Protein AF-0000000084720022 (afdb_homodimer)

Solvent-accessible surface area (backbone atoms only — not comparable to full-atom values): 67418 Å² total; per-residue (Å²): 130,86,83,68,77,62,60,71,94,49,62,49,30,51,48,48,76,81,41,88,54,47,51,38,49,51,28,38,38,33,41,38,30,52,65,45,81,39,45,33,42,34,37,28,36,18,74,56,78,75,72,61,60,83,64,43,50,68,31,64,34,20,37,39,36,59,44,90,89,62,57,68,48,43,50,30,28,27,22,48,31,43,30,43,64,42,72,58,91,76,31,25,33,32,38,35,31,35,26,42,75,69,58,58,31,60,48,23,25,34,47,45,82,46,65,62,38,26,67,68,58,48,50,52,50,55,38,48,76,73,70,47,72,58,57,47,83,50,64,80,76,86,71,73,59,36,64,48,43,54,46,62,69,40,21,59,32,53,50,52,49,35,52,28,24,71,73,23,37,31,34,33,69,50,53,36,82,85,43,49,31,43,37,37,27,58,52,61,82,60,40,44,68,27,67,75,84,38,60,41,38,45,44,62,84,67,86,66,88,82,83,61,63,28,28,38,45,70,47,81,45,76,52,93,44,64,14,29,23,34,33,33,39,81,42,86,91,47,68,83,56,83,46,59,24,70,32,75,49,84,63,83,63,84,74,26,65,46,68,45,79,42,74,75,54,83,49,89,46,59,69,58,32,34,52,52,28,43,44,56,40,34,27,42,53,43,62,23,44,36,38,36,35,35,28,38,52,84,51,74,46,38,50,18,23,38,31,42,37,68,44,92,54,68,84,72,38,40,55,28,30,30,43,30,36,35,45,40,36,45,84,83,47,62,37,35,37,37,33,26,27,52,50,86,54,53,72,29,40,68,81,76,57,80,76,67,66,54,34,36,30,42,65,28,32,28,20,21,49,89,92,43,58,63,47,67,54,100,80,60,22,38,28,36,33,51,71,66,43,79,79,54,81,65,30,64,80,38,43,58,80,22,50,59,63,58,92,35,83,53,97,89,47,66,51,86,72,79,74,37,44,68,26,38,31,32,34,34,38,59,93,20,30,71,58,42,54,32,33,66,32,11,32,56,34,63,74,27,28,65,67,54,69,40,56,85,42,64,53,46,32,38,48,30,39,72,59,80,80,58,73,66,38,39,31,43,38,40,33,53,43,78,94,58,30,30,30,38,40,35,27,58,39,64,40,78,46,81,37,86,40,71,47,79,45,82,40,82,48,70,47,76,48,78,40,79,50,69,48,77,46,81,41,73,48,66,43,80,45,77,31,89,39,65,40,78,46,77,32,82,42,64,38,77,48,78,30,87,40,65,37,76,45,78,31,77,46,63,39,76,46,76,31,79,44,67,40,75,48,76,36,86,48,67,42,78,44,79,38,53,62,41,77,44,85,34,79,55,70,38,76,46,80,37,88,66,35,78,53,87,57,75,78,74,88,65,82,73,75,67,75,77,76,75,77,75,72,78,76,133,128,87,83,70,77,64,62,70,93,48,62,48,32,50,47,47,76,81,40,88,57,46,52,36,50,51,30,40,38,33,40,39,28,49,66,46,84,39,44,34,40,36,37,30,36,17,72,56,86,75,73,61,59,82,62,43,51,75,30,63,35,21,37,40,37,57,45,92,88,61,58,69,48,43,51,30,26,26,22,78,42,75,42,83,68,53,73,58,90,78,32,27,33,31,38,36,32,35,27,42,73,69,59,60,31,61,76,45,70,43,50,47,80,46,65,62,39,26,67,70,57,48,50,50,52,56,38,47,76,72,69,48,72,58,58,47,81,51,64,82,76,86,72,72,58,35,66,48,43,55,45,61,75,41,22,57,34,53,52,50,47,35,52,28,23,71,72,24,38,32,34,31,70,47,52,35,80,86,44,48,31,43,36,37,28,58,52,63,84,61,41,44,68,27,66,74,84,35,60,40,37,45,46,60,82,69,83,65,87,82,80,62,61,26,28,38,45,62,28,47,36,40,39,77,46,57,14,30,22,34,30,28,33,78,40,55,77,48,64,86,55,82,48,60,25,72,35,74,52,86,64,80,58,84,66,27,66,31,40,33,39,41,70,74,55,83,47,88,46,59,69,56,32,36,53,51,28,44,44,56,44,34,26,44,54,44,62,24,43,39,38,36,36,35,28,40,51,84,52,74,47,38,49,19,22,38,31,44,36,67,45,91,46,67,85,73,38,41,55,26,28,30,42,29,36,37,45,39,36,45,85,83,47,62,38,35,37,40,34,26,29,50,51,86,54,54,76,28,40,66,81,76,54,80,74,69,68,44,81,54,71,44,65,30,32,29,20,21,49,90,94,45,60,64,46,57,41,72,78,59,22,36,29,35,33,50,81,73,44,78,79,52,80,64,30,64,78,39,41,59,80,21,51,51,46,27,74,25,25,33,70,46,20,25,42,43,78,78,84,36,43,68,40,42,31,32,33,33,16,46,65,7,30,73,58,40,53,32,33,67,47,71,55,73,46,94,84,51,58,72,96,57,68,76,72,84,43,63,53,50,48,73,53,69,54,63,59,81,43,78,72,65,38,36,32,42,38,40,34,64,44,89,94,57,62,44,82,46,78,42,49,61,65,37,72,46,78,45,62,67,64,49,76,49,79,47,63,68,53,53,79,46,80,46,61,67,54,51,80,46,79,49,58,69,51,52,78,44,81,43,52,60,63,47,76,45,79,46,41,73,59,46,75,44,81,44,43,62,64,44,74,45,78,45,42,67,68,41,72,47,78,46,43,62,70,36,74,46,79,47,44,74,67,38,75,46,79,46,49,74,38,76,45,76,50,55,74,71,40,78,45,80,44,40,65,55,64,45,76,49,47,92,46,62,59,58,63,75,73,53,74,76,74,74,78,76,71,77,78,132

Radius of gyration: 50.31 Å; Cα contacts (8 Å, |Δi|>4): 2890; chains: 2; bounding box: 78×169×115 Å

Structure (mmCIF, N/CA/C/O backbone):
data_AF-0000000084720022-model_v1
#
loop_
_entity.id
_entity.type
_entity.pdbx_description
1 polymer 'VgrG protein'
#
loop_
_atom_site.group_PDB
_atom_site.id
_atom_site.type_symbol
_atom_site.label_atom_id
_atom_site.label_alt_id
_atom_site.label_comp_id
_atom_site.label_asym_id
_atom_site.label_entity_id
_atom_site.label_seq_id
_atom_site.pdbx_PDB_ins_code
_atom_site.Cartn_x
_atom_site.Cartn_y
_atom_site.Cartn_z
_atom_site.occupancy
_atom_site.B_iso_or_equiv
_atom_site.auth_seq_id
_atom_site.auth_comp_id
_atom_site.auth_asym_id
_atom_site.auth_atom_id
_atom_site.pdbx_PDB_model_num
ATOM 1 N N . MET A 1 1 ? 7.875 66.125 7.93 1 30.3 1 MET A N 1
ATOM 2 C CA . MET A 1 1 ? 7.609 64.875 8.672 1 30.3 1 MET A CA 1
ATOM 3 C C . MET A 1 1 ? 8.906 64.125 8.977 1 30.3 1 MET A C 1
ATOM 5 O O . MET A 1 1 ? 9.68 63.812 8.07 1 30.3 1 MET A O 1
ATOM 9 N N . ARG A 1 2 ? 9.516 64.375 10.023 1 41.09 2 ARG A N 1
ATOM 10 C CA . ARG A 1 2 ? 10.875 64.125 10.469 1 41.09 2 ARG A CA 1
ATOM 11 C C . ARG A 1 2 ? 11.203 62.625 10.391 1 41.09 2 ARG A C 1
ATOM 13 O O . ARG A 1 2 ? 10.57 61.812 11.078 1 41.09 2 ARG A O 1
ATOM 20 N N . SER A 1 3 ? 11.477 62.031 9.312 1 48.69 3 SER A N 1
ATOM 21 C CA . SER A 1 3 ? 11.953 60.781 8.734 1 48.69 3 SER A CA 1
ATOM 22 C C . SER A 1 3 ? 13.086 60.188 9.555 1 48.69 3 SER A C 1
ATOM 24 O O . SER A 1 3 ? 14.227 60.094 9.078 1 48.69 3 SER A O 1
ATOM 26 N N . GLY A 1 4 ? 13.258 60.562 10.82 1 56.44 4 GLY A N 1
ATOM 27 C CA . GLY A 1 4 ? 14.492 60.625 11.594 1 56.44 4 GLY A CA 1
ATOM 28 C C . GLY A 1 4 ? 14.883 59.312 12.211 1 56.44 4 GLY A C 1
ATOM 29 O O . GLY A 1 4 ? 15.945 59.188 12.828 1 56.44 4 GLY A O 1
ATOM 30 N N . TYR A 1 5 ? 13.914 58.281 12.227 1 69.31 5 TYR A N 1
ATOM 31 C CA . TYR A 1 5 ? 14.398 57.156 13.008 1 69.31 5 TYR A CA 1
ATOM 32 C C . TYR A 1 5 ? 15.32 56.25 12.18 1 69.31 5 TYR A C 1
ATOM 34 O O . TYR A 1 5 ? 14.977 55.875 11.055 1 69.31 5 TYR A O 1
ATOM 42 N N . THR A 1 6 ? 16.516 56.312 12.43 1 76.75 6 THR A N 1
ATOM 43 C CA . THR A 1 6 ? 17.516 55.5 11.75 1 76.75 6 THR A CA 1
ATOM 44 C C . THR A 1 6 ? 18 54.375 12.641 1 76.75 6 THR A C 1
ATOM 46 O O . THR A 1 6 ? 17.797 54.406 13.859 1 76.75 6 THR A O 1
ATOM 49 N N . GLN A 1 7 ? 18.391 53.312 12.039 1 79.12 7 GLN A N 1
ATOM 50 C CA . GLN A 1 7 ? 18.953 52.188 12.766 1 79.12 7 GLN A CA 1
ATOM 51 C C . GLN A 1 7 ? 20.453 52.375 13.008 1 79.12 7 GLN A C 1
ATOM 53 O O . GLN A 1 7 ? 21.156 51.406 13.336 1 79.12 7 GLN A O 1
ATOM 58 N N . ASP A 1 8 ? 20.859 53.594 12.844 1 73.06 8 ASP A N 1
ATOM 59 C CA . ASP A 1 8 ? 22.281 53.844 13.031 1 73.06 8 ASP A CA 1
ATOM 60 C C . ASP A 1 8 ? 22.641 53.875 14.516 1 73.06 8 ASP A C 1
ATOM 62 O O . ASP A 1 8 ? 21.953 54.5 15.312 1 73.06 8 ASP A O 1
ATOM 66 N N . ASN A 1 9 ? 23.703 53.156 14.875 1 70.62 9 ASN A N 1
ATOM 67 C CA . ASN A 1 9 ? 24.297 53.156 16.203 1 70.62 9 ASN A CA 1
ATOM 68 C C . ASN A 1 9 ? 23.328 52.625 17.25 1 70.62 9 ASN A C 1
ATOM 70 O O . ASN A 1 9 ? 23.188 53.219 18.328 1 70.62 9 ASN A O 1
ATOM 74 N N . VAL A 1 10 ? 22.5 51.781 16.781 1 79.5 10 VAL A N 1
ATOM 75 C CA . VAL A 1 10 ? 21.562 51.188 17.734 1 79.5 10 VAL A CA 1
ATOM 76 C C . VAL A 1 10 ? 22.016 49.75 18.094 1 79.5 10 VAL A C 1
ATOM 78 O O . VAL A 1 10 ? 22.781 49.125 17.359 1 79.5 10 VAL A O 1
ATOM 81 N N . TYR A 1 11 ? 21.531 49.375 19.219 1 86.25 11 TYR A N 1
ATOM 82 C CA . TYR A 1 11 ? 21.859 48.094 19.812 1 86.25 11 TYR A CA 1
ATOM 83 C C . TYR A 1 11 ? 21.219 46.969 19.016 1 86.25 11 TYR A C 1
ATOM 85 O O . TYR A 1 11 ? 21.75 45.844 18.984 1 86.25 11 TYR A O 1
ATOM 93 N N . LEU A 1 12 ? 20.172 47.188 18.344 1 89.88 12 LEU A N 1
ATOM 94 C CA . LEU A 1 12 ? 19.375 46.219 17.594 1 89.88 12 LEU A CA 1
ATOM 95 C C . LEU A 1 12 ? 18.953 46.781 16.25 1 89.88 12 LEU A C 1
ATOM 97 O O . LEU A 1 12 ? 18.391 47.875 16.172 1 89.88 12 LEU A O 1
ATOM 101 N N . SER A 1 13 ? 19.328 46.062 15.18 1 91 13 SER A N 1
ATOM 102 C CA . SER A 1 13 ? 18.953 46.5 13.844 1 91 13 SER A CA 1
ATOM 103 C C . SER A 1 13 ? 18.609 45.344 12.945 1 91 13 SER A C 1
ATOM 105 O O . SER A 1 13 ? 18.875 44.188 13.289 1 91 13 SER A O 1
ATOM 107 N N . VAL A 1 14 ? 17.891 45.625 11.828 1 93.88 14 VAL A N 1
ATOM 108 C CA . VAL A 1 14 ? 17.5 44.594 10.883 1 93.88 14 VAL A CA 1
ATOM 109 C C . VAL A 1 14 ? 17.828 45.031 9.461 1 93.88 14 VAL A C 1
ATOM 111 O O . VAL A 1 14 ? 17.734 46.219 9.133 1 93.88 14 VAL A O 1
ATOM 114 N N . THR A 1 15 ? 18.297 44.156 8.695 1 92.25 15 THR A N 1
ATOM 115 C CA . THR A 1 15 ? 18.516 44.375 7.266 1 92.25 15 THR A CA 1
ATOM 116 C C . THR A 1 15 ? 17.547 43.562 6.434 1 92.25 15 THR A C 1
ATOM 118 O O . THR A 1 15 ? 17.422 42.344 6.621 1 92.25 15 THR A O 1
ATOM 121 N N . THR A 1 16 ? 16.781 44.219 5.633 1 92 16 THR A N 1
ATOM 122 C CA . THR A 1 16 ? 15.828 43.594 4.727 1 92 16 THR A CA 1
ATOM 123 C C . THR A 1 16 ? 16.062 44.031 3.291 1 92 16 THR A C 1
ATOM 125 O O . THR A 1 16 ? 16.797 45 3.049 1 92 16 THR A O 1
ATOM 128 N N . PRO A 1 17 ? 15.461 43.344 2.361 1 89.69 17 PRO A N 1
ATOM 129 C CA . PRO A 1 17 ? 15.633 43.75 0.965 1 89.69 17 PRO A CA 1
ATOM 130 C C . PRO A 1 17 ? 14.961 45.094 0.654 1 89.69 17 PRO A C 1
ATOM 132 O O . PRO A 1 17 ? 15.18 45.656 -0.417 1 89.69 17 PRO A O 1
ATOM 135 N N . LEU A 1 18 ? 14.164 45.562 1.496 1 90.38 18 LEU A N 1
ATOM 136 C CA . LEU A 1 18 ? 13.438 46.812 1.271 1 90.38 18 LEU A CA 1
ATOM 137 C C . LEU A 1 18 ? 14.367 48 1.417 1 90.38 18 LEU A C 1
ATOM 139 O O . LEU A 1 18 ? 14.031 49.125 0.996 1 90.38 18 LEU A O 1
ATOM 143 N N . GLY A 1 19 ? 15.523 47.781 1.93 1 85.5 19 GLY A N 1
ATOM 144 C CA . GLY A 1 19 ? 16.484 48.875 2.078 1 85.5 19 GLY A CA 1
ATOM 145 C C . GLY A 1 19 ? 16.672 49.312 3.518 1 85.5 19 GLY A C 1
ATOM 146 O O . GLY A 1 19 ? 15.977 48.844 4.414 1 85.5 19 GLY A O 1
ATOM 147 N N . LYS A 1 20 ? 17.578 50.281 3.619 1 84.62 20 LYS A N 1
ATOM 148 C CA . LYS A 1 20 ? 17.953 50.719 4.949 1 84.62 20 LYS A CA 1
ATOM 149 C C . LYS A 1 20 ? 16.875 51.594 5.562 1 84.62 20 LYS A C 1
ATOM 151 O O . LYS A 1 20 ? 16.297 52.469 4.879 1 84.62 20 LYS A O 1
ATOM 156 N N . ASP A 1 21 ? 16.375 51.375 6.75 1 86.94 21 ASP A N 1
ATOM 157 C CA . ASP A 1 21 ? 15.531 52.188 7.609 1 86.94 21 ASP A CA 1
ATOM 158 C C . ASP A 1 21 ? 14.07 52.156 7.152 1 86.94 21 ASP A C 1
ATOM 160 O O . ASP A 1 21 ? 13.25 52.969 7.578 1 86.94 21 ASP A O 1
ATOM 164 N N . VAL A 1 22 ? 13.828 51.312 6.18 1 88.38 22 VAL A N 1
ATOM 165 C CA . VAL A 1 22 ? 12.422 51.156 5.816 1 88.38 22 VAL A CA 1
ATOM 166 C C . VAL A 1 22 ? 11.68 50.438 6.934 1 88.38 22 VAL A C 1
ATOM 168 O O . VAL A 1 22 ? 10.578 50.844 7.32 1 88.38 22 VAL A O 1
ATOM 171 N N . LEU A 1 23 ? 12.297 49.406 7.375 1 91 23 LEU A N 1
ATOM 172 C CA . LEU A 1 23 ? 11.812 48.688 8.547 1 91 23 LEU A CA 1
ATOM 173 C C . LEU A 1 23 ? 12.781 48.812 9.711 1 91 23 LEU A C 1
ATOM 175 O O . LEU A 1 23 ? 13.984 48.594 9.555 1 91 23 LEU A O 1
ATOM 179 N N . LEU A 1 24 ? 12.25 49.25 10.758 1 91.06 24 LEU A N 1
ATOM 180 C CA . LEU A 1 24 ? 13.055 49.375 11.969 1 91.06 24 LEU A CA 1
ATOM 181 C C . LEU A 1 24 ? 12.719 48.281 12.969 1 91.06 24 LEU A C 1
ATOM 183 O O . LEU A 1 24 ? 11.539 48 13.227 1 91.06 24 LEU A O 1
ATOM 187 N N . LEU A 1 25 ? 13.727 47.719 13.5 1 93.19 25 LEU A N 1
ATOM 188 C CA . LEU A 1 25 ? 13.523 46.625 14.445 1 93.19 25 LEU A CA 1
ATOM 189 C C . LEU A 1 25 ? 13.25 47.156 15.844 1 93.19 25 LEU A C 1
ATOM 191 O O . LEU A 1 25 ? 14.07 47.875 16.406 1 93.19 25 LEU A O 1
ATOM 195 N N . HIS A 1 26 ? 12.156 46.812 16.391 1 92.19 26 HIS A N 1
ATOM 196 C CA . HIS A 1 26 ? 11.781 47.219 17.734 1 92.19 26 HIS A CA 1
ATOM 197 C C . HIS A 1 26 ? 12.062 46.125 18.75 1 92.19 26 HIS A C 1
ATOM 199 O O . HIS A 1 26 ? 12.188 46.375 19.938 1 92.19 26 HIS A O 1
ATOM 205 N N . GLY A 1 27 ? 12.086 45 18.328 1 94 27 GLY A N 1
ATOM 206 C CA . GLY A 1 27 ? 12.406 43.844 19.172 1 94 27 GLY A CA 1
ATOM 207 C C . GLY A 1 27 ? 12.227 42.531 18.453 1 94 27 GLY A C 1
ATOM 208 O O . GLY A 1 27 ? 11.633 42.469 17.391 1 94 27 GLY A O 1
ATOM 209 N N . PHE A 1 28 ? 12.828 41.531 19.016 1 94.69 28 PHE A N 1
ATOM 210 C CA . PHE A 1 28 ? 12.578 40.188 18.484 1 94.69 28 PHE A CA 1
ATOM 211 C C . PHE A 1 28 ? 12.625 39.156 19.594 1 94.69 28 PHE A C 1
ATOM 213 O O . PHE A 1 28 ? 13.18 39.406 20.656 1 94.69 28 PHE A O 1
ATOM 220 N N . GLN A 1 29 ? 11.922 38.125 19.375 1 97.38 29 GLN A N 1
ATOM 221 C CA . GLN A 1 29 ? 11.914 36.938 20.25 1 97.38 29 GLN A CA 1
ATOM 222 C C . GLN A 1 29 ? 11.93 35.656 19.438 1 97.38 29 GLN A C 1
ATOM 224 O O . GLN A 1 29 ? 11.445 35.625 18.312 1 97.38 29 GLN A O 1
ATOM 229 N N . GLY A 1 30 ? 12.531 34.625 20.031 1 97.5 30 GLY A N 1
ATOM 230 C CA . GLY A 1 30 ? 12.562 33.344 19.328 1 97.5 30 GLY A CA 1
ATOM 231 C C . GLY A 1 30 ? 13.539 32.375 19.938 1 97.5 30 GLY A C 1
ATOM 232 O O . GLY A 1 30 ? 14.07 32.594 21.031 1 97.5 30 GLY A O 1
ATOM 233 N N . GLU A 1 31 ? 13.641 31.297 19.219 1 97.75 31 GLU A N 1
ATOM 234 C CA . GLU A 1 31 ? 14.453 30.219 19.781 1 97.75 31 GLU A CA 1
ATOM 235 C C . GLU A 1 31 ? 15.359 29.609 18.719 1 97.75 31 GLU A C 1
ATOM 237 O O . GLU A 1 31 ? 15.055 29.656 17.516 1 97.75 31 GLU A O 1
ATOM 242 N N . GLU A 1 32 ? 16.469 29.094 19.188 1 97.25 32 GLU A N 1
ATOM 243 C CA . GLU A 1 32 ? 17.438 28.266 18.469 1 97.25 32 GLU A CA 1
ATOM 244 C C . GLU A 1 32 ? 17.75 27 19.25 1 97.25 32 GLU A C 1
ATOM 246 O O . GLU A 1 32 ? 17.828 27.016 20.469 1 97.25 32 GLU A O 1
ATOM 251 N N . ALA A 1 33 ? 17.859 25.969 18.531 1 97.94 33 ALA A N 1
ATOM 252 C CA . ALA A 1 33 ? 18.156 24.703 19.219 1 97.94 33 ALA A CA 1
ATOM 253 C C . ALA A 1 33 ? 18.922 23.75 18.297 1 97.94 33 ALA A C 1
ATOM 255 O O . ALA A 1 33 ? 18.938 23.938 17.078 1 97.94 33 ALA A O 1
ATOM 256 N N . LEU A 1 34 ? 19.562 22.781 18.922 1 97.75 34 LEU A N 1
ATOM 257 C CA . LEU A 1 34 ? 20.172 21.688 18.156 1 97.75 34 LEU A CA 1
ATOM 258 C C . LEU A 1 34 ? 19.094 20.812 17.516 1 97.75 34 LEU A C 1
ATOM 260 O O . LEU A 1 34 ? 18.109 20.453 18.156 1 97.75 34 LEU A O 1
ATOM 264 N N . SER A 1 35 ? 19.297 20.516 16.25 1 97.75 35 SER A N 1
ATOM 265 C CA . SER A 1 35 ? 18.469 19.578 15.492 1 97.75 35 SER A CA 1
ATOM 266 C C . SER A 1 35 ? 17.031 20.078 15.383 1 97.75 35 SER A C 1
ATOM 268 O O . SER A 1 35 ? 16.094 19.281 15.336 1 97.75 35 SER A O 1
ATOM 270 N N . ARG A 1 36 ? 16.828 21.391 15.445 1 97.38 36 ARG A N 1
ATOM 271 C CA . ARG A 1 36 ? 15.555 22.047 15.203 1 97.38 36 ARG A CA 1
ATOM 272 C C . ARG A 1 36 ? 15.75 23.359 14.445 1 97.38 36 ARG A C 1
ATOM 274 O O . ARG A 1 36 ? 16.688 24.109 14.719 1 97.38 36 ARG A O 1
ATOM 281 N N . PRO A 1 37 ? 14.852 23.625 13.523 1 98 37 PRO A N 1
ATOM 282 C CA . PRO A 1 37 ? 14.945 24.922 12.859 1 98 37 PRO A CA 1
ATOM 283 C C . PRO A 1 37 ? 14.648 26.078 13.797 1 98 37 PRO A C 1
ATOM 285 O O . PRO A 1 37 ? 13.75 26 14.641 1 98 37 PRO A O 1
ATOM 288 N N . PHE A 1 38 ? 15.453 27.172 13.664 1 98.31 38 PHE A N 1
ATOM 289 C CA . PHE A 1 38 ? 15.188 28.344 14.5 1 98.31 38 PHE A CA 1
ATOM 290 C C . PHE A 1 38 ? 13.938 29.062 14.031 1 98.31 38 PHE A C 1
ATOM 292 O O . PHE A 1 38 ? 13.477 28.859 12.906 1 98.31 38 PHE A O 1
ATOM 299 N N . HIS A 1 39 ? 13.391 29.766 14.914 1 98.12 39 HIS A N 1
ATOM 300 C CA . HIS A 1 39 ? 12.18 30.562 14.688 1 98.12 39 HIS A CA 1
ATOM 301 C C . HIS A 1 39 ? 12.219 31.859 15.469 1 98.12 39 HIS A C 1
ATOM 303 O O . HIS A 1 39 ? 12.164 31.859 16.703 1 98.12 39 HIS A O 1
ATOM 309 N N . PHE A 1 40 ? 12.305 33 14.742 1 98.06 40 PHE A N 1
ATOM 310 C CA . PHE A 1 40 ? 12.336 34.312 15.367 1 98.06 40 PHE A CA 1
ATOM 311 C C . PHE A 1 40 ? 11.133 35.125 14.93 1 98.06 40 PHE A C 1
ATOM 313 O O . PHE A 1 40 ? 10.766 35.156 13.758 1 98.06 40 PHE A O 1
ATOM 320 N N . THR A 1 41 ? 10.516 35.719 15.828 1 97.81 41 THR A N 1
ATOM 321 C CA . THR A 1 41 ? 9.445 36.688 15.562 1 97.81 41 THR A CA 1
ATOM 322 C C . THR A 1 41 ? 9.938 38.094 15.75 1 97.81 41 THR A C 1
ATOM 324 O O . THR A 1 41 ? 10.414 38.469 16.828 1 97.81 41 THR A O 1
ATOM 327 N N . LEU A 1 42 ? 9.797 38.938 14.75 1 97.38 42 LEU A N 1
ATOM 328 C CA . LEU A 1 42 ? 10.297 40.312 14.758 1 97.38 42 LEU A CA 1
ATOM 329 C C . LEU A 1 42 ? 9.148 41.312 14.859 1 97.38 42 LEU A C 1
ATOM 331 O O . LEU A 1 42 ? 8.117 41.125 14.203 1 97.38 42 LEU A O 1
ATOM 335 N N . GLU A 1 43 ? 9.297 42.188 15.688 1 95.5 43 GLU A N 1
ATOM 336 C CA . GLU A 1 43 ? 8.43 43.344 15.703 1 95.5 43 GLU A CA 1
ATOM 337 C C . GLU A 1 43 ? 9.086 44.531 14.992 1 95.5 43 GLU A C 1
ATOM 339 O O . GLU A 1 43 ? 10.117 45.031 15.438 1 95.5 43 GLU A O 1
ATOM 344 N N . LEU A 1 44 ? 8.461 45 13.945 1 94.5 44 LEU A N 1
ATOM 345 C CA . LEU A 1 44 ? 9.039 46.031 13.078 1 94.5 44 LEU A CA 1
ATOM 346 C C . LEU A 1 44 ? 8.141 47.25 13.023 1 94.5 44 LEU A C 1
ATOM 348 O O . LEU A 1 44 ? 6.914 47.125 13.109 1 94.5 44 LEU A O 1
ATOM 352 N N . HIS A 1 45 ? 8.812 48.344 12.891 1 92.62 45 HIS A N 1
ATOM 353 C CA . HIS A 1 45 ? 8.109 49.594 12.703 1 92.62 45 HIS A CA 1
ATOM 354 C C . HIS A 1 45 ? 8.531 50.281 11.398 1 92.62 45 HIS A C 1
ATOM 356 O O . HIS A 1 45 ? 9.695 50.188 11.008 1 92.62 45 HIS A O 1
ATOM 362 N N . SER A 1 46 ? 7.562 50.812 10.789 1 92.06 46 SER A N 1
ATOM 363 C CA . SER A 1 46 ? 7.855 51.562 9.57 1 92.06 46 SER A CA 1
ATOM 364 C C . SER A 1 46 ? 7.035 52.844 9.5 1 92.06 46 SER A C 1
ATOM 366 O O . SER A 1 46 ? 5.91 52.906 10 1 92.06 46 SER A O 1
ATOM 368 N N . GLU A 1 47 ? 7.609 53.781 8.859 1 88 47 GLU A N 1
ATOM 369 C CA . GLU A 1 47 ? 6.875 55 8.594 1 88 47 GLU A CA 1
ATOM 370 C C . GLU A 1 47 ? 5.984 54.875 7.367 1 88 47 GLU A C 1
ATOM 372 O O . GLU A 1 47 ? 5.055 55.656 7.176 1 88 47 GLU A O 1
ATOM 377 N N . ARG A 1 48 ? 6.355 53.875 6.664 1 84.69 48 ARG A N 1
ATOM 378 C CA . ARG A 1 48 ? 5.57 53.625 5.461 1 84.69 48 ARG A CA 1
ATOM 379 C C . ARG A 1 48 ? 4.363 52.75 5.77 1 84.69 48 ARG A C 1
ATOM 381 O O . ARG A 1 48 ? 4.465 51.781 6.551 1 84.69 48 ARG A O 1
ATOM 388 N N . LEU A 1 49 ? 3.283 53.125 5.113 1 78.56 49 LEU A N 1
ATOM 389 C CA . LEU A 1 49 ? 2.047 52.375 5.297 1 78.56 49 LEU A CA 1
ATOM 390 C C . LEU A 1 49 ? 1.95 51.25 4.289 1 78.56 49 LEU A C 1
ATOM 392 O O . LEU A 1 49 ? 1.264 50.25 4.531 1 78.56 49 LEU A O 1
ATOM 396 N N . ASP A 1 50 ? 2.662 51.375 3.223 1 83.44 50 ASP A N 1
ATOM 397 C CA . ASP A 1 50 ? 2.396 50.5 2.098 1 83.44 50 ASP A CA 1
ATOM 398 C C . ASP A 1 50 ? 3.615 49.625 1.781 1 83.44 50 ASP A C 1
ATOM 400 O O . ASP A 1 50 ? 4.023 49.531 0.623 1 83.44 50 ASP A O 1
ATOM 404 N N . VAL A 1 51 ? 4.094 49.031 2.867 1 87.81 51 VAL A N 1
ATOM 405 C CA . VAL A 1 51 ? 5.195 48.125 2.611 1 87.81 51 VAL A CA 1
ATOM 406 C C . VAL A 1 51 ? 4.711 46.969 1.736 1 87.81 51 VAL A C 1
ATOM 408 O O . VAL A 1 51 ? 3.672 46.375 2.012 1 87.81 51 VAL A O 1
ATOM 411 N N . ASP A 1 52 ? 5.418 46.719 0.648 1 87.12 52 ASP A N 1
ATOM 412 C CA . ASP A 1 52 ? 5.066 45.656 -0.282 1 87.12 52 ASP A CA 1
ATOM 413 C C . ASP A 1 52 ? 5.461 44.312 0.275 1 87.12 52 ASP A C 1
ATOM 415 O O . ASP A 1 52 ? 6.648 43.969 0.344 1 87.12 52 ASP A O 1
ATOM 419 N N . PHE A 1 53 ? 4.52 43.469 0.567 1 89.06 53 PHE A N 1
ATOM 420 C CA . PHE A 1 53 ? 4.746 42.156 1.179 1 89.06 53 PHE A CA 1
ATOM 421 C C . PHE A 1 53 ? 5.496 41.25 0.224 1 89.06 53 PHE A C 1
ATOM 423 O O . PHE A 1 53 ? 6.289 40.406 0.658 1 89.06 53 PHE A O 1
ATOM 430 N N . SER A 1 54 ? 5.312 41.406 -1.099 1 85.19 54 SER A N 1
ATOM 431 C CA . SER A 1 54 ? 5.914 40.531 -2.094 1 85.19 54 SER A CA 1
ATOM 432 C C . SER A 1 54 ? 7.426 40.719 -2.152 1 85.19 54 SER A C 1
ATOM 434 O O . SER A 1 54 ? 8.148 39.812 -2.609 1 85.19 54 SER A O 1
ATOM 436 N N . ARG A 1 55 ? 7.906 41.781 -1.604 1 88.5 55 ARG A N 1
ATOM 437 C CA . ARG A 1 55 ? 9.336 42.062 -1.63 1 88.5 55 ARG A CA 1
ATOM 438 C C . ARG A 1 55 ? 10.008 41.594 -0.337 1 88.5 55 ARG A C 1
ATOM 440 O O . ARG A 1 55 ? 11.234 41.594 -0.229 1 88.5 55 ARG A O 1
ATOM 447 N N . VAL A 1 56 ? 9.219 41.188 0.574 1 90.81 56 VAL A N 1
ATOM 448 C CA . VAL A 1 56 ? 9.766 40.844 1.88 1 90.81 56 VAL A CA 1
ATOM 449 C C . VAL A 1 56 ? 9.594 39.344 2.143 1 90.81 56 VAL A C 1
ATOM 451 O O . VAL A 1 56 ? 10.539 38.656 2.551 1 90.81 56 VAL A O 1
ATOM 454 N N . VAL A 1 57 ? 8.422 38.875 1.839 1 90.31 57 VAL A N 1
ATOM 455 C CA . VAL A 1 57 ? 8.117 37.5 2.145 1 90.31 57 VAL A CA 1
ATOM 456 C C . VAL A 1 57 ? 8.914 36.562 1.222 1 90.31 57 VAL A C 1
ATOM 458 O O . VAL A 1 57 ? 8.938 36.781 0.005 1 90.31 57 VAL A O 1
ATOM 461 N N . GLY A 1 58 ? 9.594 35.594 1.758 1 89.75 58 GLY A N 1
ATOM 462 C CA . GLY A 1 58 ? 10.391 34.656 0.999 1 89.75 58 GLY A CA 1
ATOM 463 C C . GLY A 1 58 ? 11.82 35.094 0.781 1 89.75 58 GLY A C 1
ATOM 464 O O . GLY A 1 58 ? 12.625 34.406 0.174 1 89.75 58 GLY A O 1
ATOM 465 N N . LYS A 1 59 ? 12.148 36.25 1.3 1 91.81 59 LYS A N 1
ATOM 466 C CA . LYS A 1 59 ? 13.484 36.812 1.101 1 91.81 59 LYS A CA 1
ATOM 467 C C . LYS A 1 59 ? 14.289 36.781 2.395 1 91.81 59 LYS A C 1
ATOM 469 O O . LYS A 1 59 ? 13.727 36.656 3.482 1 91.81 59 LYS A O 1
ATOM 474 N N . GLY A 1 60 ? 15.57 36.906 2.189 1 94.25 60 GLY A N 1
ATOM 475 C CA . GLY A 1 60 ? 16.469 36.875 3.328 1 94.25 60 GLY A CA 1
ATOM 476 C C . GLY A 1 60 ? 16.516 38.156 4.117 1 94.25 60 GLY A C 1
ATOM 477 O O . GLY A 1 60 ? 16.391 39.25 3.545 1 94.25 60 GLY A O 1
ATOM 478 N N . ALA A 1 61 ? 16.625 38 5.406 1 96.06 61 ALA A N 1
ATOM 479 C CA . ALA A 1 61 ? 16.797 39.125 6.328 1 96.06 61 ALA A CA 1
ATOM 480 C C . ALA A 1 61 ? 17.75 38.781 7.465 1 96.06 61 ALA A C 1
ATOM 482 O O . ALA A 1 61 ? 17.969 37.594 7.746 1 96.06 61 ALA A O 1
ATOM 483 N N . ALA A 1 62 ? 18.344 39.844 8.102 1 96.38 62 ALA A N 1
ATOM 484 C CA . ALA A 1 62 ? 19.328 39.594 9.164 1 96.38 62 ALA A CA 1
ATOM 485 C C . ALA A 1 62 ? 19.125 40.562 10.32 1 96.38 62 ALA A C 1
ATOM 487 O O . ALA A 1 62 ? 18.953 41.75 10.102 1 96.38 62 ALA A O 1
ATOM 488 N N . ILE A 1 63 ? 19.078 40.031 11.453 1 95.94 63 ILE A N 1
ATOM 489 C CA . ILE A 1 63 ? 19.094 40.812 12.68 1 95.94 63 ILE A CA 1
ATOM 490 C C . ILE A 1 63 ? 20.547 41.031 13.141 1 95.94 63 ILE A C 1
ATOM 492 O O . ILE A 1 63 ? 21.359 40.094 13.094 1 95.94 63 ILE A O 1
ATOM 496 N N . SER A 1 64 ? 20.859 42.188 13.531 1 93.5 64 SER A N 1
ATOM 497 C CA . SER A 1 64 ? 22.156 42.5 14.117 1 93.5 64 SER A CA 1
ATOM 498 C C . SER A 1 64 ? 22.031 42.906 15.578 1 93.5 64 SER A C 1
ATOM 500 O O . SER A 1 64 ? 21.297 43.844 15.898 1 93.5 64 SER A O 1
ATOM 502 N N . LEU A 1 65 ? 22.719 42.219 16.422 1 92.56 65 LEU A N 1
ATOM 503 C CA . LEU A 1 65 ? 22.75 42.5 17.844 1 92.56 65 LEU A CA 1
ATOM 504 C C . LEU A 1 65 ? 24.156 42.906 18.281 1 92.56 65 LEU A C 1
ATOM 506 O O . LEU A 1 65 ? 25.109 42.125 18.141 1 92.56 65 LEU A O 1
ATOM 510 N N . ALA A 1 66 ? 24.219 44.062 18.844 1 89.88 66 ALA A N 1
ATOM 511 C CA . ALA A 1 66 ? 25.516 44.562 19.281 1 89.88 66 ALA A CA 1
ATOM 512 C C . ALA A 1 66 ? 25.969 43.844 20.562 1 89.88 66 ALA A C 1
ATOM 514 O O . ALA A 1 66 ? 25.172 43.688 21.484 1 89.88 66 ALA A O 1
ATOM 515 N N . GLN A 1 67 ? 27.188 43.469 20.5 1 88 67 GLN A N 1
ATOM 516 C CA . GLN A 1 67 ? 27.781 42.844 21.688 1 88 67 GLN A CA 1
ATOM 517 C C . GLN A 1 67 ? 28.453 43.875 22.578 1 88 67 GLN A C 1
ATOM 519 O O . GLN A 1 67 ? 28.844 44.938 22.109 1 88 67 GLN A O 1
ATOM 524 N N . ARG A 1 68 ? 28.625 43.5 23.781 1 81.75 68 ARG A N 1
ATOM 525 C CA . ARG A 1 68 ? 29.25 44.438 24.719 1 81.75 68 ARG A CA 1
ATOM 526 C C . ARG A 1 68 ? 30.75 44.562 24.469 1 81.75 68 ARG A C 1
ATOM 528 O O . ARG A 1 68 ? 31.328 45.625 24.672 1 81.75 68 ARG A O 1
ATOM 535 N N . THR A 1 69 ? 31.375 43.469 24.156 1 78.94 69 THR A N 1
ATOM 536 C CA . THR A 1 69 ? 32.812 43.406 23.938 1 78.94 69 THR A CA 1
ATOM 537 C C . THR A 1 69 ? 33.188 44 22.578 1 78.94 69 THR A C 1
ATOM 539 O O . THR A 1 69 ? 34.344 44.062 22.203 1 78.94 69 THR A O 1
ATOM 542 N N . GLY A 1 70 ? 32.344 44.438 21.859 1 79 70 GLY A N 1
ATOM 543 C CA . GLY A 1 70 ? 32.625 44.875 20.516 1 79 70 GLY A CA 1
ATOM 544 C C . GLY A 1 70 ? 32.25 43.875 19.453 1 79 70 GLY A C 1
ATOM 545 O O . GLY A 1 70 ? 32.281 42.656 19.688 1 79 70 GLY A O 1
ATOM 546 N N . GLY A 1 71 ? 31.641 44.219 18.547 1 84.88 71 GLY A N 1
ATOM 547 C CA . GLY A 1 71 ? 31.203 43.375 17.469 1 84.88 71 GLY A CA 1
ATOM 548 C C . GLY A 1 71 ? 29.688 43.156 17.422 1 84.88 71 GLY A C 1
ATOM 549 O O . GLY A 1 71 ? 28.969 43.75 18.234 1 84.88 71 GLY A O 1
ATOM 550 N N . GLU A 1 72 ? 29.297 42.312 16.453 1 90.31 72 GLU A N 1
ATOM 551 C CA . GLU A 1 72 ? 27.875 42.094 16.266 1 90.31 72 GLU A CA 1
ATOM 552 C C . GLU A 1 72 ? 27.562 40.625 16.078 1 90.31 72 GLU A C 1
ATOM 554 O O . GLU A 1 72 ? 28.344 39.906 15.469 1 90.31 72 GLU A O 1
ATOM 559 N N . ARG A 1 73 ? 26.531 40.219 16.703 1 93.06 73 ARG A N 1
ATOM 560 C CA . ARG A 1 73 ? 25.969 38.906 16.438 1 93.06 73 ARG A CA 1
ATOM 561 C C . ARG A 1 73 ? 24.828 39 15.422 1 93.06 73 ARG A C 1
ATOM 563 O O . ARG A 1 73 ? 23.953 39.844 15.547 1 93.06 73 ARG A O 1
ATOM 570 N N . PHE A 1 74 ? 24.875 38.094 14.461 1 95.25 74 PHE A N 1
ATOM 571 C CA . PHE A 1 74 ? 23.875 38.156 13.406 1 95.25 74 PHE A CA 1
ATOM 572 C C . PHE A 1 74 ? 22.922 36.969 13.523 1 95.25 74 PHE A C 1
ATOM 574 O O . PHE A 1 74 ? 23.312 35.875 13.938 1 95.25 74 PHE A O 1
ATOM 581 N N . PHE A 1 75 ? 21.688 37.188 13.258 1 97.25 75 PHE A N 1
ATOM 582 C CA . PHE A 1 75 ? 20.641 36.188 13.047 1 97.25 75 PHE A CA 1
ATOM 583 C C . PHE A 1 75 ? 20.047 36.312 11.656 1 97.25 75 PHE A C 1
ATOM 585 O O . PHE A 1 75 ? 19.203 37.188 11.406 1 97.25 75 PHE A O 1
ATOM 592 N N . HIS A 1 76 ? 20.516 35.5 10.797 1 97.5 76 HIS A N 1
ATOM 593 C CA . HIS A 1 76 ? 20.047 35.531 9.414 1 97.5 76 HIS A CA 1
ATOM 594 C C . HIS A 1 76 ? 19.016 34.469 9.141 1 97.5 76 HIS A C 1
ATOM 596 O O . HIS A 1 76 ? 19.141 33.344 9.641 1 97.5 76 HIS A O 1
ATOM 602 N N . GLY A 1 77 ? 17.984 34.719 8.406 1 97.38 77 GLY A N 1
ATOM 603 C CA . GLY A 1 77 ? 16.969 33.75 8 1 97.38 77 GLY A CA 1
ATOM 604 C C . GLY A 1 77 ? 16.125 34.25 6.836 1 97.38 77 GLY A C 1
ATOM 605 O O . GLY A 1 77 ? 16.531 35.156 6.121 1 97.38 77 GLY A O 1
ATOM 606 N N . ILE A 1 78 ? 15.07 33.531 6.59 1 95.25 78 ILE A N 1
ATOM 607 C CA . ILE A 1 78 ? 14.109 33.875 5.543 1 95.25 78 ILE A CA 1
ATOM 608 C C . ILE A 1 78 ? 12.781 34.281 6.176 1 95.25 78 ILE A C 1
ATOM 610 O O . ILE A 1 78 ? 12.297 33.625 7.094 1 95.25 78 ILE A O 1
ATOM 614 N N . ILE A 1 79 ? 12.211 35.375 5.676 1 95.94 79 ILE A N 1
ATOM 615 C CA . ILE A 1 79 ? 10.906 35.781 6.18 1 95.94 79 ILE A CA 1
ATOM 616 C C . ILE A 1 79 ? 9.812 34.906 5.586 1 95.94 79 ILE A C 1
ATOM 618 O O . ILE A 1 79 ? 9.531 35 4.387 1 95.94 79 ILE A O 1
ATOM 622 N N . THR A 1 80 ? 9.164 34.156 6.422 1 93.94 80 THR A N 1
ATOM 623 C CA . THR A 1 80 ? 8.172 33.188 5.938 1 93.94 80 THR A CA 1
ATOM 624 C C . THR A 1 80 ? 6.758 33.719 6.168 1 93.94 80 THR A C 1
ATOM 626 O O . THR A 1 80 ? 5.801 33.219 5.578 1 93.94 80 THR A O 1
ATOM 629 N N . ARG A 1 81 ? 6.625 34.625 7.004 1 94.62 81 ARG A N 1
ATOM 630 C CA . ARG A 1 81 ? 5.344 35.219 7.363 1 94.62 81 ARG A CA 1
ATOM 631 C C . ARG A 1 81 ? 5.504 36.688 7.668 1 94.62 81 ARG A C 1
ATOM 633 O O . ARG A 1 81 ? 6.477 37.094 8.305 1 94.62 81 ARG A O 1
ATOM 640 N N . PHE A 1 82 ? 4.637 37.531 7.211 1 94 82 PHE A N 1
ATOM 641 C CA . PHE A 1 82 ? 4.656 38.969 7.379 1 94 82 PHE A CA 1
ATOM 642 C C . PHE A 1 82 ? 3.252 39.5 7.633 1 94 82 PHE A C 1
ATOM 644 O O . PHE A 1 82 ? 2.311 39.156 6.918 1 94 82 PHE A O 1
ATOM 651 N N . VAL A 1 83 ? 3.129 40.281 8.695 1 93.5 83 VAL A N 1
ATOM 652 C CA . VAL A 1 83 ? 1.815 40.75 9.141 1 93.5 83 VAL A CA 1
ATOM 653 C C . VAL A 1 83 ? 1.831 42.25 9.328 1 93.5 83 VAL A C 1
ATOM 655 O O . VAL A 1 83 ? 2.771 42.812 9.906 1 93.5 83 VAL A O 1
ATOM 658 N N . GLN A 1 84 ? 0.941 43 8.781 1 92.06 84 GLN A N 1
ATOM 659 C CA . GLN A 1 84 ? 0.687 44.375 9.141 1 92.06 84 GLN A CA 1
ATOM 660 C C . GLN A 1 84 ? -0.23 44.469 10.359 1 92.06 84 GLN A C 1
ATOM 662 O O . GLN A 1 84 ? -1.427 44.188 10.266 1 92.06 84 GLN A O 1
ATOM 667 N N . ALA A 1 85 ? 0.377 44.844 11.469 1 86.69 85 ALA A N 1
ATOM 668 C CA . ALA A 1 85 ? -0.312 44.719 12.75 1 86.69 85 ALA A CA 1
ATOM 669 C C . ALA A 1 85 ? -0.835 46.062 13.227 1 86.69 85 ALA A C 1
ATOM 671 O O . ALA A 1 85 ? -0.74 46.406 14.406 1 86.69 85 ALA A O 1
ATOM 672 N N . GLY A 1 86 ? -1.233 46.938 12.375 1 82.75 86 GLY A N 1
ATOM 673 C CA . GLY A 1 86 ? -1.888 48.156 12.766 1 82.75 86 GLY A CA 1
ATOM 674 C C . GLY A 1 86 ? -0.967 49.375 12.711 1 82.75 86 GLY A C 1
ATOM 675 O O . GLY A 1 86 ? 0.257 49.219 12.695 1 82.75 86 GLY A O 1
ATOM 676 N N . THR A 1 87 ? -1.599 50.531 12.633 1 81.44 87 THR A N 1
ATOM 677 C CA . THR A 1 87 ? -0.866 51.812 12.602 1 81.44 87 THR A CA 1
ATOM 678 C C . THR A 1 87 ? -1.073 52.594 13.898 1 81.44 87 THR A C 1
ATOM 680 O O . THR A 1 87 ? -2.201 52.719 14.383 1 81.44 87 THR A O 1
ATOM 683 N N . PHE A 1 88 ? 0.017 52.906 14.469 1 79.69 88 PHE A N 1
ATOM 684 C CA . PHE A 1 88 ? -0.009 53.656 15.711 1 79.69 88 PHE A CA 1
ATOM 685 C C . PHE A 1 88 ? 0.715 55 15.547 1 79.69 88 PHE A C 1
ATOM 687 O O . PHE A 1 88 ? 1.945 55.062 15.594 1 79.69 88 PHE A O 1
ATOM 694 N N . GLY A 1 89 ? -0.075 56.031 15.484 1 78.56 89 GLY A N 1
ATOM 695 C CA . GLY A 1 89 ? 0.516 57.344 15.289 1 78.56 89 GLY A CA 1
ATOM 696 C C . GLY A 1 89 ? 1.249 57.469 13.969 1 78.56 89 GLY A C 1
ATOM 697 O O . GLY A 1 89 ? 0.663 57.25 12.898 1 78.56 89 GLY A O 1
ATOM 698 N N . ASP A 1 90 ? 2.592 57.656 14.188 1 80.31 90 ASP A N 1
ATOM 699 C CA . ASP A 1 90 ? 3.391 57.906 12.992 1 80.31 90 ASP A CA 1
ATOM 700 C C . ASP A 1 90 ? 4.051 56.656 12.469 1 80.31 90 ASP A C 1
ATOM 702 O O . ASP A 1 90 ? 4.766 56.688 11.461 1 80.31 90 ASP A O 1
ATOM 706 N N . PHE A 1 91 ? 3.709 55.5 13.156 1 87.12 91 PHE A N 1
ATOM 707 C CA . PHE A 1 91 ? 4.375 54.281 12.719 1 87.12 91 PHE A CA 1
ATOM 708 C C . PHE A 1 91 ? 3.371 53.156 12.531 1 87.12 91 PHE A C 1
ATOM 710 O O . PHE A 1 91 ? 2.369 53.094 13.25 1 87.12 91 PHE A O 1
ATOM 717 N N . THR A 1 92 ? 3.705 52.438 11.484 1 89 92 THR A N 1
ATOM 718 C CA . THR A 1 92 ? 2.961 51.188 11.273 1 89 92 THR A CA 1
ATOM 719 C C . THR A 1 92 ? 3.74 50 11.812 1 89 92 THR A C 1
ATOM 721 O O . THR A 1 92 ? 4.945 49.875 11.578 1 89 92 THR A O 1
ATOM 724 N N . ARG A 1 93 ? 3.072 49.188 12.539 1 91.69 93 ARG A N 1
ATOM 725 C CA . ARG A 1 93 ? 3.688 48.031 13.148 1 91.69 93 ARG A CA 1
ATOM 726 C C . ARG A 1 93 ? 3.578 46.812 12.227 1 91.69 93 ARG A C 1
ATOM 728 O O . ARG A 1 93 ? 2.51 46.531 11.68 1 91.69 93 ARG A O 1
ATOM 735 N N . TYR A 1 94 ? 4.711 46.156 12.055 1 93.5 94 TYR A N 1
ATOM 736 C CA . TYR A 1 94 ? 4.77 44.938 11.289 1 93.5 94 TYR A CA 1
ATOM 737 C C . TYR A 1 94 ? 5.359 43.812 12.125 1 93.5 94 TYR A C 1
ATOM 739 O O . TYR A 1 94 ? 6.211 44.031 12.984 1 93.5 94 TYR A O 1
ATOM 747 N N . ILE A 1 95 ? 4.836 42.625 11.891 1 95.44 95 ILE A N 1
ATOM 748 C CA . ILE A 1 95 ? 5.379 41.406 12.508 1 95.44 95 ILE A CA 1
ATOM 749 C C . ILE A 1 95 ? 5.898 40.469 11.43 1 95.44 95 ILE A C 1
ATOM 751 O O . ILE A 1 95 ? 5.223 40.219 10.43 1 95.44 95 ILE A O 1
ATOM 755 N N . ALA A 1 96 ? 7.07 39.938 11.625 1 96.44 96 ALA A N 1
ATOM 756 C CA . ALA A 1 96 ? 7.672 39.031 10.672 1 96.44 96 ALA A CA 1
ATOM 757 C C . ALA A 1 96 ? 8.203 37.781 11.367 1 96.44 96 ALA A C 1
ATOM 759 O O . ALA A 1 96 ? 8.656 37.844 12.516 1 96.44 96 ALA A O 1
ATOM 760 N N . GLU A 1 97 ? 8.094 36.719 10.711 1 97.06 97 GLU A N 1
ATOM 761 C CA . GLU A 1 97 ? 8.719 35.469 11.18 1 97.06 97 GLU A CA 1
ATOM 762 C C . GLU A 1 97 ? 9.938 35.125 10.344 1 97.06 97 GLU A C 1
ATOM 764 O O . GLU A 1 97 ? 9.867 35.094 9.117 1 97.06 97 GLU A O 1
ATOM 769 N N . LEU A 1 98 ? 11.023 34.906 10.992 1 97.44 98 LEU A N 1
ATOM 770 C CA . LEU A 1 98 ? 12.297 34.562 10.375 1 97.44 98 LEU A CA 1
ATOM 771 C C . LEU A 1 98 ? 12.664 33.094 10.648 1 97.44 98 LEU A C 1
ATOM 773 O O . LEU A 1 98 ? 12.781 32.688 11.812 1 97.44 98 LEU A O 1
ATOM 777 N N . ARG A 1 99 ? 12.82 32.312 9.594 1 97.69 99 ARG A N 1
ATOM 778 C CA . ARG A 1 99 ? 13.125 30.906 9.695 1 97.69 99 ARG A CA 1
ATOM 779 C C . ARG A 1 99 ? 14.266 30.516 8.758 1 97.69 99 ARG A C 1
ATOM 781 O O . ARG A 1 99 ? 14.609 31.281 7.852 1 97.69 99 ARG A O 1
ATOM 788 N N . PRO A 1 100 ? 14.898 29.391 8.992 1 98 100 PRO A N 1
ATOM 789 C CA . PRO A 1 100 ? 15.984 28.969 8.102 1 98 100 PRO A CA 1
ATOM 790 C C . PRO A 1 100 ? 15.477 28.422 6.766 1 98 100 PRO A C 1
ATOM 792 O O . PRO A 1 100 ? 14.305 28.062 6.648 1 98 100 PRO A O 1
ATOM 795 N N . TRP A 1 101 ? 16.422 28.359 5.738 1 95.69 101 TRP A N 1
ATOM 796 C CA . TRP A 1 101 ? 16.047 27.797 4.449 1 95.69 101 TRP A CA 1
ATOM 797 C C . TRP A 1 101 ? 15.609 26.344 4.602 1 95.69 101 TRP A C 1
ATOM 799 O O . TRP A 1 101 ? 14.773 25.859 3.834 1 95.69 101 TRP A O 1
ATOM 809 N N . PHE A 1 102 ? 16.172 25.672 5.621 1 97.12 102 PHE A N 1
ATOM 810 C CA . PHE A 1 102 ? 15.852 24.266 5.891 1 97.12 102 PHE A CA 1
ATOM 811 C C . PHE A 1 102 ? 14.352 24.109 6.133 1 97.12 102 PHE A C 1
ATOM 813 O O . PHE A 1 102 ? 13.781 23.062 5.801 1 97.12 102 PHE A O 1
ATOM 820 N N . TRP A 1 103 ? 13.695 25.125 6.672 1 96.31 103 TRP A N 1
ATOM 821 C CA . TRP A 1 103 ? 12.258 25.094 6.941 1 96.31 103 TRP A CA 1
ATOM 822 C C . TRP A 1 103 ? 11.461 25.062 5.641 1 96.31 103 TRP A C 1
ATOM 824 O O . TRP A 1 103 ? 10.359 24.516 5.594 1 96.31 103 TRP A O 1
ATOM 834 N N . LEU A 1 104 ? 11.922 25.609 4.551 1 94.25 104 LEU A N 1
ATOM 835 C CA . LEU A 1 104 ? 11.227 25.656 3.271 1 94.25 104 LEU A CA 1
ATOM 836 C C . LEU A 1 104 ? 10.984 24.25 2.738 1 94.25 104 LEU A C 1
ATOM 838 O O . LEU A 1 104 ? 10.055 24.031 1.955 1 94.25 104 LEU A O 1
ATOM 842 N N . LEU A 1 105 ? 11.82 23.328 3.191 1 95.5 105 LEU A N 1
ATOM 843 C CA . LEU A 1 105 ? 11.695 21.938 2.734 1 95.5 105 LEU A CA 1
ATOM 844 C C . LEU A 1 105 ? 10.461 21.281 3.328 1 95.5 105 LEU A C 1
ATOM 846 O O . LEU A 1 105 ? 10.086 20.172 2.92 1 95.5 105 LEU A O 1
ATOM 850 N N . THR A 1 106 ? 9.805 21.938 4.332 1 95.44 106 THR A N 1
ATOM 851 C CA . THR A 1 106 ? 8.555 21.422 4.875 1 95.44 106 THR A CA 1
ATOM 852 C C . THR A 1 106 ? 7.406 21.641 3.891 1 95.44 106 THR A C 1
ATOM 854 O O . THR A 1 106 ? 6.344 21.031 4.023 1 95.44 106 THR A O 1
ATOM 857 N N . LEU A 1 107 ? 7.617 22.453 2.891 1 92.19 107 LEU A N 1
ATOM 858 C CA . LEU A 1 107 ? 6.551 22.844 1.973 1 92.19 107 LEU A CA 1
ATOM 859 C C . LEU A 1 107 ? 6.52 21.922 0.756 1 92.19 107 LEU A C 1
ATOM 861 O O . LEU A 1 107 ? 5.629 22.031 -0.089 1 92.19 107 LEU A O 1
ATOM 865 N N . ASN A 1 108 ? 7.422 21.016 0.652 1 93.69 108 ASN A N 1
ATOM 866 C CA . ASN A 1 108 ? 7.398 20.062 -0.455 1 93.69 108 ASN A CA 1
ATOM 867 C C . ASN A 1 108 ? 7.023 18.672 0.017 1 93.69 108 ASN A C 1
ATOM 869 O O . ASN A 1 108 ? 6.941 18.406 1.22 1 93.69 108 ASN A O 1
ATOM 873 N N . ARG A 1 109 ? 6.672 17.859 -0.858 1 94.88 109 ARG A N 1
ATOM 874 C CA . ARG A 1 109 ? 6.348 16.453 -0.665 1 94.88 109 ARG A CA 1
ATOM 875 C C . ARG A 1 109 ? 6.676 15.641 -1.913 1 94.88 109 ARG A C 1
ATOM 877 O O . ARG A 1 109 ? 6.441 16.094 -3.035 1 94.88 109 ARG A O 1
ATOM 884 N N . ASP A 1 110 ? 7.305 14.477 -1.668 1 95 110 ASP A N 1
ATOM 885 C CA . ASP A 1 110 ? 7.723 13.703 -2.834 1 95 110 ASP A CA 1
ATOM 886 C C . ASP A 1 110 ? 7.852 12.219 -2.492 1 95 110 ASP A C 1
ATOM 888 O O . ASP A 1 110 ? 7.695 11.828 -1.335 1 95 110 ASP A O 1
ATOM 892 N N . SER A 1 111 ? 7.996 11.398 -3.48 1 96 111 SER A N 1
ATOM 893 C CA . SER A 1 111 ? 8.367 9.984 -3.414 1 96 111 SER A CA 1
ATOM 894 C C . SER A 1 111 ? 9.516 9.672 -4.359 1 96 111 SER A C 1
ATOM 896 O O . SER A 1 111 ? 9.391 9.844 -5.574 1 96 111 SER A O 1
ATOM 898 N N . ARG A 1 112 ? 10.586 9.258 -3.74 1 95.81 112 ARG A N 1
ATOM 899 C CA . ARG A 1 112 ? 11.805 9.008 -4.504 1 95.81 112 ARG A CA 1
ATOM 900 C C . ARG A 1 112 ? 12.57 7.82 -3.932 1 95.81 112 ARG A C 1
ATOM 902 O O . ARG A 1 112 ? 12.422 7.48 -2.758 1 95.81 112 ARG A O 1
ATOM 909 N N . ILE A 1 113 ? 13.383 7.227 -4.809 1 96.88 113 ILE A N 1
ATOM 910 C CA . ILE A 1 113 ? 14.211 6.102 -4.395 1 96.88 113 ILE A CA 1
ATOM 911 C C . ILE A 1 113 ? 15.688 6.492 -4.48 1 96.88 113 ILE A C 1
ATOM 913 O O . ILE A 1 113 ? 16.141 7.043 -5.488 1 96.88 113 ILE A O 1
ATOM 917 N N . PHE A 1 114 ? 16.422 6.27 -3.428 1 97.5 114 PHE A N 1
ATOM 918 C CA . PHE A 1 114 ? 17.875 6.438 -3.373 1 97.5 114 PHE A CA 1
ATOM 919 C C . PHE A 1 114 ? 18.562 5.09 -3.182 1 97.5 114 PHE A C 1
ATOM 921 O O . PHE A 1 114 ? 18.094 4.254 -2.406 1 97.5 114 PHE A O 1
ATOM 928 N N . GLN A 1 115 ? 19.625 4.859 -3.957 1 96.62 115 GLN A N 1
ATOM 929 C CA . GLN A 1 115 ? 20.297 3.568 -3.883 1 96.62 115 GLN A CA 1
ATOM 930 C C . GLN A 1 115 ? 21.797 3.74 -3.65 1 96.62 115 GLN A C 1
ATOM 932 O O . GLN A 1 115 ? 22.438 4.586 -4.281 1 96.62 115 GLN A O 1
ATOM 937 N N . ASN A 1 116 ? 22.328 2.992 -2.713 1 96.75 116 ASN A N 1
ATOM 938 C CA . ASN A 1 116 ? 23.75 2.85 -2.449 1 96.75 116 ASN A CA 1
ATOM 939 C C . ASN A 1 116 ? 24.391 4.188 -2.096 1 96.75 116 ASN A C 1
ATOM 941 O O . ASN A 1 116 ? 25.438 4.555 -2.656 1 96.75 116 ASN A O 1
ATOM 945 N N . LEU A 1 117 ? 23.781 4.945 -1.242 1 97.5 117 LEU A N 1
ATOM 946 C CA . LEU A 1 117 ? 24.281 6.227 -0.75 1 97.5 117 LEU A CA 1
ATOM 947 C C . LEU A 1 117 ? 24.344 6.234 0.774 1 97.5 117 LEU A C 1
ATOM 949 O O . LEU A 1 117 ? 23.5 5.629 1.438 1 97.5 117 LEU A O 1
ATOM 953 N N . THR A 1 118 ? 25.375 6.859 1.242 1 97.56 118 THR A N 1
ATOM 954 C CA . THR A 1 118 ? 25.391 7.145 2.672 1 97.56 118 THR A CA 1
ATOM 955 C C . THR A 1 118 ? 24.422 8.273 3.006 1 97.56 118 THR A C 1
ATOM 957 O O . THR A 1 118 ? 24.031 9.055 2.129 1 97.56 118 THR A O 1
ATOM 960 N N . VAL A 1 119 ? 24.047 8.344 4.246 1 97.75 119 VAL A N 1
ATOM 961 C CA . VAL A 1 119 ? 23.078 9.367 4.66 1 97.75 119 VAL A CA 1
ATOM 962 C C . VAL A 1 119 ? 23.656 10.75 4.367 1 97.75 119 VAL A C 1
ATOM 964 O O . VAL A 1 119 ? 22.969 11.602 3.795 1 97.75 119 VAL A O 1
ATOM 967 N N . PRO A 1 120 ? 24.953 11.039 4.617 1 98.19 120 PRO A N 1
ATOM 968 C CA . PRO A 1 120 ? 25.484 12.359 4.273 1 98.19 120 PRO A CA 1
ATOM 969 C C . PRO A 1 120 ? 25.438 12.641 2.771 1 98.19 120 PRO A C 1
ATOM 971 O O . PRO A 1 120 ? 25.094 13.75 2.359 1 98.19 120 PRO A O 1
ATOM 974 N N . GLN A 1 121 ? 25.781 11.633 1.989 1 97.69 121 GLN A N 1
ATOM 975 C CA . GLN A 1 121 ? 25.703 11.805 0.542 1 97.69 121 GLN A CA 1
ATOM 976 C C . GLN A 1 121 ? 24.266 12.086 0.101 1 97.69 121 GLN A C 1
ATOM 978 O O . GLN A 1 121 ? 24.031 12.93 -0.772 1 97.69 121 GLN A O 1
ATOM 983 N N . LEU A 1 122 ? 23.344 11.391 0.655 1 97.81 122 LEU A N 1
ATOM 984 C CA . LEU A 1 122 ? 21.938 11.547 0.351 1 97.81 122 LEU A CA 1
ATOM 985 C C . LEU A 1 122 ? 21.453 12.953 0.709 1 97.81 122 LEU A C 1
ATOM 987 O O . LEU A 1 122 ? 20.75 13.594 -0.075 1 97.81 122 LEU A O 1
ATOM 991 N N . LEU A 1 123 ? 21.844 13.445 1.889 1 98.19 123 LEU A N 1
ATOM 992 C CA . LEU A 1 123 ? 21.453 14.781 2.33 1 98.19 123 LEU A CA 1
ATOM 993 C C . LEU A 1 123 ? 22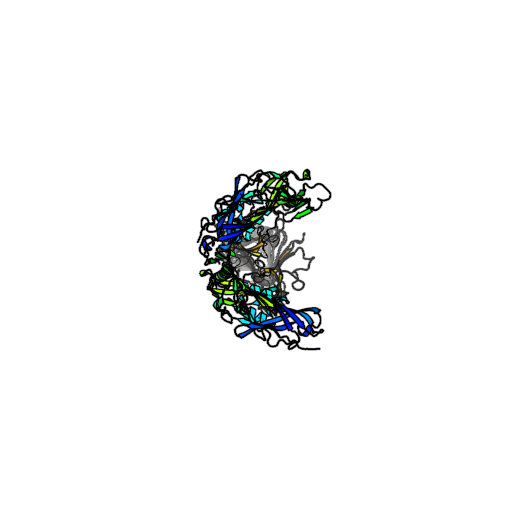 15.852 1.396 1 98.19 123 LEU A C 1
ATOM 995 O O . LEU A 1 123 ? 21.297 16.797 1.032 1 98.19 123 LEU A O 1
ATOM 999 N N . GLN A 1 124 ? 23.219 15.695 1.02 1 97.69 124 GLN A N 1
ATOM 1000 C CA . GLN A 1 124 ? 23.844 16.641 0.095 1 97.69 124 GLN A CA 1
ATOM 1001 C C . GLN A 1 124 ? 23.094 16.688 -1.231 1 97.69 124 GLN A C 1
ATOM 1003 O O . GLN A 1 124 ? 22.797 17.766 -1.757 1 97.69 124 GLN A O 1
ATOM 1008 N N . GLN A 1 125 ? 22.797 15.508 -1.718 1 96.44 125 GLN A N 1
ATOM 1009 C CA . GLN A 1 125 ? 22.047 15.43 -2.967 1 96.44 125 GLN A CA 1
ATOM 1010 C C . GLN A 1 125 ? 20.672 16.078 -2.826 1 96.44 125 GLN A C 1
ATOM 1012 O O . GLN A 1 125 ? 20.25 16.828 -3.701 1 96.44 125 GLN A O 1
ATOM 1017 N N . LEU A 1 126 ? 20 15.82 -1.771 1 95.88 126 LEU A N 1
ATOM 1018 C CA . LEU A 1 126 ? 18.656 16.344 -1.508 1 95.88 126 LEU A CA 1
ATOM 1019 C C . LEU A 1 126 ? 18.672 17.859 -1.446 1 95.88 126 LEU A C 1
ATOM 1021 O O . LEU A 1 126 ? 17.812 18.516 -2.049 1 95.88 126 LEU A O 1
ATOM 1025 N N . PHE A 1 127 ? 19.641 18.453 -0.722 1 96.81 127 PHE A N 1
ATOM 1026 C CA . PHE A 1 127 ? 19.719 19.891 -0.553 1 96.81 127 PHE A CA 1
ATOM 1027 C C . PHE A 1 127 ? 20.094 20.578 -1.864 1 96.81 127 PHE A C 1
ATOM 1029 O O . PHE A 1 127 ? 19.484 21.562 -2.252 1 96.81 127 PHE A O 1
ATOM 1036 N N . GLN A 1 128 ? 21.016 19.984 -2.596 1 95.12 128 GLN A N 1
ATOM 1037 C CA . GLN A 1 128 ? 21.5 20.578 -3.834 1 95.12 128 GLN A CA 1
ATOM 1038 C C . GLN A 1 128 ? 20.422 20.562 -4.914 1 95.12 128 GLN A C 1
ATOM 1040 O O . GLN A 1 128 ? 20.297 21.516 -5.676 1 95.12 128 GLN A O 1
ATOM 1045 N N . GLU A 1 129 ? 19.719 19.531 -4.961 1 91.75 129 GLU A N 1
ATOM 1046 C CA . GLU A 1 129 ? 18.641 19.422 -5.941 1 91.75 129 GLU A CA 1
ATOM 1047 C C . GLU A 1 129 ? 17.562 20.484 -5.699 1 91.75 129 GLU A C 1
ATOM 1049 O O . GLU A 1 129 ? 16.875 20.906 -6.633 1 91.75 129 GLU A O 1
ATOM 1054 N N . GLN A 1 130 ? 17.438 20.875 -4.469 1 89.62 130 GLN A N 1
ATOM 1055 C CA . GLN A 1 130 ? 16.453 21.891 -4.133 1 89.62 130 GLN A CA 1
ATOM 1056 C C . GLN A 1 130 ? 17.031 23.297 -4.227 1 89.62 130 GLN A C 1
ATOM 1058 O O . GLN A 1 130 ? 16.359 24.281 -3.902 1 89.62 130 GLN A O 1
ATOM 1063 N N . GLY A 1 131 ? 18.344 23.391 -4.516 1 89.75 131 GLY A N 1
ATOM 1064 C CA . GLY A 1 131 ? 18.969 24.672 -4.785 1 89.75 131 GLY A CA 1
ATOM 1065 C C . GLY A 1 131 ? 19.641 25.281 -3.568 1 89.75 131 GLY A C 1
ATOM 1066 O O . GLY A 1 131 ? 19.969 26.469 -3.561 1 89.75 131 GLY A O 1
ATOM 1067 N N . PHE A 1 132 ? 19.766 24.531 -2.582 1 93.56 132 PHE A N 1
ATOM 1068 C CA . PHE A 1 132 ? 20.406 25.047 -1.379 1 93.56 132 PHE A CA 1
ATOM 1069 C C . PHE A 1 132 ? 21.844 24.578 -1.271 1 93.56 132 PHE A C 1
ATOM 1071 O O . PHE A 1 132 ? 22.125 23.391 -1.448 1 93.56 132 PHE A O 1
ATOM 1078 N N . THR A 1 133 ? 22.75 25.484 -1.013 1 94.12 133 THR A N 1
ATOM 1079 C CA . THR A 1 133 ? 24.156 25.156 -0.977 1 94.12 133 THR A CA 1
ATOM 1080 C C . THR A 1 133 ? 24.797 25.594 0.342 1 94.12 133 THR A C 1
ATOM 1082 O O . THR A 1 133 ? 25.938 25.266 0.63 1 94.12 133 THR A O 1
ATOM 1085 N N . ASP A 1 134 ? 24.094 26.312 1.112 1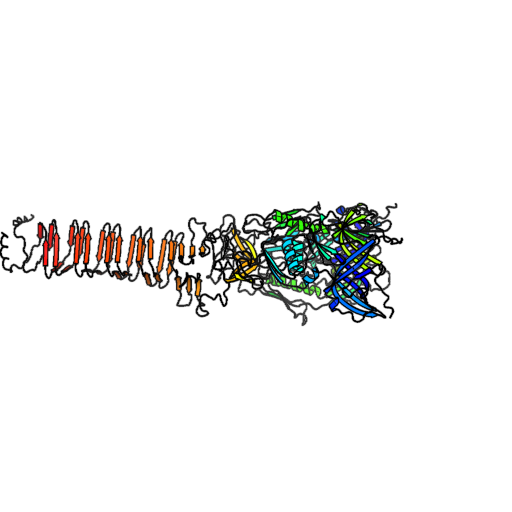 96 134 ASP A N 1
ATOM 1086 C CA . ASP A 1 134 ? 24.672 26.875 2.336 1 96 134 ASP A CA 1
ATOM 1087 C C . ASP A 1 134 ? 24.625 25.859 3.477 1 96 134 ASP A C 1
ATOM 1089 O O . ASP A 1 134 ? 23.969 26.094 4.496 1 96 134 ASP A O 1
ATOM 1093 N N . PHE A 1 135 ? 25.281 24.797 3.309 1 97.5 135 PHE A N 1
ATOM 1094 C CA . PHE A 1 135 ? 25.438 23.781 4.344 1 97.5 135 PHE A CA 1
ATOM 1095 C C . PHE A 1 135 ? 26.875 23.266 4.379 1 97.5 135 PHE A C 1
ATOM 1097 O O . PHE A 1 135 ? 27.625 23.406 3.402 1 97.5 135 PHE A O 1
ATOM 1104 N N . ARG A 1 136 ? 27.281 22.812 5.512 1 96.62 136 ARG A N 1
ATOM 1105 C CA . ARG A 1 136 ? 28.625 22.281 5.715 1 96.62 136 ARG A CA 1
ATOM 1106 C C . ARG A 1 136 ? 28.578 21 6.531 1 96.62 136 ARG A C 1
ATOM 1108 O O . ARG A 1 136 ? 27.812 20.875 7.488 1 96.62 136 ARG A O 1
ATOM 1115 N N . LEU A 1 137 ? 29.406 20 6.125 1 96.19 137 LEU A N 1
ATOM 1116 C CA . LEU A 1 137 ? 29.484 18.719 6.824 1 96.19 137 LEU A CA 1
ATOM 1117 C C . LEU A 1 137 ? 30.656 18.719 7.801 1 96.19 137 LEU A C 1
ATOM 1119 O O . LEU A 1 137 ? 31.812 18.844 7.391 1 96.19 137 LEU A O 1
ATOM 1123 N N . ALA A 1 138 ? 30.422 18.688 9.016 1 96.44 138 ALA A N 1
ATOM 1124 C CA . ALA A 1 138 ? 31.422 18.484 10.062 1 96.44 138 ALA A CA 1
ATOM 1125 C C . ALA A 1 138 ? 31.281 17.094 10.68 1 96.44 138 ALA A C 1
ATOM 1127 O O . ALA A 1 138 ? 31.125 16.969 11.898 1 96.44 138 ALA A O 1
ATOM 1128 N N . LEU A 1 139 ? 31.391 16.125 9.867 1 96.81 139 LEU A N 1
ATOM 1129 C CA . LEU A 1 139 ? 31.188 14.727 10.266 1 96.81 139 LEU A CA 1
ATOM 1130 C C . LEU A 1 139 ? 32.531 14.008 10.398 1 96.81 139 LEU A C 1
ATOM 1132 O O . LEU A 1 139 ? 33.438 14.195 9.57 1 96.81 139 LEU A O 1
ATOM 1136 N N . ARG A 1 140 ? 32.688 13.188 11.414 1 93.62 140 ARG A N 1
ATOM 1137 C CA . ARG A 1 140 ? 33.938 12.477 11.664 1 93.62 140 ARG A CA 1
ATOM 1138 C C . ARG A 1 140 ? 33.75 10.969 11.547 1 93.62 140 ARG A C 1
ATOM 1140 O O . ARG A 1 140 ? 34.719 10.227 11.328 1 93.62 140 ARG A O 1
ATOM 1147 N N . ARG A 1 141 ? 32.562 10.539 11.68 1 93.19 141 ARG A N 1
ATOM 1148 C CA . ARG A 1 141 ? 32.281 9.109 11.648 1 93.19 141 ARG A CA 1
ATOM 1149 C C . ARG A 1 141 ? 32.156 8.609 10.211 1 93.19 141 ARG A C 1
ATOM 1151 O O . ARG A 1 141 ? 32 9.406 9.281 1 93.19 141 ARG A O 1
ATOM 1158 N N . THR A 1 142 ? 32.312 7.273 10.148 1 93.12 142 THR A N 1
ATOM 1159 C CA . THR A 1 142 ? 32.094 6.617 8.867 1 93.12 142 THR A CA 1
ATOM 1160 C C . THR A 1 142 ? 30.656 6.117 8.758 1 93.12 142 THR A C 1
ATOM 1162 O O . THR A 1 142 ? 30.094 5.605 9.734 1 93.12 142 THR A O 1
ATOM 1165 N N . TYR A 1 143 ? 30.141 6.234 7.613 1 95.5 143 TYR A N 1
ATOM 1166 C CA . TYR A 1 143 ? 28.75 5.859 7.395 1 95.5 143 TYR A CA 1
ATOM 1167 C C . TYR A 1 143 ? 28.641 4.75 6.355 1 95.5 143 TYR A C 1
ATOM 1169 O O . TYR A 1 143 ? 29.344 4.762 5.348 1 95.5 143 TYR A O 1
ATOM 1177 N N . THR A 1 144 ? 27.797 3.768 6.703 1 93.94 144 THR A N 1
ATOM 1178 C CA . THR A 1 144 ? 27.562 2.668 5.773 1 93.94 144 THR A CA 1
ATOM 1179 C C . THR A 1 144 ? 26.547 3.074 4.703 1 93.94 144 THR A C 1
ATOM 1181 O O . THR A 1 144 ? 25.5 3.648 5.016 1 93.94 144 THR A O 1
ATOM 1184 N N . PRO A 1 145 ? 26.938 2.83 3.41 1 95.62 145 PRO A N 1
ATOM 1185 C CA . PRO A 1 145 ? 25.953 3.119 2.365 1 95.62 145 PRO A CA 1
ATOM 1186 C C . PRO A 1 145 ? 24.672 2.287 2.502 1 95.62 145 PRO A C 1
ATOM 1188 O O . PRO A 1 145 ? 24.734 1.108 2.861 1 95.62 145 PRO A O 1
ATOM 1191 N N . ARG A 1 146 ? 23.609 2.922 2.369 1 95.56 146 ARG A N 1
ATOM 1192 C CA . ARG A 1 146 ? 22.328 2.225 2.338 1 95.56 146 ARG A CA 1
ATOM 1193 C C . ARG A 1 146 ? 22.016 1.712 0.936 1 95.56 146 ARG A C 1
ATOM 1195 O O . ARG A 1 146 ? 21.969 2.49 -0.02 1 95.56 146 ARG A O 1
ATOM 1202 N N . GLU A 1 147 ? 21.812 0.453 0.82 1 94.62 147 GLU A N 1
ATOM 1203 C CA . GLU A 1 147 ? 21.516 -0.163 -0.47 1 94.62 147 GLU A CA 1
ATOM 1204 C C . GLU A 1 147 ? 20.25 0.431 -1.092 1 94.62 147 GLU A C 1
ATOM 1206 O O . GLU A 1 147 ? 20.188 0.63 -2.307 1 94.62 147 GLU A O 1
ATOM 1211 N N . TYR A 1 148 ? 19.328 0.629 -0.333 1 96.19 148 TYR A N 1
ATOM 1212 C CA . TYR A 1 148 ? 18.016 1.078 -0.771 1 96.19 148 TYR A CA 1
ATOM 1213 C C . TYR A 1 148 ? 17.359 1.939 0.297 1 96.19 148 TYR A C 1
ATOM 1215 O O . TYR A 1 148 ? 17.25 1.532 1.456 1 96.19 148 TYR A O 1
ATOM 1223 N N . CYS A 1 149 ? 17 3.15 -0.029 1 97.5 149 CYS A N 1
ATOM 1224 C CA . CYS A 1 149 ? 16.344 4.098 0.87 1 97.5 149 CYS A CA 1
ATOM 1225 C C . CYS A 1 149 ? 15.258 4.883 0.142 1 97.5 149 CYS A C 1
ATOM 1227 O O . CYS A 1 149 ? 15.531 5.543 -0.864 1 97.5 149 CYS A O 1
ATOM 1229 N N . VAL A 1 150 ? 14.031 4.867 0.705 1 97.31 150 VAL A N 1
ATOM 1230 C CA . VAL A 1 150 ? 12.906 5.438 -0.033 1 97.31 150 VAL A CA 1
ATOM 1231 C C . VAL A 1 150 ? 12.336 6.629 0.732 1 97.31 150 VAL A C 1
ATOM 1233 O O . VAL A 1 150 ? 12.094 6.539 1.938 1 97.31 150 VAL A O 1
ATOM 1236 N N . GLN A 1 151 ? 12.266 7.781 0.104 1 97.62 151 GLN A N 1
ATOM 1237 C CA . GLN A 1 151 ? 11.359 8.844 0.524 1 97.62 151 GLN A CA 1
ATOM 1238 C C . GLN A 1 151 ? 9.93 8.57 0.066 1 97.62 151 GLN A C 1
ATOM 1240 O O . GLN A 1 151 ? 9.656 8.516 -1.135 1 97.62 151 GLN A O 1
ATOM 1245 N N . HIS A 1 152 ? 9.062 8.336 0.979 1 96.69 152 HIS A N 1
ATOM 1246 C CA . HIS A 1 152 ? 7.707 7.941 0.603 1 96.69 152 HIS A CA 1
ATOM 1247 C C . HIS A 1 152 ? 6.68 8.953 1.103 1 96.69 152 HIS A C 1
ATOM 1249 O O . HIS A 1 152 ? 6.266 8.906 2.264 1 96.69 152 HIS A O 1
ATOM 1255 N N . GLN A 1 153 ? 6.188 9.82 0.176 1 94.62 153 GLN A N 1
ATOM 1256 C CA . GLN A 1 153 ? 5.137 10.797 0.457 1 94.62 153 GLN A CA 1
ATOM 1257 C C . GLN A 1 153 ? 5.441 11.578 1.728 1 94.62 153 GLN A C 1
ATOM 1259 O O . GLN A 1 153 ? 4.602 11.672 2.623 1 94.62 153 GLN A O 1
ATOM 1264 N N . GLU A 1 154 ? 6.531 12.094 1.826 1 95.88 154 GLU A N 1
ATOM 1265 C CA . GLU A 1 154 ? 6.961 12.938 2.938 1 95.88 154 GLU A CA 1
ATOM 1266 C C . GLU A 1 154 ? 7.758 14.141 2.439 1 95.88 154 GLU A C 1
ATOM 1268 O O . GLU A 1 154 ? 8.25 14.141 1.311 1 95.88 154 GLU A O 1
ATOM 1273 N N . SER A 1 155 ? 7.812 15.117 3.242 1 96.88 155 SER A N 1
ATOM 1274 C CA . SER A 1 155 ? 8.57 16.312 2.893 1 96.88 155 SER A CA 1
ATOM 1275 C C . SER A 1 155 ? 10.078 16.047 2.939 1 96.88 155 SER A C 1
ATOM 1277 O O . SER A 1 155 ? 10.523 15.125 3.623 1 96.88 155 SER A O 1
ATOM 1279 N N . ALA A 1 156 ? 10.789 16.828 2.139 1 97.12 156 ALA A N 1
ATOM 1280 C CA . ALA A 1 156 ? 12.242 16.719 2.197 1 97.12 156 ALA A CA 1
ATOM 1281 C C . ALA A 1 156 ? 12.758 17.016 3.602 1 97.12 156 ALA A C 1
ATOM 1283 O O . ALA A 1 156 ? 13.75 16.438 4.043 1 97.12 156 ALA A O 1
ATOM 1284 N N . PHE A 1 157 ? 12.055 17.875 4.32 1 97.69 157 PHE A N 1
ATOM 1285 C CA . PHE A 1 157 ? 12.43 18.203 5.691 1 97.69 157 PHE A CA 1
ATOM 1286 C C . PHE A 1 157 ? 12.297 16.969 6.594 1 97.69 157 PHE A C 1
ATOM 1288 O O . PHE A 1 157 ? 13.227 16.641 7.332 1 97.69 157 PHE A O 1
ATOM 1295 N N . ASP A 1 158 ? 11.156 16.344 6.551 1 98.19 158 ASP A N 1
ATOM 1296 C CA . ASP A 1 158 ? 10.922 15.172 7.383 1 98.19 158 ASP A CA 1
ATOM 1297 C C . ASP A 1 158 ? 11.875 14.031 7.008 1 98.19 158 ASP A C 1
ATOM 1299 O O . ASP A 1 158 ? 12.383 13.328 7.883 1 98.19 158 ASP A O 1
ATOM 1303 N N . PHE A 1 159 ? 12.086 13.906 5.73 1 98.12 159 PHE A N 1
ATOM 1304 C CA . PHE A 1 159 ? 12.977 12.867 5.234 1 98.12 159 PHE A CA 1
ATOM 1305 C C . PHE A 1 159 ? 14.398 13.078 5.746 1 98.12 159 PHE A C 1
ATOM 1307 O O . PHE A 1 159 ? 15.008 12.164 6.293 1 98.12 159 PHE A O 1
ATOM 1314 N N . ALA A 1 160 ? 14.891 14.234 5.609 1 98.38 160 ALA A N 1
ATOM 1315 C CA . ALA A 1 160 ? 16.234 14.578 6.078 1 98.38 160 ALA A CA 1
ATOM 1316 C C . ALA A 1 160 ? 16.328 14.445 7.594 1 98.38 160 ALA A C 1
ATOM 1318 O O . ALA A 1 160 ? 17.312 13.914 8.109 1 98.38 160 ALA A O 1
ATOM 1319 N N . SER A 1 161 ? 15.32 14.914 8.289 1 98.44 161 SER A N 1
ATOM 1320 C CA . SER A 1 161 ? 15.32 14.898 9.742 1 98.44 161 SER A CA 1
ATOM 1321 C C . SER A 1 161 ? 15.359 13.477 10.281 1 98.44 161 SER A C 1
ATOM 1323 O O . SER A 1 161 ? 16.172 13.156 11.148 1 98.44 161 SER A O 1
ATOM 1325 N N . ARG A 1 162 ? 14.523 12.594 9.789 1 97.62 162 ARG A N 1
ATOM 1326 C CA . ARG A 1 162 ? 14.492 11.234 10.32 1 97.62 162 ARG A CA 1
ATOM 1327 C C . ARG A 1 162 ? 15.781 10.492 10 1 97.62 162 ARG A C 1
ATOM 1329 O O . ARG A 1 162 ? 16.234 9.656 10.789 1 97.62 162 ARG A O 1
ATOM 1336 N N . LEU A 1 163 ? 16.375 10.758 8.836 1 97.88 163 LEU A N 1
ATOM 1337 C CA . LEU A 1 163 ? 17.656 10.125 8.5 1 97.88 163 LEU A CA 1
ATOM 1338 C C . LEU A 1 163 ? 18.766 10.594 9.43 1 97.88 163 LEU A C 1
ATOM 1340 O O . LEU A 1 163 ? 19.578 9.789 9.891 1 97.88 163 LEU A O 1
ATOM 1344 N N . MET A 1 164 ? 18.828 11.906 9.703 1 98.38 164 MET A N 1
ATOM 1345 C CA . MET A 1 164 ? 19.828 12.438 10.625 1 98.38 164 MET A CA 1
ATOM 1346 C C . MET A 1 164 ? 19.625 11.875 12.023 1 98.38 164 MET A C 1
ATOM 1348 O O . MET A 1 164 ? 20.594 11.492 12.688 1 98.38 164 MET A O 1
ATOM 1352 N N . GLU A 1 165 ? 18.422 11.805 12.422 1 97.75 165 GLU A N 1
ATOM 1353 C CA . GLU A 1 165 ? 18.109 11.242 13.727 1 97.75 165 GLU A CA 1
ATOM 1354 C C . GLU A 1 165 ? 18.531 9.773 13.812 1 97.75 165 GLU A C 1
ATOM 1356 O O . GLU A 1 165 ? 19.078 9.336 14.828 1 97.75 165 GLU A O 1
ATOM 1361 N N . ASP A 1 166 ? 18.281 9.109 12.75 1 96.38 166 ASP A N 1
ATOM 1362 C CA . ASP A 1 166 ? 18.594 7.684 12.711 1 96.38 166 ASP A CA 1
ATOM 1363 C C . ASP A 1 166 ? 20.109 7.449 12.812 1 96.38 166 ASP A C 1
ATOM 1365 O O . ASP A 1 166 ? 20.547 6.516 13.477 1 96.38 166 ASP A O 1
ATOM 1369 N N . GLU A 1 167 ? 20.906 8.297 12.188 1 96.94 167 GLU A N 1
ATOM 1370 C CA . GLU A 1 167 ? 22.359 8.141 12.148 1 96.94 167 GLU A CA 1
ATOM 1371 C C . GLU A 1 167 ? 23.031 8.898 13.297 1 96.94 167 GLU A C 1
ATOM 1373 O O . GLU A 1 167 ? 24.25 8.82 13.477 1 96.94 167 GLU A O 1
ATOM 1378 N N . GLY A 1 168 ? 22.25 9.625 14.047 1 97.19 168 GLY A N 1
ATOM 1379 C CA . GLY A 1 168 ? 22.812 10.383 15.156 1 97.19 168 GLY A CA 1
ATOM 1380 C C . GLY A 1 168 ? 23.516 11.656 14.719 1 97.19 168 GLY A C 1
ATOM 1381 O O . GLY A 1 168 ? 24.453 12.109 15.375 1 97.19 168 GLY A O 1
ATOM 1382 N N . ILE A 1 169 ? 23.141 12.18 13.594 1 98.06 169 ILE A N 1
ATOM 1383 C CA . ILE A 1 169 ? 23.672 13.453 13.102 1 98.06 169 ILE A CA 1
ATOM 1384 C C . ILE A 1 169 ? 22.828 14.602 13.641 1 98.06 169 ILE A C 1
ATOM 1386 O O . ILE A 1 169 ? 21.609 14.617 13.484 1 98.06 169 ILE A O 1
ATOM 1390 N N . PHE A 1 170 ? 23.438 15.5 14.359 1 98.12 170 PHE A N 1
ATOM 1391 C CA . PHE A 1 170 ? 22.734 16.703 14.789 1 98.12 170 PHE A CA 1
ATOM 1392 C C . PHE A 1 170 ? 23.156 17.906 13.953 1 98.12 170 PHE A C 1
ATOM 1394 O O . PHE A 1 170 ? 24.156 17.844 13.227 1 98.12 170 PHE A O 1
ATOM 1401 N N . TYR A 1 171 ? 22.344 18.953 13.984 1 98.44 171 TYR A N 1
ATOM 1402 C CA . TYR A 1 171 ? 22.688 20.141 13.203 1 98.44 171 TYR A CA 1
ATOM 1403 C C . TYR A 1 171 ? 22.438 21.422 14 1 98.44 171 TYR A C 1
ATOM 1405 O O . TYR A 1 171 ? 21.719 21.391 15 1 98.44 171 TYR A O 1
ATOM 1413 N N . PHE A 1 172 ? 23.094 22.438 13.656 1 97.94 172 PHE A N 1
ATOM 1414 C CA . PHE A 1 172 ? 22.906 23.812 14.133 1 97.94 172 PHE A CA 1
ATOM 1415 C C . PHE A 1 172 ? 23.234 24.812 13.039 1 97.94 172 PHE A C 1
ATOM 1417 O O . PHE A 1 172 ? 23.531 24.438 11.906 1 97.94 172 PHE A O 1
ATOM 1424 N N . PHE A 1 173 ? 23.062 26.109 13.344 1 97.88 173 PHE A N 1
ATOM 1425 C CA . PHE A 1 173 ? 23.188 27.109 12.289 1 97.88 173 PHE A CA 1
ATOM 1426 C C . PHE A 1 173 ? 24.281 28.125 12.641 1 97.88 173 PHE A C 1
ATOM 1428 O O . PHE A 1 173 ? 24.391 28.531 13.797 1 97.88 173 PHE A O 1
ATOM 1435 N N . GLU A 1 174 ? 25.062 28.422 11.688 1 96.31 174 GLU A N 1
ATOM 1436 C CA . GLU A 1 174 ? 26 29.547 11.75 1 96.31 174 GLU A CA 1
ATOM 1437 C C . GLU A 1 174 ? 25.484 30.75 10.953 1 96.31 174 GLU A C 1
ATOM 1439 O O . GLU A 1 174 ? 25.062 30.594 9.805 1 96.31 174 GLU A O 1
ATOM 1444 N N . HIS A 1 175 ? 25.531 31.875 11.594 1 96.56 175 HIS A N 1
ATOM 1445 C CA . HIS A 1 175 ? 24.938 33.062 10.984 1 96.56 175 HIS A CA 1
ATOM 1446 C C . HIS A 1 175 ? 26 34.094 10.625 1 96.56 175 HIS A C 1
ATOM 1448 O O . HIS A 1 175 ? 26.953 34.281 11.375 1 96.56 175 HIS A O 1
ATOM 1454 N N . THR A 1 176 ? 25.844 34.688 9.469 1 94.5 176 THR A N 1
ATOM 1455 C CA . THR A 1 176 ? 26.562 35.875 9.047 1 94.5 176 THR A CA 1
ATOM 1456 C C . THR A 1 176 ? 25.578 36.969 8.625 1 94.5 176 THR A C 1
ATOM 1458 O O . THR A 1 176 ? 24.375 36.812 8.773 1 94.5 176 THR A O 1
ATOM 1461 N N . LYS A 1 177 ? 26.094 38.062 8.172 1 92.44 177 LYS A N 1
ATOM 1462 C CA . LYS A 1 177 ? 25.266 39.188 7.766 1 92.44 177 LYS A CA 1
ATOM 1463 C C . LYS A 1 177 ? 24.422 38.812 6.547 1 92.44 177 LYS A C 1
ATOM 1465 O O . LYS A 1 177 ? 23.281 39.312 6.406 1 92.44 177 LYS A O 1
ATOM 1470 N N . ASP A 1 178 ? 24.922 37.906 5.793 1 93.19 178 ASP A N 1
ATOM 1471 C CA . ASP A 1 178 ? 24.281 37.719 4.496 1 93.19 178 ASP A CA 1
ATOM 1472 C C . ASP A 1 178 ? 23.75 36.281 4.352 1 93.19 178 ASP A C 1
ATOM 1474 O O . ASP A 1 178 ? 23.031 35.969 3.396 1 93.19 178 ASP A O 1
ATOM 1478 N N . ARG A 1 179 ? 24.109 35.438 5.234 1 95.38 179 ARG A N 1
ATOM 1479 C CA . ARG A 1 179 ? 23.656 34.062 5.051 1 95.38 179 ARG A CA 1
ATOM 1480 C C . ARG A 1 179 ? 23.672 33.312 6.371 1 95.38 179 ARG A C 1
ATOM 1482 O O . ARG A 1 179 ? 24.266 33.75 7.352 1 95.38 179 ARG A O 1
ATOM 1489 N N . HIS A 1 180 ? 22.969 32.281 6.414 1 97.31 180 HIS A N 1
ATOM 1490 C CA . HIS A 1 180 ? 23.062 31.281 7.473 1 97.31 180 HIS A CA 1
ATOM 1491 C C . HIS A 1 180 ? 23.438 29.906 6.902 1 97.31 180 HIS A C 1
ATOM 1493 O O . HIS A 1 180 ? 22.953 29.531 5.836 1 97.31 180 HIS A O 1
ATOM 1499 N N . THR A 1 181 ? 24.328 29.234 7.539 1 97.69 181 THR A N 1
ATOM 1500 C CA . THR A 1 181 ? 24.844 27.953 7.082 1 97.69 181 THR A CA 1
ATOM 1501 C C . THR A 1 181 ? 24.406 26.828 8.016 1 97.69 181 THR A C 1
ATOM 1503 O O . THR A 1 181 ? 24.562 26.922 9.234 1 97.69 181 THR A O 1
ATOM 1506 N N . LEU A 1 182 ? 23.781 25.812 7.41 1 98.25 182 LEU A N 1
ATOM 1507 C CA . LEU A 1 182 ? 23.422 24.609 8.148 1 98.25 182 LEU A CA 1
ATOM 1508 C C . LEU A 1 182 ? 24.656 23.719 8.367 1 98.25 182 LEU A C 1
ATOM 1510 O O . LEU A 1 182 ? 25.266 23.266 7.41 1 98.25 182 LEU A O 1
ATOM 1514 N N . VAL A 1 183 ? 25.016 23.5 9.602 1 98.12 183 VAL A N 1
ATOM 1515 C CA . VAL A 1 183 ? 26.188 22.672 9.93 1 98.12 183 VAL A CA 1
ATOM 1516 C C . VAL A 1 183 ? 25.719 21.312 10.445 1 98.12 183 VAL A C 1
ATOM 1518 O O . VAL A 1 183 ? 25 21.234 11.438 1 98.12 183 VAL A O 1
ATOM 1521 N N . LEU A 1 184 ? 26.094 20.25 9.781 1 98.31 184 LEU A N 1
ATOM 1522 C CA . LEU A 1 184 ? 25.812 18.891 10.211 1 98.31 184 LEU A CA 1
ATOM 1523 C C . LEU A 1 184 ? 27.016 18.297 10.961 1 98.31 184 LEU A C 1
ATOM 1525 O O . LEU A 1 184 ? 28.141 18.312 10.453 1 98.31 184 LEU A O 1
ATOM 1529 N N . ALA A 1 185 ? 26.75 17.844 12.164 1 97.94 185 ALA A N 1
ATOM 1530 C CA . ALA A 1 185 ? 27.844 17.344 13 1 97.94 185 ALA A CA 1
ATOM 1531 C C . ALA A 1 185 ? 27.453 16.031 13.68 1 97.94 185 ALA A C 1
ATOM 1533 O O . ALA A 1 185 ? 26.266 15.703 13.766 1 97.94 185 ALA A O 1
ATOM 1534 N N . ASP A 1 186 ? 28.5 15.18 14.148 1 96.31 186 ASP A N 1
ATOM 1535 C CA . ASP A 1 186 ? 28.203 13.906 14.805 1 96.31 186 ASP A CA 1
ATOM 1536 C C . ASP A 1 186 ? 29.172 13.648 15.953 1 96.31 186 ASP A C 1
ATOM 1538 O O . ASP A 1 186 ? 29.266 12.523 16.453 1 96.31 186 ASP A O 1
ATOM 1542 N N . ASP A 1 187 ? 29.938 14.703 16.281 1 93.44 187 ASP A N 1
ATOM 1543 C CA . ASP A 1 187 ? 30.953 14.492 17.312 1 93.44 187 ASP A CA 1
ATOM 1544 C C . ASP A 1 187 ? 31.094 15.727 18.203 1 93.44 187 ASP A C 1
ATOM 1546 O O . ASP A 1 187 ? 30.75 16.844 17.797 1 93.44 187 ASP A O 1
ATOM 1550 N N . VAL A 1 188 ? 31.688 15.5 19.359 1 91.62 188 VAL A N 1
ATOM 1551 C CA . VAL A 1 188 ? 31.891 16.547 20.344 1 91.62 188 VAL A CA 1
ATOM 1552 C C . VAL A 1 188 ? 32.875 17.578 19.828 1 91.62 188 VAL A C 1
ATOM 1554 O O . VAL A 1 188 ? 32.812 18.75 20.188 1 91.62 188 VAL A O 1
ATOM 1557 N N . ALA A 1 189 ? 33.688 17.156 18.938 1 90.62 189 ALA A N 1
ATOM 1558 C CA . ALA A 1 189 ? 34.719 18.031 18.406 1 90.62 189 ALA A CA 1
ATOM 1559 C C . ALA A 1 189 ? 34.125 19.141 17.547 1 90.62 189 ALA A C 1
ATOM 1561 O O . ALA A 1 189 ? 34.781 20.141 17.281 1 90.62 189 ALA A O 1
ATOM 1562 N N . ALA A 1 190 ? 32.969 18.953 17.172 1 92.31 190 ALA A N 1
ATOM 1563 C CA . ALA A 1 190 ? 32.312 19.938 16.297 1 92.31 190 ALA A CA 1
ATOM 1564 C C . ALA A 1 190 ? 31.891 21.172 17.094 1 92.31 190 ALA A C 1
ATOM 1566 O O . ALA A 1 190 ? 31.625 22.219 16.5 1 92.31 190 ALA A O 1
ATOM 1567 N N . HIS A 1 191 ? 31.797 21.047 18.375 1 95.38 191 HIS A N 1
ATOM 1568 C CA . HIS A 1 191 ? 31.359 22.156 19.219 1 95.38 191 HIS A CA 1
ATOM 1569 C C . HIS A 1 191 ? 32.5 23.141 19.453 1 95.38 191 HIS A C 1
ATOM 1571 O O . HIS A 1 191 ? 33.344 22.938 20.359 1 95.38 191 HIS A O 1
ATOM 1577 N N . GLU A 1 192 ? 32.469 24.203 18.781 1 93.75 192 GLU A N 1
ATOM 1578 C CA . GLU A 1 192 ? 33.469 25.266 18.969 1 93.75 192 GLU A CA 1
ATOM 1579 C C . GLU A 1 192 ? 33.094 26.156 20.156 1 93.75 192 GLU A C 1
ATOM 1581 O O . GLU A 1 192 ? 31.938 26.188 20.578 1 93.75 192 GLU A O 1
ATOM 1586 N N . PRO A 1 193 ? 34.062 26.766 20.75 1 93.94 193 PRO A N 1
ATOM 1587 C CA . PRO A 1 193 ? 33.719 27.734 21.797 1 93.94 193 PRO A CA 1
ATOM 1588 C C . PRO A 1 193 ? 32.906 28.922 21.281 1 93.94 193 PRO A C 1
ATOM 1590 O O . PRO A 1 193 ? 33.156 29.391 20.156 1 93.94 193 PRO A O 1
ATOM 1593 N N . CYS A 1 194 ? 31.953 29.344 22.047 1 93.19 194 CYS A N 1
ATOM 1594 C CA . CYS A 1 194 ? 31.141 30.5 21.672 1 93.19 194 CYS A CA 1
ATOM 1595 C C . CYS A 1 194 ? 32.031 31.703 21.328 1 93.19 194 CYS A C 1
ATOM 1597 O O . CYS A 1 194 ? 33.031 31.922 22 1 93.19 194 CYS A O 1
ATOM 1599 N N . PRO A 1 195 ? 31.516 32.344 20.312 1 86.56 195 PRO A N 1
ATOM 1600 C CA . PRO A 1 195 ? 32.25 33.594 20.047 1 86.56 195 PRO A CA 1
ATOM 1601 C C . PRO A 1 195 ? 32.094 34.625 21.156 1 86.56 195 PRO A C 1
ATOM 1603 O O . PRO A 1 195 ? 31.016 34.75 21.75 1 86.56 195 PRO A O 1
ATOM 1606 N N . GLY A 1 196 ? 33.125 35.188 21.656 1 80.75 196 GLY A N 1
ATOM 1607 C CA . GLY A 1 196 ? 33.156 36.094 22.812 1 80.75 196 GLY A CA 1
ATOM 1608 C C . GLY A 1 196 ? 34.156 35.656 23.859 1 80.75 196 GLY A C 1
ATOM 1609 O O . GLY A 1 196 ? 35.219 35.125 23.516 1 80.75 196 GLY A O 1
ATOM 1610 N N . PRO A 1 197 ? 33.688 35.938 25.125 1 81.06 197 PRO A N 1
ATOM 1611 C CA . PRO A 1 197 ? 34.625 35.594 26.188 1 81.06 197 PRO A CA 1
ATOM 1612 C C . PRO A 1 197 ? 34.656 34.094 26.453 1 81.06 197 PRO A C 1
ATOM 1614 O O . PRO A 1 197 ? 35.656 33.562 26.984 1 81.06 197 PRO A O 1
ATOM 1617 N N . GLY A 1 198 ? 33.625 33.438 26.078 1 83.06 198 GLY A N 1
ATOM 1618 C CA . GLY A 1 198 ? 33.594 32 26.234 1 83.06 198 GLY A CA 1
ATOM 1619 C C . GLY A 1 198 ? 33.281 31.562 27.656 1 83.06 198 GLY A C 1
ATOM 1620 O O . GLY A 1 198 ? 32.969 30.406 27.906 1 83.06 198 GLY A O 1
ATOM 1621 N N . MET A 1 199 ? 33.438 32.438 28.562 1 89.94 199 MET A N 1
ATOM 1622 C CA . MET A 1 199 ? 33.188 32.156 29.969 1 89.94 199 MET A CA 1
ATOM 1623 C C . MET A 1 199 ? 32 32.969 30.469 1 89.94 199 MET A C 1
ATOM 1625 O O . MET A 1 199 ? 32.031 34.219 30.391 1 89.94 199 MET A O 1
ATOM 1629 N N . ALA A 1 200 ? 31.047 32.281 30.906 1 91.75 200 ALA A N 1
ATOM 1630 C CA . ALA A 1 200 ? 29.875 32.938 31.469 1 91.75 200 ALA A CA 1
ATOM 1631 C C . ALA A 1 200 ? 29.828 32.781 32.969 1 91.75 200 ALA A C 1
ATOM 1633 O O . ALA A 1 200 ? 29.891 31.672 33.5 1 91.75 200 ALA A O 1
ATOM 1634 N N . LYS A 1 201 ? 29.688 33.875 33.656 1 91.5 201 LYS A N 1
ATOM 1635 C CA . LYS A 1 201 ? 29.703 33.875 35.125 1 91.5 201 LYS A CA 1
ATOM 1636 C C . LYS A 1 201 ? 28.281 33.906 35.688 1 91.5 201 LYS A C 1
ATOM 1638 O O . LYS A 1 201 ? 27.406 34.562 35.125 1 91.5 201 LYS A O 1
ATOM 1643 N N . VAL A 1 202 ? 28.125 33.156 36.781 1 91.56 202 VAL A N 1
ATOM 1644 C CA . VAL A 1 202 ? 26.844 33.188 37.469 1 91.56 202 VAL A CA 1
ATOM 1645 C C . VAL A 1 202 ? 26.828 34.312 38.469 1 91.56 202 VAL A C 1
ATOM 1647 O O . VAL A 1 202 ? 27.656 34.344 39.375 1 91.56 202 VAL A O 1
ATOM 1650 N N . GLN A 1 203 ? 25.984 35.25 38.156 1 84.19 203 GLN A N 1
ATOM 1651 C CA . GLN A 1 203 ? 25.859 36.344 39.094 1 84.19 203 GLN A CA 1
ATOM 1652 C C . GLN A 1 203 ? 24.438 36.438 39.656 1 84.19 203 GLN A C 1
ATOM 1654 O O . GLN A 1 203 ? 23.469 36.438 38.906 1 84.19 203 GLN A O 1
ATOM 1659 N N . GLY A 1 204 ? 24.016 35.656 40.875 1 68.88 204 GLY A N 1
ATOM 1660 C CA . GLY A 1 204 ? 22.719 35.625 41.5 1 68.88 204 GLY A CA 1
ATOM 1661 C C . GLY A 1 204 ? 21.891 36.875 41.219 1 68.88 204 GLY A C 1
ATOM 1662 O O . GLY A 1 204 ? 22.344 37.781 40.5 1 68.88 204 GLY A O 1
ATOM 1663 N N . HIS A 1 205 ? 20.484 36.812 41.531 1 57.38 205 HIS A N 1
ATOM 1664 C CA . HIS A 1 205 ? 19.5 37.875 41.312 1 57.38 205 HIS A CA 1
ATOM 1665 C C . HIS A 1 205 ? 19.984 39.188 41.938 1 57.38 205 HIS A C 1
ATOM 1667 O O . HIS A 1 205 ? 19.219 40.156 42 1 57.38 205 HIS A O 1
ATOM 1673 N N . LEU A 1 206 ? 21.141 39.156 42.625 1 51 206 LEU A N 1
ATOM 1674 C CA . LEU A 1 206 ? 21.359 40.344 43.469 1 51 206 LEU A CA 1
ATOM 1675 C C . LEU A 1 206 ? 21.453 41.594 42.625 1 51 206 LEU A C 1
ATOM 1677 O O . LEU A 1 206 ? 21.812 41.531 41.438 1 51 206 LEU A O 1
ATOM 1681 N N . GLY A 1 207 ? 20.969 42.844 43.156 1 46.88 207 GLY A N 1
ATOM 1682 C CA . GLY A 1 207 ? 20.734 44.25 42.938 1 46.88 207 GLY A CA 1
ATOM 1683 C C . GLY A 1 207 ? 21.875 44.906 42.156 1 46.88 207 GLY A C 1
ATOM 1684 O O . GLY A 1 207 ? 21.828 46.125 41.938 1 46.88 207 GLY A O 1
ATOM 1685 N N . GLU A 1 208 ? 23.094 44.438 42.312 1 47.53 208 GLU A N 1
ATOM 1686 C CA . GLU A 1 208 ? 24.062 45.438 41.844 1 47.53 208 GLU A CA 1
ATOM 1687 C C . GLU A 1 208 ? 24.047 45.531 40.312 1 47.53 208 GLU A C 1
ATOM 1689 O O . GLU A 1 208 ? 23.562 44.625 39.625 1 47.53 208 GLU A O 1
ATOM 1694 N N . ALA A 1 209 ? 24.688 46.562 39.75 1 50.41 209 ALA A N 1
ATOM 1695 C CA . ALA A 1 209 ? 24.734 47.125 38.375 1 50.41 209 ALA A CA 1
ATOM 1696 C C . ALA A 1 209 ? 24.969 46.031 37.344 1 50.41 209 ALA A C 1
ATOM 1698 O O . ALA A 1 209 ? 25.953 45.281 37.438 1 50.41 209 ALA A O 1
ATOM 1699 N N . ARG A 1 210 ? 24 45.469 36.5 1 56.25 210 ARG A N 1
ATOM 1700 C CA . ARG A 1 210 ? 23.703 44.594 35.375 1 56.25 210 ARG A CA 1
ATOM 1701 C C . ARG A 1 210 ? 24.719 44.781 34.25 1 56.25 210 ARG A C 1
ATOM 1703 O O . ARG A 1 210 ? 24.359 44.812 33.094 1 56.25 210 ARG A O 1
ATOM 1710 N N . THR A 1 211 ? 25.938 45.281 34.438 1 56.69 211 THR A N 1
ATOM 1711 C CA . THR A 1 211 ? 26.797 45.812 33.375 1 56.69 211 THR A CA 1
ATOM 1712 C C . THR A 1 211 ? 27.344 44.656 32.531 1 56.69 211 THR A C 1
ATOM 1714 O O . THR A 1 211 ? 27.844 44.875 31.422 1 56.69 211 THR A O 1
ATOM 1717 N N . GLU A 1 212 ? 27.391 43.281 33 1 68.38 212 GLU A N 1
ATOM 1718 C CA . GLU A 1 212 ? 28.125 42.312 32.219 1 68.38 212 GLU A CA 1
ATOM 1719 C C . GLU A 1 212 ? 27.219 41.156 31.75 1 68.38 212 GLU A C 1
ATOM 1721 O O . GLU A 1 212 ? 26.141 40.969 32.312 1 68.38 212 GLU A O 1
ATOM 1726 N N . ASP A 1 213 ? 27.547 40.719 30.531 1 85.81 213 ASP A N 1
ATOM 1727 C CA . ASP A 1 213 ? 26.922 39.469 30.109 1 85.81 213 ASP A CA 1
ATOM 1728 C C . ASP A 1 213 ? 27.078 38.406 31.188 1 85.81 213 ASP A C 1
ATOM 1730 O O . ASP A 1 213 ? 28.172 37.938 31.469 1 85.81 213 ASP A O 1
ATOM 1734 N N . ALA A 1 214 ? 25.984 38.156 31.906 1 89.62 214 ALA A N 1
ATOM 1735 C CA . ALA A 1 214 ? 26.078 37.219 33 1 89.62 214 ALA A CA 1
ATOM 1736 C C . ALA A 1 214 ? 24.828 36.344 33.094 1 89.62 214 ALA A C 1
ATOM 1738 O O . ALA A 1 214 ? 23.781 36.688 32.562 1 89.62 214 ALA A O 1
ATOM 1739 N N . ILE A 1 215 ? 25.047 35.219 33.75 1 93.62 215 ILE A N 1
ATOM 1740 C CA . ILE A 1 215 ? 23.938 34.312 34.031 1 93.62 215 ILE A CA 1
ATOM 1741 C C . ILE A 1 215 ? 23.328 34.688 35.406 1 93.62 215 ILE A C 1
ATOM 1743 O O . ILE A 1 215 ? 24.031 34.812 36.406 1 93.62 215 ILE A O 1
ATOM 1747 N N . THR A 1 216 ? 22.109 34.875 35.344 1 91.62 216 THR A N 1
ATOM 1748 C CA . THR A 1 216 ? 21.438 35.312 36.562 1 91.62 216 THR A CA 1
ATOM 1749 C C . THR A 1 216 ? 21 34.125 37.406 1 91.62 216 THR A C 1
ATOM 1751 O O . THR A 1 216 ? 20.891 34.25 38.625 1 91.62 216 THR A O 1
ATOM 1754 N N . GLY A 1 217 ? 20.672 33.031 36.812 1 90.06 217 GLY A N 1
ATOM 1755 C CA . GLY A 1 217 ? 20.281 31.828 37.531 1 90.06 217 GLY A CA 1
ATOM 1756 C C . GLY A 1 217 ? 20.391 30.562 36.688 1 90.06 217 GLY A C 1
ATOM 1757 O O . GLY A 1 217 ? 20.156 30.609 35.469 1 90.06 217 GLY A O 1
ATOM 1758 N N . CYS A 1 218 ? 20.828 29.562 37.375 1 91.06 218 CYS A N 1
ATOM 1759 C CA . CYS A 1 218 ? 20.875 28.297 36.656 1 91.06 218 CYS A CA 1
ATOM 1760 C C . CYS A 1 218 ? 20.5 27.125 37.562 1 91.06 218 CYS A C 1
ATOM 1762 O O . CYS A 1 218 ? 20.609 27.234 38.781 1 91.06 218 CYS A O 1
ATOM 1764 N N . GLU A 1 219 ? 19.984 26.188 37.031 1 93.56 219 GLU A N 1
ATOM 1765 C CA . GLU A 1 219 ? 19.547 24.953 37.688 1 93.56 219 GLU A CA 1
ATOM 1766 C C . GLU A 1 219 ? 20.141 23.719 37 1 93.56 219 GLU A C 1
ATOM 1768 O O . GLU A 1 219 ? 20.234 23.688 35.781 1 93.56 219 GLU A O 1
ATOM 1773 N N . LEU A 1 220 ? 20.625 22.828 37.812 1 94.62 220 LEU A N 1
ATOM 1774 C CA . LEU A 1 220 ? 21.109 21.547 37.312 1 94.62 220 LEU A CA 1
ATOM 1775 C C . LEU A 1 220 ? 20.078 20.438 37.531 1 94.62 220 LEU A C 1
ATOM 1777 O O . LEU A 1 220 ? 19.578 20.281 38.656 1 94.62 220 LEU A O 1
ATOM 1781 N N . GLU A 1 221 ? 19.781 19.781 36.5 1 94.75 221 GLU A N 1
ATOM 1782 C CA . GLU A 1 221 ? 18.797 18.719 36.531 1 94.75 221 GLU A CA 1
ATOM 1783 C C . GLU A 1 221 ? 19.406 17.375 36.125 1 94.75 221 GLU A C 1
ATOM 1785 O O . GLU A 1 221 ? 20.234 17.312 35.219 1 94.75 221 GLU A O 1
ATOM 1790 N N . GLN A 1 222 ? 19.062 16.297 36.906 1 91.75 222 GLN A N 1
ATOM 1791 C CA . GLN A 1 222 ? 19.438 14.914 36.594 1 91.75 222 GLN A CA 1
ATOM 1792 C C . GLN A 1 222 ? 18.219 14 36.562 1 91.75 222 GLN A C 1
ATOM 1794 O O . GLN A 1 222 ? 17.328 14.125 37.406 1 91.75 222 GLN A O 1
ATOM 1799 N N . GLN A 1 223 ? 18.141 13.141 35.531 1 89.25 223 GLN A N 1
ATOM 1800 C CA . GLN A 1 223 ? 17.016 12.227 35.438 1 89.25 223 GLN A CA 1
ATOM 1801 C C . GLN A 1 223 ? 17.469 10.812 35.094 1 89.25 223 GLN A C 1
ATOM 1803 O O . GLN A 1 223 ? 18.594 10.617 34.594 1 89.25 223 GLN A O 1
ATOM 1808 N N . VAL A 1 224 ? 16.594 9.773 35.406 1 89.44 224 VAL A N 1
ATOM 1809 C CA . VAL A 1 224 ? 16.859 8.375 35.125 1 89.44 224 VAL A CA 1
ATOM 1810 C C . VAL A 1 224 ? 16.672 8.109 33.625 1 89.44 224 VAL A C 1
ATOM 1812 O O . VAL A 1 224 ? 15.719 8.609 33.031 1 89.44 224 VAL A O 1
ATOM 1815 N N . VAL A 1 225 ? 17.609 7.434 33.062 1 91 225 VAL A N 1
ATOM 1816 C CA . VAL A 1 225 ? 17.547 7.051 31.641 1 91 225 VAL A CA 1
ATOM 1817 C C . VAL A 1 225 ? 17.906 5.574 31.484 1 91 225 VAL A C 1
ATOM 1819 O O . VAL A 1 225 ? 18.5 4.977 32.406 1 91 225 VAL A O 1
ATOM 1822 N N . PRO A 1 226 ? 17.516 4.91 30.406 1 90.81 226 PRO A N 1
ATOM 1823 C CA . PRO A 1 226 ? 17.891 3.51 30.203 1 90.81 226 PRO A CA 1
ATOM 1824 C C . PRO A 1 226 ? 19.406 3.307 30.172 1 90.81 226 PRO A C 1
ATOM 1826 O O . PRO A 1 226 ? 20.141 4.145 29.641 1 90.81 226 PRO A O 1
ATOM 1829 N N . GLY A 1 227 ? 19.75 2.131 30.719 1 90.69 227 GLY A N 1
ATOM 1830 C CA . GLY A 1 227 ? 21.188 1.877 30.828 1 90.69 227 GLY A CA 1
ATOM 1831 C C . GLY A 1 227 ? 21.703 0.916 29.781 1 90.69 227 GLY A C 1
ATOM 1832 O O . GLY A 1 227 ? 22.906 0.748 29.625 1 90.69 227 GLY A O 1
ATOM 1833 N N . ARG A 1 228 ? 20.672 0.282 29.078 1 92.31 228 ARG A N 1
ATOM 1834 C CA . ARG A 1 228 ? 21.062 -0.672 28.047 1 92.31 228 ARG A CA 1
ATOM 1835 C C . ARG A 1 228 ? 20.188 -0.539 26.797 1 92.31 228 ARG A C 1
ATOM 1837 O O . ARG A 1 228 ? 19.016 -0.142 26.906 1 92.31 228 ARG A O 1
ATOM 1844 N N . TYR A 1 229 ? 20.828 -0.855 25.672 1 94.12 229 TYR A N 1
ATOM 1845 C CA . TYR A 1 229 ? 20.109 -0.875 24.406 1 94.12 229 TYR A CA 1
ATOM 1846 C C . TYR A 1 229 ? 20.453 -2.113 23.594 1 94.12 229 TYR A C 1
ATOM 1848 O O . TYR A 1 229 ? 21.641 -2.408 23.375 1 94.12 229 TYR A O 1
ATOM 1856 N N . ALA A 1 230 ? 19.344 -2.857 23.203 1 95.19 230 ALA A N 1
ATOM 1857 C CA . ALA A 1 230 ? 19.531 -4.062 22.406 1 95.19 230 ALA A CA 1
ATOM 1858 C C . ALA A 1 230 ? 18.828 -3.945 21.062 1 95.19 230 ALA A C 1
ATOM 1860 O O . ALA A 1 230 ? 17.734 -3.381 20.984 1 95.19 230 ALA A O 1
ATOM 1861 N N . LEU A 1 231 ? 19.5 -4.473 20.062 1 96.12 231 LEU A N 1
ATOM 1862 C CA . LEU A 1 231 ? 18.922 -4.492 18.719 1 96.12 231 LEU A CA 1
ATOM 1863 C C . LEU A 1 231 ? 18.969 -5.898 18.125 1 96.12 231 LEU A C 1
ATOM 1865 O O . LEU A 1 231 ? 19.938 -6.645 18.359 1 96.12 231 LEU A O 1
ATOM 1869 N N . GLY A 1 232 ? 17.906 -6.277 17.469 1 95.5 232 GLY A N 1
ATOM 1870 C CA . GLY A 1 232 ? 17.844 -7.516 16.703 1 95.5 232 GLY A CA 1
ATOM 1871 C C . GLY A 1 232 ? 17.406 -7.316 15.273 1 95.5 232 GLY A C 1
ATOM 1872 O O . GLY A 1 232 ? 16.75 -6.316 14.945 1 95.5 232 GLY A O 1
ATOM 1873 N N . ASP A 1 233 ? 17.906 -8.258 14.43 1 94.88 233 ASP A N 1
ATOM 1874 C CA . ASP A 1 233 ? 17.453 -8.242 13.039 1 94.88 233 ASP A CA 1
ATOM 1875 C C . ASP A 1 233 ? 17.609 -9.617 12.391 1 94.88 233 ASP A C 1
ATOM 1877 O O . ASP A 1 233 ? 18.047 -10.57 13.047 1 94.88 233 ASP A O 1
ATOM 1881 N N . TYR A 1 234 ? 17.031 -9.766 11.195 1 94.56 234 TYR A N 1
ATOM 1882 C CA . TYR A 1 234 ? 17.125 -10.961 10.375 1 94.56 234 TYR A CA 1
ATOM 1883 C C . TYR A 1 234 ? 17.656 -10.633 8.984 1 94.56 234 TYR A C 1
ATOM 1885 O O . TYR A 1 234 ? 17.266 -9.617 8.391 1 94.56 234 TYR A O 1
ATOM 1893 N N . PHE A 1 235 ? 18.656 -11.422 8.625 1 93.25 235 PHE A N 1
ATOM 1894 C CA . PHE A 1 235 ? 19.219 -11.281 7.289 1 93.25 235 PHE A CA 1
ATOM 1895 C C . PHE A 1 235 ? 19.109 -12.586 6.508 1 93.25 235 PHE A C 1
ATOM 1897 O O . PHE A 1 235 ? 19.641 -13.609 6.926 1 93.25 235 PHE A O 1
ATOM 1904 N N . PHE A 1 236 ? 18.469 -12.555 5.305 1 94.44 236 PHE A N 1
ATOM 1905 C CA . PHE A 1 236 ? 18.078 -13.766 4.594 1 94.44 236 PHE A CA 1
ATOM 1906 C C . PHE A 1 236 ? 19.312 -14.453 3.992 1 94.44 236 PHE A C 1
ATOM 1908 O O . PHE A 1 236 ? 19.266 -15.648 3.689 1 94.44 236 PHE A O 1
ATOM 1915 N N . GLU A 1 237 ? 20.438 -13.711 3.77 1 94.12 237 GLU A N 1
ATOM 1916 C CA . GLU A 1 237 ? 21.625 -14.328 3.203 1 94.12 237 GLU A CA 1
ATOM 1917 C C . GLU A 1 237 ? 22.391 -15.125 4.258 1 94.12 237 GLU A C 1
ATOM 1919 O O . GLU A 1 237 ? 23.219 -15.977 3.922 1 94.12 237 GLU A O 1
ATOM 1924 N N . THR A 1 238 ? 22.188 -14.773 5.543 1 93.5 238 THR A N 1
ATOM 1925 C CA . THR A 1 238 ? 22.734 -15.531 6.668 1 93.5 238 THR A CA 1
ATOM 1926 C C . THR A 1 238 ? 21.625 -15.891 7.66 1 93.5 238 THR A C 1
ATOM 1928 O O . THR A 1 238 ? 21.672 -15.484 8.82 1 93.5 238 THR A O 1
ATOM 1931 N N . PRO A 1 239 ? 20.719 -16.703 7.254 1 92.62 239 PRO A N 1
ATOM 1932 C CA . PRO A 1 239 ? 19.469 -16.922 8.008 1 92.62 239 PRO A CA 1
ATOM 1933 C C . PRO A 1 239 ? 19.719 -17.562 9.367 1 92.62 239 PRO A C 1
ATOM 1935 O O . PRO A 1 239 ? 18.922 -17.391 10.289 1 92.62 239 PRO A O 1
ATOM 1938 N N . SER A 1 240 ? 20.812 -18.266 9.547 1 92.94 240 SER A N 1
ATOM 1939 C CA . SER A 1 240 ? 21.062 -18.953 10.805 1 92.94 240 SER A CA 1
ATOM 1940 C C . SER A 1 240 ? 21.828 -18.078 11.781 1 92.94 240 SER A C 1
ATOM 1942 O O . SER A 1 240 ? 21.953 -18.406 12.961 1 92.94 240 SER A O 1
ATOM 1944 N N . THR A 1 241 ? 22.359 -17.047 11.242 1 90.75 241 THR A N 1
ATOM 1945 C CA . THR A 1 241 ? 23.125 -16.141 12.086 1 90.75 241 THR A CA 1
ATOM 1946 C C . THR A 1 241 ? 22.203 -15.312 12.969 1 90.75 241 THR A C 1
ATOM 1948 O O . THR A 1 241 ? 21.25 -14.703 12.477 1 90.75 241 THR A O 1
ATOM 1951 N N . ARG A 1 242 ? 22.406 -15.414 14.258 1 89.75 242 ARG A N 1
ATOM 1952 C CA . ARG A 1 242 ? 21.656 -14.57 15.18 1 89.75 242 ARG A CA 1
ATOM 1953 C C . ARG A 1 242 ? 22.172 -13.133 15.172 1 89.75 242 ARG A C 1
ATOM 1955 O O . ARG A 1 242 ? 23.172 -12.836 15.82 1 89.75 242 ARG A O 1
ATOM 1962 N N . LEU A 1 243 ? 21.516 -12.297 14.461 1 92.06 243 LEU A N 1
ATOM 1963 C CA . LEU A 1 243 ? 21.906 -10.898 14.375 1 92.06 243 LEU A CA 1
ATOM 1964 C C . LEU A 1 243 ? 21.391 -10.117 15.586 1 92.06 243 LEU A C 1
ATOM 1966 O O . LEU A 1 243 ? 20.266 -9.641 15.586 1 92.06 243 LEU A O 1
ATOM 1970 N N . GLN A 1 244 ? 22.203 -9.984 16.547 1 93.81 244 GLN A N 1
ATOM 1971 C CA . GLN A 1 244 ? 21.891 -9.273 17.781 1 93.81 244 GLN A CA 1
ATOM 1972 C C . GLN A 1 244 ? 23.047 -8.375 18.219 1 93.81 244 GLN A C 1
ATOM 1974 O O . GLN A 1 244 ? 24.203 -8.742 18.062 1 93.81 244 GLN A O 1
ATOM 1979 N N . ALA A 1 245 ? 22.703 -7.16 18.641 1 93.88 245 ALA A N 1
ATOM 1980 C CA . ALA A 1 245 ? 23.672 -6.223 19.219 1 93.88 245 ALA A CA 1
ATOM 1981 C C . ALA A 1 245 ? 23.156 -5.668 20.547 1 93.88 245 ALA A C 1
ATOM 1983 O O . ALA A 1 245 ? 21.969 -5.41 20.703 1 93.88 245 ALA A O 1
ATOM 1984 N N . GLN A 1 246 ? 24.078 -5.562 21.484 1 92.88 246 GLN A N 1
ATOM 1985 C CA . GLN A 1 246 ? 23.766 -4.988 22.781 1 92.88 246 GLN A CA 1
ATOM 1986 C C . GLN A 1 246 ? 24.844 -4.012 23.219 1 92.88 246 GLN A C 1
ATOM 1988 O O . GLN A 1 246 ? 26.031 -4.285 23.078 1 92.88 246 GLN A O 1
ATOM 1993 N N . VAL A 1 247 ? 24.406 -2.867 23.672 1 93.75 247 VAL A N 1
ATOM 1994 C CA . VAL A 1 247 ? 25.328 -1.843 24.156 1 93.75 247 VAL A CA 1
ATOM 1995 C C . VAL A 1 247 ? 24.938 -1.429 25.562 1 93.75 247 VAL A C 1
ATOM 1997 O O . VAL A 1 247 ? 23.75 -1.327 25.891 1 93.75 247 VAL A O 1
ATOM 2000 N N . LYS A 1 248 ? 25.953 -1.255 26.375 1 90.31 248 LYS A N 1
ATOM 2001 C CA . LYS A 1 248 ? 25.75 -0.824 27.75 1 90.31 248 LYS A CA 1
ATOM 2002 C C . LYS A 1 248 ? 26.156 0.634 27.938 1 90.31 248 LYS A C 1
ATOM 2004 O O . LYS A 1 248 ? 27.094 1.107 27.297 1 90.31 248 LYS A O 1
ATOM 2009 N N . GLY A 1 249 ? 25.391 1.278 28.703 1 83.62 249 GLY A N 1
ATOM 2010 C CA . GLY A 1 249 ? 25.641 2.686 28.969 1 83.62 249 GLY A CA 1
ATOM 2011 C C . GLY A 1 249 ? 26.75 2.914 30 1 83.62 249 GLY A C 1
ATOM 2012 O O . GLY A 1 249 ? 27.312 1.959 30.531 1 83.62 249 GLY A O 1
ATOM 2013 N N . ARG A 1 250 ? 27.094 4.168 30.109 1 73.06 250 ARG A N 1
ATOM 2014 C CA . ARG A 1 250 ? 28.172 4.594 31 1 73.06 250 ARG A CA 1
ATOM 2015 C C . ARG A 1 250 ? 27.672 4.656 32.438 1 73.06 250 ARG A C 1
ATOM 2017 O O . ARG A 1 250 ? 28.484 4.574 33.375 1 73.06 250 ARG A O 1
ATOM 2024 N N . VAL A 1 251 ? 26.359 4.883 32.562 1 65.44 251 VAL A N 1
ATOM 2025 C CA . VAL A 1 251 ? 25.812 4.992 33.906 1 65.44 251 VAL A CA 1
ATOM 2026 C C . VAL A 1 251 ? 25.891 3.637 34.625 1 65.44 251 VAL A C 1
ATOM 2028 O O . VAL A 1 251 ? 25.375 2.639 34.125 1 65.44 251 VAL A O 1
ATOM 2031 N N . LYS A 1 252 ? 26.891 3.525 35.562 1 61.25 252 LYS A N 1
ATOM 2032 C CA . LYS A 1 252 ? 27.156 2.314 36.344 1 61.25 252 LYS A CA 1
ATOM 2033 C C . LYS A 1 252 ? 26.219 2.201 37.531 1 61.25 252 LYS A C 1
ATOM 2035 O O . LYS A 1 252 ? 25.734 3.213 38.062 1 61.25 252 LYS A O 1
ATOM 2040 N N . GLY A 1 253 ? 25.375 0.999 37.75 1 60.91 253 GLY A N 1
ATOM 2041 C CA . GLY A 1 253 ? 24.609 0.707 38.938 1 60.91 253 GLY A CA 1
ATOM 2042 C C . GLY A 1 253 ? 23.266 0.084 38.656 1 60.91 253 GLY A C 1
ATOM 2043 O O . GLY A 1 253 ? 22.984 -0.342 37.531 1 60.91 253 GLY A O 1
ATOM 2044 N N . LYS A 1 254 ? 22.406 -0.067 39.719 1 59.97 254 LYS A N 1
ATOM 2045 C CA . LYS A 1 254 ? 21.062 -0.652 39.688 1 59.97 254 LYS A CA 1
ATOM 2046 C C . LYS A 1 254 ? 20.141 0.148 38.781 1 59.97 254 LYS A C 1
ATOM 2048 O O . LYS A 1 254 ? 19.188 -0.403 38.219 1 59.97 254 LYS A O 1
ATOM 2053 N N . GLU A 1 255 ? 20.375 1.432 38.531 1 61.75 255 GLU A N 1
ATOM 2054 C CA . GLU A 1 255 ? 19.5 2.334 37.781 1 61.75 255 GLU A CA 1
ATOM 2055 C C . GLU A 1 255 ? 19.609 2.082 36.281 1 61.75 255 GLU A C 1
ATOM 2057 O O . GLU A 1 255 ? 18.672 2.4 35.531 1 61.75 255 GLU A O 1
ATOM 2062 N N . GLY A 1 256 ? 20.703 1.43 35.969 1 63.75 256 GLY A N 1
ATOM 2063 C CA . GLY A 1 256 ? 20.906 1.18 34.531 1 63.75 256 GLY A CA 1
ATOM 2064 C C . GLY A 1 256 ? 20.422 -0.184 34.094 1 63.75 256 GLY A C 1
ATOM 2065 O O . GLY A 1 256 ? 20.922 -0.743 33.125 1 63.75 256 GLY A O 1
ATOM 2066 N N . ARG A 1 257 ? 19.422 -0.599 34.719 1 75.5 257 ARG A N 1
ATOM 2067 C CA . ARG A 1 257 ? 19.031 -1.98 34.469 1 75.5 257 ARG A CA 1
ATOM 2068 C C . ARG A 1 257 ? 17.984 -2.053 33.344 1 75.5 257 ARG A C 1
ATOM 2070 O O . ARG A 1 257 ? 17.812 -3.092 32.719 1 75.5 257 ARG A O 1
ATOM 2077 N N . GLN A 1 258 ? 17.312 -0.883 33.125 1 88.81 258 GLN A N 1
ATOM 2078 C CA . GLN A 1 258 ? 16.25 -0.949 32.125 1 88.81 258 GLN A CA 1
ATOM 2079 C C . GLN A 1 258 ? 16.812 -1.004 30.719 1 88.81 258 GLN A C 1
ATOM 2081 O O . GLN A 1 258 ? 17.688 -0.218 30.359 1 88.81 258 GLN A O 1
ATOM 2086 N N . GLU A 1 259 ? 16.219 -1.952 29.953 1 91.06 259 GLU A N 1
ATOM 2087 C CA . GLU A 1 259 ? 16.703 -2.178 28.594 1 91.06 259 GLU A CA 1
ATOM 2088 C C . GLU A 1 259 ? 15.648 -1.8 27.562 1 91.06 259 GLU A C 1
ATOM 2090 O O . GLU A 1 259 ? 14.469 -2.082 27.734 1 91.06 259 GLU A O 1
ATOM 2095 N N . GLN A 1 260 ? 16.172 -1.152 26.562 1 93.12 260 GLN A N 1
ATOM 2096 C CA . GLN A 1 260 ? 15.336 -0.931 25.391 1 93.12 260 GLN A CA 1
ATOM 2097 C C . GLN A 1 260 ? 15.719 -1.891 24.266 1 93.12 260 GLN A C 1
ATOM 2099 O O . GLN A 1 260 ? 16.891 -2.01 23.906 1 93.12 260 GLN A O 1
ATOM 2104 N N . TYR A 1 261 ? 14.641 -2.643 23.781 1 94.94 261 TYR A N 1
ATOM 2105 C CA . TYR A 1 261 ? 14.867 -3.564 22.688 1 94.94 261 TYR A CA 1
ATOM 2106 C C . TYR A 1 261 ? 14.164 -3.078 21.422 1 94.94 261 TYR A C 1
ATOM 2108 O O . TYR A 1 261 ? 12.992 -2.715 21.453 1 94.94 261 TYR A O 1
ATOM 2116 N N . GLU A 1 262 ? 14.977 -3.002 20.359 1 94.81 262 GLU A N 1
ATOM 2117 C CA . GLU A 1 262 ? 14.445 -2.545 19.078 1 94.81 262 GLU A CA 1
ATOM 2118 C C . GLU A 1 262 ? 14.594 -3.619 18 1 94.81 262 GLU A C 1
ATOM 2120 O O . GLU A 1 262 ? 15.672 -4.207 17.859 1 94.81 262 GLU A O 1
ATOM 2125 N N . TYR A 1 263 ? 13.508 -3.951 17.359 1 93.88 263 TYR A N 1
ATOM 2126 C CA . TYR A 1 263 ? 13.453 -4.832 16.188 1 93.88 263 TYR A CA 1
ATOM 2127 C C . TYR A 1 263 ? 12.523 -4.27 15.125 1 93.88 263 TYR A C 1
ATOM 2129 O O . TYR A 1 263 ? 11.375 -3.91 15.414 1 93.88 263 TYR A O 1
ATOM 2137 N N . PRO A 1 264 ? 12.789 -4.25 13.797 1 93.19 264 PRO A N 1
ATOM 2138 C CA . PRO A 1 264 ? 14.117 -4.535 13.258 1 93.19 264 PRO A CA 1
ATOM 2139 C C . PRO A 1 264 ? 15.109 -3.404 13.516 1 93.19 264 PRO A C 1
ATOM 2141 O O . PRO A 1 264 ? 14.719 -2.234 13.57 1 93.19 264 PRO A O 1
ATOM 2144 N N . GLY A 1 265 ? 16.359 -3.748 13.641 1 93.56 265 GLY A N 1
ATOM 2145 C CA . GLY A 1 265 ? 17.391 -2.764 13.922 1 93.56 265 GLY A CA 1
ATOM 2146 C C . GLY A 1 265 ? 18.047 -2.217 12.664 1 93.56 265 GLY A C 1
ATOM 2147 O O . GLY A 1 265 ? 18.875 -1.304 12.742 1 93.56 265 GLY A O 1
ATOM 2148 N N . ALA A 1 266 ? 17.781 -2.818 11.5 1 90.5 266 ALA A N 1
ATOM 2149 C CA . ALA A 1 266 ? 18.234 -2.365 10.195 1 90.5 266 ALA A CA 1
ATOM 2150 C C . ALA A 1 266 ? 19.75 -2.508 10.07 1 90.5 266 ALA A C 1
ATOM 2152 O O . ALA A 1 266 ? 20.438 -1.551 9.711 1 90.5 266 ALA A O 1
ATOM 2153 N N . PHE A 1 267 ? 20.297 -3.619 10.383 1 93 267 PHE A N 1
ATOM 2154 C CA . PHE A 1 267 ? 21.719 -3.895 10.227 1 93 267 PHE A CA 1
ATOM 2155 C C . PHE A 1 267 ? 21.953 -5.332 9.773 1 93 267 PHE A C 1
ATOM 2157 O O . PHE A 1 267 ? 21.125 -6.211 10.039 1 93 267 PHE A O 1
ATOM 2164 N N . THR A 1 268 ? 23.047 -5.52 9.039 1 91.88 268 THR A N 1
ATOM 2165 C CA . THR A 1 268 ? 23.359 -6.844 8.516 1 91.88 268 THR A CA 1
ATOM 2166 C C . THR A 1 268 ? 24.672 -7.359 9.117 1 91.88 268 THR A C 1
ATOM 2168 O O . THR A 1 268 ? 25.031 -8.516 8.922 1 91.88 268 THR A O 1
ATOM 2171 N N . ARG A 1 269 ? 25.406 -6.422 9.82 1 91.88 269 ARG A N 1
ATOM 2172 C CA . ARG A 1 269 ? 26.656 -6.754 10.5 1 91.88 269 ARG A CA 1
ATOM 2173 C C . ARG A 1 269 ? 26.609 -6.34 11.961 1 91.88 269 ARG A C 1
ATOM 2175 O O . ARG A 1 269 ? 26.094 -5.273 12.297 1 91.88 269 ARG A O 1
ATOM 2182 N N . ARG A 1 270 ? 27.25 -7.066 12.719 1 91 270 ARG A N 1
ATOM 2183 C CA . ARG A 1 270 ? 27.203 -6.852 14.156 1 91 270 ARG A CA 1
ATOM 2184 C C . ARG A 1 270 ? 27.828 -5.504 14.531 1 91 270 ARG A C 1
ATOM 2186 O O . ARG A 1 270 ? 27.344 -4.828 15.438 1 91 270 ARG A O 1
ATOM 2193 N N . ASP A 1 271 ? 28.906 -5.133 13.93 1 93 271 ASP A N 1
ATOM 2194 C CA . ASP A 1 271 ? 29.578 -3.875 14.25 1 93 271 ASP A CA 1
ATOM 2195 C C . ASP A 1 271 ? 28.672 -2.682 13.961 1 93 271 ASP A C 1
ATOM 2197 O O . ASP A 1 271 ? 28.656 -1.711 14.719 1 93 271 ASP A O 1
ATOM 2201 N N . VAL A 1 272 ? 27.969 -2.812 12.867 1 93.38 272 VAL A N 1
ATOM 2202 C CA . VAL A 1 272 ? 27.031 -1.755 12.516 1 93.38 272 VAL A CA 1
ATOM 2203 C C . VAL A 1 272 ? 25.906 -1.703 13.547 1 93.38 272 VAL A C 1
ATOM 2205 O O . VAL A 1 272 ? 25.453 -0.621 13.93 1 93.38 272 VAL A O 1
ATOM 2208 N N . GLY A 1 273 ? 25.453 -2.82 13.945 1 94.5 273 GLY A N 1
ATOM 2209 C CA . GLY A 1 273 ? 24.438 -2.883 14.984 1 94.5 273 GLY A CA 1
ATOM 2210 C C . GLY A 1 273 ? 24.859 -2.246 16.297 1 94.5 273 GLY A C 1
ATOM 2211 O O . GLY A 1 273 ? 24.094 -1.538 16.938 1 94.5 273 GLY A O 1
ATOM 2212 N N . GLU A 1 274 ? 26.078 -2.514 16.672 1 94.81 274 GLU A N 1
ATOM 2213 C CA . GLU A 1 274 ? 26.609 -1.938 17.906 1 94.81 274 GLU A CA 1
ATOM 2214 C C . GLU A 1 274 ? 26.703 -0.418 17.797 1 94.81 274 GLU A C 1
ATOM 2216 O O . GLU A 1 274 ? 26.406 0.293 18.766 1 94.81 274 GLU A O 1
ATOM 2221 N N . GLN A 1 275 ? 27.141 -0 16.688 1 94.38 275 GLN A N 1
ATOM 2222 C CA . GLN A 1 275 ? 27.219 1.441 16.469 1 94.38 275 GLN A CA 1
ATOM 2223 C C . GLN A 1 275 ? 25.844 2.088 16.578 1 94.38 275 GLN A C 1
ATOM 2225 O O . GLN A 1 275 ? 25.688 3.145 17.203 1 94.38 275 GLN A O 1
ATOM 2230 N N . ARG A 1 276 ? 24.859 1.514 15.984 1 95.19 276 ARG A N 1
ATOM 2231 C CA . ARG A 1 276 ? 23.484 2.029 16.047 1 95.19 276 ARG A CA 1
ATOM 2232 C C . ARG A 1 276 ? 22.953 2.006 17.469 1 95.19 276 ARG A C 1
ATOM 2234 O O . ARG A 1 276 ? 22.297 2.951 17.906 1 95.19 276 ARG A O 1
ATOM 2241 N N . GLY A 1 277 ? 23.203 0.921 18.141 1 95 277 GLY A N 1
ATOM 2242 C CA . GLY A 1 277 ? 22.797 0.835 19.531 1 95 277 GLY A CA 1
ATOM 2243 C C . GLY A 1 277 ? 23.422 1.917 20.391 1 95 277 GLY A C 1
ATOM 2244 O O . GLY A 1 277 ? 22.75 2.463 21.281 1 95 277 GLY A O 1
ATOM 2245 N N . ARG A 1 278 ? 24.672 2.211 20.156 1 94.75 278 ARG A N 1
ATOM 2246 C CA . ARG A 1 278 ? 25.375 3.258 20.906 1 94.75 278 ARG A CA 1
ATOM 2247 C C . ARG A 1 278 ? 24.719 4.617 20.672 1 94.75 278 ARG A C 1
ATOM 2249 O O . ARG A 1 278 ? 24.5 5.375 21.625 1 94.75 278 ARG A O 1
ATOM 2256 N N . ILE A 1 279 ? 24.406 4.875 19.422 1 95.38 279 ILE A N 1
ATOM 2257 C CA . ILE A 1 279 ? 23.766 6.137 19.078 1 95.38 279 ILE A CA 1
ATOM 2258 C C . ILE A 1 279 ? 22.422 6.254 19.797 1 95.38 279 ILE A C 1
ATOM 2260 O O . ILE A 1 279 ? 22.109 7.309 20.359 1 95.38 279 ILE A O 1
ATOM 2264 N N . ARG A 1 280 ? 21.672 5.191 19.844 1 95.5 280 ARG A N 1
ATOM 2265 C CA . ARG A 1 280 ? 20.375 5.191 20.531 1 95.5 280 ARG A CA 1
ATOM 2266 C C . ARG A 1 280 ? 20.547 5.434 22.031 1 95.5 280 ARG A C 1
ATOM 2268 O O . ARG A 1 280 ? 19.797 6.215 22.625 1 95.5 280 ARG A O 1
ATOM 2275 N N . LEU A 1 281 ? 21.484 4.77 22.578 1 94.06 281 LEU A N 1
ATOM 2276 C CA . LEU A 1 281 ? 21.703 4.902 24.016 1 94.06 281 LEU A CA 1
ATOM 2277 C C . LEU A 1 281 ? 22.188 6.305 24.359 1 94.06 281 LEU A C 1
ATOM 2279 O O . LEU A 1 281 ? 21.766 6.883 25.359 1 94.06 281 LEU A O 1
ATOM 2283 N N . GLU A 1 282 ? 23.094 6.836 23.547 1 94.31 282 GLU A N 1
ATOM 2284 C CA . GLU A 1 282 ? 23.641 8.172 23.766 1 94.31 282 GLU A CA 1
ATOM 2285 C C . GLU A 1 282 ? 22.547 9.227 23.703 1 94.31 282 GLU A C 1
ATOM 2287 O O . GLU A 1 282 ? 22.609 10.25 24.391 1 94.31 282 GLU A O 1
ATOM 2292 N N . ALA A 1 283 ? 21.578 9.016 22.875 1 95 283 ALA A N 1
ATOM 2293 C CA . ALA A 1 283 ? 20.453 9.945 22.797 1 95 283 ALA A CA 1
ATOM 2294 C C . ALA A 1 283 ? 19.734 10.023 24.141 1 95 283 ALA A C 1
ATOM 2296 O O . ALA A 1 283 ? 19.281 11.102 24.547 1 95 283 ALA A O 1
ATOM 2297 N N . HIS A 1 284 ? 19.641 8.953 24.781 1 92.56 284 HIS A N 1
ATOM 2298 C CA . HIS A 1 284 ? 19.031 8.922 26.109 1 92.56 284 HIS A CA 1
ATOM 2299 C C . HIS A 1 284 ? 19.969 9.531 27.141 1 92.56 284 HIS A C 1
ATOM 2301 O O . HIS A 1 284 ? 19.531 10.281 28.031 1 92.56 284 HIS A O 1
ATOM 2307 N N . GLU A 1 285 ? 21.219 9.219 27.094 1 91.31 285 GLU A N 1
ATOM 2308 C CA . GLU A 1 285 ? 22.203 9.688 28.062 1 91.31 285 GLU A CA 1
ATOM 2309 C C . GLU A 1 285 ? 22.344 11.203 28.031 1 91.31 285 GLU A C 1
ATOM 2311 O O . GLU A 1 285 ? 22.625 11.836 29.047 1 91.31 285 GLU A O 1
ATOM 2316 N N . ALA A 1 286 ? 22.188 11.711 26.828 1 92.12 286 ALA A N 1
ATOM 2317 C CA . ALA A 1 286 ? 22.281 13.164 26.672 1 92.12 286 ALA A CA 1
ATOM 2318 C C . ALA A 1 286 ? 21.219 13.867 27.516 1 92.12 286 ALA A C 1
ATOM 2320 O O . ALA A 1 286 ? 21.391 15.031 27.906 1 92.12 286 ALA A O 1
ATOM 2321 N N . GLN A 1 287 ? 20.219 13.211 27.844 1 90.31 287 GLN A N 1
ATOM 2322 C CA . GLN A 1 287 ? 19.125 13.805 28.625 1 90.31 287 GLN A CA 1
ATOM 2323 C C . GLN A 1 287 ? 19.312 13.547 30.109 1 90.31 287 GLN A C 1
ATOM 2325 O O . GLN A 1 287 ? 18.547 14.07 30.938 1 90.31 287 GLN A O 1
ATOM 2330 N N . ALA A 1 288 ? 20.312 12.805 30.484 1 90.69 288 ALA A N 1
ATOM 2331 C CA . ALA A 1 288 ? 20.484 12.391 31.875 1 90.69 288 ALA A CA 1
ATOM 2332 C C . ALA A 1 288 ? 20.828 13.578 32.781 1 90.69 288 ALA A C 1
ATOM 2334 O O . ALA A 1 288 ? 20.312 13.688 33.906 1 90.69 288 ALA A O 1
ATOM 2335 N N . ARG A 1 289 ? 21.703 14.484 32.344 1 92.75 289 ARG A N 1
ATOM 2336 C CA . ARG A 1 289 ? 22.125 15.672 33.094 1 92.75 289 ARG A CA 1
ATOM 2337 C C . ARG A 1 289 ? 21.984 16.922 32.219 1 92.75 289 ARG A C 1
ATOM 2339 O O . ARG A 1 289 ? 22.562 17.016 31.156 1 92.75 289 ARG A O 1
ATOM 2346 N N . THR A 1 290 ? 21.219 17.859 32.688 1 95.81 290 THR A N 1
ATOM 2347 C CA . THR A 1 290 ? 20.953 19.062 31.906 1 95.81 290 THR A CA 1
ATOM 2348 C C . THR A 1 290 ? 21.062 20.297 32.812 1 95.81 290 THR A C 1
ATOM 2350 O O . THR A 1 290 ? 20.609 20.297 33.938 1 95.81 290 THR A O 1
ATOM 2353 N N . LEU A 1 291 ? 21.766 21.312 32.281 1 96.81 291 LEU A N 1
ATOM 2354 C CA . LEU A 1 291 ? 21.844 22.625 32.938 1 96.81 291 LEU A CA 1
ATOM 2355 C C . LEU A 1 291 ? 20.859 23.594 32.281 1 96.81 291 LEU A C 1
ATOM 2357 O O . LEU A 1 291 ? 20.859 23.766 31.062 1 96.81 291 LEU A O 1
ATOM 2361 N N . ARG A 1 292 ? 19.969 24.156 33.031 1 97.06 292 ARG A N 1
ATOM 2362 C CA . ARG A 1 292 ? 19.047 25.188 32.594 1 97.06 292 ARG A CA 1
ATOM 2363 C C . ARG A 1 292 ? 19.281 26.516 33.312 1 97.06 292 ARG A C 1
ATOM 2365 O O . ARG A 1 292 ? 19.609 26.531 34.5 1 97.06 292 ARG A O 1
ATOM 2372 N N . GLY A 1 293 ? 19.141 27.562 32.562 1 95.75 293 GLY A N 1
ATOM 2373 C CA . GLY A 1 293 ? 19.375 28.859 33.188 1 95.75 293 GLY A CA 1
ATOM 2374 C C . GLY A 1 293 ? 18.812 30.016 32.375 1 95.75 293 GLY A C 1
ATOM 2375 O O . GLY A 1 293 ? 18.188 29.828 31.344 1 95.75 293 GLY A O 1
ATOM 2376 N N . GLN A 1 294 ? 18.953 31.156 32.969 1 95.38 294 GLN A N 1
ATOM 2377 C CA . GLN A 1 294 ? 18.578 32.438 32.375 1 95.38 294 GLN A CA 1
ATOM 2378 C C . GLN A 1 294 ? 19.672 33.469 32.562 1 95.38 294 GLN A C 1
ATOM 2380 O O . GLN A 1 294 ? 20.453 33.375 33.531 1 95.38 294 GLN A O 1
ATOM 2385 N N . GLY A 1 295 ? 19.719 34.406 31.641 1 93.31 295 GLY A N 1
ATOM 2386 C CA . GLY A 1 295 ? 20.719 35.438 31.766 1 93.31 295 GLY A CA 1
ATOM 2387 C C . GLY A 1 295 ? 20.641 36.469 30.656 1 93.31 295 GLY A C 1
ATOM 2388 O O . GLY A 1 295 ? 19.594 36.656 30.047 1 93.31 295 GLY A O 1
ATOM 2389 N N . HIS A 1 296 ? 21.766 37.25 30.562 1 92.62 296 HIS A N 1
ATOM 2390 C CA . HIS A 1 296 ? 21.875 38.312 29.562 1 92.62 296 HIS A CA 1
ATOM 2391 C C . HIS A 1 296 ? 23.109 38.125 28.688 1 92.62 296 HIS A C 1
ATOM 2393 O O . HIS A 1 296 ? 23.766 39.094 28.328 1 92.62 296 HIS A O 1
ATOM 2399 N N . VAL A 1 297 ? 23.406 36.875 28.484 1 92.75 297 VAL A N 1
ATOM 2400 C CA . VAL A 1 297 ? 24.578 36.594 27.688 1 92.75 297 VAL A CA 1
ATOM 2401 C C . VAL A 1 297 ? 24.219 36.625 26.203 1 92.75 297 VAL A C 1
ATOM 2403 O O . VAL A 1 297 ? 23.641 35.656 25.672 1 92.75 297 VAL A O 1
ATOM 2406 N N . ARG A 1 298 ? 24.734 37.594 25.484 1 92.56 298 ARG A N 1
ATOM 2407 C CA . ARG A 1 298 ? 24.344 37.844 24.094 1 92.56 298 ARG A CA 1
ATOM 2408 C C . ARG A 1 298 ? 25.047 36.906 23.141 1 92.56 298 ARG A C 1
ATOM 2410 O O . ARG A 1 298 ? 24.594 36.719 22 1 92.56 298 ARG A O 1
ATOM 2417 N N . TRP A 1 299 ? 26.109 36.25 23.516 1 92.69 299 TRP A N 1
ATOM 2418 C CA . TRP A 1 299 ? 26.922 35.469 22.578 1 92.69 299 TRP A CA 1
ATOM 2419 C C . TRP A 1 299 ? 26.641 34 22.703 1 92.69 299 TRP A C 1
ATOM 2421 O O . TRP A 1 299 ? 27.391 33.156 22.219 1 92.69 299 TRP A O 1
ATOM 2431 N N . PHE A 1 300 ? 25.547 33.562 23.359 1 95.12 300 PHE A N 1
ATOM 2432 C CA . PHE A 1 300 ? 25.125 32.188 23.453 1 95.12 300 PHE A CA 1
ATOM 2433 C C . PHE A 1 300 ? 24.578 31.703 22.109 1 95.12 300 PHE A C 1
ATOM 2435 O O . PHE A 1 300 ? 23.688 32.344 21.531 1 95.12 300 PHE A O 1
ATOM 2442 N N . ILE A 1 301 ? 25.141 30.656 21.594 1 95.69 301 ILE A N 1
ATOM 2443 C CA . ILE A 1 301 ? 24.75 30.047 20.328 1 95.69 301 ILE A CA 1
ATOM 2444 C C . ILE A 1 301 ? 24.656 28.531 20.5 1 95.69 301 ILE A C 1
ATOM 2446 O O . ILE A 1 301 ? 25.625 27.859 20.844 1 95.69 301 ILE A O 1
ATOM 2450 N N . PRO A 1 302 ? 23.438 28.016 20.25 1 97.19 302 PRO A N 1
ATOM 2451 C CA . PRO A 1 302 ? 23.359 26.547 20.312 1 97.19 302 PRO A CA 1
ATOM 2452 C C . PRO A 1 302 ? 24.391 25.875 19.406 1 97.19 302 PRO A C 1
ATOM 2454 O O . PRO A 1 302 ? 24.609 26.312 18.281 1 97.19 302 PRO A O 1
ATOM 2457 N N . GLY A 1 303 ? 24.922 24.75 19.859 1 95.94 303 GLY A N 1
ATOM 2458 C CA . GLY A 1 303 ? 25.938 24.047 19.109 1 95.94 303 GLY A CA 1
ATOM 2459 C C . GLY A 1 303 ? 27.359 24.422 19.516 1 95.94 303 GLY A C 1
ATOM 2460 O O . GLY A 1 303 ? 28.312 23.719 19.188 1 95.94 303 GLY A O 1
ATOM 2461 N N . TYR A 1 304 ? 27.5 25.484 20.25 1 96.38 304 TYR A N 1
ATOM 2462 C CA . TYR A 1 304 ? 28.781 25.938 20.75 1 96.38 304 TYR A CA 1
ATOM 2463 C C . TYR A 1 304 ? 28.953 25.641 22.219 1 96.38 304 TYR A C 1
ATOM 2465 O O . TYR A 1 304 ? 27.969 25.359 22.922 1 96.38 304 TYR A O 1
ATOM 2473 N N . ARG A 1 305 ? 30.172 25.594 22.656 1 96 305 ARG A N 1
ATOM 2474 C CA . ARG A 1 305 ? 30.453 25.312 24.062 1 96 305 ARG A CA 1
ATOM 2475 C C . ARG A 1 305 ? 30.859 26.578 24.812 1 96 305 ARG A C 1
ATOM 2477 O O . ARG A 1 305 ? 31.344 27.531 24.219 1 96 305 ARG A O 1
ATOM 2484 N N . PHE A 1 306 ? 30.609 26.578 26.062 1 95.88 306 PHE A N 1
ATOM 2485 C CA . PHE A 1 306 ? 31.016 27.656 26.984 1 95.88 306 PHE A CA 1
ATOM 2486 C C . PHE A 1 306 ? 31.422 27.078 28.328 1 95.88 306 PHE A C 1
ATOM 2488 O O . PHE A 1 306 ? 31.188 25.906 28.625 1 95.88 306 PHE A O 1
ATOM 2495 N N . THR A 1 307 ? 32.125 27.891 29.078 1 96.12 307 THR A N 1
ATOM 2496 C CA . THR A 1 307 ? 32.531 27.5 30.422 1 96.12 307 THR A CA 1
ATOM 2497 C C . THR A 1 307 ? 31.734 28.281 31.469 1 96.12 307 THR A C 1
ATOM 2499 O O . THR A 1 307 ? 31.672 29.516 31.422 1 96.12 307 THR A O 1
ATOM 2502 N N . LEU A 1 308 ? 31.062 27.547 32.281 1 95.62 308 LEU A N 1
ATOM 2503 C CA . LEU A 1 308 ? 30.359 28.156 33.406 1 95.62 308 LEU A CA 1
ATOM 2504 C C . LEU A 1 308 ? 31.312 28.391 34.562 1 95.62 308 LEU A C 1
ATOM 2506 O O . LEU A 1 308 ? 32.062 27.484 34.938 1 95.62 308 LEU A O 1
ATOM 2510 N N . ALA A 1 309 ? 31.219 29.609 35.125 1 93.38 309 ALA A N 1
ATOM 2511 C CA . ALA A 1 309 ? 32.094 29.938 36.25 1 93.38 309 ALA A CA 1
ATOM 2512 C C . ALA A 1 309 ? 31.312 30.656 37.344 1 93.38 309 ALA A C 1
ATOM 2514 O O . ALA A 1 309 ? 30.25 31.219 37.094 1 93.38 309 ALA A O 1
ATOM 2515 N N . GLU A 1 310 ? 31.781 30.547 38.531 1 91.75 310 GLU A N 1
ATOM 2516 C CA . GLU A 1 310 ? 31.344 31.281 39.719 1 91.75 310 GLU A CA 1
ATOM 2517 C C . GLU A 1 310 ? 29.984 30.797 40.188 1 91.75 310 GLU A C 1
ATOM 2519 O O . GLU A 1 310 ? 29.172 31.609 40.688 1 91.75 310 GLU A O 1
ATOM 2524 N N . HIS A 1 311 ? 29.641 29.672 39.875 1 91.56 311 HIS A N 1
ATOM 2525 C CA . HIS A 1 311 ? 28.516 29.047 40.562 1 91.56 311 HIS A CA 1
ATOM 2526 C C . HIS A 1 311 ? 28.875 28.688 42 1 91.56 311 HIS A C 1
ATOM 2528 O O . HIS A 1 311 ? 30.016 28.297 42.281 1 91.56 311 HIS A O 1
ATOM 2534 N N . GLU A 1 312 ? 27.906 28.75 42.875 1 90 312 GLU A N 1
ATOM 2535 C CA . GLU A 1 312 ? 28.156 28.484 44.312 1 90 312 GLU A CA 1
ATOM 2536 C C . GLU A 1 312 ? 28.641 27.062 44.5 1 90 312 GLU A C 1
ATOM 2538 O O . GLU A 1 312 ? 29.531 26.812 45.344 1 90 312 GLU A O 1
ATOM 2543 N N . ARG A 1 313 ? 28.047 26.25 43.812 1 92.31 313 ARG A N 1
ATOM 2544 C CA . ARG A 1 313 ? 28.484 24.859 43.875 1 92.31 313 ARG A CA 1
ATOM 2545 C C . ARG A 1 313 ? 29.625 24.609 42.875 1 92.31 313 ARG A C 1
ATOM 2547 O O . ARG A 1 313 ? 29.422 24.609 41.688 1 92.31 313 ARG A O 1
ATOM 2554 N N . GLN A 1 314 ? 30.75 24.219 43.312 1 92.19 314 GLN A N 1
ATOM 2555 C CA . GLN A 1 314 ? 31.984 24.172 42.531 1 92.19 314 GLN A CA 1
ATOM 2556 C C . GLN A 1 314 ? 31.922 23.094 41.469 1 92.19 314 GLN A C 1
ATOM 2558 O O . GLN A 1 314 ? 32.5 23.234 40.406 1 92.19 314 GLN A O 1
ATOM 2563 N N . ASP A 1 315 ? 31.188 22.031 41.656 1 91.75 315 ASP A N 1
ATOM 2564 C CA . ASP A 1 315 ? 31.156 20.906 40.719 1 91.75 315 ASP A CA 1
ATOM 2565 C C . ASP A 1 315 ? 30.297 21.234 39.531 1 91.75 315 ASP A C 1
ATOM 2567 O O . ASP A 1 315 ? 30.312 20.516 38.531 1 91.75 315 ASP A O 1
ATOM 2571 N N . ILE A 1 316 ? 29.547 22.25 39.625 1 94 316 ILE A N 1
ATOM 2572 C CA . ILE A 1 316 ? 28.688 22.656 38.531 1 94 316 ILE A CA 1
ATOM 2573 C C . ILE A 1 316 ? 29.469 23.516 37.531 1 94 316 ILE A C 1
ATOM 2575 O O . ILE A 1 316 ? 29.125 23.594 36.344 1 94 316 ILE A O 1
ATOM 2579 N N . ASN A 1 317 ? 30.5 24.125 38.062 1 94.88 317 ASN A N 1
ATOM 2580 C CA . ASN A 1 317 ? 31.359 24.891 37.156 1 94.88 317 ASN A CA 1
ATOM 2581 C C . ASN A 1 317 ? 32.094 24 36.188 1 94.88 317 ASN A C 1
ATOM 2583 O O . ASN A 1 317 ? 32.594 22.922 36.562 1 94.88 317 ASN A O 1
ATOM 2587 N N . GLY A 1 318 ? 32.094 24.328 34.969 1 94.81 318 GLY A N 1
ATOM 2588 C CA . GLY A 1 318 ? 32.75 23.531 33.938 1 94.81 318 GLY A CA 1
ATOM 2589 C C . GLY A 1 318 ? 32.281 23.859 32.531 1 94.81 318 GLY A C 1
ATOM 2590 O O . GLY A 1 318 ? 31.688 24.922 32.312 1 94.81 318 GLY A O 1
ATOM 2591 N N . ALA A 1 319 ? 32.688 22.969 31.609 1 96 319 ALA A N 1
ATOM 2592 C CA . ALA A 1 319 ? 32.406 23.188 30.203 1 96 319 ALA A CA 1
ATOM 2593 C C . ALA A 1 319 ? 31.047 22.562 29.828 1 96 319 ALA A C 1
ATOM 2595 O O . ALA A 1 319 ? 30.766 21.438 30.219 1 96 319 ALA A O 1
ATOM 2596 N N . TYR A 1 320 ? 30.234 23.328 29.172 1 97.12 320 TYR A N 1
ATOM 2597 C CA . TYR A 1 320 ? 28.922 22.891 28.734 1 97.12 320 TYR A CA 1
ATOM 2598 C C . TYR A 1 320 ? 28.703 23.188 27.25 1 97.12 320 TYR A C 1
ATOM 2600 O O . TYR A 1 320 ? 29.375 24.047 26.672 1 97.12 320 TYR A O 1
ATOM 2608 N N . VAL A 1 321 ? 27.875 22.391 26.609 1 97.19 321 VAL A N 1
ATOM 2609 C CA . VAL A 1 321 ? 27.422 22.625 25.25 1 97.19 321 VAL A CA 1
ATOM 2610 C C . VAL A 1 321 ? 25.984 23.141 25.266 1 97.19 321 VAL A C 1
ATOM 2612 O O . VAL A 1 321 ? 25.109 22.562 25.922 1 97.19 321 VAL A O 1
ATOM 2615 N N . LEU A 1 322 ? 25.734 24.25 24.562 1 97.5 322 LEU A N 1
ATOM 2616 C CA . LEU A 1 322 ? 24.391 24.828 24.5 1 97.5 322 LEU A CA 1
ATOM 2617 C C . LEU A 1 322 ? 23.516 24.031 23.547 1 97.5 322 LEU A C 1
ATOM 2619 O O . LEU A 1 322 ? 23.844 23.859 22.375 1 97.5 322 LEU A O 1
ATOM 2623 N N . CYS A 1 323 ? 22.344 23.547 24.047 1 97.69 323 CYS A N 1
ATOM 2624 C CA . CYS A 1 323 ? 21.406 22.75 23.234 1 97.69 323 CYS A CA 1
ATOM 2625 C C . CYS A 1 323 ? 20.234 23.594 22.781 1 97.69 323 CYS A C 1
ATOM 2627 O O . CYS A 1 323 ? 19.641 23.328 21.734 1 97.69 323 CYS A O 1
ATOM 2629 N N . TRP A 1 324 ? 19.906 24.516 23.531 1 97.81 324 TRP A N 1
ATOM 2630 C CA . TRP A 1 324 ? 18.734 25.359 23.281 1 97.81 324 TRP A CA 1
ATOM 2631 C C . TRP A 1 324 ? 18.922 26.734 23.891 1 97.81 324 TRP A C 1
ATOM 2633 O O . TRP A 1 324 ? 19.406 26.859 25.016 1 97.81 324 TRP A O 1
ATOM 2643 N N . VAL A 1 325 ? 18.578 27.812 23.188 1 98.19 325 VAL A N 1
ATOM 2644 C CA . VAL A 1 325 ? 18.609 29.188 23.672 1 98.19 325 VAL A CA 1
ATOM 2645 C C . VAL A 1 325 ? 17.359 29.922 23.219 1 98.19 325 VAL A C 1
ATOM 2647 O O . VAL A 1 325 ? 17 29.891 22.031 1 98.19 325 VAL A O 1
ATOM 2650 N N . SER A 1 326 ? 16.641 30.469 24.078 1 98.31 326 SER A N 1
ATOM 2651 C CA . SER A 1 326 ? 15.531 31.359 23.797 1 98.31 326 SER A CA 1
ATOM 2652 C C . SER A 1 326 ? 15.945 32.812 23.984 1 98.31 326 SER A C 1
ATOM 2654 O O . SER A 1 326 ? 16.375 33.219 25.078 1 98.31 326 SER A O 1
ATOM 2656 N N . HIS A 1 327 ? 15.766 33.625 22.984 1 97.5 327 HIS A N 1
ATOM 2657 C CA . HIS A 1 327 ? 16.188 35.031 23 1 97.5 327 HIS A CA 1
ATOM 2658 C C . HIS A 1 327 ? 15 35.969 23.156 1 97.5 327 HIS A C 1
ATOM 2660 O O . HIS A 1 327 ? 13.938 35.719 22.578 1 97.5 327 HIS A O 1
ATOM 2666 N N . LEU A 1 328 ? 15.148 36.906 23.906 1 96.75 328 LEU A N 1
ATOM 2667 C CA . LEU A 1 328 ? 14.234 38.062 24 1 96.75 328 LEU A CA 1
ATOM 2668 C C . LEU A 1 328 ? 15 39.375 23.984 1 96.75 328 LEU A C 1
ATOM 2670 O O . LEU A 1 328 ? 15.75 39.688 24.922 1 96.75 328 LEU A O 1
ATOM 2674 N N . ALA A 1 329 ? 14.836 40.125 22.938 1 94.69 329 ALA A N 1
ATOM 2675 C CA . ALA A 1 329 ? 15.539 41.406 22.797 1 94.69 329 ALA A CA 1
ATOM 2676 C C . ALA A 1 329 ? 14.555 42.531 22.5 1 94.69 329 ALA A C 1
ATOM 2678 O O . ALA A 1 329 ? 13.688 42.375 21.641 1 94.69 329 ALA A O 1
ATOM 2679 N N . THR A 1 330 ? 14.633 43.5 23.234 1 91.81 330 THR A N 1
ATOM 2680 C CA . THR A 1 330 ? 13.914 44.75 23 1 91.81 330 THR A CA 1
ATOM 2681 C C . THR A 1 330 ? 14.898 45.906 22.812 1 91.81 330 THR A C 1
ATOM 2683 O O . THR A 1 330 ? 16.109 45.719 22.859 1 91.81 330 THR A O 1
ATOM 2686 N N . VAL A 1 331 ? 14.352 47.031 22.547 1 86.56 331 VAL A N 1
ATOM 2687 C CA . VAL A 1 331 ? 15.203 48.219 22.359 1 86.56 331 VAL A CA 1
ATOM 2688 C C . VAL A 1 331 ? 15.93 48.531 23.656 1 86.56 331 VAL A C 1
ATOM 2690 O O . VAL A 1 331 ? 17.016 49.125 23.641 1 86.56 331 VAL A O 1
ATOM 2693 N N . GLU A 1 332 ? 15.484 48 24.734 1 85.06 332 GLU A N 1
ATOM 2694 C CA . GLU A 1 332 ? 16 48.406 26.047 1 85.06 332 GLU A CA 1
ATOM 2695 C C . GLU A 1 332 ? 16.891 47.312 26.641 1 85.06 332 GLU A C 1
ATOM 2697 O O . GLU A 1 332 ? 17.875 47.594 27.312 1 85.06 332 GLU A O 1
ATOM 2702 N N . ALA A 1 333 ? 16.484 46.188 26.359 1 89.19 333 ALA A N 1
ATOM 2703 C CA . ALA A 1 333 ? 17.188 45.125 27.109 1 89.19 333 ALA A CA 1
ATOM 2704 C C . ALA A 1 333 ? 17.188 43.812 26.328 1 89.19 333 ALA A C 1
ATOM 2706 O O . ALA A 1 333 ? 16.375 43.625 25.406 1 89.19 333 ALA A O 1
ATOM 2707 N N . TYR A 1 334 ? 18.156 43 26.703 1 93.12 334 TYR A N 1
ATOM 2708 C CA . TYR A 1 334 ? 18.281 41.625 26.172 1 93.12 334 TYR A CA 1
ATOM 2709 C C . TYR A 1 334 ? 18.281 40.594 27.297 1 93.12 334 TYR A C 1
ATOM 2711 O O . TYR A 1 334 ? 18.891 40.812 28.344 1 93.12 334 TYR A O 1
ATOM 2719 N N . SER A 1 335 ? 17.578 39.562 27.109 1 94.25 335 SER A N 1
ATOM 2720 C CA . SER A 1 335 ? 17.609 38.406 28.016 1 94.25 335 SER A CA 1
ATOM 2721 C C . SER A 1 335 ? 17.484 37.094 27.266 1 94.25 335 SER A C 1
ATOM 2723 O O . SER A 1 335 ? 17.047 37.062 26.109 1 94.25 335 SER A O 1
ATOM 2725 N N . ASN A 1 336 ? 17.969 36.062 27.875 1 96 336 ASN A N 1
ATOM 2726 C CA . ASN A 1 336 ? 17.844 34.75 27.25 1 96 336 ASN A CA 1
ATOM 2727 C C . ASN A 1 336 ? 17.672 33.656 28.297 1 96 336 ASN A C 1
ATOM 2729 O O . ASN A 1 336 ? 17.906 33.875 29.484 1 96 336 ASN A O 1
ATOM 2733 N N . SER A 1 337 ? 17.109 32.625 27.906 1 97.44 337 SER A N 1
ATOM 2734 C CA . SER A 1 337 ? 17.062 31.344 28.625 1 97.44 337 SER A CA 1
ATOM 2735 C C . SER A 1 337 ? 17.75 30.234 27.828 1 97.44 337 SER A C 1
ATOM 2737 O O . SER A 1 337 ? 17.75 30.25 26.594 1 97.44 337 SER A O 1
ATOM 2739 N N . PHE A 1 338 ? 18.406 29.312 28.594 1 97.56 338 PHE A N 1
ATOM 2740 C CA . PHE A 1 338 ? 19.172 28.328 27.828 1 97.56 338 PHE A CA 1
ATOM 2741 C C . PHE A 1 338 ? 19.141 26.969 28.516 1 97.56 338 PHE A C 1
ATOM 2743 O O . PHE A 1 338 ? 18.781 26.875 29.688 1 97.56 338 PHE A O 1
ATOM 2750 N N . GLU A 1 339 ? 19.359 25.969 27.766 1 97.75 339 GLU A N 1
ATOM 2751 C CA . GLU A 1 339 ? 19.609 24.594 28.188 1 97.75 339 GLU A CA 1
ATOM 2752 C C . GLU A 1 339 ? 20.969 24.094 27.656 1 97.75 339 GLU A C 1
ATOM 2754 O O . GLU A 1 339 ? 21.328 24.359 26.516 1 97.75 339 GLU A O 1
ATOM 2759 N N . ALA A 1 340 ? 21.719 23.469 28.531 1 97.75 340 ALA A N 1
ATOM 2760 C CA . ALA A 1 340 ? 23.047 22.984 28.156 1 97.75 340 ALA A CA 1
ATOM 2761 C C . ALA A 1 340 ? 23.312 21.609 28.766 1 97.75 340 ALA A C 1
ATOM 2763 O O . ALA A 1 340 ? 22.672 21.219 29.75 1 97.75 340 ALA A O 1
ATOM 2764 N N . ILE A 1 341 ? 24.203 20.875 28.172 1 96.56 341 ILE A N 1
ATOM 2765 C CA . ILE A 1 341 ? 24.641 19.594 28.688 1 96.56 341 ILE A CA 1
ATOM 2766 C C . ILE A 1 341 ? 26.156 19.609 28.875 1 96.56 341 ILE A C 1
ATOM 2768 O O . ILE A 1 341 ? 26.859 20.422 28.25 1 96.56 341 ILE A O 1
ATOM 2772 N N . PRO A 1 342 ? 26.609 18.75 29.766 1 95.06 342 PRO A N 1
ATOM 2773 C CA . PRO A 1 342 ? 28.078 18.703 29.938 1 95.06 342 PRO A CA 1
ATOM 2774 C C . PRO A 1 342 ? 28.812 18.453 28.625 1 95.06 342 PRO A C 1
ATOM 2776 O O . PRO A 1 342 ? 28.375 17.641 27.812 1 95.06 342 PRO A O 1
ATOM 2779 N N . ALA A 1 343 ? 29.906 19.141 28.406 1 94.69 343 ALA A N 1
ATOM 2780 C CA . ALA A 1 343 ? 30.625 19.109 27.141 1 94.69 343 ALA A CA 1
ATOM 2781 C C . ALA A 1 343 ? 31.156 17.719 26.828 1 94.69 343 ALA A C 1
ATOM 2783 O O . ALA A 1 343 ? 31.359 17.359 25.672 1 94.69 343 ALA A O 1
ATOM 2784 N N . ALA A 1 344 ? 31.328 16.875 27.812 1 90.44 344 ALA A N 1
ATOM 2785 C CA . ALA A 1 344 ? 31.859 15.531 27.641 1 90.44 344 ALA A CA 1
ATOM 2786 C C . ALA A 1 344 ? 30.797 14.562 27.125 1 90.44 344 ALA A C 1
ATOM 2788 O O . ALA A 1 344 ? 31.125 13.508 26.578 1 90.44 344 ALA A O 1
ATOM 2789 N N . THR A 1 345 ? 29.609 14.922 27.297 1 91.94 345 THR A N 1
ATOM 2790 C CA . THR A 1 345 ? 28.5 14.078 26.859 1 91.94 345 THR A CA 1
ATOM 2791 C C . THR A 1 345 ? 28.188 14.305 25.375 1 91.94 345 THR A C 1
ATOM 2793 O O . THR A 1 345 ? 27.828 15.414 24.984 1 91.94 345 THR A O 1
ATOM 2796 N N . PRO A 1 346 ? 28.344 13.258 24.562 1 93.19 346 PRO A N 1
ATOM 2797 C CA . PRO A 1 346 ? 27.984 13.43 23.156 1 93.19 346 PRO A CA 1
ATOM 2798 C C . PRO A 1 346 ? 26.484 13.656 22.969 1 93.19 346 PRO A C 1
ATOM 2800 O O . PRO A 1 346 ? 25.656 12.93 23.531 1 93.19 346 PRO A O 1
ATOM 2803 N N . TYR A 1 347 ? 26.156 14.648 22.219 1 95.88 347 TYR A N 1
ATOM 2804 C CA . T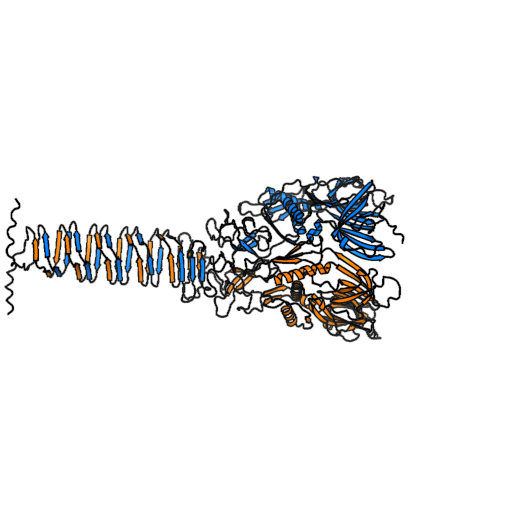YR A 1 347 ? 24.75 14.906 21.906 1 95.88 347 TYR A CA 1
ATOM 2805 C C . TYR A 1 347 ? 24.312 14.078 20.703 1 95.88 347 TYR A C 1
ATOM 2807 O O . TYR A 1 347 ? 25.031 13.953 19.719 1 95.88 347 TYR A O 1
ATOM 2815 N N . ARG A 1 348 ? 23.141 13.453 20.891 1 96.31 348 ARG A N 1
ATOM 2816 C CA . ARG A 1 348 ? 22.422 12.773 19.812 1 96.31 348 ARG A CA 1
ATOM 2817 C C . ARG A 1 348 ? 20.969 13.219 19.75 1 96.31 348 ARG A C 1
ATOM 2819 O O . ARG A 1 348 ? 20.297 13.273 20.781 1 96.31 348 ARG A O 1
ATOM 2826 N N . PRO A 1 349 ? 20.547 13.586 18.531 1 96.88 349 PRO A N 1
ATOM 2827 C CA . PRO A 1 349 ? 19.141 13.977 18.453 1 96.88 349 PRO A CA 1
ATOM 2828 C C . PRO A 1 349 ? 18.188 12.812 18.719 1 96.88 349 PRO A C 1
ATOM 2830 O O . PRO A 1 349 ? 18.422 11.695 18.25 1 96.88 349 PRO A O 1
ATOM 2833 N N . PRO A 1 350 ? 17.125 13.062 19.5 1 95.06 350 PRO A N 1
ATOM 2834 C CA . PRO A 1 350 ? 16.078 12.031 19.625 1 95.06 350 PRO A CA 1
ATOM 2835 C C . PRO A 1 350 ? 15.359 11.75 18.312 1 95.06 350 PRO A C 1
ATOM 2837 O O . PRO A 1 350 ? 15.297 12.625 17.438 1 95.06 350 PRO A O 1
ATOM 2840 N N . ARG A 1 351 ? 14.867 10.516 18.156 1 95.06 351 ARG A N 1
ATOM 2841 C CA . ARG A 1 351 ? 14.117 10.141 16.969 1 95.06 351 ARG A CA 1
ATOM 2842 C C . ARG A 1 351 ? 12.648 10.539 17.078 1 95.06 351 ARG A C 1
ATOM 2844 O O . ARG A 1 351 ? 11.805 9.719 17.422 1 95.06 351 ARG A O 1
ATOM 2851 N N . VAL A 1 352 ? 12.328 11.789 16.734 1 95.06 352 VAL A N 1
ATOM 2852 C CA . VAL A 1 352 ? 10.984 12.32 16.938 1 95.06 352 VAL A CA 1
ATOM 2853 C C . VAL A 1 352 ? 10.234 12.352 15.602 1 95.06 352 VAL A C 1
ATOM 2855 O O . VAL A 1 352 ? 9 12.359 15.578 1 95.06 352 VAL A O 1
ATOM 2858 N N . THR A 1 353 ? 10.906 12.445 14.508 1 96.56 353 THR A N 1
ATOM 2859 C CA . THR A 1 353 ? 10.266 12.5 13.203 1 96.56 353 THR A CA 1
ATOM 2860 C C . THR A 1 353 ? 9.711 11.133 12.812 1 96.56 353 THR A C 1
ATOM 2862 O O . THR A 1 353 ? 10.445 10.148 12.758 1 96.56 353 THR A O 1
ATOM 2865 N N . PRO A 1 354 ? 8.453 11.055 12.523 1 93.56 354 PRO A N 1
ATOM 2866 C CA . PRO A 1 354 ? 7.844 9.766 12.211 1 93.56 354 PRO A CA 1
ATOM 2867 C C . PRO A 1 354 ? 8.328 9.195 10.875 1 93.56 354 PRO A C 1
ATOM 2869 O O . PRO A 1 354 ? 8.539 9.945 9.922 1 93.56 354 PRO A O 1
ATOM 2872 N N . ARG A 1 355 ? 8.469 7.922 10.883 1 93.5 355 ARG A N 1
ATOM 2873 C CA . ARG A 1 355 ? 8.789 7.223 9.648 1 93.5 355 ARG A CA 1
ATOM 2874 C C . ARG A 1 355 ? 7.52 6.855 8.883 1 93.5 355 ARG A C 1
ATOM 2876 O O . ARG A 1 355 ? 6.547 6.383 9.477 1 93.5 355 ARG A O 1
ATOM 2883 N N . PRO A 1 356 ? 7.555 7.141 7.566 1 94.31 356 PRO A N 1
ATOM 2884 C CA . PRO A 1 356 ? 6.387 6.734 6.785 1 94.31 356 PRO A CA 1
ATOM 2885 C C . PRO A 1 356 ? 6.164 5.223 6.801 1 94.31 356 PRO A C 1
ATOM 2887 O O . PRO A 1 356 ? 7.125 4.453 6.789 1 94.31 356 PRO A O 1
ATOM 2890 N N . VAL A 1 357 ? 4.906 4.801 6.859 1 93.44 357 VAL A N 1
ATOM 2891 C CA . VAL A 1 357 ? 4.52 3.395 6.852 1 93.44 357 VAL A CA 1
ATOM 2892 C C . VAL A 1 357 ? 3.648 3.105 5.629 1 93.44 357 VAL A C 1
ATOM 2894 O O . VAL A 1 357 ? 2.701 3.844 5.344 1 93.44 357 VAL A O 1
ATOM 2897 N N . VAL A 1 358 ? 4.07 2.178 4.855 1 93.56 358 VAL A N 1
ATOM 2898 C CA . VAL A 1 358 ? 3.242 1.746 3.734 1 93.56 358 VAL A CA 1
ATOM 2899 C C . VAL A 1 358 ? 2.211 0.728 4.215 1 93.56 358 VAL A C 1
ATOM 2901 O O . VAL A 1 358 ? 2.566 -0.299 4.797 1 93.56 358 VAL A O 1
ATOM 2904 N N . HIS A 1 359 ? 1.002 1.097 3.965 1 91.06 359 HIS A N 1
ATOM 2905 C CA . HIS A 1 359 ? -0.085 0.212 4.367 1 91.06 359 HIS A CA 1
ATOM 2906 C C . HIS A 1 359 ? -0.58 -0.625 3.193 1 91.06 359 HIS A C 1
ATOM 2908 O O . HIS A 1 359 ? -0.731 -0.113 2.082 1 91.06 359 HIS A O 1
ATOM 2914 N N . GLY A 1 360 ? -0.76 -1.879 3.441 1 92.06 360 GLY A N 1
ATOM 2915 C CA . GLY A 1 360 ? -1.242 -2.752 2.383 1 92.06 360 GLY A CA 1
ATOM 2916 C C . GLY A 1 360 ? -0.175 -3.092 1.358 1 92.06 360 GLY A C 1
ATOM 2917 O O . GLY A 1 360 ? 0.955 -3.428 1.72 1 92.06 360 GLY A O 1
ATOM 2918 N N . VAL A 1 361 ? -0.622 -3.109 0.03 1 95.62 361 VAL A N 1
ATOM 2919 C CA . VAL A 1 361 ? 0.279 -3.498 -1.051 1 95.62 361 VAL A CA 1
ATOM 2920 C C . VAL A 1 361 ? 0.32 -2.398 -2.109 1 95.62 361 VAL A C 1
ATOM 2922 O O . VAL A 1 361 ? -0.546 -1.521 -2.135 1 95.62 361 VAL A O 1
ATOM 2925 N N . GLN A 1 362 ? 1.366 -2.4 -2.846 1 96.88 362 GLN A N 1
ATOM 2926 C CA . GLN A 1 362 ? 1.496 -1.523 -4.004 1 96.88 362 GLN A CA 1
ATOM 2927 C C . GLN A 1 362 ? 1.798 -2.322 -5.27 1 96.88 362 GLN A C 1
ATOM 2929 O O . GLN A 1 362 ? 2.371 -3.412 -5.199 1 96.88 362 GLN A O 1
ATOM 2934 N N . SER A 1 363 ? 1.353 -1.854 -6.367 1 97.31 363 SER A N 1
ATOM 2935 C CA . SER A 1 363 ? 1.683 -2.496 -7.637 1 97.31 363 SER A CA 1
ATOM 2936 C C . SER A 1 363 ? 2.896 -1.843 -8.289 1 97.31 363 SER A C 1
ATOM 2938 O O . SER A 1 363 ? 3.18 -0.668 -8.047 1 97.31 363 SER A O 1
ATOM 2940 N N . ALA A 1 364 ? 3.648 -2.574 -8.977 1 98.06 364 ALA A N 1
ATOM 2941 C CA . ALA A 1 364 ? 4.84 -2.109 -9.68 1 98.06 364 ALA A CA 1
ATOM 2942 C C . ALA A 1 364 ? 5.094 -2.943 -10.938 1 98.06 364 ALA A C 1
ATOM 2944 O O . ALA A 1 364 ? 4.465 -3.984 -11.133 1 98.06 364 ALA A O 1
ATOM 2945 N N . ARG A 1 365 ? 5.93 -2.471 -11.773 1 97.88 365 ARG A N 1
ATOM 2946 C CA . ARG A 1 365 ? 6.312 -3.16 -13 1 97.88 365 ARG A CA 1
ATOM 2947 C C . ARG A 1 365 ? 7.695 -3.785 -12.875 1 97.88 365 ARG A C 1
ATOM 2949 O O . ARG A 1 365 ? 8.648 -3.119 -12.461 1 97.88 365 ARG A O 1
ATOM 2956 N N . VAL A 1 366 ? 7.809 -5.059 -13.219 1 98.31 366 VAL A N 1
ATOM 2957 C CA . VAL A 1 366 ? 9.117 -5.707 -13.203 1 98.31 366 VAL A CA 1
ATOM 2958 C C . VAL A 1 366 ? 10 -5.117 -14.297 1 98.31 366 VAL A C 1
ATOM 2960 O O . VAL A 1 366 ? 9.555 -4.945 -15.438 1 98.31 366 VAL A O 1
ATOM 2963 N N . VAL A 1 367 ? 11.258 -4.859 -13.93 1 98 367 VAL A N 1
ATOM 2964 C CA . VAL A 1 367 ? 12.188 -4.246 -14.875 1 98 367 VAL A CA 1
ATOM 2965 C C . VAL A 1 367 ? 13.5 -5.023 -14.883 1 98 367 VAL A C 1
ATOM 2967 O O . VAL A 1 367 ? 13.734 -5.875 -14.016 1 98 367 VAL A O 1
ATOM 2970 N N . GLY A 1 368 ? 14.328 -4.789 -15.859 1 96.94 368 GLY A N 1
ATOM 2971 C CA . GLY A 1 368 ? 15.617 -5.438 -16.031 1 96.94 368 GLY A CA 1
ATOM 2972 C C . GLY A 1 368 ? 16.453 -4.816 -17.141 1 96.94 368 GLY A C 1
ATOM 2973 O O . GLY A 1 368 ? 16.141 -3.727 -17.625 1 96.94 368 GLY A O 1
ATOM 2974 N N . LYS A 1 369 ? 17.516 -5.469 -17.375 1 95.5 369 LYS A N 1
ATOM 2975 C CA . LYS A 1 369 ? 18.422 -5.012 -18.438 1 95.5 369 LYS A CA 1
ATOM 2976 C C . LYS A 1 369 ? 17.734 -5.047 -19.797 1 95.5 369 LYS A C 1
ATOM 2978 O O . LYS A 1 369 ? 16.953 -5.961 -20.078 1 95.5 369 LYS A O 1
ATOM 2983 N N . ALA A 1 370 ? 18.094 -4.078 -20.641 1 92.62 370 ALA A N 1
ATOM 2984 C CA . ALA A 1 370 ? 17.5 -3.986 -21.969 1 92.62 370 ALA A CA 1
ATOM 2985 C C . ALA A 1 370 ? 17.734 -5.266 -22.766 1 92.62 370 ALA A C 1
ATOM 2987 O O . ALA A 1 370 ? 18.844 -5.781 -22.812 1 92.62 370 ALA A O 1
ATOM 2988 N N . GLY A 1 371 ? 16.719 -5.766 -23.328 1 90.62 371 GLY A N 1
ATOM 2989 C CA . GLY A 1 371 ? 16.828 -6.941 -24.172 1 90.62 371 GLY A CA 1
ATOM 2990 C C . GLY A 1 371 ? 16.625 -8.242 -23.422 1 90.62 371 GLY A C 1
ATOM 2991 O O . GLY A 1 371 ? 16.453 -9.297 -24.031 1 90.62 371 GLY A O 1
ATOM 2992 N N . GLU A 1 372 ? 16.641 -8.156 -22.109 1 91.75 372 GLU A N 1
ATOM 2993 C CA . GLU A 1 372 ? 16.469 -9.367 -21.312 1 91.75 372 GLU A CA 1
ATOM 2994 C C . GLU A 1 372 ? 15.008 -9.547 -20.891 1 91.75 372 GLU A C 1
ATOM 2996 O O . GLU A 1 372 ? 14.391 -8.617 -20.375 1 91.75 372 GLU A O 1
ATOM 3001 N N . GLU A 1 373 ? 14.539 -10.734 -21.125 1 91.44 373 GLU A N 1
ATOM 3002 C CA . GLU A 1 373 ? 13.164 -11.039 -20.734 1 91.44 373 GLU A CA 1
ATOM 3003 C C . GLU A 1 373 ? 13.086 -11.375 -19.234 1 91.44 373 GLU A C 1
ATOM 3005 O O . GLU A 1 373 ? 12.047 -11.18 -18.609 1 91.44 373 GLU A O 1
ATOM 3010 N N . ILE A 1 374 ? 14.117 -11.977 -18.812 1 94.25 374 ILE A N 1
ATOM 3011 C CA . ILE A 1 374 ? 14.211 -12.32 -17.391 1 94.25 374 ILE A CA 1
ATOM 3012 C C . ILE A 1 374 ? 15.484 -11.719 -16.797 1 94.25 374 ILE A C 1
ATOM 3014 O O . ILE A 1 374 ? 16.562 -11.852 -17.391 1 94.25 374 ILE A O 1
ATOM 3018 N N . TRP A 1 375 ? 15.367 -11.062 -15.781 1 95.75 375 TRP A N 1
ATOM 3019 C CA . TRP A 1 375 ? 16.484 -10.469 -15.055 1 95.75 375 TRP A CA 1
ATOM 3020 C C . TRP A 1 375 ? 16.438 -10.836 -13.578 1 95.75 375 TRP A C 1
ATOM 3022 O O . TRP A 1 375 ? 15.547 -10.398 -12.852 1 95.75 375 TRP A O 1
ATOM 3032 N N . THR A 1 376 ? 17.359 -11.727 -13.156 1 97.19 376 THR A N 1
ATOM 3033 C CA . THR A 1 376 ? 17.312 -12.234 -11.789 1 97.19 376 THR A CA 1
ATOM 3034 C C . THR A 1 376 ? 18.734 -12.445 -11.242 1 97.19 376 THR A C 1
ATOM 3036 O O . THR A 1 376 ? 19.719 -12.273 -11.969 1 97.19 376 THR A O 1
ATOM 3039 N N . ASP A 1 377 ? 18.859 -12.633 -9.945 1 96.56 377 ASP A N 1
ATOM 3040 C CA . ASP A 1 377 ? 20.141 -12.922 -9.297 1 96.56 377 ASP A CA 1
ATOM 3041 C C . ASP A 1 377 ? 20.156 -14.328 -8.711 1 96.56 377 ASP A C 1
ATOM 3043 O O . ASP A 1 377 ? 19.281 -15.148 -9.023 1 96.56 377 ASP A O 1
ATOM 3047 N N . ARG A 1 378 ? 21.203 -14.656 -7.949 1 96.5 378 ARG A N 1
ATOM 3048 C CA . ARG A 1 378 ? 21.438 -16.016 -7.453 1 96.5 378 ARG A CA 1
ATOM 3049 C C . ARG A 1 378 ? 20.328 -16.422 -6.477 1 96.5 378 ARG A C 1
ATOM 3051 O O . ARG A 1 378 ? 20.172 -17.609 -6.191 1 96.5 378 ARG A O 1
ATOM 3058 N N . PHE A 1 379 ? 19.5 -15.531 -5.988 1 96.56 379 PHE A N 1
ATOM 3059 C CA . PHE A 1 379 ? 18.469 -15.836 -5.008 1 96.56 379 PHE A CA 1
ATOM 3060 C C . PHE A 1 379 ? 17.078 -15.789 -5.648 1 96.56 379 PHE A C 1
ATOM 3062 O O . PHE A 1 379 ? 16.078 -15.938 -4.965 1 96.56 379 PHE A O 1
ATOM 3069 N N . GLY A 1 380 ? 17 -15.617 -6.969 1 97.12 380 GLY A N 1
ATOM 3070 C CA . GLY A 1 380 ? 15.719 -15.539 -7.641 1 97.12 380 GLY A CA 1
ATOM 3071 C C . GLY A 1 380 ? 14.969 -14.25 -7.363 1 97.12 380 GLY A C 1
ATOM 3072 O O . GLY A 1 380 ? 13.742 -14.25 -7.242 1 97.12 380 GLY A O 1
ATOM 3073 N N . ARG A 1 381 ? 15.75 -13.141 -7.227 1 98.12 381 ARG A N 1
ATOM 3074 C CA . ARG A 1 381 ? 15.125 -11.844 -6.965 1 98.12 381 ARG A CA 1
ATOM 3075 C C . ARG A 1 381 ? 14.898 -11.078 -8.266 1 98.12 381 ARG A C 1
ATOM 3077 O O . ARG A 1 381 ? 15.469 -11.422 -9.305 1 98.12 381 ARG A O 1
ATOM 3084 N N . VAL A 1 382 ? 13.953 -10.086 -8.18 1 98.19 382 VAL A N 1
ATOM 3085 C CA . VAL A 1 382 ? 13.68 -9.266 -9.352 1 98.19 382 VAL A CA 1
ATOM 3086 C C . VAL A 1 382 ? 13.766 -7.785 -8.969 1 98.19 382 VAL A C 1
ATOM 3088 O O . VAL A 1 382 ? 13.852 -7.445 -7.793 1 98.19 382 VAL A O 1
ATOM 3091 N N . LYS A 1 383 ? 13.859 -6.941 -9.93 1 98.19 383 LYS A N 1
ATOM 3092 C CA . LYS A 1 383 ? 13.789 -5.496 -9.75 1 98.19 383 LYS A CA 1
ATOM 3093 C C . LYS A 1 383 ? 12.5 -4.93 -10.336 1 98.19 383 LYS A C 1
ATOM 3095 O O . LYS A 1 383 ? 11.938 -5.496 -11.273 1 98.19 383 LYS A O 1
ATOM 3100 N N . VAL A 1 384 ? 12.008 -3.859 -9.75 1 98.25 384 VAL A N 1
ATOM 3101 C CA . VAL A 1 384 ? 10.734 -3.309 -10.195 1 98.25 384 VAL A CA 1
ATOM 3102 C C . VAL A 1 384 ? 10.836 -1.788 -10.305 1 98.25 384 VAL A C 1
ATOM 3104 O O . VAL A 1 384 ? 11.805 -1.19 -9.828 1 98.25 384 VAL A O 1
ATOM 3107 N N . GLN A 1 385 ? 10 -1.19 -10.992 1 97.62 385 GLN A N 1
ATOM 3108 C CA . GLN A 1 385 ? 9.766 0.25 -10.977 1 97.62 385 GLN A CA 1
ATOM 3109 C C . GLN A 1 385 ? 8.367 0.575 -10.484 1 97.62 385 GLN A C 1
ATOM 3111 O O . GLN A 1 385 ? 7.375 0.172 -11.094 1 97.62 385 GLN A O 1
ATOM 3116 N N . PHE A 1 386 ? 8.344 1.249 -9.328 1 97.44 386 PHE A N 1
ATOM 3117 C CA . PHE A 1 386 ? 7.062 1.693 -8.797 1 97.44 386 PHE A CA 1
ATOM 3118 C C . PHE A 1 386 ? 6.457 2.777 -9.68 1 97.44 386 PHE A C 1
ATOM 3120 O O . PHE A 1 386 ? 7.184 3.562 -10.297 1 97.44 386 PHE A O 1
ATOM 3127 N N . HIS A 1 387 ? 5.156 2.859 -9.648 1 95.81 387 HIS A N 1
ATOM 3128 C CA . HIS A 1 387 ? 4.461 3.791 -10.531 1 95.81 387 HIS A CA 1
ATOM 3129 C C . HIS A 1 387 ? 4.629 5.23 -10.062 1 95.81 387 HIS A C 1
ATOM 3131 O O . HIS A 1 387 ? 4.535 6.164 -10.859 1 95.81 387 HIS A O 1
ATOM 3137 N N . TRP A 1 388 ? 4.824 5.422 -8.773 1 95.75 388 TRP A N 1
ATOM 3138 C CA . TRP A 1 388 ? 4.996 6.762 -8.227 1 95.75 388 TRP A CA 1
ATOM 3139 C C . TRP A 1 388 ? 6.398 7.289 -8.516 1 95.75 388 TRP A C 1
ATOM 3141 O O . TRP A 1 388 ? 6.668 8.484 -8.336 1 95.75 388 TRP A O 1
ATOM 3151 N N . ASP A 1 389 ? 7.312 6.387 -8.859 1 95.94 389 ASP A N 1
ATOM 3152 C CA . ASP A 1 389 ? 8.688 6.789 -9.141 1 95.94 389 ASP A CA 1
ATOM 3153 C C . ASP A 1 389 ? 8.766 7.574 -10.445 1 95.94 389 ASP A C 1
ATOM 3155 O O . ASP A 1 389 ? 8.695 6.996 -11.531 1 95.94 389 ASP A O 1
ATOM 3159 N N . ARG A 1 390 ? 8.984 8.805 -10.406 1 93.12 390 ARG A N 1
ATOM 3160 C CA . ARG A 1 390 ? 9.016 9.695 -11.57 1 93.12 390 ARG A CA 1
ATOM 3161 C C . ARG A 1 390 ? 10.406 9.711 -12.203 1 93.12 390 ARG A C 1
ATOM 3163 O O . ARG A 1 390 ? 10.562 10.117 -13.352 1 93.12 390 ARG A O 1
ATOM 3170 N N . GLU A 1 391 ? 11.391 9.289 -11.461 1 92.31 391 GLU A N 1
ATOM 3171 C CA . GLU A 1 391 ? 12.773 9.398 -11.914 1 92.31 391 GLU A CA 1
ATOM 3172 C C . GLU A 1 391 ? 13.258 8.094 -12.539 1 92.31 391 GLU A C 1
ATOM 3174 O O . GLU A 1 391 ? 14.188 8.094 -13.344 1 92.31 391 GLU A O 1
ATOM 3179 N N . GLY A 1 392 ? 12.703 6.984 -12.156 1 92.38 392 GLY A N 1
ATOM 3180 C CA . GLY A 1 392 ? 13.125 5.688 -12.672 1 92.38 392 GLY A CA 1
ATOM 3181 C C . GLY A 1 392 ? 13.023 5.582 -14.18 1 92.38 392 GLY A C 1
ATOM 3182 O O . GLY A 1 392 ? 12.102 6.133 -14.789 1 92.38 392 GLY A O 1
ATOM 3183 N N . GLN A 1 393 ? 13.906 4.84 -14.844 1 93.56 393 GLN A N 1
ATOM 3184 C CA . GLN A 1 393 ? 13.992 4.707 -16.297 1 93.56 393 GLN A CA 1
ATOM 3185 C C . GLN A 1 393 ? 13.516 3.332 -16.75 1 93.56 393 GLN A C 1
ATOM 3187 O O . GLN A 1 393 ? 13.805 2.908 -17.875 1 93.56 393 GLN A O 1
ATOM 3192 N N . LYS A 1 394 ? 12.906 2.594 -15.867 1 94 394 LYS A N 1
ATOM 3193 C CA . LYS A 1 394 ? 12.383 1.263 -16.156 1 94 394 LYS A CA 1
ATOM 3194 C C . LYS A 1 394 ? 13.5 0.323 -16.609 1 94 394 LYS A C 1
ATOM 3196 O O . LYS A 1 394 ? 13.367 -0.365 -17.625 1 94 394 LYS A O 1
ATOM 3201 N N . ASP A 1 395 ? 14.586 0.407 -15.914 1 95.56 395 ASP A N 1
ATOM 3202 C CA . ASP A 1 395 ? 15.734 -0.447 -16.203 1 95.56 395 ASP A CA 1
ATOM 3203 C C . ASP A 1 395 ? 16.25 -1.137 -14.945 1 95.56 395 ASP A C 1
ATOM 3205 O O . ASP A 1 395 ? 15.539 -1.208 -13.938 1 95.56 395 ASP A O 1
ATOM 3209 N N . GLU A 1 396 ? 17.438 -1.784 -15.047 1 94.44 396 GLU A N 1
ATOM 3210 C CA . GLU A 1 396 ? 17.969 -2.619 -13.977 1 94.44 396 GLU A CA 1
ATOM 3211 C C . GLU A 1 396 ? 18.406 -1.773 -12.781 1 94.44 396 GLU A C 1
ATOM 3213 O O . GLU A 1 396 ? 18.781 -2.311 -11.742 1 94.44 396 GLU A O 1
ATOM 3218 N N . ARG A 1 397 ? 18.344 -0.418 -12.875 1 93.94 397 ARG A N 1
ATOM 3219 C CA . ARG A 1 397 ? 18.781 0.453 -11.789 1 93.94 397 ARG A CA 1
ATOM 3220 C C . ARG A 1 397 ? 17.578 1.105 -11.102 1 93.94 397 ARG A C 1
ATOM 3222 O O . ARG A 1 397 ? 17.75 1.961 -10.227 1 93.94 397 ARG A O 1
ATOM 3229 N N . SER A 1 398 ? 16.359 0.675 -11.383 1 95.88 398 SER A N 1
ATOM 3230 C CA . SER A 1 398 ? 15.156 1.368 -10.922 1 95.88 398 SER A CA 1
ATOM 3231 C C . SER A 1 398 ? 14.859 1.048 -9.461 1 95.88 398 SER A C 1
ATOM 3233 O O . SER A 1 398 ? 14.227 1.842 -8.758 1 95.88 398 SER A O 1
ATOM 3235 N N . SER A 1 399 ? 15.266 -0.084 -8.984 1 96.19 399 SER A N 1
ATOM 3236 C CA . SER A 1 399 ? 15.047 -0.462 -7.594 1 96.19 399 SER A CA 1
ATOM 3237 C C . SER A 1 399 ? 16.125 -1.42 -7.105 1 96.19 399 SER A C 1
ATOM 3239 O O . SER A 1 399 ? 17.047 -1.751 -7.852 1 96.19 399 SER A O 1
ATOM 3241 N N . CYS A 1 400 ? 15.992 -1.773 -5.855 1 96.5 400 CYS A N 1
ATOM 3242 C CA . CYS A 1 400 ? 16.812 -2.859 -5.32 1 96.5 400 CYS A CA 1
ATOM 3243 C C . CYS A 1 400 ? 16.266 -4.215 -5.762 1 96.5 400 CYS A C 1
ATOM 3245 O O . CYS A 1 400 ? 15.219 -4.289 -6.41 1 96.5 400 CYS A O 1
ATOM 3247 N N . TRP A 1 401 ? 17.062 -5.258 -5.543 1 97.56 401 TRP A N 1
ATOM 3248 C CA . TRP A 1 401 ? 16.609 -6.629 -5.738 1 97.56 401 TRP A CA 1
ATOM 3249 C C . TRP A 1 401 ? 15.523 -6.988 -4.727 1 97.56 401 TRP A C 1
ATOM 3251 O O . TRP A 1 401 ? 15.68 -6.738 -3.527 1 97.56 401 TRP A O 1
ATOM 3261 N N . MET A 1 402 ? 14.453 -7.523 -5.168 1 98.19 402 MET A N 1
ATOM 3262 C CA . MET A 1 402 ? 13.352 -7.906 -4.289 1 98.19 402 MET A CA 1
ATOM 3263 C C . MET A 1 402 ? 13.102 -9.406 -4.359 1 98.19 402 MET A C 1
ATOM 3265 O O . MET A 1 402 ? 13.062 -9.984 -5.449 1 98.19 402 MET A O 1
ATOM 3269 N N . ARG A 1 403 ? 13.008 -10.031 -3.217 1 98.06 403 ARG A N 1
ATOM 3270 C CA . ARG A 1 403 ? 12.633 -11.438 -3.16 1 98.06 403 ARG A CA 1
ATOM 3271 C C . ARG A 1 403 ? 11.195 -11.648 -3.629 1 98.06 403 ARG A C 1
ATOM 3273 O O . ARG A 1 403 ? 10.367 -10.742 -3.523 1 98.06 403 ARG A O 1
ATOM 3280 N N . VAL A 1 404 ? 10.914 -12.805 -4.223 1 97.88 404 VAL A N 1
ATOM 3281 C CA . VAL A 1 404 ? 9.602 -13.117 -4.777 1 97.88 404 VAL A CA 1
ATOM 3282 C C . VAL A 1 404 ? 8.961 -14.25 -3.975 1 97.88 404 VAL A C 1
ATOM 3284 O O . VAL A 1 404 ? 9.547 -15.32 -3.828 1 97.88 404 VAL A O 1
ATOM 3287 N N . ALA A 1 405 ? 7.777 -13.992 -3.486 1 96.69 405 ALA A N 1
ATOM 3288 C CA . ALA A 1 405 ? 7.039 -15.008 -2.738 1 96.69 405 ALA A CA 1
ATOM 3289 C C . ALA A 1 405 ? 6.617 -16.156 -3.645 1 96.69 405 ALA A C 1
ATOM 3291 O O . ALA A 1 405 ? 6.219 -15.945 -4.789 1 96.69 405 ALA A O 1
ATOM 3292 N N . GLN A 1 406 ? 6.82 -17.359 -3.1 1 95.56 406 GLN A N 1
ATOM 3293 C CA . GLN A 1 406 ? 6.395 -18.594 -3.756 1 95.56 406 GLN A CA 1
ATOM 3294 C C . GLN A 1 406 ? 5.324 -19.312 -2.938 1 95.56 406 GLN A C 1
ATOM 3296 O O . GLN A 1 406 ? 5.156 -19.031 -1.748 1 95.56 406 GLN A O 1
ATOM 3301 N N . GLY A 1 407 ? 4.582 -20.234 -3.621 1 91.44 407 GLY A N 1
ATOM 3302 C CA . GLY A 1 407 ? 3.617 -21.031 -2.873 1 91.44 407 GLY A CA 1
ATOM 3303 C C . GLY A 1 407 ? 4.254 -21.891 -1.801 1 91.44 407 GLY A C 1
ATOM 3304 O O . GLY A 1 407 ? 3.695 -22.062 -0.715 1 91.44 407 GLY A O 1
ATOM 3305 N N . GLN A 1 408 ? 5.309 -22.469 -2.076 1 92.06 408 GLN A N 1
ATOM 3306 C CA . GLN A 1 408 ? 6.145 -23.297 -1.203 1 92.06 408 GLN A CA 1
ATOM 3307 C C . GLN A 1 408 ? 7.625 -23.109 -1.538 1 92.06 408 GLN A C 1
ATOM 3309 O O . GLN A 1 408 ? 7.996 -23.047 -2.711 1 92.06 408 GLN A O 1
ATOM 3314 N N . ALA A 1 409 ? 8.469 -22.969 -0.49 1 95.31 409 ALA A N 1
ATOM 3315 C CA . ALA A 1 409 ? 9.898 -22.781 -0.69 1 95.31 409 ALA A CA 1
ATOM 3316 C C . ALA A 1 409 ? 10.703 -23.625 0.284 1 95.31 409 ALA A C 1
ATOM 3318 O O . ALA A 1 409 ? 11.023 -23.188 1.39 1 95.31 409 ALA A O 1
ATOM 3319 N N . GLY A 1 410 ? 11.008 -24.891 -0.081 1 95.06 410 GLY A N 1
ATOM 3320 C CA . GLY A 1 410 ? 11.852 -25.781 0.695 1 95.06 410 GLY A CA 1
ATOM 3321 C C . GLY A 1 410 ? 13.297 -25.797 0.238 1 95.06 410 GLY A C 1
ATOM 3322 O O . GLY A 1 410 ? 13.656 -25.078 -0.697 1 95.06 410 GLY A O 1
ATOM 3323 N N . LYS A 1 411 ? 14.164 -26.516 0.938 1 95.44 411 LYS A N 1
ATOM 3324 C CA . LYS A 1 411 ? 15.57 -26.625 0.582 1 95.44 411 LYS A CA 1
ATOM 3325 C C . LYS A 1 411 ? 15.75 -27.359 -0.744 1 95.44 411 LYS A C 1
ATOM 3327 O O . LYS A 1 411 ? 15.961 -28.562 -0.764 1 95.44 411 LYS A O 1
ATOM 3332 N N . GLY A 1 412 ? 15.625 -26.656 -1.778 1 93.5 412 GLY A N 1
ATOM 3333 C CA . GLY A 1 412 ? 15.797 -27.234 -3.105 1 93.5 412 GLY A CA 1
ATOM 3334 C C . GLY A 1 412 ? 14.516 -27.781 -3.695 1 93.5 412 GLY A C 1
ATOM 3335 O O . GLY A 1 412 ? 14.539 -28.516 -4.68 1 93.5 412 GLY A O 1
ATOM 3336 N N . TRP A 1 413 ? 13.461 -27.641 -3.125 1 91.75 413 TRP A N 1
ATOM 3337 C CA . TRP A 1 413 ? 12.172 -28.094 -3.643 1 91.75 413 TRP A CA 1
ATOM 3338 C C . TRP A 1 413 ? 11.086 -27.062 -3.354 1 91.75 413 TRP A C 1
ATOM 3340 O O . TRP A 1 413 ? 11.281 -26.141 -2.564 1 91.75 413 TRP A O 1
ATOM 3350 N N . GLY A 1 414 ? 9.945 -27.156 -4.016 1 93.75 414 GLY A N 1
ATOM 3351 C CA . GLY A 1 414 ? 8.836 -26.219 -3.924 1 93.75 414 GLY A CA 1
ATOM 3352 C C . GLY A 1 414 ? 8.477 -25.594 -5.258 1 93.75 414 GLY A C 1
ATOM 3353 O O . GLY A 1 414 ? 8.727 -26.172 -6.312 1 93.75 414 GLY A O 1
ATOM 3354 N N . HIS A 1 415 ? 7.738 -24.547 -5.164 1 93.62 415 HIS A N 1
ATOM 3355 C CA . HIS A 1 415 ? 7.363 -23.797 -6.352 1 93.62 415 HIS A CA 1
ATOM 3356 C C . HIS A 1 415 ? 8.461 -22.828 -6.758 1 93.62 415 HIS A C 1
ATOM 3358 O O . HIS A 1 415 ? 9.141 -22.25 -5.898 1 93.62 415 HIS A O 1
ATOM 3364 N N . PHE A 1 416 ? 8.68 -22.688 -8.016 1 94.75 416 PHE A N 1
ATOM 3365 C CA . PHE A 1 416 ? 9.609 -21.672 -8.484 1 94.75 416 PHE A CA 1
ATOM 3366 C C . PHE A 1 416 ? 9.133 -21.047 -9.789 1 94.75 416 PHE A C 1
ATOM 3368 O O . PHE A 1 416 ? 9.359 -21.609 -10.867 1 94.75 416 PHE A O 1
ATOM 3375 N N . PHE A 1 417 ? 8.508 -19.938 -9.703 1 94.94 417 PHE A N 1
ATOM 3376 C CA . PHE A 1 417 ? 7.984 -19.156 -10.812 1 94.94 417 PHE A CA 1
ATOM 3377 C C . PHE A 1 417 ? 8.383 -17.688 -10.68 1 94.94 417 PHE A C 1
ATOM 3379 O O . PHE A 1 417 ? 7.922 -17 -9.766 1 94.94 417 PHE A O 1
ATOM 3386 N N . LEU A 1 418 ? 9.18 -17.172 -11.562 1 95.38 418 LEU A N 1
ATOM 3387 C CA . LEU A 1 418 ? 9.68 -15.812 -11.477 1 95.38 418 LEU A CA 1
ATOM 3388 C C . LEU A 1 418 ? 8.93 -14.898 -12.438 1 95.38 418 LEU A C 1
ATOM 3390 O O . LEU A 1 418 ? 8.742 -15.234 -13.609 1 95.38 418 LEU A O 1
ATOM 3394 N N . PRO A 1 419 ? 8.523 -13.766 -11.961 1 96.56 419 PRO A N 1
ATOM 3395 C CA . PRO A 1 419 ? 7.949 -12.805 -12.906 1 96.56 419 PRO A CA 1
ATOM 3396 C C . PRO A 1 419 ? 8.977 -12.266 -13.891 1 96.56 419 PRO A C 1
ATOM 3398 O O . PRO A 1 419 ? 10.133 -12.031 -13.516 1 96.56 419 PRO A O 1
ATOM 3401 N N . HIS A 1 420 ? 8.547 -12.07 -15.117 1 96.19 420 HIS A N 1
ATOM 3402 C CA . HIS A 1 420 ? 9.422 -11.578 -16.172 1 96.19 420 HIS A CA 1
ATOM 3403 C C . HIS A 1 420 ? 9.359 -10.062 -16.266 1 96.19 420 HIS A C 1
ATOM 3405 O O . HIS A 1 420 ? 8.461 -9.43 -15.711 1 96.19 420 HIS A O 1
ATOM 3411 N N . VAL A 1 421 ? 10.359 -9.516 -17.016 1 96.12 421 VAL A N 1
ATOM 3412 C CA . VAL A 1 421 ? 10.406 -8.078 -17.266 1 96.12 421 VAL A CA 1
ATOM 3413 C C . VAL A 1 421 ? 9.133 -7.633 -17.969 1 96.12 421 VAL A C 1
ATOM 3415 O O . VAL A 1 421 ? 8.695 -8.266 -18.938 1 96.12 421 VAL A O 1
ATOM 3418 N N . GLY A 1 422 ? 8.5 -6.598 -17.438 1 95.25 422 GLY A N 1
ATOM 3419 C CA . GLY A 1 422 ? 7.285 -6.07 -18.031 1 95.25 422 GLY A CA 1
ATOM 3420 C C . GLY A 1 422 ? 6.031 -6.438 -17.266 1 95.25 422 GLY A C 1
ATOM 3421 O O . GLY A 1 422 ? 5.012 -5.75 -17.359 1 95.25 422 GLY A O 1
ATOM 3422 N N . GLN A 1 423 ? 6.062 -7.484 -16.531 1 96.69 423 GLN A N 1
ATOM 3423 C CA . GLN A 1 423 ? 4.895 -7.934 -15.773 1 96.69 423 GLN A CA 1
ATOM 3424 C C . GLN A 1 423 ? 4.605 -7.004 -14.602 1 96.69 423 GLN A C 1
ATOM 3426 O O . GLN A 1 423 ? 5.512 -6.336 -14.094 1 96.69 423 GLN A O 1
ATOM 3431 N N . GLU A 1 424 ? 3.314 -6.91 -14.289 1 98.25 424 GLU A N 1
ATOM 3432 C CA . GLU A 1 424 ? 2.875 -6.164 -13.109 1 98.25 424 GLU A CA 1
ATOM 3433 C C . GLU A 1 424 ? 2.852 -7.059 -11.867 1 98.25 424 GLU A C 1
ATOM 3435 O O . GLU A 1 424 ? 2.275 -8.148 -11.898 1 98.25 424 GLU A O 1
ATOM 3440 N N . VAL A 1 425 ? 3.484 -6.59 -10.781 1 98.44 425 VAL A N 1
ATOM 3441 C CA . VAL A 1 425 ? 3.576 -7.391 -9.562 1 98.44 425 VAL A CA 1
ATOM 3442 C C . VAL A 1 425 ? 3.029 -6.594 -8.383 1 98.44 425 VAL A C 1
ATOM 3444 O O . VAL A 1 425 ? 2.891 -5.371 -8.461 1 98.44 425 VAL A O 1
ATOM 3447 N N . LEU A 1 426 ? 2.586 -7.277 -7.355 1 98.31 426 LEU A N 1
ATOM 3448 C CA . LEU A 1 426 ? 2.188 -6.688 -6.082 1 98.31 426 LEU A CA 1
ATOM 3449 C C . LEU A 1 426 ? 3.338 -6.723 -5.082 1 98.31 426 LEU A C 1
ATOM 3451 O O . LEU A 1 426 ? 3.936 -7.777 -4.855 1 98.31 426 LEU A O 1
ATOM 3455 N N . VAL A 1 427 ? 3.666 -5.574 -4.559 1 98.25 427 VAL A N 1
ATOM 3456 C CA . VAL A 1 427 ? 4.781 -5.43 -3.629 1 98.25 427 VAL A CA 1
ATOM 3457 C C . VAL A 1 427 ? 4.25 -5.121 -2.23 1 98.25 427 VAL A C 1
ATOM 3459 O O . VAL A 1 427 ? 3.467 -4.188 -2.051 1 98.25 427 VAL A O 1
ATOM 3462 N N . THR A 1 428 ? 4.609 -5.961 -1.294 1 96.56 428 THR A N 1
ATOM 3463 C CA . THR A 1 428 ? 4.367 -5.727 0.125 1 96.56 428 THR A CA 1
ATOM 3464 C C . THR A 1 428 ? 5.648 -5.273 0.825 1 96.56 428 THR A C 1
ATOM 3466 O O . THR A 1 428 ? 6.738 -5.391 0.266 1 96.56 428 THR A O 1
ATOM 3469 N N . PHE A 1 429 ? 5.484 -4.734 1.992 1 96.5 429 PHE A N 1
ATOM 3470 C CA . PHE A 1 429 ? 6.633 -4.168 2.693 1 96.5 429 PHE A CA 1
ATOM 3471 C C . PHE A 1 429 ? 6.77 -4.773 4.086 1 96.5 429 PHE A C 1
ATOM 3473 O O . PHE A 1 429 ? 5.82 -4.758 4.871 1 96.5 429 PHE A O 1
ATOM 3480 N N . LEU A 1 430 ? 7.961 -5.25 4.352 1 94.56 430 LEU A N 1
ATOM 3481 C CA . LEU A 1 430 ? 8.211 -5.852 5.66 1 94.56 430 LEU A CA 1
ATOM 3482 C C . LEU A 1 430 ? 8.039 -4.824 6.773 1 94.56 430 LEU A C 1
ATOM 3484 O O . LEU A 1 430 ? 8.711 -3.789 6.777 1 94.56 430 LEU A O 1
ATOM 3488 N N . ASP A 1 431 ? 7.191 -5.09 7.676 1 92.56 431 ASP A N 1
ATOM 3489 C CA . ASP A 1 431 ? 6.891 -4.211 8.797 1 92.56 431 ASP A CA 1
ATOM 3490 C C . ASP A 1 431 ? 6.426 -2.838 8.312 1 92.56 431 ASP A C 1
ATOM 3492 O O . ASP A 1 431 ? 6.602 -1.837 9.008 1 92.56 431 ASP A O 1
ATOM 3496 N N . GLY A 1 432 ? 5.957 -2.795 7.082 1 93.81 432 GLY A N 1
ATOM 3497 C CA . GLY A 1 432 ? 5.473 -1.546 6.516 1 93.81 432 GLY A CA 1
ATOM 3498 C C . GLY A 1 432 ? 6.59 -0.591 6.141 1 93.81 432 GLY A C 1
ATOM 3499 O O . GLY A 1 432 ? 6.344 0.586 5.871 1 93.81 432 GLY A O 1
ATOM 3500 N N . ASP A 1 433 ? 7.805 -1.046 6.148 1 95.88 433 ASP A N 1
ATOM 3501 C CA . ASP A 1 433 ? 8.977 -0.23 5.855 1 95.88 433 ASP A CA 1
ATOM 3502 C C . ASP A 1 433 ? 9.195 -0.098 4.352 1 95.88 433 ASP A C 1
ATOM 3504 O O . ASP A 1 433 ? 9.531 -1.076 3.68 1 95.88 433 ASP A O 1
ATOM 3508 N N . PRO A 1 434 ? 9.062 1.142 3.818 1 96.62 434 PRO A N 1
ATOM 3509 C CA . PRO A 1 434 ? 9.227 1.333 2.375 1 96.62 434 PRO A CA 1
ATOM 3510 C C . PRO A 1 434 ? 10.594 0.878 1.868 1 96.62 434 PRO A C 1
ATOM 3512 O O . PRO A 1 434 ? 10.766 0.658 0.667 1 96.62 434 PRO A O 1
ATOM 3515 N N . ASP A 1 435 ? 11.555 0.707 2.723 1 96.94 435 ASP A N 1
ATOM 3516 C CA . ASP A 1 435 ? 12.906 0.327 2.326 1 96.94 435 ASP A CA 1
ATOM 3517 C C . ASP A 1 435 ? 13.031 -1.188 2.174 1 96.94 435 ASP A C 1
ATOM 3519 O O . ASP A 1 435 ? 14.039 -1.686 1.676 1 96.94 435 ASP A O 1
ATOM 3523 N N . ARG A 1 436 ? 12.055 -1.93 2.621 1 96.5 436 ARG A N 1
ATOM 3524 C CA . ARG A 1 436 ? 12.156 -3.385 2.629 1 96.5 436 ARG A CA 1
ATOM 3525 C C . ARG A 1 436 ? 11.016 -4.02 1.842 1 96.5 436 ARG A C 1
ATOM 3527 O O . ARG A 1 436 ? 10.219 -4.781 2.395 1 96.5 436 ARG A O 1
ATOM 3534 N N . PRO A 1 437 ? 11.031 -3.826 0.544 1 97.5 437 PRO A N 1
ATOM 3535 C CA . PRO A 1 437 ? 9.969 -4.359 -0.314 1 97.5 437 PRO A CA 1
ATOM 3536 C C . PRO A 1 437 ? 10.148 -5.844 -0.622 1 97.5 437 PRO A C 1
ATOM 3538 O O . PRO A 1 437 ? 11.281 -6.332 -0.688 1 97.5 437 PRO A O 1
ATOM 3541 N N . ILE A 1 438 ? 9.047 -6.586 -0.814 1 97.88 438 ILE A N 1
ATOM 3542 C CA . ILE A 1 438 ? 9.008 -7.984 -1.22 1 97.88 438 ILE A CA 1
ATOM 3543 C C . ILE A 1 438 ? 7.836 -8.211 -2.176 1 97.88 438 ILE A C 1
ATOM 3545 O O . ILE A 1 438 ? 6.75 -7.668 -1.977 1 97.88 438 ILE A O 1
ATOM 3549 N N . VAL A 1 439 ? 8.094 -8.922 -3.27 1 98.19 439 VAL A N 1
ATOM 3550 C CA . VAL A 1 439 ? 7.031 -9.227 -4.223 1 98.19 439 VAL A CA 1
ATOM 3551 C C . VAL A 1 439 ? 6.176 -10.375 -3.693 1 98.19 439 VAL A C 1
ATOM 3553 O O . VAL A 1 439 ? 6.695 -11.445 -3.363 1 98.19 439 VAL A O 1
ATOM 3556 N N . THR A 1 440 ? 4.832 -10.219 -3.672 1 96.94 440 THR A N 1
ATOM 3557 C CA . THR A 1 440 ? 3.982 -11.227 -3.055 1 96.94 440 THR A CA 1
ATOM 3558 C C . THR A 1 440 ? 2.955 -11.758 -4.055 1 96.94 440 THR A C 1
ATOM 3560 O O . THR A 1 440 ? 2.18 -12.656 -3.736 1 96.94 440 THR A O 1
ATOM 3563 N N . GLY A 1 441 ? 2.939 -11.219 -5.223 1 96.5 441 GLY A N 1
ATOM 3564 C CA . GLY A 1 441 ? 2.021 -11.695 -6.242 1 96.5 441 GLY A CA 1
ATOM 3565 C C . GLY A 1 441 ? 2.164 -10.961 -7.566 1 96.5 441 GLY A C 1
ATOM 3566 O O . GLY A 1 441 ? 2.951 -10.023 -7.68 1 96.5 441 GLY A O 1
ATOM 3567 N N . SER A 1 442 ? 1.482 -11.492 -8.562 1 97.62 442 SER A N 1
ATOM 3568 C CA . SER A 1 442 ? 1.412 -10.867 -9.883 1 97.62 442 SER A CA 1
ATOM 3569 C C . SER A 1 442 ? -0.034 -10.68 -10.328 1 97.62 442 SER A C 1
ATOM 3571 O O . SER A 1 442 ? -0.923 -11.422 -9.898 1 97.62 442 SER A O 1
ATOM 3573 N N . VAL A 1 443 ? -0.253 -9.695 -11.109 1 98 443 VAL A N 1
ATOM 3574 C CA . VAL A 1 443 ? -1.617 -9.438 -11.555 1 98 443 VAL A CA 1
ATOM 3575 C C . VAL A 1 443 ? -1.619 -9.133 -13.055 1 98 443 VAL A C 1
ATOM 3577 O O . VAL A 1 443 ? -0.67 -8.539 -13.57 1 98 443 VAL A O 1
ATOM 3580 N N . TYR A 1 444 ? -2.652 -9.57 -13.68 1 97.62 444 TYR A N 1
ATOM 3581 C CA . TYR A 1 444 ? -2.863 -9.258 -15.094 1 97.62 444 TYR A CA 1
ATOM 3582 C C . TYR A 1 444 ? -3.363 -7.828 -15.266 1 97.62 444 TYR A C 1
ATOM 3584 O O . TYR A 1 444 ? -3.885 -7.227 -14.328 1 97.62 444 TYR A O 1
ATOM 3592 N N . ASN A 1 445 ? -3.111 -7.27 -16.391 1 97.06 445 ASN A N 1
ATOM 3593 C CA . ASN A 1 445 ? -3.617 -5.961 -16.797 1 97.06 445 ASN A CA 1
ATOM 3594 C C . ASN A 1 445 ? -3.934 -5.918 -18.297 1 97.06 445 ASN A C 1
ATOM 3596 O O . ASN A 1 445 ? -4.031 -6.961 -18.938 1 97.06 445 ASN A O 1
ATOM 3600 N N . ALA A 1 446 ? -4.191 -4.73 -18.828 1 96.06 446 ALA A N 1
ATOM 3601 C CA . ALA A 1 446 ? -4.637 -4.602 -20.219 1 96.06 446 ALA A CA 1
ATOM 3602 C C . ALA A 1 446 ? -3.531 -5.004 -21.188 1 96.06 446 ALA A C 1
ATOM 3604 O O . ALA A 1 446 ? -3.809 -5.402 -22.328 1 96.06 446 ALA A O 1
ATOM 3605 N N . GLU A 1 447 ? -2.273 -4.902 -20.781 1 94.62 447 GLU A N 1
ATOM 3606 C CA . GLU A 1 447 ? -1.142 -5.281 -21.625 1 94.62 447 GLU A CA 1
ATOM 3607 C C . GLU A 1 447 ? -0.679 -6.703 -21.312 1 94.62 447 GLU A C 1
ATOM 3609 O O . GLU A 1 447 ? -0.334 -7.457 -22.234 1 94.62 447 GLU A O 1
ATOM 3614 N N . GLN A 1 448 ? -0.587 -6.961 -20.094 1 95 448 GLN A N 1
ATOM 3615 C CA . GLN A 1 448 ? -0.388 -8.336 -19.641 1 95 448 GLN A CA 1
ATOM 3616 C C . GLN A 1 448 ? -1.723 -9.055 -19.469 1 95 448 GLN A C 1
ATOM 3618 O O . GLN A 1 448 ? -2.174 -9.273 -18.344 1 95 448 GLN A O 1
ATOM 3623 N N . VAL A 1 449 ? -2.244 -9.578 -20.609 1 95.19 449 VAL A N 1
ATOM 3624 C CA . VAL A 1 449 ? -3.623 -10.055 -20.656 1 95.19 449 VAL A CA 1
ATOM 3625 C C . VAL A 1 449 ? -3.695 -11.484 -20.125 1 95.19 449 VAL A C 1
ATOM 3627 O O . VAL A 1 449 ? -2.691 -12.203 -20.109 1 95.19 449 VAL A O 1
ATOM 3630 N N . VAL A 1 450 ? -4.859 -11.93 -19.734 1 95.81 450 VAL A N 1
ATOM 3631 C CA . VAL A 1 450 ? -5.129 -13.281 -19.25 1 95.81 450 VAL A CA 1
ATOM 3632 C C . VAL A 1 450 ? -4.891 -14.289 -20.375 1 95.81 450 VAL A C 1
ATOM 3634 O O . VAL A 1 450 ? -4.949 -13.938 -21.562 1 95.81 450 VAL A O 1
ATOM 3637 N N . PRO A 1 451 ? -4.629 -15.5 -20.062 1 94.31 451 PRO A N 1
ATOM 3638 C CA . PRO A 1 451 ? -4.258 -16.516 -21.047 1 94.31 451 PRO A CA 1
ATOM 3639 C C . PRO A 1 451 ? -5.41 -16.875 -21.984 1 94.31 451 PRO A C 1
ATOM 3641 O O . PRO A 1 451 ? -5.18 -17.344 -23.109 1 94.31 451 PRO A O 1
ATOM 3644 N N . TYR A 1 452 ? -6.637 -16.75 -21.5 1 94.38 452 TYR A N 1
ATOM 3645 C CA . TYR A 1 452 ? -7.809 -17.078 -22.297 1 94.38 452 TYR A CA 1
ATOM 3646 C C . TYR A 1 452 ? -8.797 -15.922 -22.328 1 94.38 452 TYR A C 1
ATOM 3648 O O . TYR A 1 452 ? -8.891 -15.148 -21.375 1 94.38 452 TYR A O 1
ATOM 3656 N N . PRO A 1 453 ? -9.562 -15.859 -23.484 1 94.88 453 PRO A N 1
ATOM 3657 C CA . PRO A 1 453 ? -10.625 -14.859 -23.484 1 94.88 453 PRO A CA 1
ATOM 3658 C C . PRO A 1 453 ? -11.688 -15.125 -22.422 1 94.88 453 PRO A C 1
ATOM 3660 O O . PRO A 1 453 ? -12.172 -16.25 -22.297 1 94.88 453 PRO A O 1
ATOM 3663 N N . LEU A 1 454 ? -12.047 -14.172 -21.656 1 94.75 454 LEU A N 1
ATOM 3664 C CA . LEU A 1 454 ? -13.031 -14.273 -20.578 1 94.75 454 LEU A CA 1
ATOM 3665 C C . LEU A 1 454 ? -14.289 -13.469 -20.922 1 94.75 454 LEU A C 1
ATOM 3667 O O . LEU A 1 454 ? -14.203 -12.438 -21.594 1 94.75 454 LEU A O 1
ATOM 3671 N N . PRO A 1 455 ? -15.414 -13.938 -20.594 1 93.69 455 PRO A N 1
ATOM 3672 C CA . PRO A 1 455 ? -15.703 -15.016 -19.656 1 93.69 455 PRO A CA 1
ATOM 3673 C C . PRO A 1 455 ? -15.812 -16.375 -20.328 1 93.69 455 PRO A C 1
ATOM 3675 O O . PRO A 1 455 ? -16.047 -17.391 -19.656 1 93.69 455 PRO A O 1
ATOM 3678 N N . ALA A 1 456 ? -15.602 -16.469 -21.641 1 92.31 456 ALA A N 1
ATOM 3679 C CA . ALA A 1 456 ? -15.758 -17.734 -22.359 1 92.31 456 ALA A CA 1
ATOM 3680 C C . ALA A 1 456 ? -14.867 -18.828 -21.781 1 92.31 456 ALA A C 1
ATOM 3682 O O . ALA A 1 456 ? -15.258 -19.984 -21.719 1 92.31 456 ALA A O 1
ATOM 3683 N N . GLY A 1 457 ? -13.68 -18.438 -21.391 1 93.56 457 GLY A N 1
ATOM 3684 C CA . GLY A 1 457 ? -12.719 -19.391 -20.859 1 93.56 457 GLY A CA 1
ATOM 3685 C C . GLY A 1 457 ? -12.664 -19.406 -19.344 1 93.56 457 GLY A C 1
ATOM 3686 O O . GLY A 1 457 ? -11.641 -19.75 -18.75 1 93.56 457 GLY A O 1
ATOM 3687 N N . GLN A 1 458 ? -13.758 -19.094 -18.672 1 93.19 458 GLN A N 1
ATOM 3688 C CA . GLN A 1 458 ? -13.734 -18.875 -17.234 1 93.19 458 GLN A CA 1
ATOM 3689 C C . GLN A 1 458 ? -13.633 -20.203 -16.484 1 93.19 458 GLN A C 1
ATOM 3691 O O . GLN A 1 458 ? -13.266 -20.234 -15.305 1 93.19 458 GLN A O 1
ATOM 3696 N N . THR A 1 459 ? -13.93 -21.344 -17.125 1 93.25 459 THR A N 1
ATOM 3697 C CA . THR A 1 459 ? -13.883 -22.641 -16.453 1 93.25 459 THR A CA 1
ATOM 3698 C C . THR A 1 459 ? -12.5 -23.266 -16.609 1 93.25 459 THR A C 1
ATOM 3700 O O . THR A 1 459 ? -12.273 -24.406 -16.172 1 93.25 459 THR A O 1
ATOM 3703 N N . ARG A 1 460 ? -11.633 -22.562 -17.219 1 94.69 460 ARG A N 1
ATOM 3704 C CA . ARG A 1 460 ? -10.281 -23.062 -17.422 1 94.69 460 ARG A CA 1
ATOM 3705 C C . ARG A 1 460 ? -9.336 -22.562 -16.344 1 94.69 460 ARG A C 1
ATOM 3707 O O . ARG A 1 460 ? -9.438 -21.422 -15.906 1 94.69 460 ARG A O 1
ATOM 3714 N N . SER A 1 461 ? -8.508 -23.453 -15.852 1 95.69 461 SER A N 1
ATOM 3715 C CA . SER A 1 461 ? -7.348 -23.156 -15.023 1 95.69 461 SER A CA 1
ATOM 3716 C C . SER A 1 461 ? -6.059 -23.656 -15.672 1 95.69 461 SER A C 1
ATOM 3718 O O . SER A 1 461 ? -6.035 -24.719 -16.281 1 95.69 461 SER A O 1
ATOM 3720 N N . THR A 1 462 ? -4.996 -22.781 -15.555 1 96.38 462 THR A N 1
ATOM 3721 C CA . THR A 1 462 ? -3.844 -23.219 -16.344 1 96.38 462 THR A CA 1
ATOM 3722 C C . THR A 1 462 ? -2.543 -22.766 -15.688 1 96.38 462 THR A C 1
ATOM 3724 O O . THR A 1 462 ? -2.549 -21.891 -14.82 1 96.38 462 THR A O 1
ATOM 3727 N N . VAL A 1 463 ? -1.504 -23.5 -15.883 1 96.62 463 VAL A N 1
ATOM 3728 C CA . VAL A 1 463 ? -0.099 -23.109 -15.773 1 96.62 463 VAL A CA 1
ATOM 3729 C C . VAL A 1 463 ? 0.545 -23.125 -17.156 1 96.62 463 VAL A C 1
ATOM 3731 O O . VAL A 1 463 ? 0.738 -24.188 -17.75 1 96.62 463 VAL A O 1
ATOM 3734 N N . ARG A 1 464 ? 0.762 -21.922 -17.672 1 95.44 464 ARG A N 1
ATOM 3735 C CA . ARG A 1 464 ? 1.21 -21.75 -19.047 1 95.44 464 ARG A CA 1
ATOM 3736 C C . ARG A 1 464 ? 2.549 -21.016 -19.109 1 95.44 464 ARG A C 1
ATOM 3738 O O . ARG A 1 464 ? 2.744 -20.016 -18.406 1 95.44 464 ARG A O 1
ATOM 3745 N N . GLY A 1 465 ? 3.406 -21.562 -19.875 1 92.12 465 GLY A N 1
ATOM 3746 C CA . GLY A 1 465 ? 4.719 -20.953 -20 1 92.12 465 GLY A CA 1
ATOM 3747 C C . GLY A 1 465 ? 4.738 -19.766 -20.938 1 92.12 465 GLY A C 1
ATOM 3748 O O . GLY A 1 465 ? 3.709 -19.391 -21.516 1 92.12 465 GLY A O 1
ATOM 3749 N N . ASP A 1 466 ? 5.992 -19.203 -21.031 1 86.75 466 ASP A N 1
ATOM 3750 C CA . ASP A 1 466 ? 6.223 -17.984 -21.812 1 86.75 466 ASP A CA 1
ATOM 3751 C C . ASP A 1 466 ? 6 -18.234 -23.297 1 86.75 466 ASP A C 1
ATOM 3753 O O . ASP A 1 466 ? 6.469 -19.25 -23.844 1 86.75 466 ASP A O 1
ATOM 3757 N N . ALA A 1 467 ? 5.379 -17.312 -23.906 1 76.19 467 ALA A N 1
ATOM 3758 C CA . ALA A 1 467 ? 4.98 -17.438 -25.312 1 76.19 467 ALA A CA 1
ATOM 3759 C C . ALA A 1 467 ? 6.105 -17.016 -26.25 1 76.19 467 ALA A C 1
ATOM 3761 O O . ALA A 1 467 ? 5.977 -17.109 -27.469 1 76.19 467 ALA A O 1
ATOM 3762 N N . SER A 1 468 ? 7.203 -16.656 -25.781 1 73.25 468 SER A N 1
ATOM 3763 C CA . SER A 1 468 ? 8.242 -16.047 -26.609 1 73.25 468 SER A CA 1
ATOM 3764 C C . SER A 1 468 ? 8.844 -17.062 -27.578 1 73.25 468 SER A C 1
ATOM 3766 O O . SER A 1 468 ? 9.344 -16.688 -28.641 1 73.25 468 SER A O 1
ATOM 3768 N N . GLY A 1 469 ? 8.992 -18.328 -27.438 1 68.5 469 GLY A N 1
ATOM 3769 C CA . GLY A 1 469 ? 9.648 -19.328 -28.266 1 68.5 469 GLY A CA 1
ATOM 3770 C C . GLY A 1 469 ? 8.82 -19.75 -29.469 1 68.5 469 GLY A C 1
ATOM 3771 O O . GLY A 1 469 ? 9.164 -20.703 -30.156 1 68.5 469 GLY A O 1
ATOM 3772 N N . GLY A 1 470 ? 7.996 -18.828 -30 1 75.56 470 GLY A N 1
ATOM 3773 C CA . GLY A 1 470 ? 7.156 -19.188 -31.125 1 75.56 470 GLY A CA 1
ATOM 3774 C C . GLY A 1 470 ? 6.27 -20.391 -30.859 1 75.56 470 GLY A C 1
ATOM 3775 O O . GLY A 1 470 ? 6.637 -21.281 -30.078 1 75.56 470 GLY A O 1
ATOM 3776 N N . GLY A 1 471 ? 5.117 -20.484 -31.391 1 82.25 471 GLY A N 1
ATOM 3777 C CA . GLY A 1 471 ? 4.18 -21.578 -31.266 1 82.25 471 GLY A CA 1
ATOM 3778 C C . GLY A 1 471 ? 3.445 -21.594 -29.938 1 82.25 471 GLY A C 1
ATOM 3779 O O . GLY A 1 471 ? 3.475 -20.594 -29.203 1 82.25 471 GLY A O 1
ATOM 3780 N N . GLN A 1 472 ? 2.723 -22.703 -29.625 1 88.88 472 GLN A N 1
ATOM 3781 C CA . GLN A 1 472 ? 2.008 -22.859 -28.359 1 88.88 472 GLN A CA 1
ATOM 3782 C C . GLN A 1 472 ? 2.971 -23.172 -27.219 1 88.88 472 GLN A C 1
ATOM 3784 O O . GLN A 1 472 ? 3.822 -24.047 -27.344 1 88.88 472 GLN A O 1
ATOM 3789 N N . PRO A 1 473 ? 2.889 -22.469 -26.219 1 93.25 473 PRO A N 1
ATOM 3790 C CA . PRO A 1 473 ? 3.801 -22.703 -25.094 1 93.25 473 PRO A CA 1
ATOM 3791 C C . PRO A 1 473 ? 3.502 -24 -24.344 1 93.25 473 PRO A C 1
ATOM 3793 O O . PRO A 1 473 ? 2.484 -24.641 -24.609 1 93.25 473 PRO A O 1
ATOM 3796 N N . ASN A 1 474 ? 4.562 -24.422 -23.531 1 95.75 474 ASN A N 1
ATOM 3797 C CA . ASN A 1 474 ? 4.258 -25.484 -22.578 1 95.75 474 ASN A CA 1
ATOM 3798 C C . ASN A 1 474 ? 3.053 -25.141 -21.719 1 95.75 474 ASN A C 1
ATOM 3800 O O . ASN A 1 474 ? 2.893 -23.984 -21.297 1 95.75 474 ASN A O 1
ATOM 3804 N N . GLU A 1 475 ? 2.197 -26.141 -21.547 1 96.62 475 GLU A N 1
ATOM 3805 C CA . GLU A 1 475 ? 0.974 -25.781 -20.844 1 96.62 475 GLU A CA 1
ATOM 3806 C C . GLU A 1 475 ? 0.371 -26.984 -20.141 1 96.62 475 GLU A C 1
ATOM 3808 O O . GLU A 1 475 ? 0.401 -28.094 -20.656 1 96.62 475 GLU A O 1
ATOM 3813 N N . LEU A 1 476 ? -0.006 -26.875 -18.938 1 96.88 476 LEU A N 1
ATOM 3814 C CA . LEU A 1 476 ? -0.927 -27.734 -18.203 1 96.88 476 LEU A CA 1
ATOM 3815 C C . LEU A 1 476 ? -2.262 -27.031 -17.969 1 96.88 476 LEU A C 1
ATOM 3817 O O . LEU A 1 476 ? -2.318 -25.984 -17.312 1 96.88 476 LEU A O 1
ATOM 3821 N N . ARG A 1 477 ? -3.381 -27.547 -18.531 1 96.94 477 ARG A N 1
ATOM 3822 C CA . ARG A 1 477 ? -4.672 -26.859 -18.453 1 96.94 477 ARG A CA 1
ATOM 3823 C C . ARG A 1 477 ? -5.754 -27.797 -17.938 1 96.94 477 ARG A C 1
ATOM 3825 O O . ARG A 1 477 ? -5.824 -28.969 -18.344 1 96.94 477 ARG A O 1
ATOM 3832 N N . PHE A 1 478 ? -6.539 -27.344 -17.031 1 96.12 478 PHE A N 1
ATOM 3833 C CA . PHE A 1 478 ? -7.738 -28 -16.531 1 96.12 478 PHE A CA 1
ATOM 3834 C C . PHE A 1 478 ? -8.992 -27.344 -17.109 1 96.12 478 PHE A C 1
ATOM 3836 O O . PHE A 1 478 ? -9.203 -26.141 -16.953 1 96.12 478 PHE A O 1
ATOM 3843 N N . GLU A 1 479 ? -9.789 -28.062 -17.844 1 95 479 GLU A N 1
ATOM 3844 C CA . GLU A 1 479 ? -11.125 -27.641 -18.266 1 95 479 GLU A CA 1
ATOM 3845 C C . GLU A 1 479 ? -12.203 -28.344 -17.438 1 95 479 GLU A C 1
ATOM 3847 O O . GLU A 1 479 ? -12.32 -29.578 -17.484 1 95 479 GLU A O 1
ATOM 3852 N N . ASP A 1 480 ? -12.969 -27.562 -16.734 1 92.44 480 ASP A N 1
ATOM 3853 C CA . ASP A 1 480 ? -13.922 -28.172 -15.812 1 92.44 480 ASP A CA 1
ATOM 3854 C C . ASP A 1 480 ? -15.359 -27.875 -16.234 1 92.44 480 ASP A C 1
ATOM 3856 O O . ASP A 1 480 ? -16.297 -28.047 -15.445 1 92.44 480 ASP A O 1
ATOM 3860 N N . LYS A 1 481 ? -15.547 -27.359 -17.391 1 91.5 481 LYS A N 1
ATOM 3861 C CA . LYS A 1 481 ? -16.906 -27.188 -17.906 1 91.5 481 LYS A CA 1
ATOM 3862 C C . LYS A 1 481 ? -17.656 -28.516 -17.938 1 91.5 481 LYS A C 1
ATOM 3864 O O . LYS A 1 481 ? -17.141 -29.5 -18.469 1 91.5 481 LYS A O 1
ATOM 3869 N N . LYS A 1 482 ? -18.859 -28.469 -17.406 1 89.5 482 LYS A N 1
ATOM 3870 C CA . LYS A 1 482 ? -19.656 -29.688 -17.328 1 89.5 482 LYS A CA 1
ATOM 3871 C C . LYS A 1 482 ? -19.891 -30.281 -18.719 1 89.5 482 LYS A C 1
ATOM 3873 O O . LYS A 1 482 ? -20.391 -29.609 -19.609 1 89.5 482 LYS A O 1
ATOM 3878 N N . GLY A 1 483 ? -19.516 -31.469 -18.906 1 90.06 483 GLY A N 1
ATOM 3879 C CA . GLY A 1 483 ? -19.703 -32.188 -20.172 1 90.06 483 GLY A CA 1
ATOM 3880 C C . GLY A 1 483 ? -18.531 -32 -21.125 1 90.06 483 GLY A C 1
ATOM 3881 O O . GLY A 1 483 ? -18.484 -32.625 -22.172 1 90.06 483 GLY A O 1
ATOM 3882 N N . ALA A 1 484 ? -17.641 -31.188 -20.781 1 92.94 484 ALA A N 1
ATOM 3883 C CA . ALA A 1 484 ? -16.484 -30.938 -21.625 1 92.94 484 ALA A CA 1
ATOM 3884 C C . ALA A 1 484 ? -15.195 -30.969 -20.812 1 92.94 484 ALA A C 1
ATOM 3886 O O . ALA A 1 484 ? -14.227 -30.281 -21.125 1 92.94 484 ALA A O 1
ATOM 3887 N N . GLU A 1 485 ? -15.18 -31.703 -19.688 1 95.12 485 GLU A N 1
ATOM 3888 C CA . GLU A 1 485 ? -14.016 -31.781 -18.812 1 95.12 485 GLU A CA 1
ATOM 3889 C C . GLU A 1 485 ? -12.805 -32.344 -19.531 1 95.12 485 GLU A C 1
ATOM 3891 O O . GLU A 1 485 ? -12.938 -33.281 -20.344 1 95.12 485 GLU A O 1
ATOM 3896 N N . GLU A 1 486 ? -11.656 -31.719 -19.297 1 95.94 486 GLU A N 1
ATOM 3897 C CA . GLU A 1 486 ? -10.453 -32.125 -20.016 1 95.94 486 GLU A CA 1
ATOM 3898 C C . GLU A 1 486 ? -9.195 -31.781 -19.219 1 95.94 486 GLU A C 1
ATOM 3900 O O . GLU A 1 486 ? -9.125 -30.734 -18.562 1 95.94 486 GLU A O 1
ATOM 3905 N N . LEU A 1 487 ? -8.289 -32.719 -19.141 1 97.38 487 LEU A N 1
ATOM 3906 C CA . LEU A 1 487 ? -6.914 -32.438 -18.734 1 97.38 487 LEU A CA 1
ATOM 3907 C C . LEU A 1 487 ? -5.988 -32.375 -19.938 1 97.38 487 LEU A C 1
ATOM 3909 O O . LEU A 1 487 ? -5.852 -33.344 -20.688 1 97.38 487 LEU A O 1
ATOM 3913 N N . TYR A 1 488 ? -5.379 -31.297 -20.141 1 97.56 488 TYR A N 1
ATOM 3914 C CA . TYR A 1 488 ? -4.586 -31.047 -21.344 1 97.56 488 TYR A CA 1
ATOM 3915 C C . TYR A 1 488 ? -3.123 -30.812 -20.984 1 97.56 488 TYR A C 1
ATOM 3917 O O . TYR A 1 488 ? -2.811 -29.984 -20.125 1 97.56 488 TYR A O 1
ATOM 3925 N N . LEU A 1 489 ? -2.18 -31.516 -21.609 1 97.81 489 LEU A N 1
ATOM 3926 C CA . LEU A 1 489 ? -0.736 -31.344 -21.484 1 97.81 489 LEU A CA 1
ATOM 3927 C C . LEU A 1 489 ? -0.111 -31.047 -22.844 1 97.81 489 LEU A C 1
ATOM 3929 O O . LEU A 1 489 ? -0.281 -31.828 -23.781 1 97.81 489 LEU A O 1
ATOM 3933 N N . HIS A 1 490 ? 0.578 -29.953 -22.969 1 97.31 490 HIS A N 1
ATOM 3934 C CA . HIS A 1 490 ? 1.236 -29.594 -24.219 1 97.31 490 HIS A CA 1
ATOM 3935 C C . HIS A 1 490 ? 2.721 -29.312 -24 1 97.31 490 HIS A C 1
ATOM 3937 O O . HIS A 1 490 ? 3.092 -28.516 -23.141 1 97.31 490 HIS A O 1
ATOM 3943 N N . ALA A 1 491 ? 3.574 -30 -24.766 1 96.94 491 ALA A N 1
ATOM 3944 C CA . ALA A 1 491 ? 5.008 -29.719 -24.797 1 96.94 491 ALA A CA 1
ATOM 3945 C C . ALA A 1 491 ? 5.402 -29.047 -26.125 1 96.94 491 ALA A C 1
ATOM 3947 O O . ALA A 1 491 ? 5.223 -29.641 -27.188 1 96.94 491 ALA A O 1
ATOM 3948 N N . ARG A 1 492 ? 5.973 -27.891 -26.031 1 94.69 492 ARG A N 1
ATOM 3949 C CA . ARG A 1 492 ? 6.332 -27.141 -27.234 1 94.69 492 ARG A CA 1
ATOM 3950 C C . ARG A 1 492 ? 7.434 -27.828 -28.016 1 94.69 492 ARG A C 1
ATOM 3952 O O . ARG A 1 492 ? 7.566 -27.625 -29.219 1 94.69 492 ARG A O 1
ATOM 3959 N N . ARG A 1 493 ? 8.219 -28.641 -27.328 1 95.31 493 ARG A N 1
ATOM 3960 C CA . ARG A 1 493 ? 9.281 -29.375 -28.016 1 95.31 493 ARG A CA 1
ATOM 3961 C C . ARG A 1 493 ? 9.391 -30.812 -27.516 1 95.31 493 ARG A C 1
ATOM 3963 O O . ARG A 1 493 ? 8.727 -31.703 -28.031 1 95.31 493 ARG A O 1
ATOM 3970 N N . ASP A 1 494 ? 10.031 -31.047 -26.391 1 96.94 494 ASP A N 1
ATOM 3971 C CA . ASP A 1 494 ? 10.242 -32.406 -25.891 1 96.94 494 ASP A CA 1
ATOM 3972 C C . ASP A 1 494 ? 9.461 -32.656 -24.594 1 96.94 494 ASP A C 1
ATOM 3974 O O . ASP A 1 494 ? 9.234 -31.719 -23.812 1 96.94 494 ASP A O 1
ATOM 3978 N N . MET A 1 495 ? 8.953 -33.875 -24.438 1 97.5 495 MET A N 1
ATOM 3979 C CA . MET A 1 495 ? 8.336 -34.312 -23.188 1 97.5 495 MET A CA 1
ATOM 3980 C C . MET A 1 495 ? 9.078 -35.531 -22.625 1 97.5 495 MET A C 1
ATOM 3982 O O . MET A 1 495 ? 9.234 -36.531 -23.297 1 97.5 495 MET A O 1
ATOM 3986 N N . ASP A 1 496 ? 9.539 -35.406 -21.453 1 98.06 496 ASP A N 1
ATOM 3987 C CA . ASP A 1 496 ? 10.273 -36.469 -20.766 1 98.06 496 ASP A CA 1
ATOM 3988 C C . ASP A 1 496 ? 9.547 -36.906 -19.5 1 98.06 496 ASP A C 1
ATOM 3990 O O . ASP A 1 496 ? 9.266 -36.094 -18.625 1 98.06 496 ASP A O 1
ATOM 3994 N N . VAL A 1 497 ? 9.219 -38.219 -19.422 1 97.5 497 VAL A N 1
ATOM 3995 C CA . VAL A 1 497 ? 8.594 -38.812 -18.234 1 97.5 497 VAL A CA 1
ATOM 3996 C C . VAL A 1 497 ? 9.5 -39.906 -17.672 1 97.5 497 VAL A C 1
ATOM 3998 O O . VAL A 1 497 ? 9.844 -40.875 -18.375 1 97.5 497 VAL A O 1
ATOM 4001 N N . SER A 1 498 ? 9.93 -39.781 -16.453 1 97.88 498 SER A N 1
ATOM 4002 C CA . SER A 1 498 ? 10.758 -40.781 -15.773 1 97.88 498 SER A CA 1
ATOM 4003 C C . SER A 1 498 ? 10.062 -41.312 -14.531 1 97.88 498 SER A C 1
ATOM 4005 O O . SER A 1 498 ? 9.68 -40.531 -13.648 1 97.88 498 SER A O 1
ATOM 4007 N N . VAL A 1 499 ? 9.891 -42.656 -14.492 1 97.75 499 VAL A N 1
ATOM 4008 C CA . VAL A 1 499 ? 9.258 -43.312 -13.367 1 97.75 499 VAL A CA 1
ATOM 4009 C C . VAL A 1 499 ? 10.242 -44.312 -12.734 1 97.75 499 VAL A C 1
ATOM 4011 O O . VAL A 1 499 ? 10.734 -45.219 -13.406 1 97.75 499 VAL A O 1
ATOM 4014 N N . GLU A 1 500 ? 10.453 -44.156 -11.445 1 97.5 500 GLU A N 1
ATOM 4015 C CA . GLU A 1 500 ? 11.523 -44.906 -10.805 1 97.5 500 GLU A CA 1
ATOM 4016 C C . GLU A 1 500 ? 11.047 -46.312 -10.383 1 97.5 500 GLU A C 1
ATOM 4018 O O . GLU A 1 500 ? 11.859 -47.156 -10.039 1 97.5 500 GLU A O 1
ATOM 4023 N N . ARG A 1 501 ? 9.781 -46.562 -10.453 1 97.56 501 ARG A N 1
ATOM 4024 C CA . ARG A 1 501 ? 9.273 -47.906 -10.156 1 97.56 501 ARG A CA 1
ATOM 4025 C C . ARG A 1 501 ? 8.211 -48.344 -11.164 1 97.56 501 ARG A C 1
ATOM 4027 O O . ARG A 1 501 ? 8.539 -48.688 -12.297 1 97.56 501 ARG A O 1
ATOM 4034 N N . ASP A 1 502 ? 6.785 -48.219 -10.812 1 97.81 502 ASP A N 1
ATOM 4035 C CA . ASP A 1 502 ? 5.762 -48.75 -11.711 1 97.81 502 ASP A CA 1
ATOM 4036 C C . ASP A 1 502 ? 4.883 -47.625 -12.266 1 97.81 502 ASP A C 1
ATOM 4038 O O . ASP A 1 502 ? 4.699 -46.594 -11.609 1 97.81 502 ASP A O 1
ATOM 4042 N N . SER A 1 503 ? 4.391 -47.781 -13.469 1 98 503 SER A N 1
ATOM 4043 C CA . SER A 1 503 ? 3.426 -46.875 -14.102 1 98 503 SER A CA 1
ATOM 4044 C C . SER A 1 503 ? 2.148 -47.625 -14.477 1 98 503 SER A C 1
ATOM 4046 O O . SER A 1 503 ? 2.201 -48.688 -15.117 1 98 503 SER A O 1
ATOM 4048 N N . VAL A 1 504 ? 1.067 -47.156 -13.977 1 98.19 504 VAL A N 1
ATOM 4049 C CA . VAL A 1 504 ? -0.233 -47.719 -14.305 1 98.19 504 VAL A CA 1
ATOM 4050 C C . VAL A 1 504 ? -1.122 -46.656 -14.945 1 98.19 504 VAL A C 1
ATOM 4052 O O . VAL A 1 504 ? -1.264 -45.562 -14.414 1 98.19 504 VAL A O 1
ATOM 4055 N N . THR A 1 505 ? -1.646 -46.906 -16.156 1 97.69 505 THR A N 1
ATOM 4056 C CA . THR A 1 505 ? -2.598 -46.031 -16.828 1 97.69 505 THR A CA 1
ATOM 4057 C C . THR A 1 505 ? 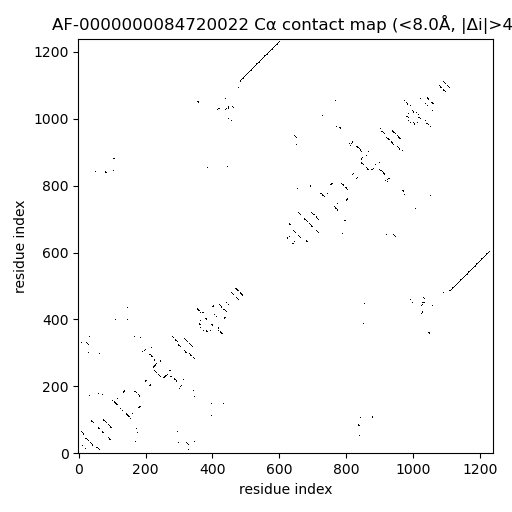-3.926 -46.75 -17.047 1 97.69 505 THR A C 1
ATOM 4059 O O . THR A 1 505 ? -3.965 -47.812 -17.672 1 97.69 505 THR A O 1
ATOM 4062 N N . GLU A 1 506 ? -4.984 -46.156 -16.562 1 97.94 506 GLU A N 1
ATOM 4063 C CA . GLU A 1 506 ? -6.328 -46.719 -16.734 1 97.94 506 GLU A CA 1
ATOM 4064 C C . GLU A 1 506 ? -7.223 -45.75 -17.5 1 97.94 506 GLU A C 1
ATOM 4066 O O . GLU A 1 506 ? -7.426 -44.594 -17.062 1 97.94 506 GLU A O 1
ATOM 4071 N N . ILE A 1 507 ? -7.758 -46.219 -18.641 1 97.94 507 ILE A N 1
ATOM 4072 C CA . ILE A 1 507 ? -8.586 -45.406 -19.516 1 97.94 507 ILE A CA 1
ATOM 4073 C C . ILE A 1 507 ? -9.961 -46.062 -19.688 1 97.94 507 ILE A C 1
ATOM 4075 O O . ILE A 1 507 ? -10.055 -47.188 -20.172 1 97.94 507 ILE A O 1
ATOM 4079 N N . GLN A 1 508 ? -11.055 -45.375 -19.312 1 96.56 508 GLN A N 1
ATOM 4080 C CA . GLN A 1 508 ? -12.398 -45.969 -19.344 1 96.56 508 GLN A CA 1
ATOM 4081 C C . GLN A 1 508 ? -12.984 -45.875 -20.75 1 96.56 508 GLN A C 1
ATOM 4083 O O . GLN A 1 508 ? -13.891 -46.656 -21.094 1 96.56 508 GLN A O 1
ATOM 4088 N N . GLY A 1 509 ? -12.555 -45.062 -21.578 1 97.38 509 GLY A N 1
ATOM 4089 C CA . GLY A 1 509 ? -13 -44.938 -22.953 1 97.38 509 GLY A CA 1
ATOM 4090 C C . GLY A 1 509 ? -12.016 -45.531 -23.953 1 97.38 509 GLY A C 1
ATOM 4091 O O . GLY A 1 509 ? -11.641 -46.688 -23.875 1 97.38 509 GLY A O 1
ATOM 4092 N N . ASN A 1 510 ? -11.539 -44.594 -24.953 1 98 510 ASN A N 1
ATOM 4093 C CA . ASN A 1 510 ? -10.609 -45.031 -25.984 1 98 510 ASN A CA 1
ATOM 4094 C C . ASN A 1 510 ? -9.25 -44.344 -25.828 1 98 510 ASN A C 1
ATOM 4096 O O . ASN A 1 510 ? -9.156 -43.281 -25.203 1 98 510 ASN A O 1
ATOM 4100 N N . CYS A 1 511 ? -8.188 -45 -26.25 1 98 511 CYS A N 1
ATOM 4101 C CA . CYS A 1 511 ? -6.844 -44.438 -26.312 1 98 511 CYS A CA 1
ATOM 4102 C C . CYS A 1 511 ? -6.348 -44.344 -27.75 1 98 511 CYS A C 1
ATOM 4104 O O . CYS A 1 511 ? -6.312 -45.344 -28.469 1 98 511 CYS A O 1
ATOM 4106 N N . THR A 1 512 ? -6.105 -43.188 -28.172 1 98.19 512 THR A N 1
ATOM 4107 C CA . THR A 1 512 ? -5.523 -42.969 -29.484 1 98.19 512 THR A CA 1
ATOM 4108 C C . THR A 1 512 ? -4.156 -42.281 -29.375 1 98.19 512 THR A C 1
ATOM 4110 O O . THR A 1 512 ? -4.035 -41.219 -28.766 1 98.19 512 THR A O 1
ATOM 4113 N N . ILE A 1 513 ? -3.105 -42.906 -29.906 1 97.62 513 ILE A N 1
ATOM 4114 C CA . ILE A 1 513 ? -1.761 -42.344 -29.953 1 97.62 513 ILE A CA 1
ATOM 4115 C C . ILE A 1 513 ? -1.343 -42.125 -31.406 1 97.62 513 ILE A C 1
ATOM 4117 O O . ILE A 1 513 ? -1.315 -43.094 -32.188 1 97.62 513 ILE A O 1
ATOM 4121 N N . ARG A 1 514 ? -1.061 -40.938 -31.75 1 98.12 514 ARG A N 1
ATOM 4122 C CA . ARG A 1 514 ? -0.58 -40.594 -33.094 1 98.12 514 ARG A CA 1
ATOM 4123 C C . ARG A 1 514 ? 0.856 -40.062 -33.031 1 98.12 514 ARG A C 1
ATOM 4125 O O . ARG A 1 514 ? 1.156 -39.125 -32.312 1 98.12 514 ARG A O 1
ATOM 4132 N N . VAL A 1 515 ? 1.743 -40.719 -33.781 1 97.88 515 VAL A N 1
ATOM 4133 C CA . VAL A 1 515 ? 3.154 -40.344 -33.812 1 97.88 515 VAL A CA 1
ATOM 4134 C C . VAL A 1 515 ? 3.576 -40.062 -35.25 1 97.88 515 VAL A C 1
ATOM 4136 O O . VAL A 1 515 ? 3.438 -40.906 -36.125 1 97.88 515 VAL A O 1
ATOM 4139 N N . ARG A 1 516 ? 4.078 -38.875 -35.531 1 97.12 516 ARG A N 1
ATOM 4140 C CA . ARG A 1 516 ? 4.492 -38.5 -36.875 1 97.12 516 ARG A CA 1
ATOM 4141 C C . ARG A 1 516 ? 5.855 -39.094 -37.219 1 97.12 516 ARG A C 1
ATOM 4143 O O . ARG A 1 516 ? 6.168 -39.344 -38.375 1 97.12 516 ARG A O 1
ATOM 4150 N N . GLY A 1 517 ? 6.684 -39.344 -36.312 1 97.44 517 GLY A N 1
ATOM 4151 C CA . GLY A 1 517 ? 7.98 -39.969 -36.5 1 97.44 517 GLY A CA 1
ATOM 4152 C C . GLY A 1 517 ? 7.945 -41.469 -36.312 1 97.44 517 GLY A C 1
ATOM 4153 O O . GLY A 1 517 ? 7.18 -42.156 -37 1 97.44 517 GLY A O 1
ATOM 4154 N N . ASN A 1 518 ? 8.82 -41.969 -35.344 1 97.81 518 ASN A N 1
ATOM 4155 C CA . ASN A 1 518 ? 8.914 -43.406 -35.062 1 97.81 518 ASN A CA 1
ATOM 4156 C C . ASN A 1 518 ? 8.531 -43.719 -33.625 1 97.81 518 ASN A C 1
ATOM 4158 O O . ASN A 1 518 ? 8.602 -42.844 -32.75 1 97.81 518 ASN A O 1
ATOM 4162 N N . LEU A 1 519 ? 8.016 -44.938 -33.375 1 97.62 519 LEU A N 1
ATOM 4163 C CA . LEU A 1 519 ? 7.711 -45.438 -32.062 1 97.62 519 LEU A CA 1
ATOM 4164 C C . LEU A 1 519 ? 8.633 -46.594 -31.688 1 97.62 519 LEU A C 1
ATOM 4166 O O . LEU A 1 519 ? 8.711 -47.594 -32.406 1 97.62 519 LEU A O 1
ATOM 4170 N N . THR A 1 520 ? 9.336 -46.438 -30.688 1 97.81 520 THR A N 1
ATOM 4171 C CA . THR A 1 520 ? 10.188 -47.5 -30.156 1 97.81 520 THR A CA 1
ATOM 4172 C C . THR A 1 520 ? 9.711 -47.938 -28.781 1 97.81 520 THR A C 1
ATOM 4174 O O . THR A 1 520 ? 9.57 -47.125 -27.875 1 97.81 520 THR A O 1
ATOM 4177 N N . LEU A 1 521 ? 9.391 -49.219 -28.641 1 97.31 521 LEU A N 1
ATOM 4178 C CA . LEU A 1 521 ? 9.086 -49.844 -27.359 1 97.31 521 LEU A CA 1
ATOM 4179 C C . LEU A 1 521 ? 10.172 -50.844 -26.969 1 97.31 521 LEU A C 1
ATOM 4181 O O . LEU A 1 521 ? 10.258 -51.938 -27.562 1 97.31 521 LEU A O 1
ATOM 4185 N N . ASP A 1 522 ? 10.969 -50.469 -26.047 1 97.62 522 ASP A N 1
ATOM 4186 C CA . ASP A 1 522 ? 12.062 -51.312 -25.547 1 97.62 522 ASP A CA 1
ATOM 4187 C C . ASP A 1 522 ? 11.797 -51.781 -24.125 1 97.62 522 ASP A C 1
ATOM 4189 O O . ASP A 1 522 ? 11.891 -51 -23.172 1 97.62 522 ASP A O 1
ATOM 4193 N N . VAL A 1 523 ? 11.477 -53.062 -23.984 1 98 523 VAL A N 1
ATOM 4194 C CA . VAL A 1 523 ? 11.109 -53.625 -22.688 1 98 523 VAL A CA 1
ATOM 4195 C C . VAL A 1 523 ? 12.109 -54.719 -22.312 1 98 523 VAL A C 1
ATOM 4197 O O . VAL A 1 523 ? 12.32 -55.688 -23.078 1 98 523 VAL A O 1
ATOM 4200 N N . ARG A 1 524 ? 12.773 -54.625 -21.141 1 97.12 524 ARG A N 1
ATOM 4201 C CA . ARG A 1 524 ? 13.75 -55.625 -20.703 1 97.12 524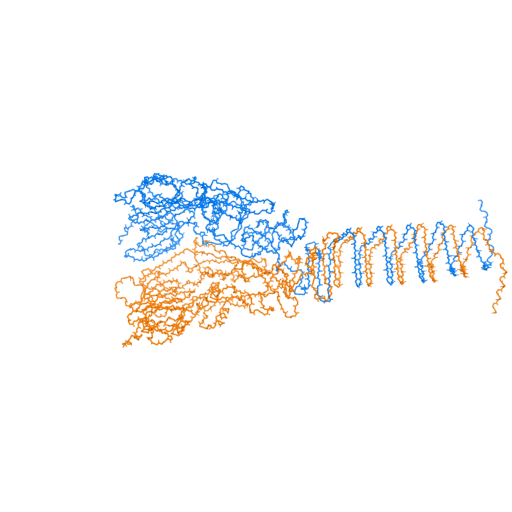 ARG A CA 1
ATOM 4202 C C . ARG A 1 524 ? 13.07 -56.938 -20.297 1 97.12 524 ARG A C 1
ATOM 4204 O O . ARG A 1 524 ? 13.633 -58 -20.469 1 97.12 524 ARG A O 1
ATOM 4211 N N . GLY A 1 525 ? 11.938 -56.844 -19.797 1 97.44 525 GLY A N 1
ATOM 4212 C CA . GLY A 1 525 ? 11.18 -58 -19.406 1 97.44 525 GLY A CA 1
ATOM 4213 C C . GLY A 1 525 ? 10.281 -58.531 -20.516 1 97.44 525 GLY A C 1
ATOM 4214 O O . GLY A 1 525 ? 10.734 -58.75 -21.641 1 97.44 525 GLY A O 1
ATOM 4215 N N . SER A 1 526 ? 8.977 -58.844 -20.203 1 98.06 526 SER A N 1
ATOM 4216 C CA . SER A 1 526 ? 8.031 -59.438 -21.156 1 98.06 526 SER A CA 1
ATOM 4217 C C . SER A 1 526 ? 6.957 -58.406 -21.531 1 98.06 526 SER A C 1
ATOM 4219 O O . SER A 1 526 ? 6.695 -57.469 -20.797 1 98.06 526 SER A O 1
ATOM 4221 N N . ILE A 1 527 ? 6.406 -58.5 -22.734 1 97.69 527 ILE A N 1
ATOM 4222 C CA . ILE A 1 527 ? 5.289 -57.688 -23.219 1 97.69 527 ILE A CA 1
ATOM 4223 C C . ILE A 1 527 ? 4.062 -58.594 -23.406 1 97.69 527 ILE A C 1
ATOM 4225 O O . ILE A 1 527 ? 4.125 -59.594 -24.109 1 97.69 527 ILE A O 1
ATOM 4229 N N . ASP A 1 528 ? 3.082 -58.25 -22.734 1 98 528 ASP A N 1
ATOM 4230 C CA . ASP A 1 528 ? 1.817 -58.969 -22.844 1 98 528 ASP A CA 1
ATOM 4231 C C . ASP A 1 528 ? 0.712 -58.062 -23.375 1 98 528 ASP A C 1
ATOM 4233 O O . ASP A 1 528 ? 0.282 -57.125 -22.672 1 98 528 ASP A O 1
ATOM 4237 N N . VAL A 1 529 ? 0.283 -58.312 -24.641 1 97.44 529 VAL A N 1
ATOM 4238 C CA . VAL A 1 529 ? -0.792 -57.531 -25.25 1 97.44 529 VAL A CA 1
ATOM 4239 C C . VAL A 1 529 ? -2.049 -58.406 -25.359 1 97.44 529 VAL A C 1
ATOM 4241 O O . VAL A 1 529 ? -2.049 -59.406 -26.047 1 97.44 529 VAL A O 1
ATOM 4244 N N . LYS A 1 530 ? -3.096 -57.938 -24.703 1 97.5 530 LYS A N 1
ATOM 4245 C CA . LYS A 1 530 ? -4.371 -58.656 -24.734 1 97.5 530 LYS A CA 1
ATOM 4246 C C . LYS A 1 530 ? -5.484 -57.75 -25.281 1 97.5 530 LYS A C 1
ATOM 4248 O O . LYS A 1 530 ? -5.746 -56.688 -24.734 1 97.5 530 LYS A O 1
ATOM 4253 N N . ALA A 1 531 ? -6.109 -58.25 -26.391 1 97.62 531 ALA A N 1
ATOM 4254 C CA . ALA A 1 531 ? -7.254 -57.531 -26.953 1 97.62 531 ALA A CA 1
ATOM 4255 C C . ALA A 1 531 ? -8.547 -58.312 -26.719 1 97.62 531 ALA A C 1
ATOM 4257 O O . ALA A 1 531 ? -8.633 -59.5 -27.031 1 97.62 531 ALA A O 1
ATOM 4258 N N . GLY A 1 532 ? -9.516 -57.656 -26.141 1 96.75 532 GLY A N 1
ATOM 4259 C CA . GLY A 1 532 ? -10.797 -58.281 -25.859 1 96.75 532 GLY A CA 1
ATOM 4260 C C . GLY A 1 532 ? -11.586 -58.625 -27.109 1 96.75 532 GLY A C 1
ATOM 4261 O O . GLY A 1 532 ? -12.562 -59.375 -27.062 1 96.75 532 GLY A O 1
ATOM 4262 N N . ARG A 1 533 ? -11.172 -58.094 -28.234 1 97.19 533 ARG A N 1
ATOM 4263 C CA . ARG A 1 533 ? -11.812 -58.375 -29.516 1 97.19 533 ARG A CA 1
ATOM 4264 C C . ARG A 1 533 ? -10.781 -58.625 -30.594 1 97.19 533 ARG A C 1
ATOM 4266 O O . ARG A 1 533 ? -10.164 -59.688 -30.641 1 97.19 533 ARG A O 1
ATOM 4273 N N . ASN A 1 534 ? -10.477 -57.594 -31.422 1 97.12 534 ASN A N 1
ATOM 4274 C CA . ASN A 1 534 ? -9.57 -57.781 -32.562 1 97.12 534 ASN A CA 1
ATOM 4275 C C . ASN A 1 534 ? -8.242 -57.062 -32.344 1 97.12 534 ASN A C 1
ATOM 4277 O O . ASN A 1 534 ? -8.195 -56.031 -31.672 1 97.12 534 ASN A O 1
ATOM 4281 N N . LEU A 1 535 ? -7.113 -57.688 -32.75 1 97.38 535 LEU A N 1
ATOM 4282 C CA . LEU A 1 535 ? -5.797 -57.094 -32.844 1 97.38 535 LEU A CA 1
ATOM 4283 C C . LEU A 1 535 ? -5.336 -57.031 -34.312 1 97.38 535 LEU A C 1
ATOM 4285 O O . LEU A 1 535 ? -5.145 -58.062 -34.938 1 97.38 535 LEU A O 1
ATOM 4289 N N . THR A 1 536 ? -5.324 -55.844 -34.781 1 97.12 536 THR A N 1
ATOM 4290 C CA . THR A 1 536 ? -4.891 -55.656 -36.156 1 97.12 536 THR A CA 1
ATOM 4291 C C . THR A 1 536 ? -3.549 -54.938 -36.219 1 97.12 536 THR A C 1
ATOM 4293 O O . THR A 1 536 ? -3.391 -53.875 -35.594 1 97.12 536 THR A O 1
ATOM 4296 N N . GLN A 1 537 ? -2.525 -55.562 -36.812 1 96.38 537 GLN A N 1
ATOM 4297 C CA . GLN A 1 537 ? -1.233 -54.938 -37.094 1 96.38 537 GLN A CA 1
ATOM 4298 C C . GLN A 1 537 ? -1.023 -54.75 -38.594 1 96.38 537 GLN A C 1
ATOM 4300 O O . GLN A 1 537 ? -1.028 -55.719 -39.375 1 96.38 537 GLN A O 1
ATOM 4305 N N . GLU A 1 538 ? -0.913 -53.5 -39 1 96.94 538 GLU A N 1
ATOM 4306 C CA . GLU A 1 538 ? -0.721 -53.188 -40.406 1 96.94 538 GLU A CA 1
ATOM 4307 C C . GLU A 1 538 ? 0.529 -52.344 -40.625 1 96.94 538 GLU A C 1
ATOM 4309 O O . GLU A 1 538 ? 0.701 -51.312 -39.969 1 96.94 538 GLU A O 1
ATOM 4314 N N . ALA A 1 539 ? 1.445 -52.812 -41.438 1 96.88 539 ALA A N 1
ATOM 4315 C CA . ALA A 1 539 ? 2.617 -52.062 -41.875 1 96.88 539 ALA A CA 1
ATOM 4316 C C . ALA A 1 539 ? 2.572 -51.781 -43.375 1 96.88 539 ALA A C 1
ATOM 4318 O O . ALA A 1 539 ? 2.289 -52.688 -44.188 1 96.88 539 ALA A O 1
ATOM 4319 N N . LYS A 1 540 ? 2.807 -50.562 -43.812 1 95.81 540 LYS A N 1
ATOM 4320 C CA . LYS A 1 540 ? 2.789 -50.219 -45.25 1 95.81 540 LYS A CA 1
ATOM 4321 C C . LYS A 1 540 ? 3.971 -50.844 -45.969 1 95.81 540 LYS A C 1
ATOM 4323 O O . LYS A 1 540 ? 3.916 -51.062 -47.188 1 95.81 540 LYS A O 1
ATOM 4328 N N . MET A 1 541 ? 4.949 -51.156 -45.219 1 96.44 541 MET A N 1
ATOM 4329 C CA . MET A 1 541 ? 6.109 -51.781 -45.844 1 96.44 541 MET A CA 1
ATOM 4330 C C . MET A 1 541 ? 6.297 -53.188 -45.281 1 96.44 541 MET A C 1
ATOM 4332 O O . MET A 1 541 ? 5.496 -54.094 -45.562 1 96.44 541 MET A O 1
ATOM 4336 N N . SER A 1 542 ? 7.25 -53.406 -44.344 1 96.62 542 SER A N 1
ATOM 4337 C CA . SER A 1 542 ? 7.57 -54.75 -43.906 1 96.62 542 SER A CA 1
ATOM 4338 C C . SER A 1 542 ? 7.223 -54.969 -42.438 1 96.62 542 SER A C 1
ATOM 4340 O O . SER A 1 542 ? 7.277 -54.031 -41.656 1 96.62 542 SER A O 1
ATOM 4342 N N . LEU A 1 543 ? 6.707 -56.188 -42.094 1 96.56 543 LEU A N 1
ATOM 4343 C CA . LEU A 1 543 ? 6.473 -56.656 -40.719 1 96.56 543 LEU A CA 1
ATOM 4344 C C . LEU A 1 543 ? 7.395 -57.812 -40.406 1 96.56 543 LEU A C 1
ATOM 4346 O O . LEU A 1 543 ? 7.379 -58.844 -41.094 1 96.56 543 LEU A O 1
ATOM 4350 N N . LYS A 1 544 ? 8.203 -57.594 -39.469 1 95.62 544 LYS A N 1
ATOM 4351 C CA . LYS A 1 544 ? 9.141 -58.625 -39.031 1 95.62 544 LYS A CA 1
ATOM 4352 C C . LYS A 1 544 ? 8.867 -59.094 -37.625 1 95.62 544 LYS A C 1
ATOM 4354 O O . LYS A 1 544 ? 8.789 -58.25 -36.688 1 95.62 544 LYS A O 1
ATOM 4359 N N . SER A 1 545 ? 8.602 -60.375 -37.438 1 96.19 545 SER A N 1
ATOM 4360 C CA . SER A 1 545 ? 8.484 -60.969 -36.125 1 96.19 545 SER A CA 1
ATOM 4361 C C . SER A 1 545 ? 9.633 -61.969 -35.875 1 96.19 545 SER A C 1
ATOM 4363 O O . SER A 1 545 ? 9.68 -63.031 -36.438 1 96.19 545 SER A O 1
ATOM 4365 N N . ILE A 1 546 ? 10.5 -61.594 -34.969 1 96.62 546 ILE A N 1
ATOM 4366 C CA . ILE A 1 546 ? 11.703 -62.406 -34.688 1 96.62 546 ILE A CA 1
ATOM 4367 C C . ILE A 1 546 ? 11.703 -62.875 -33.25 1 96.62 546 ILE A C 1
ATOM 4369 O O . ILE A 1 546 ? 11.578 -62.062 -32.312 1 96.62 546 ILE A O 1
ATOM 4373 N N . ALA A 1 547 ? 11.789 -64.188 -33.031 1 96.44 547 ALA A N 1
ATOM 4374 C CA . ALA A 1 547 ? 11.844 -64.75 -31.688 1 96.44 547 ALA A CA 1
ATOM 4375 C C . ALA A 1 547 ? 13.195 -65.438 -31.422 1 96.44 547 ALA A C 1
ATOM 4377 O O . ALA A 1 547 ? 13.68 -66.188 -32.25 1 96.44 547 ALA A O 1
ATOM 4378 N N . GLY A 1 548 ? 13.773 -65.125 -30.344 1 94.75 548 GLY A N 1
ATOM 4379 C CA . GLY A 1 548 ? 15.047 -65.75 -29.984 1 94.75 548 GLY A CA 1
ATOM 4380 C C . GLY A 1 548 ? 14.938 -67.188 -29.656 1 94.75 548 GLY A C 1
ATOM 4381 O O . GLY A 1 548 ? 15.953 -67.875 -29.609 1 94.75 548 GLY A O 1
ATOM 4382 N N . MET A 1 549 ? 13.773 -67.625 -29.391 1 96.5 549 MET A N 1
ATOM 4383 C CA . MET A 1 549 ? 13.57 -69.062 -29.109 1 96.5 549 MET A CA 1
ATOM 4384 C C . MET A 1 549 ? 12.391 -69.625 -29.906 1 96.5 549 MET A C 1
ATOM 4386 O O . MET A 1 549 ? 12.531 -69.938 -31.094 1 96.5 549 MET A O 1
ATOM 4390 N N . ASN A 1 550 ? 11.18 -69.5 -29.359 1 95.94 550 ASN A N 1
ATOM 4391 C CA . ASN A 1 550 ? 10.016 -70.062 -29.984 1 95.94 550 ASN A CA 1
ATOM 4392 C C . ASN A 1 550 ? 9.016 -69 -30.453 1 95.94 550 ASN A C 1
ATOM 4394 O O . ASN A 1 550 ? 8.82 -68 -29.766 1 95.94 550 ASN A O 1
ATOM 4398 N N . LEU A 1 551 ? 8.484 -69.188 -31.688 1 96.44 551 LEU A N 1
ATOM 4399 C CA . LEU A 1 551 ? 7.352 -68.375 -32.188 1 96.44 551 LEU A CA 1
ATOM 4400 C C . LEU A 1 551 ? 6.125 -69.312 -32.375 1 96.44 551 LEU A C 1
ATOM 4402 O O . LEU A 1 551 ? 6.145 -70.25 -33.156 1 96.44 551 LEU A O 1
ATOM 4406 N N . THR A 1 552 ? 5.18 -69.062 -31.562 1 96 552 THR A N 1
ATOM 4407 C CA . THR A 1 552 ? 3.979 -69.875 -31.594 1 96 552 THR A CA 1
ATOM 4408 C C . THR A 1 552 ? 2.773 -69.062 -32.062 1 96 552 THR A C 1
ATOM 4410 O O . THR A 1 552 ? 2.506 -68 -31.531 1 96 552 THR A O 1
ATOM 4413 N N . GLN A 1 553 ? 2.098 -69.5 -33.094 1 95.5 553 GLN A N 1
ATOM 4414 C CA . GLN A 1 553 ? 0.84 -68.938 -33.562 1 95.5 553 GLN A CA 1
ATOM 4415 C C . GLN A 1 553 ? -0.304 -69.938 -33.438 1 95.5 553 GLN A C 1
ATOM 4417 O O . GLN A 1 553 ? -0.279 -71 -34.031 1 95.5 553 GLN A O 1
ATOM 4422 N N . LYS A 1 554 ? -1.236 -69.562 -32.656 1 95.31 554 LYS A N 1
ATOM 4423 C CA . LYS A 1 554 ? -2.363 -70.438 -32.406 1 95.31 554 LYS A CA 1
ATOM 4424 C C . LYS A 1 554 ? -3.691 -69.75 -32.656 1 95.31 554 LYS A C 1
ATOM 4426 O O . LYS A 1 554 ? -3.916 -68.625 -32.156 1 95.31 554 LYS A O 1
ATOM 4431 N N . ALA A 1 555 ? -4.574 -70.375 -33.469 1 95.62 555 ALA A N 1
ATOM 4432 C CA . ALA A 1 555 ? -5.926 -69.875 -33.719 1 95.62 555 ALA A CA 1
ATOM 4433 C C . ALA A 1 555 ? -6.965 -70.938 -33.406 1 95.62 555 ALA A C 1
ATOM 4435 O O . ALA A 1 555 ? -6.758 -72.125 -33.719 1 95.62 555 ALA A O 1
ATOM 4436 N N . LYS A 1 556 ? -8 -70.625 -32.781 1 94.69 556 LYS A N 1
ATOM 4437 C CA . LYS A 1 556 ? -9.047 -71.562 -32.469 1 94.69 556 LYS A CA 1
ATOM 4438 C C . LYS A 1 556 ? -9.781 -72.062 -33.719 1 94.69 556 LYS A C 1
ATOM 4440 O O . LYS A 1 556 ? -10.234 -73.188 -33.781 1 94.69 556 LYS A O 1
ATOM 4445 N N . LEU A 1 557 ? -9.852 -71.125 -34.594 1 95.5 557 LEU A N 1
ATOM 4446 C CA . LEU A 1 557 ? -10.609 -71.5 -35.812 1 95.5 557 LEU A CA 1
ATOM 4447 C C . LEU A 1 557 ? -9.695 -71.562 -37.031 1 95.5 557 LEU A C 1
ATOM 4449 O O . LEU A 1 557 ? -9.25 -72.688 -37.375 1 95.5 557 LEU A O 1
ATOM 4453 N N . ALA A 1 558 ? -9.336 -70.438 -37.594 1 95.31 558 ALA A N 1
ATOM 4454 C CA . ALA A 1 558 ? -8.602 -70.5 -38.875 1 95.31 558 ALA A CA 1
ATOM 4455 C C . ALA A 1 558 ? -7.34 -69.625 -38.781 1 95.31 558 ALA A C 1
ATOM 4457 O O . ALA A 1 558 ? -7.348 -68.562 -38.188 1 95.31 558 ALA A O 1
ATOM 4458 N N . LEU A 1 559 ? -6.184 -70.188 -39.25 1 95.38 559 LEU A N 1
ATOM 4459 C CA . LEU A 1 559 ? -4.953 -69.438 -39.531 1 95.38 559 LEU A CA 1
ATOM 4460 C C . LEU A 1 559 ? -4.664 -69.375 -41.031 1 95.38 559 LEU A C 1
ATOM 4462 O O . LEU A 1 559 ? -4.379 -70.375 -41.656 1 95.38 559 LEU A O 1
ATOM 4466 N N . GLU A 1 560 ? -4.809 -68.188 -41.531 1 94.31 560 GLU A N 1
ATOM 4467 C CA . GLU A 1 560 ? -4.633 -68 -42.969 1 94.31 560 GLU A CA 1
ATOM 4468 C C . GLU A 1 560 ? -3.414 -67.125 -43.25 1 94.31 560 GLU A C 1
ATOM 4470 O O . GLU A 1 560 ? -3.295 -66 -42.719 1 94.31 560 GLU A O 1
ATOM 4475 N N . SER A 1 561 ? -2.447 -67.625 -44 1 94.19 561 SER A N 1
ATOM 4476 C CA . SER A 1 561 ? -1.305 -66.875 -44.469 1 94.19 561 SER A CA 1
ATOM 4477 C C . SER A 1 561 ? -1.338 -66.75 -46 1 94.19 561 SER A C 1
ATOM 4479 O O . SER A 1 561 ? -1.382 -67.75 -46.719 1 94.19 561 SER A O 1
ATOM 4481 N N . SER A 1 562 ? -1.374 -65.5 -46.469 1 94.25 562 SER A N 1
ATOM 4482 C CA . SER A 1 562 ? -1.424 -65.25 -47.906 1 94.25 562 SER A CA 1
ATOM 4483 C C . SER A 1 562 ? -0.345 -64.25 -48.344 1 94.25 562 SER A C 1
ATOM 4485 O O . SER A 1 562 ? -0.072 -63.281 -47.656 1 94.25 562 SER A O 1
ATOM 4487 N N . ALA A 1 563 ? 0.364 -64.562 -49.469 1 94 563 ALA A N 1
ATOM 4488 C CA . ALA A 1 563 ? 1.375 -63.688 -50.031 1 94 563 ALA A CA 1
ATOM 4489 C C . ALA A 1 563 ? 1.1 -63.406 -51.5 1 94 563 ALA A C 1
ATOM 4491 O O . ALA A 1 563 ? 0.613 -64.312 -52.219 1 94 563 ALA A O 1
ATOM 4492 N N . GLY A 1 564 ? 1.392 -62.281 -51.906 1 91.12 564 GLY A N 1
ATOM 4493 C CA . GLY A 1 564 ? 1.188 -61.906 -53.281 1 91.12 564 GLY A CA 1
ATOM 4494 C C . GLY A 1 564 ? 2.18 -62.562 -54.219 1 91.12 564 GLY A C 1
ATOM 4495 O O . GLY A 1 564 ? 1.891 -62.75 -55.406 1 91.12 564 GLY A O 1
ATOM 4496 N N . THR A 1 565 ? 3.318 -62.844 -53.719 1 91.81 565 THR A N 1
ATOM 4497 C CA . THR A 1 565 ? 4.352 -63.344 -54.625 1 91.81 565 THR A CA 1
ATOM 4498 C C . THR A 1 565 ? 4.973 -64.625 -54.062 1 91.81 565 THR A C 1
ATOM 4500 O O . THR A 1 565 ? 4.934 -65.625 -54.719 1 91.81 565 THR A O 1
ATOM 4503 N N . LEU A 1 566 ? 5.57 -64.5 -52.906 1 92.56 566 LEU A N 1
ATOM 4504 C CA . LEU A 1 566 ? 6.379 -65.625 -52.438 1 92.56 566 LEU A CA 1
ATOM 4505 C C . LEU A 1 566 ? 6.031 -65.938 -50.969 1 92.56 566 LEU A C 1
ATOM 4507 O O . LEU A 1 566 ? 5.969 -65.062 -50.125 1 92.56 566 LEU A O 1
ATOM 4511 N N . LEU A 1 567 ? 5.652 -67.25 -50.656 1 94.12 567 LEU A N 1
ATOM 4512 C CA . LEU A 1 567 ? 5.574 -67.812 -49.312 1 94.12 567 LEU A CA 1
ATOM 4513 C C . LEU A 1 567 ? 6.656 -68.812 -49.125 1 94.12 567 LEU A C 1
ATOM 4515 O O . LEU A 1 567 ? 6.621 -69.875 -49.75 1 94.12 567 LEU A O 1
ATOM 4519 N N . ARG A 1 568 ? 7.602 -68.562 -48.312 1 92.25 568 ARG A N 1
ATOM 4520 C CA . ARG A 1 568 ? 8.734 -69.438 -48.094 1 92.25 568 ARG A CA 1
ATOM 4521 C C . ARG A 1 568 ? 8.805 -69.875 -46.656 1 92.25 568 ARG A C 1
ATOM 4523 O O . ARG A 1 568 ? 8.781 -69.062 -45.719 1 92.25 568 ARG A O 1
ATOM 4530 N N . HIS A 1 569 ? 8.773 -71.188 -46.375 1 93.12 569 HIS A N 1
ATOM 4531 C CA . HIS A 1 569 ? 9.047 -71.75 -45.062 1 93.12 569 HIS A CA 1
ATOM 4532 C C . HIS A 1 569 ? 10.375 -72.5 -45.062 1 93.12 569 HIS A C 1
ATOM 4534 O O . HIS A 1 569 ? 10.609 -73.375 -45.906 1 93.12 569 HIS A O 1
ATOM 4540 N N . SER A 1 570 ? 11.258 -72.125 -44.219 1 92.88 570 SER A N 1
ATOM 4541 C CA . SER A 1 570 ? 12.562 -72.75 -44.156 1 92.88 570 SER A CA 1
ATOM 4542 C C . SER A 1 570 ? 12.922 -73.125 -42.719 1 92.88 570 SER A C 1
ATOM 4544 O O . SER A 1 570 ? 12.656 -72.375 -41.781 1 92.88 570 SER A O 1
ATOM 4546 N N . SER A 1 571 ? 13.406 -74.438 -42.5 1 92.56 571 SER A N 1
ATOM 4547 C CA . SER A 1 571 ? 13.93 -74.938 -41.219 1 92.56 571 SER A CA 1
ATOM 4548 C C . SER A 1 571 ? 15.266 -75.625 -41.406 1 92.56 571 SER A C 1
ATOM 4550 O O . SER A 1 571 ? 15.461 -76.312 -42.375 1 92.56 571 SER A O 1
ATOM 4552 N N . LYS A 1 572 ? 16.141 -75.438 -40.562 1 90.94 572 LYS A N 1
ATOM 4553 C CA . LYS A 1 572 ? 17.453 -76.062 -40.688 1 90.94 572 LYS A CA 1
ATOM 4554 C C . LYS A 1 572 ? 17.375 -77.562 -40.406 1 90.94 572 LYS A C 1
ATOM 4556 O O . LYS A 1 572 ? 18.188 -78.312 -40.906 1 90.94 572 LYS A O 1
ATOM 4561 N N . LEU A 1 573 ? 16.375 -77.812 -39.688 1 91.12 573 LEU A N 1
ATOM 4562 C CA . LEU A 1 573 ? 16.359 -79.25 -39.25 1 91.12 573 LEU A CA 1
ATOM 4563 C C . LEU A 1 573 ? 15.07 -79.875 -39.719 1 91.12 573 LEU A C 1
ATOM 4565 O O . LEU A 1 573 ? 15.102 -80.688 -40.656 1 91.12 573 LEU A O 1
ATOM 4569 N N . MET A 1 574 ? 13.961 -79.562 -39.094 1 91.62 574 MET A N 1
ATOM 4570 C CA . MET A 1 574 ? 12.766 -80.375 -39.312 1 91.62 574 MET A CA 1
ATOM 4571 C C . MET A 1 574 ? 11.539 -79.438 -39.531 1 91.62 574 MET A C 1
ATOM 4573 O O . MET A 1 574 ? 11.375 -78.438 -38.844 1 91.62 574 MET A O 1
ATOM 4577 N N . MET A 1 575 ? 10.617 -79.812 -40.5 1 91.94 575 MET A N 1
ATOM 4578 C CA . MET A 1 575 ? 9.266 -79.312 -40.688 1 91.94 575 MET A CA 1
ATOM 4579 C C . MET A 1 575 ? 8.234 -80.438 -40.562 1 91.94 575 MET A C 1
ATOM 4581 O O . MET A 1 575 ? 8.375 -81.438 -41.188 1 91.94 575 MET A O 1
ATOM 4585 N N . MET A 1 576 ? 7.305 -80.125 -39.719 1 90.56 576 MET A N 1
ATOM 4586 C CA . MET A 1 576 ? 6.246 -81.125 -39.531 1 90.56 576 MET A CA 1
ATOM 4587 C C . MET A 1 576 ? 4.875 -80.5 -39.812 1 90.56 576 MET A C 1
ATOM 4589 O O . MET A 1 576 ? 4.605 -79.375 -39.438 1 90.56 576 MET A O 1
ATOM 4593 N N . ALA A 1 577 ? 4.02 -81.25 -40.531 1 90.19 577 ALA A N 1
ATOM 4594 C CA . ALA A 1 577 ? 2.621 -80.875 -40.75 1 90.19 577 ALA A CA 1
ATOM 4595 C C . ALA A 1 577 ? 1.682 -82 -40.281 1 90.19 577 ALA A C 1
ATOM 4597 O O . ALA A 1 577 ? 1.762 -83.125 -40.781 1 90.19 577 ALA A O 1
ATOM 4598 N N . ASP A 1 578 ? 0.83 -81.625 -39.344 1 89.62 578 ASP A N 1
ATOM 4599 C CA . ASP A 1 578 ? -0.172 -82.562 -38.844 1 89.62 578 ASP A CA 1
ATOM 4600 C C . ASP A 1 578 ? -1.585 -82.062 -39.094 1 89.62 578 ASP A C 1
ATOM 4602 O O . ASP A 1 578 ? -1.946 -80.938 -38.688 1 89.62 578 ASP A O 1
ATOM 4606 N N . ALA A 1 579 ? -2.365 -82.938 -39.844 1 90.06 579 ALA A N 1
ATOM 4607 C CA . ALA A 1 579 ? -3.738 -82.5 -40.156 1 90.06 579 ALA A CA 1
ATOM 4608 C C . ALA A 1 579 ? -4.629 -83.75 -40.375 1 90.06 579 ALA A C 1
ATOM 4610 O O . ALA A 1 579 ? -4.137 -84.875 -40.5 1 90.06 579 ALA A O 1
ATOM 4611 N N . GLN A 1 580 ? -5.906 -83.5 -40.25 1 86.94 580 GLN A N 1
ATOM 4612 C CA . GLN A 1 580 ? -6.824 -84.5 -40.688 1 86.94 580 GLN A CA 1
ATOM 4613 C C . GLN A 1 580 ? -6.863 -84.625 -42.219 1 86.94 580 GLN A C 1
ATOM 4615 O O . GLN A 1 580 ? -6.809 -85.688 -42.781 1 86.94 580 GLN A O 1
ATOM 4620 N N . THR A 1 581 ? -6.934 -83.438 -42.781 1 87 581 THR A N 1
ATOM 4621 C CA . THR A 1 581 ? -6.949 -83.312 -44.219 1 87 581 THR A CA 1
ATOM 4622 C C . THR A 1 581 ? -5.938 -82.25 -44.719 1 87 581 THR A C 1
ATOM 4624 O O . THR A 1 581 ? -5.859 -81.188 -44.156 1 87 581 THR A O 1
ATOM 4627 N N . LEU A 1 582 ? -4.992 -82.625 -45.656 1 87.62 582 LEU A N 1
ATOM 4628 C CA . LEU A 1 582 ? -4.027 -81.688 -46.25 1 87.62 582 LEU A CA 1
ATOM 4629 C C . LEU A 1 582 ? -4.188 -81.688 -47.781 1 87.62 582 LEU A C 1
ATOM 4631 O O . LEU A 1 582 ? -4.059 -82.688 -48.438 1 87.62 582 LEU A O 1
ATOM 4635 N N . ILE A 1 583 ? -4.512 -80.438 -48.188 1 82.56 583 ILE A N 1
ATOM 4636 C CA . ILE A 1 583 ? -4.719 -80.25 -49.625 1 82.56 583 ILE A CA 1
ATOM 4637 C C . ILE A 1 583 ? -3.688 -79.25 -50.156 1 82.56 583 ILE A C 1
ATOM 4639 O O . ILE A 1 583 ? -3.516 -78.188 -49.625 1 82.56 583 ILE A O 1
ATOM 4643 N N . SER A 1 584 ? -2.857 -79.688 -51.188 1 83.69 584 SER A N 1
ATOM 4644 C CA . SER A 1 584 ? -1.994 -78.812 -51.938 1 83.69 584 SER A CA 1
ATOM 4645 C C . SER A 1 584 ? -2.502 -78.562 -53.344 1 83.69 584 SER A C 1
ATOM 4647 O O . SER A 1 584 ? -2.488 -79.5 -54.156 1 83.69 584 SER A O 1
ATOM 4649 N N . ASN A 1 585 ? -2.982 -77.375 -53.656 1 83.12 585 ASN A N 1
ATOM 4650 C CA . ASN A 1 585 ? -3.447 -77 -54.969 1 83.12 585 ASN A CA 1
ATOM 4651 C C . ASN A 1 585 ? -2.473 -76.062 -55.688 1 83.12 585 ASN A C 1
ATOM 4653 O O . ASN A 1 585 ? -2.422 -74.875 -55.375 1 83.12 585 ASN A O 1
ATOM 4657 N N . VAL A 1 586 ? -1.646 -76.688 -56.688 1 83.5 586 VAL A N 1
ATOM 4658 C CA . VAL A 1 586 ? -0.636 -75.938 -57.406 1 83.5 586 VAL A CA 1
ATOM 4659 C C . VAL A 1 586 ? -0.987 -75.812 -58.875 1 83.5 586 VAL A C 1
ATOM 4661 O O . VAL A 1 586 ? -1.24 -76.812 -59.531 1 83.5 586 VAL A O 1
ATOM 4664 N N . LYS A 1 587 ? -1.026 -74.688 -59.344 1 78.56 587 LYS A N 1
ATOM 4665 C CA . LYS A 1 587 ? -1.517 -74.438 -60.719 1 78.56 587 LYS A CA 1
ATOM 4666 C C . LYS A 1 587 ? -0.431 -74.75 -61.75 1 78.56 587 LYS A C 1
ATOM 4668 O O . LYS A 1 587 ? -0.729 -75.188 -62.844 1 78.56 587 LYS A O 1
ATOM 4673 N N . LEU A 1 588 ? 0.76 -74.562 -61.344 1 76.88 588 LEU A N 1
ATOM 4674 C CA . LEU A 1 588 ? 1.77 -74.688 -62.406 1 76.88 588 LEU A CA 1
ATOM 4675 C C . LEU A 1 588 ? 2.674 -75.875 -62.156 1 76.88 588 LEU A C 1
ATOM 4677 O O . LEU A 1 588 ? 2.734 -76.812 -63 1 76.88 588 LEU A O 1
ATOM 4681 N N . MET A 1 589 ? 3.461 -75.75 -61.094 1 73.44 589 MET A N 1
ATOM 4682 C CA . MET A 1 589 ? 4.414 -76.875 -60.844 1 73.44 589 MET A CA 1
ATOM 4683 C C . MET A 1 589 ? 4.527 -77.188 -59.344 1 73.44 589 MET A C 1
ATOM 4685 O O . MET A 1 589 ? 4.742 -76.25 -58.562 1 73.44 589 MET A O 1
ATOM 4689 N N . HIS A 1 590 ? 4.293 -78.5 -58.938 1 79.12 590 HIS A N 1
ATOM 4690 C CA . HIS A 1 590 ? 4.582 -79 -57.594 1 79.12 590 HIS A CA 1
ATOM 4691 C C . HIS A 1 590 ? 5.793 -79.938 -57.625 1 79.12 590 HIS A C 1
ATOM 4693 O O . HIS A 1 590 ? 5.734 -81.062 -58.188 1 79.12 590 HIS A O 1
ATOM 4699 N N . MET A 1 591 ? 6.836 -79.438 -57 1 75.88 591 MET A N 1
ATOM 4700 C CA . MET A 1 591 ? 8.07 -80.188 -57 1 75.88 591 MET A CA 1
ATOM 4701 C C . MET A 1 591 ? 8.391 -80.688 -55.594 1 75.88 591 MET A C 1
ATOM 4703 O O . MET A 1 591 ? 8.469 -79.875 -54.656 1 75.88 591 MET A O 1
ATOM 4707 N N . LEU A 1 592 ? 8.484 -82 -55.375 1 78 592 LEU A N 1
ATOM 4708 C CA . LEU A 1 592 ? 8.961 -82.625 -54.156 1 78 592 LEU A CA 1
ATOM 4709 C C . LEU A 1 592 ? 10.359 -83.188 -54.344 1 78 592 LEU A C 1
ATOM 4711 O O . LEU A 1 592 ? 10.547 -84.125 -55.125 1 78 592 LEU A O 1
ATOM 4715 N N . LYS A 1 593 ? 11.297 -82.562 -53.75 1 72.5 593 LYS A N 1
ATOM 4716 C CA . LYS A 1 593 ? 12.672 -83 -53.844 1 72.5 593 LYS A CA 1
ATOM 4717 C C . LYS A 1 593 ? 13.234 -83.375 -52.469 1 72.5 593 LYS A C 1
ATOM 4719 O O . LYS A 1 593 ? 13.336 -82.5 -51.594 1 72.5 593 LYS A O 1
ATOM 4724 N N . ALA A 1 594 ? 13.484 -84.75 -52.281 1 71.62 594 ALA A N 1
ATOM 4725 C CA . ALA A 1 594 ? 14.078 -85.25 -51.031 1 71.62 594 ALA A CA 1
ATOM 4726 C C . ALA A 1 594 ? 14.938 -86.5 -51.25 1 71.62 594 ALA A C 1
ATOM 4728 O O . ALA A 1 594 ? 14.727 -87.188 -52.219 1 71.62 594 ALA A O 1
ATOM 4729 N N . THR A 1 595 ? 16.094 -86.625 -50.5 1 68.19 595 THR A N 1
ATOM 4730 C CA . THR A 1 595 ? 16.875 -87.875 -50.5 1 68.19 595 THR A CA 1
ATOM 4731 C C . THR A 1 595 ? 17 -88.375 -49.062 1 68.19 595 THR A C 1
ATOM 4733 O O . THR A 1 595 ? 17.766 -87.875 -48.25 1 68.19 595 THR A O 1
ATOM 4736 N N . PRO A 1 596 ? 16.219 -89.438 -48.781 1 65.94 596 PRO A N 1
ATOM 4737 C CA . PRO A 1 596 ? 15.156 -90.25 -49.375 1 65.94 596 PRO A CA 1
ATOM 4738 C C . PRO A 1 596 ? 13.781 -89.562 -49.281 1 65.94 596 PRO A C 1
ATOM 4740 O O . PRO A 1 596 ? 13.547 -88.75 -48.438 1 65.94 596 PRO A O 1
ATOM 4743 N N . LEU A 1 597 ? 12.797 -89.688 -50.125 1 76 597 LEU A N 1
ATOM 4744 C CA . LEU A 1 597 ? 11.375 -89.375 -50.062 1 76 597 LEU A CA 1
ATOM 4745 C C . LEU A 1 597 ? 10.555 -90.625 -49.75 1 76 597 LEU A C 1
ATOM 4747 O O . LEU A 1 597 ? 10.586 -91.625 -50.531 1 76 597 LEU A O 1
ATOM 4751 N N . MET A 1 598 ? 9.977 -90.562 -48.562 1 70.5 598 MET A N 1
ATOM 4752 C CA . MET A 1 598 ? 9.133 -91.688 -48.156 1 70.5 598 MET A CA 1
ATOM 4753 C C . MET A 1 598 ? 7.66 -91.25 -48.156 1 70.5 598 MET A C 1
ATOM 4755 O O . MET A 1 598 ? 7.262 -90.312 -47.5 1 70.5 598 MET A O 1
ATOM 4759 N N . ILE A 1 599 ? 6.863 -91.875 -49 1 74.06 599 ILE A N 1
ATOM 4760 C CA . ILE A 1 599 ? 5.422 -91.625 -49.031 1 74.06 599 ILE A CA 1
ATOM 4761 C C . ILE A 1 599 ? 4.711 -92.875 -48.531 1 74.06 599 ILE A C 1
ATOM 4763 O O . ILE A 1 599 ? 4.766 -93.938 -49.188 1 74.06 599 ILE A O 1
ATOM 4767 N N . LEU A 1 600 ? 4.211 -92.75 -47.406 1 64.25 600 LEU A N 1
ATOM 4768 C CA . LEU A 1 600 ? 3.561 -93.938 -46.781 1 64.25 600 LEU A CA 1
ATOM 4769 C C . LEU A 1 600 ? 2.045 -93.75 -46.781 1 64.25 600 LEU A C 1
ATOM 4771 O O . LEU A 1 600 ? 1.523 -92.75 -46.375 1 64.25 600 LEU A O 1
ATOM 4775 N N . GLY A 1 601 ? 1.183 -94.5 -47.719 1 59.06 601 GLY A N 1
ATOM 4776 C CA . GLY A 1 601 ? -0.271 -94.5 -47.688 1 59.06 601 GLY A CA 1
ATOM 4777 C C . GLY A 1 601 ? -0.895 -95.625 -48.438 1 59.06 601 GLY A C 1
ATOM 4778 O O . GLY A 1 601 ? -0.231 -96.312 -49.25 1 59.06 601 GLY A O 1
ATOM 4779 N N . PRO A 1 602 ? -2.012 -96.062 -48.125 1 55.56 602 PRO A N 1
ATOM 4780 C CA . PRO A 1 602 ? -2.555 -97.312 -48.781 1 55.56 602 PRO A CA 1
ATOM 4781 C C . PRO A 1 602 ? -2.857 -97.062 -50.25 1 55.56 602 PRO A C 1
ATOM 4783 O O . PRO A 1 602 ? -2.785 -98 -51.062 1 55.56 602 PRO A O 1
ATOM 4786 N N . MET A 1 603 ? -3.354 -95.75 -50.625 1 50.69 603 MET A N 1
ATOM 4787 C CA . MET A 1 603 ? -3.736 -95.562 -52.031 1 50.69 603 MET A CA 1
ATOM 4788 C C . MET A 1 603 ? -3.061 -94.312 -52.562 1 50.69 603 MET A C 1
ATOM 4790 O O . MET A 1 603 ? -3.244 -93.188 -52.031 1 50.69 603 MET A O 1
ATOM 4794 N N . ILE A 1 604 ? -1.965 -94.312 -53.188 1 53.03 604 ILE A N 1
ATOM 4795 C CA . ILE A 1 604 ? -1.374 -93.125 -53.875 1 53.03 604 ILE A CA 1
ATOM 4796 C C . ILE A 1 604 ? -1.713 -93.188 -55.375 1 53.03 604 ILE A C 1
ATOM 4798 O O . ILE A 1 604 ? -1.116 -94 -56.125 1 53.03 604 ILE A O 1
ATOM 4802 N N . PRO A 1 605 ? -2.666 -92.688 -55.844 1 48 605 PRO A N 1
ATOM 4803 C CA . PRO A 1 605 ? -2.867 -92.75 -57.281 1 48 605 PRO A CA 1
ATOM 4804 C C . PRO A 1 605 ? -1.826 -91.875 -58.031 1 48 605 PRO A C 1
ATOM 4806 O O . PRO A 1 605 ? -1.622 -90.75 -57.719 1 48 605 PRO A O 1
ATOM 4809 N N . LEU A 1 606 ? -0.632 -92.25 -58.344 1 45.47 606 LEU A N 1
ATOM 4810 C CA . LEU A 1 606 ? 0.284 -91.5 -59.188 1 45.47 606 LEU A CA 1
ATOM 4811 C C . LEU A 1 606 ? -0.221 -91.5 -60.625 1 45.47 606 LEU A C 1
ATOM 4813 O O . LEU A 1 606 ? -0.724 -92.5 -61.156 1 45.47 606 LEU A O 1
ATOM 4817 N N . PRO A 1 607 ? -0.511 -90.438 -61.156 1 42.78 607 PRO A N 1
ATOM 4818 C CA . PRO A 1 607 ? -0.827 -90.5 -62.594 1 42.78 607 PRO A CA 1
ATOM 4819 C C . PRO A 1 607 ? 0.286 -91.188 -63.406 1 42.78 607 PRO A C 1
ATOM 4821 O O . PRO A 1 607 ? 1.442 -90.75 -63.312 1 42.78 607 PRO A O 1
ATOM 4824 N N . MET A 1 608 ? 0.354 -92.5 -63.531 1 37.75 608 MET A N 1
ATOM 4825 C CA . MET A 1 608 ? 1.34 -93.25 -64.25 1 37.75 608 MET A CA 1
ATOM 4826 C C . MET A 1 608 ? 1.501 -92.688 -65.688 1 37.75 608 MET A C 1
ATOM 4828 O O . MET A 1 608 ? 2.188 -93.25 -66.5 1 37.75 608 MET A O 1
ATOM 4832 N N . GLY A 1 609 ? 0.624 -91.812 -66.125 1 36.84 609 GLY A N 1
ATOM 4833 C CA . GLY A 1 609 ? 0.646 -91.875 -67.625 1 36.84 609 GLY A CA 1
ATOM 4834 C C . GLY A 1 609 ? 1.878 -91.25 -68.188 1 36.84 609 GLY A C 1
ATOM 4835 O O . GLY A 1 609 ? 1.948 -91 -69.438 1 36.84 609 GLY A O 1
ATOM 4836 N N . GLY A 1 610 ? 2.584 -90.25 -67.5 1 36.03 610 GLY A N 1
ATOM 4837 C CA . GLY A 1 610 ? 3.443 -89.625 -68.5 1 36.03 610 GLY A CA 1
ATOM 4838 C C . GLY A 1 610 ? 4.586 -90.5 -68.938 1 36.03 610 GLY A C 1
ATOM 4839 O O . GLY A 1 610 ? 4.855 -91.562 -68.312 1 36.03 610 GLY A O 1
ATOM 4840 N N . PRO A 1 611 ? 5.059 -90.5 -70.25 1 38.53 611 PRO A N 1
ATOM 4841 C CA . PRO A 1 611 ? 6.164 -91.312 -70.812 1 38.53 611 PRO A CA 1
ATOM 4842 C C . PRO A 1 611 ? 7.383 -91.312 -69.875 1 38.53 611 PRO A C 1
ATOM 4844 O O . PRO A 1 611 ? 7.562 -90.375 -69.062 1 38.53 611 PRO A O 1
ATOM 4847 N N . PRO A 1 612 ? 8 -92.438 -69.562 1 38.16 612 PRO A N 1
ATOM 4848 C CA . PRO A 1 612 ? 9.219 -92.562 -68.75 1 38.16 612 PRO A CA 1
ATOM 4849 C C . PRO A 1 612 ? 10.219 -91.438 -69 1 38.16 612 PRO A C 1
ATOM 4851 O O . PRO A 1 612 ? 10.359 -91 -70.125 1 38.16 612 PRO A O 1
ATOM 4854 N N . LEU A 1 613 ? 10.477 -90.562 -68.125 1 37.28 613 LEU A N 1
ATOM 4855 C CA . LEU A 1 613 ? 11.508 -89.562 -68.312 1 37.28 613 LEU A CA 1
ATOM 4856 C C . LEU A 1 613 ? 12.758 -90.125 -68.938 1 37.28 613 LEU A C 1
ATOM 4858 O O . LEU A 1 613 ? 13.109 -91.312 -68.625 1 37.28 613 LEU A O 1
ATOM 4862 N N . PRO A 1 614 ? 13.18 -89.75 -70.188 1 37.72 614 PRO A N 1
ATOM 4863 C CA . PRO A 1 614 ? 14.398 -90.312 -70.75 1 37.72 614 PRO A CA 1
ATOM 4864 C C . PRO A 1 614 ? 15.555 -90.375 -69.75 1 37.72 614 PRO A C 1
ATOM 4866 O O . PRO A 1 614 ? 15.578 -89.625 -68.75 1 37.72 614 PRO A O 1
ATOM 4869 N N . PRO A 1 615 ? 16.328 -91.438 -69.688 1 36.31 615 PRO A N 1
ATOM 4870 C CA . PRO A 1 615 ? 17.453 -91.688 -68.812 1 36.31 615 PRO A CA 1
ATOM 4871 C C . PRO A 1 615 ? 18.375 -90.438 -68.75 1 36.31 615 PRO A C 1
ATOM 4873 O O . PRO A 1 615 ? 18.578 -89.75 -69.75 1 36.31 615 PRO A O 1
ATOM 4876 N N . ILE A 1 616 ? 18.438 -89.75 -67.688 1 35 616 ILE A N 1
ATOM 4877 C CA . ILE A 1 616 ? 19.391 -88.625 -67.5 1 35 616 ILE A CA 1
ATOM 4878 C C . ILE A 1 616 ? 20.781 -89.062 -67.938 1 35 616 ILE A C 1
ATOM 4880 O O . ILE A 1 616 ? 21.281 -90.125 -67.438 1 35 616 ILE A O 1
ATOM 4884 N N . PRO A 1 617 ? 21.266 -88.688 -69.062 1 37.28 617 PRO A N 1
ATOM 4885 C CA . PRO A 1 617 ? 22.594 -89.125 -69.5 1 37.28 617 PRO A CA 1
ATOM 4886 C C . PRO A 1 617 ? 23.656 -88.938 -68.438 1 37.28 617 PRO A C 1
ATOM 4888 O O . PRO A 1 617 ? 23.531 -88.062 -67.562 1 37.28 617 PRO A O 1
ATOM 4891 N N . PRO A 1 618 ? 24.453 -90 -68.062 1 36.84 618 PRO A N 1
ATOM 4892 C CA . PRO A 1 618 ? 25.547 -89.875 -67.125 1 36.84 618 PRO A CA 1
ATOM 4893 C C . PRO A 1 618 ? 26.438 -88.625 -67.375 1 36.84 618 PRO A C 1
ATOM 4895 O O . PRO A 1 618 ? 26.641 -88.25 -68.562 1 36.84 618 PRO A O 1
ATOM 4898 N N . THR A 1 619 ? 26.281 -87.562 -66.688 1 30.77 619 THR A N 1
ATOM 4899 C CA . THR A 1 619 ? 27.281 -86.562 -66.938 1 30.77 619 THR A CA 1
ATOM 4900 C C . THR A 1 619 ? 28.672 -87.125 -67.062 1 30.77 619 THR A C 1
ATOM 4902 O O . THR A 1 619 ? 29.062 -88 -66.25 1 30.77 619 THR A O 1
ATOM 4905 N N . PRO A 1 620 ? 29.516 -86.75 -68.188 1 35.41 620 PRO A N 1
ATOM 4906 C CA . PRO A 1 620 ? 30.906 -87.25 -68.25 1 35.41 620 PRO A CA 1
ATOM 4907 C C . PRO A 1 620 ? 31.703 -86.938 -67 1 35.41 620 PRO A C 1
ATOM 4909 O O . PRO A 1 620 ? 31.438 -85.875 -66.312 1 35.41 620 PRO A O 1
ATOM 4912 N N . MET B 1 1 ? -44.562 36.562 43.469 1 30.34 1 MET B N 1
ATOM 4913 C CA . MET B 1 1 ? -43.281 36.375 42.812 1 30.34 1 MET B CA 1
ATOM 4914 C C . MET B 1 1 ? -43.219 37.031 41.438 1 30.34 1 MET B C 1
ATOM 4916 O O . MET B 1 1 ? -44.094 36.75 40.594 1 30.34 1 MET B O 1
ATOM 4920 N N . ARG B 1 2 ? -42.938 38.25 41.375 1 39.66 2 ARG B N 1
ATOM 4921 C CA . ARG B 1 2 ? -42.969 39.156 40.219 1 39.66 2 ARG B CA 1
ATOM 4922 C C . ARG B 1 2 ? -42.375 38.531 39 1 39.66 2 ARG B C 1
ATOM 4924 O O . ARG B 1 2 ? -41.156 38.219 38.969 1 39.66 2 ARG B O 1
ATOM 4931 N N . SER B 1 3 ? -42.844 37.594 38.281 1 48.16 3 SER B N 1
ATOM 4932 C CA . SER B 1 3 ? -42.688 36.812 37.031 1 48.16 3 SER B CA 1
ATOM 4933 C C . SER B 1 3 ? -42.281 37.688 35.875 1 48.16 3 SER B C 1
ATOM 4935 O O . SER B 1 3 ? -43.094 38.031 35.031 1 48.16 3 SER B O 1
ATOM 4937 N N . GLY B 1 4 ? -41.625 38.875 36.031 1 55.28 4 GLY B N 1
ATOM 4938 C CA . GLY B 1 4 ? -41.594 40.094 35.219 1 55.28 4 GLY B CA 1
ATOM 4939 C C . GLY B 1 4 ? -40.562 40.031 34.125 1 55.28 4 GLY B C 1
ATOM 4940 O O . GLY B 1 4 ? -40.469 40.938 33.281 1 55.28 4 GLY B O 1
ATOM 4941 N N . TYR B 1 5 ? -39.531 39.125 34.156 1 67.25 5 TYR B N 1
ATOM 4942 C CA . TYR B 1 5 ? -38.5 39.344 33.125 1 67.25 5 TYR B CA 1
ATOM 4943 C C . TYR B 1 5 ? -38.938 38.719 31.797 1 67.25 5 TYR B C 1
ATOM 4945 O O . TYR B 1 5 ? -39.344 37.562 31.766 1 67.25 5 TYR B O 1
ATOM 4953 N N . THR B 1 6 ? -39.25 39.5 30.891 1 75.81 6 THR B N 1
ATOM 4954 C CA . THR B 1 6 ? -39.656 39.062 29.562 1 75.81 6 THR B CA 1
ATOM 4955 C C . THR B 1 6 ? -38.562 39.344 28.531 1 75.81 6 THR B C 1
ATOM 4957 O O . THR B 1 6 ? -37.656 40.156 28.766 1 75.81 6 THR B O 1
ATOM 4960 N N . GLN B 1 7 ? -38.531 38.562 27.516 1 78.5 7 GLN B N 1
ATOM 4961 C CA . GLN B 1 7 ? -37.594 38.75 26.406 1 78.5 7 GLN B CA 1
ATOM 4962 C C . GLN B 1 7 ? -38.188 39.719 25.375 1 78.5 7 GLN B C 1
ATOM 4964 O O . GLN B 1 7 ? -37.688 39.781 24.234 1 78.5 7 GLN B O 1
ATOM 4969 N N . ASP B 1 8 ? -39.125 40.438 25.828 1 73.44 8 ASP B N 1
ATOM 4970 C CA . ASP B 1 8 ? -39.719 41.375 24.875 1 73.44 8 ASP B CA 1
ATOM 4971 C C . ASP B 1 8 ? -38.875 42.625 24.703 1 73.44 8 ASP B C 1
ATOM 4973 O O . ASP B 1 8 ? -38.406 43.188 25.688 1 73.44 8 ASP B O 1
ATOM 4977 N N . ASN B 1 9 ? -38.656 43 23.469 1 71.69 9 ASN B N 1
ATOM 4978 C CA . ASN B 1 9 ? -37.969 44.219 23.062 1 71.69 9 ASN B CA 1
ATOM 4979 C C . ASN B 1 9 ? -36.531 44.25 23.547 1 71.69 9 ASN B C 1
ATOM 4981 O O . ASN B 1 9 ? -36.062 45.25 24.062 1 71.69 9 ASN B O 1
ATOM 4985 N N . VAL B 1 10 ? -36.031 43.062 23.625 1 79.75 10 VAL B N 1
ATOM 4986 C CA . VAL B 1 10 ? -34.625 43 24.031 1 79.75 10 VAL B CA 1
ATOM 4987 C C . VAL B 1 10 ? -33.75 42.719 22.812 1 79.75 10 VAL B C 1
ATOM 4989 O O . VAL B 1 10 ? -34.219 42.219 21.797 1 79.75 10 VAL B O 1
ATOM 4992 N N . TYR B 1 11 ? -32.562 43.156 23 1 86.75 11 TYR B N 1
ATOM 4993 C CA . TYR B 1 11 ? -31.547 43.062 21.953 1 86.75 11 TYR B CA 1
ATOM 4994 C C . TYR B 1 11 ? -31.141 41.594 21.703 1 86.75 11 TYR B C 1
ATOM 4996 O O . TYR B 1 11 ? -30.734 41.25 20.594 1 86.75 11 TYR B O 1
ATOM 5004 N N . LEU B 1 12 ? -31.297 40.75 22.672 1 90.5 12 LEU B N 1
ATOM 5005 C CA . LEU B 1 12 ? -30.906 39.344 22.656 1 90.5 12 LEU B CA 1
ATOM 5006 C C . LEU B 1 12 ? -31.984 38.438 23.266 1 90.5 12 LEU B C 1
ATOM 5008 O O . LEU B 1 12 ? -32.438 38.688 24.391 1 90.5 12 LEU B O 1
ATOM 5012 N N . SER B 1 13 ? -32.438 37.5 22.469 1 91.88 13 SER B N 1
ATOM 5013 C CA . SER B 1 13 ? -33.438 36.594 22.969 1 91.88 13 SER B CA 1
ATOM 5014 C C . SER B 1 13 ? -33.25 35.156 22.438 1 91.88 13 SER B C 1
ATOM 5016 O O . SER B 1 13 ? -32.438 34.938 21.531 1 91.88 13 SER B O 1
ATOM 5018 N N . VAL B 1 14 ? -33.906 34.188 23.094 1 94.31 14 VAL B N 1
ATOM 5019 C CA . VAL B 1 14 ? -33.812 32.812 22.688 1 94.31 14 VAL B CA 1
ATOM 5020 C C . VAL B 1 14 ? -35.188 32.156 22.625 1 94.31 14 VAL B C 1
ATOM 5022 O O . VAL B 1 14 ? -36.062 32.5 23.422 1 94.31 14 VAL B O 1
ATOM 5025 N N . THR B 1 15 ? -35.375 31.406 21.656 1 93.19 15 THR B N 1
ATOM 5026 C CA . THR B 1 15 ? -36.594 30.609 21.531 1 93.19 15 THR B CA 1
ATOM 5027 C C . THR B 1 15 ? -36.281 29.125 21.734 1 93.19 15 THR B C 1
ATOM 5029 O O . THR B 1 15 ? -35.406 28.562 21.094 1 93.19 15 THR B O 1
ATOM 5032 N N . THR B 1 16 ? -36.969 28.516 22.688 1 92.69 16 THR B N 1
ATOM 5033 C CA . THR B 1 16 ? -36.844 27.094 22.984 1 92.69 16 THR B CA 1
ATOM 5034 C C . THR B 1 16 ? -38.219 26.406 23 1 92.69 16 THR B C 1
ATOM 5036 O O . THR B 1 16 ? -39.25 27.078 23 1 92.69 16 THR B O 1
ATOM 5039 N N . PRO B 1 17 ? -38.156 25.078 22.984 1 90.56 17 PRO B N 1
ATOM 5040 C CA . PRO B 1 17 ? -39.438 24.375 23.016 1 90.56 17 PRO B CA 1
ATOM 5041 C C . PRO B 1 17 ? -40.156 24.516 24.359 1 90.56 17 PRO B C 1
ATOM 5043 O O . PRO B 1 17 ? -41.344 24.172 24.469 1 90.56 17 PRO B O 1
ATOM 5046 N N . LEU B 1 18 ? -39.531 25.016 25.312 1 90.56 18 LEU B N 1
ATOM 5047 C CA . LEU B 1 18 ? -40.125 25.156 26.641 1 90.56 18 LEU B CA 1
ATOM 5048 C C . LEU B 1 18 ? -41.125 26.312 26.672 1 90.56 18 LEU B C 1
ATOM 5050 O O . LEU B 1 18 ? -41.938 26.422 27.594 1 90.56 18 LEU B O 1
ATOM 5054 N N . GLY B 1 19 ? -41.062 27.109 25.688 1 86.19 19 GLY B N 1
ATOM 5055 C CA . GLY B 1 19 ? -42 28.234 25.625 1 86.19 19 GLY B CA 1
ATOM 5056 C C . GLY B 1 19 ? -41.344 29.578 25.859 1 86.19 19 GLY B C 1
ATOM 5057 O O . GLY B 1 19 ? -40.156 29.641 26.172 1 86.19 19 GLY B O 1
ATOM 5058 N N . LYS B 1 20 ? -42.219 30.562 25.75 1 85.06 20 LYS B N 1
ATOM 5059 C CA . LYS B 1 20 ? -41.719 31.938 25.828 1 85.06 20 LYS B CA 1
ATOM 5060 C C . LYS B 1 20 ? -41.375 32.312 27.266 1 85.06 20 LYS B C 1
ATOM 5062 O O . LYS B 1 20 ? -42.094 31.969 28.203 1 85.06 20 LYS B O 1
ATOM 5067 N N . ASP B 1 21 ? -40.219 32.812 27.594 1 87.06 21 ASP B N 1
ATOM 5068 C CA . ASP B 1 21 ? -39.75 33.438 28.828 1 87.06 21 ASP B CA 1
ATOM 5069 C C . ASP B 1 21 ? -39.438 32.406 29.891 1 87.06 21 ASP B C 1
ATOM 5071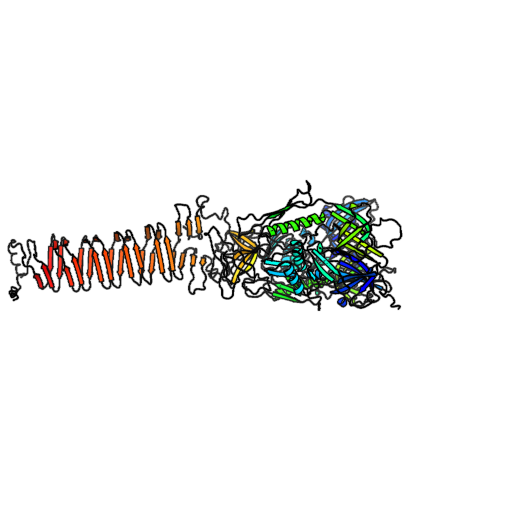 O O . ASP B 1 21 ? -39.25 32.75 31.062 1 87.06 21 ASP B O 1
ATOM 5075 N N . VAL B 1 22 ? -39.5 31.172 29.484 1 88.56 22 VAL B N 1
ATOM 5076 C CA . VAL B 1 22 ? -39.062 30.172 30.453 1 88.56 22 VAL B CA 1
ATOM 5077 C C . VAL B 1 22 ? -37.531 30.25 30.656 1 88.56 22 VAL B C 1
ATOM 5079 O O . VAL B 1 22 ? -37.062 30.203 31.781 1 88.56 22 VAL B O 1
ATOM 5082 N N . LEU B 1 23 ? -36.938 30.344 29.547 1 91.31 23 LEU B N 1
ATOM 5083 C CA . LEU B 1 23 ? -35.5 30.578 29.562 1 91.31 23 LEU B CA 1
ATOM 5084 C C . LEU B 1 23 ? -35.156 31.938 28.953 1 91.31 23 LEU B C 1
ATOM 5086 O O . LEU B 1 23 ? -35.625 32.281 27.859 1 91.31 23 LEU B O 1
ATOM 5090 N N . LEU B 1 24 ? -34.406 32.688 29.703 1 91.38 24 LEU B N 1
ATOM 5091 C CA . LEU B 1 24 ? -33.969 34 29.219 1 91.38 24 LEU B CA 1
ATOM 5092 C C . LEU B 1 24 ? -32.5 33.969 28.859 1 91.38 24 LEU B C 1
ATOM 5094 O O . LEU B 1 24 ? -31.672 33.469 29.609 1 91.38 24 LEU B O 1
ATOM 5098 N N . LEU B 1 25 ? -32.219 34.562 27.703 1 93.56 25 LEU B N 1
ATOM 5099 C CA . LEU B 1 25 ? -30.844 34.562 27.234 1 93.56 25 LEU B CA 1
ATOM 5100 C C . LEU B 1 25 ? -30.078 35.719 27.859 1 93.56 25 LEU B C 1
ATOM 5102 O O . LEU B 1 25 ? -30.453 36.906 27.703 1 93.56 25 LEU B O 1
ATOM 5106 N N . HIS B 1 26 ? -29.031 35.438 28.547 1 92.19 26 HIS B N 1
ATOM 5107 C CA . HIS B 1 26 ? -28.172 36.438 29.172 1 92.19 26 HIS B CA 1
ATOM 5108 C C . HIS B 1 26 ? -26.953 36.75 28.312 1 92.19 26 HIS B C 1
ATOM 5110 O O . HIS B 1 26 ? -26.328 37.781 28.453 1 92.19 26 HIS B O 1
ATOM 5116 N N . GLY B 1 27 ? -26.609 35.844 27.594 1 94.5 27 GLY B N 1
ATOM 5117 C CA . GLY B 1 27 ? -25.484 36.031 26.672 1 94.5 27 GLY B CA 1
ATOM 5118 C C . GLY B 1 27 ? -25.125 34.75 25.938 1 94.5 27 GLY B C 1
ATOM 5119 O O . GLY B 1 27 ? -25.578 33.656 26.297 1 94.5 27 GLY B O 1
ATOM 5120 N N . PHE B 1 28 ? -24.375 34.906 24.875 1 95 28 PHE B N 1
ATOM 5121 C CA . PHE B 1 28 ? -23.844 33.719 24.203 1 95 28 PHE B CA 1
ATOM 5122 C C . PHE B 1 28 ? -22.484 34.031 23.578 1 95 28 PHE B C 1
ATOM 5124 O O . PHE B 1 28 ? -22.141 35.188 23.359 1 95 28 PHE B O 1
ATOM 5131 N N . GLN B 1 29 ? -21.672 33.031 23.469 1 97.69 29 GLN B N 1
ATOM 5132 C CA . GLN B 1 29 ? -20.391 33.062 22.781 1 97.69 29 GLN B CA 1
ATOM 5133 C C . GLN B 1 29 ? -20.188 31.812 21.922 1 97.69 29 GLN B C 1
ATOM 5135 O O . GLN B 1 29 ? -20.719 30.75 22.234 1 97.69 29 GLN B O 1
ATOM 5140 N N . GLY B 1 30 ? -19.453 31.984 20.875 1 97.56 30 GLY B N 1
ATOM 5141 C CA . GLY B 1 30 ? -19.188 30.828 20.016 1 97.56 30 GLY B CA 1
ATOM 5142 C C . GLY B 1 30 ? -18.625 31.203 18.672 1 97.56 30 GLY B C 1
ATOM 5143 O O . GLY B 1 30 ? -18.219 32.344 18.453 1 97.56 30 GLY B O 1
ATOM 5144 N N . GLU B 1 31 ? -18.5 30.219 17.859 1 97.88 31 GLU B N 1
ATOM 5145 C CA . GLU B 1 31 ? -17.828 30.453 16.578 1 97.88 31 GLU B CA 1
ATOM 5146 C C . GLU B 1 31 ? -18.594 29.781 15.43 1 97.88 31 GLU B C 1
ATOM 5148 O O . GLU B 1 31 ? -19.312 28.797 15.648 1 97.88 31 GLU B O 1
ATOM 5153 N N . GLU B 1 32 ? -18.484 30.375 14.273 1 97.31 32 GLU B N 1
ATOM 5154 C CA . GLU B 1 32 ? -18.906 29.875 12.969 1 97.31 32 GLU B CA 1
ATOM 5155 C C . GLU B 1 32 ? -17.766 29.922 11.961 1 97.31 32 GLU B C 1
ATOM 5157 O O . GLU B 1 32 ? -16.953 30.859 11.984 1 97.31 32 GLU B O 1
ATOM 5162 N N . ALA B 1 33 ? -17.688 28.938 11.195 1 98.06 33 ALA B N 1
ATOM 5163 C CA . ALA B 1 33 ? -16.594 28.922 10.211 1 98.06 33 ALA B CA 1
ATOM 5164 C C . ALA B 1 33 ? -17 28.125 8.969 1 98.06 33 ALA B C 1
ATOM 5166 O O . ALA B 1 33 ? -17.953 27.344 9.008 1 98.06 33 ALA B O 1
ATOM 5167 N N . LEU B 1 34 ? -16.312 28.359 7.867 1 97.81 34 LEU B N 1
ATOM 5168 C CA . LEU B 1 34 ? -16.453 27.531 6.672 1 97.81 34 LEU B CA 1
ATOM 5169 C C . LEU B 1 34 ? -15.922 26.125 6.918 1 97.81 34 LEU B C 1
ATOM 5171 O O . LEU B 1 34 ? -14.852 25.953 7.496 1 97.81 34 LEU B O 1
ATOM 5175 N N . SER B 1 35 ? -16.703 25.172 6.496 1 97.75 35 SER B N 1
ATOM 5176 C CA . SER B 1 35 ? -16.328 23.75 6.508 1 97.75 35 SER B CA 1
ATOM 5177 C C . SER B 1 35 ? -16.078 23.266 7.93 1 97.75 35 SER B C 1
ATOM 5179 O O . SER B 1 35 ? -15.242 22.375 8.148 1 97.75 35 SER B O 1
ATOM 5181 N N . ARG B 1 36 ? -16.703 23.906 8.891 1 97.5 36 ARG B N 1
ATOM 5182 C CA . ARG B 1 36 ? -16.703 23.469 10.281 1 97.5 36 ARG B CA 1
ATOM 5183 C C . ARG B 1 36 ? -18.062 23.688 10.922 1 97.5 36 ARG B C 1
ATOM 5185 O O . ARG B 1 36 ? -18.719 24.719 10.68 1 97.5 36 ARG B O 1
ATOM 5192 N N . PRO B 1 37 ? -18.469 22.734 11.766 1 98.19 37 PRO B N 1
ATOM 5193 C CA . PRO B 1 37 ? -19.719 22.953 12.477 1 98.19 37 PRO B CA 1
ATOM 5194 C C . PRO B 1 37 ? -19.625 24.078 13.492 1 98.19 37 PRO B C 1
ATOM 5196 O O . PRO B 1 37 ? -18.609 24.219 14.188 1 98.19 37 PRO B O 1
ATOM 5199 N N . PHE B 1 38 ? -20.703 24.922 13.555 1 98.44 38 PHE B N 1
ATOM 5200 C CA . PHE B 1 38 ? -20.703 26 14.539 1 98.44 38 PHE B CA 1
ATOM 5201 C C . PHE B 1 38 ? -20.906 25.438 15.945 1 98.44 38 PHE B C 1
ATOM 5203 O O . PHE B 1 38 ? -21.375 24.312 16.109 1 98.44 38 PHE B O 1
ATOM 5210 N N . HIS B 1 39 ? -20.5 26.219 16.859 1 98.31 39 HIS B N 1
ATOM 5211 C CA . HIS B 1 39 ? -20.609 25.891 18.281 1 98.31 39 HIS B CA 1
ATOM 5212 C C . HIS B 1 39 ? -20.844 27.141 19.109 1 98.31 39 HIS B C 1
ATOM 5214 O O . HIS B 1 39 ? -19.969 28 19.219 1 98.31 39 HIS B O 1
ATOM 5220 N N . PHE B 1 40 ? -22.047 27.219 19.734 1 98.31 40 PHE B N 1
ATOM 5221 C CA . PHE B 1 40 ? -22.406 28.359 20.578 1 98.31 40 PHE B CA 1
ATOM 5222 C C . PHE B 1 40 ? -22.672 27.906 22 1 98.31 40 PHE B C 1
ATOM 5224 O O . PHE B 1 40 ? -23.328 26.875 22.219 1 98.31 40 PHE B O 1
ATOM 5231 N N . THR B 1 41 ? -22.203 28.609 22.891 1 98.19 41 THR B N 1
ATOM 5232 C CA . THR B 1 41 ? -22.5 28.422 24.297 1 98.19 41 THR B CA 1
ATOM 5233 C C . THR B 1 41 ? -23.406 29.531 24.812 1 98.19 41 THR B C 1
ATOM 5235 O O . THR B 1 41 ? -23.078 30.719 24.719 1 98.19 41 THR B O 1
ATOM 5238 N N . LEU B 1 42 ? -24.531 29.125 25.422 1 97.5 42 LEU B N 1
ATOM 5239 C CA . LEU B 1 42 ? -25.547 30.062 25.875 1 97.5 42 LEU B CA 1
ATOM 5240 C C . LEU B 1 42 ? -25.578 30.109 27.406 1 97.5 42 LEU B C 1
ATOM 5242 O O . LEU B 1 42 ? -25.5 29.078 28.062 1 97.5 42 LEU B O 1
ATOM 5246 N N . GLU B 1 43 ? -25.641 31.234 27.875 1 96 43 GLU B N 1
ATOM 5247 C CA . GLU B 1 43 ? -25.953 31.453 29.281 1 96 43 GLU B CA 1
ATOM 5248 C C . GLU B 1 43 ? -27.422 31.859 29.453 1 96 43 GLU B C 1
ATOM 5250 O O . GLU B 1 43 ? -27.828 32.938 29.016 1 96 43 GLU B O 1
ATOM 5255 N N . LEU B 1 44 ? -28.141 31 30.172 1 94.38 44 LEU B N 1
ATOM 5256 C CA . LEU B 1 44 ? -29.578 31.172 30.328 1 94.38 44 LEU B CA 1
ATOM 5257 C C . LEU B 1 44 ? -29.969 31.328 31.797 1 94.38 44 LEU B C 1
ATOM 5259 O O . LEU B 1 44 ? -29.312 30.75 32.656 1 94.38 44 LEU B O 1
ATOM 5263 N N . HIS B 1 45 ? -31.016 32.094 31.906 1 92.62 45 HIS B N 1
ATOM 5264 C CA . HIS B 1 45 ? -31.594 32.281 33.219 1 92.62 45 HIS B CA 1
ATOM 5265 C C . HIS B 1 45 ? -33.062 31.891 33.25 1 92.62 45 HIS B C 1
ATOM 5267 O O . HIS B 1 45 ? -33.781 32.125 32.281 1 92.62 45 HIS B O 1
ATOM 5273 N N . SER B 1 46 ? -33.375 31.234 34.312 1 92.31 46 SER B N 1
ATOM 5274 C CA . SER B 1 46 ? -34.781 30.859 34.469 1 92.31 46 SER B CA 1
ATOM 5275 C C . SER B 1 46 ? -35.25 31.094 35.906 1 92.31 46 SER B C 1
ATOM 5277 O O . SER B 1 46 ? -34.469 30.938 36.844 1 92.31 46 SER B O 1
ATOM 5279 N N . GLU B 1 47 ? -36.531 31.375 35.969 1 88.81 47 GLU B N 1
ATOM 5280 C CA . GLU B 1 47 ? -37.125 31.469 37.312 1 88.81 47 GLU B CA 1
ATOM 5281 C C . GLU B 1 47 ? -37.531 30.094 37.812 1 88.81 47 GLU B C 1
ATOM 5283 O O . GLU B 1 47 ? -37.781 29.922 39.031 1 88.81 47 GLU B O 1
ATOM 5288 N N . ARG B 1 48 ? -37.594 29.25 36.844 1 85.31 48 ARG B N 1
ATOM 5289 C CA . ARG B 1 48 ? -37.969 27.891 37.219 1 85.31 48 ARG B CA 1
ATOM 5290 C C . ARG B 1 48 ? -36.75 27.078 37.656 1 85.31 48 ARG B C 1
ATOM 5292 O O . ARG B 1 48 ? -35.688 27.156 37.031 1 85.31 48 ARG B O 1
ATOM 5299 N N . LEU B 1 49 ? -37 26.281 38.719 1 80.38 49 LEU B N 1
ATOM 5300 C CA . LEU B 1 49 ? -35.938 25.422 39.219 1 80.38 49 LEU B CA 1
ATOM 5301 C C . LEU B 1 49 ? -35.938 24.078 38.531 1 80.38 49 LEU B C 1
ATOM 5303 O O . LEU B 1 49 ? -34.906 23.391 38.469 1 80.38 49 LEU B O 1
ATOM 5307 N N . ASP B 1 50 ? -36.969 23.719 38 1 85.94 50 ASP B N 1
ATOM 5308 C CA . ASP B 1 50 ? -37.125 22.328 37.562 1 85.94 50 ASP B CA 1
ATOM 5309 C C . ASP B 1 50 ? -37.344 22.25 36.062 1 85.94 50 ASP B C 1
ATOM 5311 O O . ASP B 1 50 ? -38.25 21.594 35.594 1 85.94 50 ASP B O 1
ATOM 5315 N N . VAL B 1 51 ? -36.406 22.953 35.438 1 90 51 VAL B N 1
ATOM 5316 C CA . VAL B 1 51 ? -36.5 22.844 33.969 1 90 51 VAL B CA 1
ATOM 5317 C C . VAL B 1 51 ? -36.25 21.406 33.562 1 90 51 VAL B C 1
ATOM 5319 O O . VAL B 1 51 ? -35.25 20.797 33.969 1 90 51 VAL B O 1
ATOM 5322 N N . ASP B 1 52 ? -37.094 20.797 32.75 1 91.56 52 ASP B N 1
ATOM 5323 C CA . ASP B 1 52 ? -36.969 19.422 32.281 1 91.56 52 ASP B CA 1
ATOM 5324 C C . ASP B 1 52 ? -35.938 19.328 31.141 1 91.56 52 ASP B C 1
ATOM 5326 O O . ASP B 1 52 ? -36.219 19.75 30.016 1 91.56 52 ASP B O 1
ATOM 5330 N N . PHE B 1 53 ? -34.844 18.641 31.406 1 93.31 53 PHE B N 1
ATOM 5331 C CA . PHE B 1 53 ? -33.75 18.531 30.469 1 93.31 53 PHE B CA 1
ATOM 5332 C C . PHE B 1 53 ? -34.188 17.75 29.219 1 93.31 53 PHE B C 1
ATOM 5334 O O . PHE B 1 53 ? -33.688 18.031 28.125 1 93.31 53 PHE B O 1
ATOM 5341 N N . SER B 1 54 ? -35.125 16.844 29.344 1 93.06 54 SER B N 1
ATOM 5342 C CA . SER B 1 54 ? -35.562 15.984 28.25 1 93.06 54 SER B CA 1
ATOM 5343 C C . SER B 1 54 ? -36.312 16.781 27.188 1 93.06 54 SER B C 1
ATOM 5345 O O . SER B 1 54 ? -36.406 16.359 26.031 1 93.06 54 SER B O 1
ATOM 5347 N N . ARG B 1 55 ? -36.781 17.922 27.578 1 92.88 55 ARG B N 1
ATOM 5348 C CA . ARG B 1 55 ? -37.531 18.734 26.656 1 92.88 55 ARG B CA 1
ATOM 5349 C C . ARG B 1 55 ? -36.656 19.75 25.938 1 92.88 55 ARG B C 1
ATOM 5351 O O . ARG B 1 55 ? -37.094 20.422 25.016 1 92.88 55 ARG B O 1
ATOM 5358 N N . VAL B 1 56 ? -35.438 19.797 26.344 1 93.38 56 VAL B N 1
ATOM 5359 C CA . VAL B 1 56 ? -34.562 20.828 25.812 1 93.38 56 VAL B CA 1
ATOM 5360 C C . VAL B 1 56 ? -33.438 20.188 25.016 1 93.38 56 VAL B C 1
ATOM 5362 O O . VAL B 1 56 ? -33.156 20.578 23.875 1 93.38 56 VAL B O 1
ATOM 5365 N N . VAL B 1 57 ? -32.844 19.141 25.656 1 95.56 57 VAL B N 1
ATOM 5366 C CA . VAL B 1 57 ? -31.688 18.516 25.031 1 95.56 57 VAL B CA 1
ATOM 5367 C C . VAL B 1 57 ? -32.125 17.75 23.781 1 95.56 57 VAL B C 1
ATOM 5369 O O . VAL B 1 57 ? -33.094 16.984 23.812 1 95.56 57 VAL B O 1
ATOM 5372 N N . GLY B 1 58 ? -31.469 18 22.641 1 95.12 58 GLY B N 1
ATOM 5373 C CA . GLY B 1 58 ? -31.766 17.328 21.391 1 95.12 58 GLY B CA 1
ATOM 5374 C C . GLY B 1 58 ? -32.781 18.078 20.547 1 95.12 58 GLY B C 1
ATOM 5375 O O . GLY B 1 58 ? -33.125 17.656 19.438 1 95.12 58 GLY B O 1
ATOM 5376 N N . LYS B 1 59 ? -33.25 19.172 21.078 1 94.94 59 LYS B N 1
ATOM 5377 C CA . LYS B 1 59 ? -34.25 19.938 20.375 1 94.94 59 LYS B CA 1
ATOM 5378 C C . LYS B 1 59 ? -33.688 21.234 19.797 1 94.94 59 LYS B C 1
ATOM 5380 O O . LYS B 1 59 ? -32.625 21.688 20.219 1 94.94 59 LYS B O 1
ATOM 5385 N N . GLY B 1 60 ? -34.469 21.734 18.828 1 95.94 60 GLY B N 1
ATOM 5386 C CA . GLY B 1 60 ? -34.031 22.953 18.172 1 95.94 60 GLY B CA 1
ATOM 5387 C C . GLY B 1 60 ? -34.25 24.188 19.016 1 95.94 60 GLY B C 1
ATOM 5388 O O . GLY B 1 60 ? -35.25 24.266 19.75 1 95.94 60 GLY B O 1
ATOM 5389 N N . ALA B 1 61 ? -33.344 25.094 18.938 1 96.44 61 ALA B N 1
ATOM 5390 C CA . ALA B 1 61 ? -33.438 26.406 19.562 1 96.44 61 ALA B CA 1
ATOM 5391 C C . ALA B 1 61 ? -32.844 27.484 18.672 1 96.44 61 ALA B C 1
ATOM 5393 O O . ALA B 1 61 ? -32.031 27.188 17.766 1 96.44 61 ALA B O 1
ATOM 5394 N N . ALA B 1 62 ? -33.281 28.766 18.891 1 96.5 62 ALA B N 1
ATOM 5395 C CA . ALA B 1 62 ? -32.812 29.844 18.047 1 96.5 62 ALA B CA 1
ATOM 5396 C C . ALA B 1 62 ? -32.5 31.094 18.875 1 96.5 62 ALA B C 1
ATOM 5398 O O . ALA B 1 62 ? -33.281 31.484 19.75 1 96.5 62 ALA B O 1
ATOM 5399 N N . ILE B 1 63 ? -31.359 31.578 18.656 1 96 63 ILE B N 1
ATOM 5400 C CA . ILE B 1 63 ? -30.984 32.875 19.203 1 96 63 ILE B CA 1
ATOM 5401 C C . ILE B 1 63 ? -31.391 34 18.234 1 96 63 ILE B C 1
ATOM 5403 O O . ILE B 1 63 ? -31.219 33.844 17.016 1 96 63 ILE B O 1
ATOM 5407 N N . SER B 1 64 ? -31.938 35.031 18.75 1 93.62 64 SER B N 1
ATOM 5408 C CA . SER B 1 64 ? -32.25 36.219 17.953 1 93.62 64 SER B CA 1
ATOM 5409 C C . SER B 1 64 ? -31.438 37.406 18.406 1 93.62 64 SER B C 1
ATOM 5411 O O . SER B 1 64 ? -31.453 37.781 19.578 1 93.62 64 SER B O 1
ATOM 5413 N N . LEU B 1 65 ? -30.734 37.969 17.453 1 92.69 65 LEU B N 1
ATOM 5414 C CA . LEU B 1 65 ? -29.922 39.156 17.688 1 92.69 65 LEU B CA 1
ATOM 5415 C C . LEU B 1 65 ? -30.438 40.344 16.875 1 92.69 65 LEU B C 1
ATOM 5417 O O . LEU B 1 65 ? -30.469 40.281 15.648 1 92.69 65 LEU B O 1
ATOM 5421 N N . ALA B 1 66 ? -30.75 41.375 17.578 1 90.12 66 ALA B N 1
ATOM 5422 C CA . ALA B 1 66 ? -31.281 42.562 16.906 1 90.12 66 ALA B CA 1
ATOM 5423 C C . ALA B 1 66 ? -30.188 43.312 16.188 1 90.12 66 ALA B C 1
ATOM 5425 O O . ALA B 1 66 ? -29.094 43.531 16.734 1 90.12 66 ALA B O 1
ATOM 5426 N N . GLN B 1 67 ? -30.5 43.656 14.969 1 88.31 67 GLN B N 1
ATOM 5427 C CA . GLN B 1 67 ? -29.562 44.469 14.195 1 88.31 67 GLN B CA 1
ATOM 5428 C C . GLN B 1 67 ? -29.844 45.938 14.359 1 88.31 67 GLN B C 1
ATOM 5430 O O . GLN B 1 67 ? -30.969 46.344 14.695 1 88.31 67 GLN B O 1
ATOM 5435 N N . ARG B 1 68 ? -28.875 46.719 14.07 1 82 68 ARG B N 1
ATOM 5436 C CA . ARG B 1 68 ? -29.031 48.156 14.227 1 82 68 ARG B CA 1
ATOM 5437 C C . ARG B 1 68 ? -29.891 48.719 13.109 1 82 68 ARG B C 1
ATOM 5439 O O . ARG B 1 68 ? -30.609 49.688 13.328 1 82 68 ARG B O 1
ATOM 5446 N N . THR B 1 69 ? -29.734 48.219 11.922 1 79.38 69 THR B N 1
ATOM 5447 C CA . THR B 1 69 ? -30.469 48.719 10.766 1 79.38 69 THR B CA 1
ATOM 5448 C C . THR B 1 69 ? -31.906 48.219 10.773 1 79.38 69 THR B C 1
ATOM 5450 O O . THR B 1 69 ? -32.688 48.5 9.859 1 79.38 69 THR B O 1
ATOM 5453 N N . GLY B 1 70 ? -32.25 47.531 11.648 1 79.38 70 GLY B N 1
ATOM 5454 C CA . GLY B 1 70 ? -33.594 46.906 11.656 1 79.38 70 GLY B CA 1
ATOM 5455 C C . GLY B 1 70 ? -33.562 45.469 11.258 1 79.38 70 GLY B C 1
ATOM 5456 O O . GLY B 1 70 ? -32.719 45.031 10.469 1 79.38 70 GLY B O 1
ATOM 5457 N N . GLY B 1 71 ? -34.188 44.719 11.898 1 85 71 GLY B N 1
ATOM 5458 C CA . GLY B 1 71 ? -34.25 43.281 11.641 1 85 71 GLY B CA 1
ATOM 5459 C C . GLY B 1 71 ? -33.531 42.469 12.68 1 85 71 GLY B C 1
ATOM 5460 O O . GLY B 1 71 ? -33 43 13.664 1 85 71 GLY B O 1
ATOM 5461 N N . GLU B 1 72 ? -33.531 41.156 12.414 1 90.44 72 GLU B N 1
ATOM 5462 C CA . GLU B 1 72 ? -32.906 40.219 13.383 1 90.44 72 GLU B CA 1
ATOM 5463 C C . GLU B 1 72 ? -32.062 39.188 12.68 1 90.44 72 GLU B C 1
ATOM 5465 O O . GLU B 1 72 ? -32.375 38.75 11.57 1 90.44 72 GLU B O 1
ATOM 5470 N N . ARG B 1 73 ? -30.953 38.938 13.266 1 93.31 73 ARG B N 1
ATOM 5471 C CA . ARG B 1 73 ? -30.141 37.812 12.867 1 93.31 73 ARG B CA 1
ATOM 5472 C C . ARG B 1 73 ? -30.406 36.594 13.758 1 93.31 73 ARG B C 1
ATOM 5474 O O . ARG B 1 73 ? -30.453 36.719 14.984 1 93.31 73 ARG B O 1
ATOM 5481 N N . PHE B 1 74 ? -30.562 35.469 13.109 1 95.5 74 PHE B N 1
ATOM 5482 C CA . PHE B 1 74 ? -30.906 34.25 13.867 1 95.5 74 PHE B CA 1
ATOM 5483 C C . PHE B 1 74 ? -29.719 33.281 13.875 1 95.5 74 PHE B C 1
ATOM 5485 O O . PHE B 1 74 ? -28.969 33.219 12.906 1 95.5 74 PHE B O 1
ATOM 5492 N N . PHE B 1 75 ? -29.547 32.625 14.977 1 97.38 75 PHE B N 1
ATOM 5493 C CA . PHE B 1 75 ? -28.672 31.484 15.148 1 97.38 75 PHE B CA 1
ATOM 5494 C C . PHE B 1 75 ? -29.453 30.266 15.617 1 97.38 75 PHE B C 1
ATOM 5496 O O . PHE B 1 75 ? -29.766 30.141 16.797 1 97.38 75 PHE B O 1
ATOM 5503 N N . HIS B 1 76 ? -29.75 29.453 14.68 1 97.75 76 HIS B N 1
ATOM 5504 C CA . HIS B 1 76 ? -30.547 28.266 14.992 1 97.75 76 HIS B CA 1
ATOM 5505 C C . HIS B 1 76 ? -29.656 27.031 15.102 1 97.75 76 HIS B C 1
ATOM 5507 O O . HIS B 1 76 ? -28.703 26.875 14.328 1 97.75 76 HIS B O 1
ATOM 5513 N N . GLY B 1 77 ? -29.891 26.156 15.992 1 98 77 GLY B N 1
ATOM 5514 C CA . GLY B 1 77 ? -29.188 24.891 16.156 1 98 77 GLY B CA 1
ATOM 5515 C C . GLY B 1 77 ? -29.922 23.906 17.047 1 98 77 GLY B C 1
ATOM 5516 O O . GLY B 1 77 ? -31.125 24.047 17.281 1 98 77 GLY B O 1
ATOM 5517 N N . ILE B 1 78 ? -29.203 22.891 17.422 1 97.44 78 ILE B N 1
ATOM 5518 C CA . ILE B 1 78 ? -29.719 21.859 18.328 1 97.44 78 ILE B CA 1
ATOM 5519 C C . ILE B 1 78 ? -28.969 21.922 19.656 1 97.44 78 ILE B C 1
ATOM 5521 O O . ILE B 1 78 ? -27.734 22 19.672 1 97.44 78 ILE B O 1
ATOM 5525 N N . ILE B 1 79 ? -29.719 21.891 20.719 1 97.75 79 ILE B N 1
ATOM 5526 C CA . ILE B 1 79 ? -29.078 21.875 22.016 1 97.75 79 ILE B CA 1
ATOM 5527 C C . ILE B 1 79 ? -28.5 20.484 22.297 1 97.75 79 ILE B C 1
ATOM 5529 O O . ILE B 1 79 ? -29.25 19.531 22.484 1 97.75 79 ILE B O 1
ATOM 5533 N N . THR B 1 80 ? -27.219 20.359 22.344 1 97.12 80 THR B N 1
ATOM 5534 C CA . THR B 1 80 ? -26.562 19.062 22.484 1 97.12 80 THR B CA 1
ATOM 5535 C C . THR B 1 80 ? -26.094 18.844 23.922 1 97.12 80 THR B C 1
ATOM 5537 O O . THR B 1 80 ? -25.812 17.703 24.328 1 97.12 80 THR B O 1
ATOM 5540 N N . ARG B 1 81 ? -25.984 19.859 24.688 1 96.88 81 ARG B N 1
ATOM 5541 C CA . ARG B 1 81 ? -25.578 19.828 26.078 1 96.88 81 ARG B CA 1
ATOM 5542 C C . ARG B 1 81 ? -26.297 20.891 26.891 1 96.88 81 ARG B C 1
ATOM 5544 O O . ARG B 1 81 ? -26.5 22.016 26.422 1 96.88 81 ARG B O 1
ATOM 5551 N N . PHE B 1 82 ? -26.734 20.562 28.094 1 95.75 82 PHE B N 1
ATOM 5552 C CA . PHE B 1 82 ? -27.5 21.438 28.984 1 95.75 82 PHE B CA 1
ATOM 5553 C C . PHE B 1 82 ? -27.062 21.234 30.438 1 95.75 82 PHE B C 1
ATOM 5555 O O . PHE B 1 82 ? -27 20.094 30.922 1 95.75 82 PHE B O 1
ATOM 5562 N N . VAL B 1 83 ? -26.734 22.312 31.062 1 95.5 83 VAL B N 1
ATOM 5563 C CA . VAL B 1 83 ? -26.156 22.234 32.406 1 95.5 83 VAL B CA 1
ATOM 5564 C C . VAL B 1 83 ? -26.922 23.188 33.344 1 95.5 83 VAL B C 1
ATOM 5566 O O . VAL B 1 83 ? -27.203 24.328 32.969 1 95.5 83 VAL B O 1
ATOM 5569 N N . GLN B 1 84 ? -27.359 22.781 34.469 1 94.12 84 GLN B N 1
ATOM 5570 C CA . GLN B 1 84 ? -27.797 23.641 35.562 1 94.12 84 GLN B CA 1
ATOM 5571 C C . GLN B 1 84 ? -26.625 24.141 36.375 1 94.12 84 GLN B C 1
ATOM 5573 O O . GLN B 1 84 ? -25.953 23.344 37.062 1 94.12 84 GLN B O 1
ATOM 5578 N N . ALA B 1 85 ? -26.375 25.375 36.281 1 92.12 85 ALA B N 1
ATOM 5579 C CA . ALA B 1 85 ? -25.109 25.906 36.781 1 92.12 85 ALA B CA 1
ATOM 5580 C C . ALA B 1 85 ? -25.344 26.703 38.062 1 92.12 85 ALA B C 1
ATOM 5582 O O . ALA B 1 85 ? -24.734 27.75 38.281 1 92.12 85 ALA B O 1
ATOM 5583 N N . GLY B 1 86 ? -26.281 26.375 38.938 1 89.19 86 GLY B N 1
ATOM 5584 C CA . GLY B 1 86 ? -26.469 26.984 40.219 1 89.19 86 GLY B CA 1
ATOM 5585 C C . GLY B 1 86 ? -27.625 27.984 40.25 1 89.19 86 GLY B C 1
ATOM 5586 O O . GLY B 1 86 ? -28.062 28.453 39.219 1 89.19 86 GLY B O 1
ATOM 5587 N N . THR B 1 87 ? -28.172 28.219 41.438 1 87.75 87 THR B N 1
ATOM 5588 C CA . THR B 1 87 ? -29.266 29.156 41.656 1 87.75 87 THR B CA 1
ATOM 5589 C C . THR B 1 87 ? -28.766 30.391 42.406 1 87.75 87 THR B C 1
ATOM 5591 O O . THR B 1 87 ? -28.062 30.281 43.406 1 87.75 87 THR B O 1
ATOM 5594 N N . PHE B 1 88 ? -29.031 31.469 41.781 1 86.69 88 PHE B N 1
ATOM 5595 C CA . PHE B 1 88 ? -28.625 32.719 42.375 1 86.69 88 PHE B CA 1
ATOM 5596 C C . PHE B 1 88 ? -29.844 33.625 42.594 1 86.69 88 PHE B C 1
ATOM 5598 O O . PHE B 1 88 ? -30.312 34.312 41.688 1 86.69 88 PHE B O 1
ATOM 5605 N N . GLY B 1 89 ? -30.203 33.719 43.844 1 83.44 89 GLY B N 1
ATOM 5606 C CA . GLY B 1 89 ? -31.375 34.531 44.156 1 83.44 89 GLY B CA 1
ATOM 5607 C C . GLY B 1 89 ? -32.656 33.969 43.562 1 83.44 89 GLY B C 1
ATOM 5608 O O . GLY B 1 89 ? -33 32.812 43.812 1 83.44 89 GLY B O 1
ATOM 5609 N N . ASP B 1 90 ? -33.156 34.875 42.656 1 83.81 90 ASP B N 1
ATOM 5610 C CA . ASP B 1 90 ? -34.469 34.531 42.125 1 83.81 90 ASP B CA 1
ATOM 5611 C C . ASP B 1 90 ? -34.344 33.812 40.781 1 83.81 90 ASP B C 1
ATOM 5613 O O . ASP B 1 90 ? -35.344 33.438 40.156 1 83.81 90 ASP B O 1
ATOM 5617 N N . PHE B 1 91 ? -33.031 33.594 40.375 1 89.38 91 PHE B N 1
ATOM 5618 C CA . PHE B 1 91 ? -32.875 32.969 39.094 1 89.38 91 PHE B CA 1
ATOM 5619 C C . PHE B 1 91 ? -31.938 31.781 39.156 1 89.38 91 PHE B C 1
ATOM 5621 O O . PHE B 1 91 ? -31 31.781 39.938 1 89.38 91 PHE B O 1
ATOM 5628 N N . THR B 1 92 ? -32.281 30.75 38.406 1 92.19 92 THR B N 1
ATOM 5629 C CA . THR B 1 92 ? -31.375 29.625 38.188 1 92.19 92 THR B CA 1
ATOM 5630 C C . THR B 1 92 ? -30.641 29.781 36.875 1 92.19 92 THR B C 1
ATOM 5632 O O . THR B 1 92 ? -31.25 30.094 35.844 1 92.19 92 THR B O 1
ATOM 5635 N N . ARG B 1 93 ? -29.344 29.594 36.938 1 94.25 93 ARG B N 1
ATOM 5636 C CA . ARG B 1 93 ? -28.5 29.734 35.75 1 94.25 93 ARG B CA 1
ATOM 5637 C C . ARG B 1 93 ? -28.375 28.406 35.031 1 94.25 93 ARG B C 1
ATOM 5639 O O . ARG B 1 93 ? -28.125 27.359 35.656 1 94.25 93 ARG B O 1
ATOM 5646 N N . TYR B 1 94 ? -28.547 28.469 33.719 1 94.75 94 TYR B N 1
ATOM 5647 C CA . TYR B 1 94 ? -28.375 27.312 32.875 1 94.75 94 TYR B CA 1
ATOM 5648 C C . TYR B 1 94 ? -27.375 27.625 31.75 1 94.75 94 TYR B C 1
ATOM 5650 O O . TYR B 1 94 ? -27.297 28.766 31.281 1 94.75 94 TYR B O 1
ATOM 5658 N N . ILE B 1 95 ? -26.562 26.609 31.406 1 96.69 95 ILE B N 1
ATOM 5659 C CA . ILE B 1 95 ? -25.656 26.703 30.266 1 96.69 95 ILE B CA 1
ATOM 5660 C C . ILE B 1 95 ? -26.047 25.688 29.203 1 96.69 95 ILE B C 1
ATOM 5662 O O . ILE B 1 95 ? -26.312 24.531 29.516 1 96.69 95 ILE B O 1
ATOM 5666 N N . ALA B 1 96 ? -26.125 26.141 28 1 97.12 96 ALA B N 1
ATOM 5667 C CA . ALA B 1 96 ? -26.5 25.266 26.891 1 97.12 96 ALA B CA 1
ATOM 5668 C C . ALA B 1 96 ? -25.5 25.375 25.734 1 97.12 96 ALA B C 1
ATOM 5670 O O . ALA B 1 96 ? -24.953 26.453 25.5 1 97.12 96 ALA B O 1
ATOM 5671 N N . GLU B 1 97 ? -25.25 24.266 25.094 1 97.94 97 GLU B N 1
ATOM 5672 C CA . GLU B 1 97 ? -24.469 24.266 23.859 1 97.94 97 GLU B CA 1
ATOM 5673 C C . GLU B 1 97 ? -25.375 24.047 22.641 1 97.94 97 GLU B C 1
ATOM 5675 O O . GLU B 1 97 ? -26.172 23.125 22.609 1 97.94 97 GLU B O 1
ATOM 5680 N N . LEU B 1 98 ? -25.266 24.922 21.703 1 98 98 LEU B N 1
ATOM 5681 C CA . LEU B 1 98 ? -26.031 24.891 20.469 1 98 98 LEU B CA 1
ATOM 5682 C C . LEU B 1 98 ? -25.141 24.516 19.281 1 98 98 LEU B C 1
ATOM 5684 O O . LEU B 1 98 ? -24.156 25.203 19 1 98 98 LEU B O 1
ATOM 5688 N N . ARG B 1 99 ? -25.453 23.406 18.594 1 98.25 99 ARG B N 1
ATOM 5689 C CA . ARG B 1 99 ? -24.672 22.891 17.469 1 98.25 99 ARG B CA 1
ATOM 5690 C C . ARG B 1 99 ? -25.578 22.531 16.297 1 98.25 99 ARG B C 1
ATOM 5692 O O . ARG B 1 99 ? -26.797 22.422 16.453 1 98.25 99 ARG B O 1
ATOM 5699 N N . PRO B 1 100 ? -25.047 22.422 15.109 1 98.44 100 PRO B N 1
ATOM 5700 C CA . PRO B 1 100 ? -25.875 22.062 13.961 1 98.44 100 PRO B CA 1
ATOM 5701 C C . PRO B 1 100 ? -26.25 20.578 13.945 1 98.44 100 PRO B C 1
ATOM 5703 O O . PRO B 1 100 ? -25.625 19.766 14.617 1 98.44 100 PRO B O 1
ATOM 5706 N N . TRP B 1 101 ? -27.281 20.281 13.086 1 97.56 101 TRP B N 1
ATOM 5707 C CA . TRP B 1 101 ? -27.672 18.875 12.953 1 97.56 101 TRP B CA 1
ATOM 5708 C C . TRP B 1 101 ? -26.531 18.047 12.398 1 97.56 101 TRP B C 1
ATOM 5710 O O . TRP B 1 101 ? -26.422 16.844 12.703 1 97.56 101 TRP B O 1
ATOM 5720 N N . PHE B 1 102 ? -25.719 18.656 11.625 1 98 102 PHE B N 1
ATOM 5721 C CA . PHE B 1 102 ? -24.578 17.984 11.016 1 98 102 PHE B CA 1
ATOM 5722 C C . PHE B 1 102 ? -23.672 17.375 12.086 1 98 102 PHE B C 1
ATOM 5724 O O . PHE B 1 102 ? -23.047 16.344 11.867 1 98 102 PHE B O 1
ATOM 5731 N N . TRP B 1 103 ? -23.578 17.984 13.258 1 97.44 103 TRP B N 1
ATOM 5732 C CA . TRP B 1 103 ? -22.766 17.516 14.367 1 97.44 103 TRP B CA 1
ATOM 5733 C C . TRP B 1 103 ? -23.297 16.172 14.898 1 97.44 103 TRP B C 1
ATOM 5735 O O . TRP B 1 103 ? -22.531 15.367 15.422 1 97.44 103 TRP B O 1
ATOM 5745 N N . LEU B 1 104 ? -24.531 15.906 14.805 1 97.12 104 LEU B N 1
ATOM 5746 C CA . LEU B 1 104 ? -25.141 14.672 15.297 1 97.12 104 LEU B CA 1
ATOM 5747 C C . LEU B 1 104 ? -24.562 13.461 14.578 1 97.12 104 LEU B C 1
ATOM 5749 O O . LEU B 1 104 ? -24.578 12.352 15.117 1 97.12 104 LEU B O 1
ATOM 5753 N N . LEU B 1 105 ? -24.047 13.695 13.398 1 97.5 105 LEU B N 1
ATOM 5754 C CA . LEU B 1 105 ? -23.5 12.609 12.602 1 97.5 105 LEU B CA 1
ATOM 5755 C C . LEU B 1 105 ? -22.172 12.141 13.172 1 97.5 105 LEU B C 1
ATOM 5757 O O . LEU B 1 105 ? -21.641 11.109 12.75 1 97.5 105 LEU B O 1
ATOM 5761 N N . THR B 1 106 ? -21.562 12.883 14.125 1 97.12 106 THR B N 1
ATOM 5762 C CA . THR B 1 106 ? -20.344 12.445 14.797 1 97.12 106 THR B CA 1
ATOM 5763 C C . THR B 1 106 ? -20.641 11.312 15.781 1 97.12 106 THR B C 1
ATOM 5765 O O . THR B 1 106 ? -19.719 10.625 16.234 1 97.12 106 THR B O 1
ATOM 5768 N N . LEU B 1 107 ? -21.891 11.086 16.062 1 95.81 107 LEU B N 1
ATOM 5769 C CA . LEU B 1 107 ? -22.281 10.133 17.109 1 95.81 107 LEU B CA 1
ATOM 5770 C C . LEU B 1 107 ? -22.531 8.75 16.516 1 95.81 107 LEU B C 1
ATOM 5772 O O . LEU B 1 107 ? -22.75 7.789 17.25 1 95.81 107 LEU B O 1
ATOM 5776 N N . ASN B 1 108 ? -22.516 8.617 15.266 1 95.06 108 ASN B N 1
ATOM 5777 C CA . ASN B 1 108 ? -22.688 7.309 14.648 1 95.06 108 ASN B CA 1
ATOM 5778 C C . ASN B 1 108 ? -21.375 6.777 14.078 1 95.06 108 ASN B C 1
ATOM 5780 O O . ASN B 1 108 ? -20.391 7.504 14.016 1 95.06 108 ASN B O 1
ATOM 5784 N N . ARG B 1 109 ? -21.281 5.535 13.844 1 94.88 109 ARG B N 1
ATOM 5785 C CA . ARG B 1 109 ? -20.172 4.816 13.227 1 94.88 109 ARG B CA 1
ATOM 5786 C C . ARG B 1 109 ? -20.688 3.621 12.422 1 94.88 109 ARG B C 1
ATOM 5788 O O . ARG B 1 109 ? -21.594 2.92 12.852 1 94.88 109 ARG B O 1
ATOM 5795 N N . ASP B 1 110 ? -20.109 3.508 11.172 1 95.31 110 ASP B N 1
ATOM 5796 C CA . ASP B 1 110 ? -20.625 2.441 10.32 1 95.31 110 ASP B CA 1
ATOM 5797 C C . ASP B 1 110 ? -19.578 2.014 9.289 1 95.31 110 ASP B C 1
ATOM 5799 O O . ASP B 1 110 ? -18.516 2.619 9.188 1 95.31 110 ASP B O 1
ATOM 5803 N N . SER B 1 111 ? -19.828 0.91 8.625 1 96.12 111 SER B N 1
ATOM 5804 C CA . SER B 1 111 ? -19.125 0.425 7.441 1 96.12 111 SER B CA 1
ATOM 5805 C C . SER B 1 111 ? -20.109 0.105 6.312 1 96.12 111 SER B C 1
ATOM 5807 O O . SER B 1 111 ? -20.984 -0.745 6.469 1 96.12 111 SER B O 1
ATOM 5809 N N . ARG B 1 112 ? -19.922 0.87 5.246 1 95.5 112 ARG B N 1
ATOM 5810 C CA . ARG B 1 112 ? -20.828 0.748 4.121 1 95.5 112 ARG B CA 1
ATOM 5811 C C . ARG B 1 112 ? -20.094 0.91 2.795 1 95.5 112 ARG B C 1
ATOM 5813 O O . ARG B 1 112 ? -19.031 1.539 2.738 1 95.5 112 ARG B O 1
ATOM 5820 N N . ILE B 1 113 ? -20.719 0.319 1.744 1 96.69 113 ILE B N 1
ATOM 5821 C CA . ILE B 1 113 ? -20.156 0.437 0.405 1 96.69 113 ILE B CA 1
ATOM 5822 C C . ILE B 1 113 ? -21.109 1.229 -0.49 1 96.69 113 ILE B C 1
ATOM 5824 O O . ILE B 1 113 ? -22.312 0.954 -0.528 1 96.69 113 ILE B O 1
ATOM 5828 N N . PHE B 1 114 ? -20.578 2.24 -1.128 1 97.25 114 PHE B N 1
ATOM 5829 C CA . PHE B 1 114 ? -21.297 3.02 -2.135 1 97.25 114 PHE B CA 1
ATOM 5830 C C . PHE B 1 114 ? -20.688 2.797 -3.516 1 97.25 114 PHE B C 1
ATOM 5832 O O . PHE B 1 114 ? -19.469 2.725 -3.662 1 97.25 114 PHE B O 1
ATOM 5839 N N . GLN B 1 115 ? -21.547 2.611 -4.539 1 96.56 115 GLN B N 1
ATOM 5840 C CA . GLN B 1 115 ? -21.047 2.322 -5.879 1 96.56 115 GLN B CA 1
ATOM 5841 C C . GLN B 1 115 ? -21.656 3.264 -6.91 1 96.56 115 GLN B C 1
ATOM 5843 O O . GLN B 1 115 ? -22.859 3.512 -6.891 1 96.56 115 GLN B O 1
ATOM 5848 N N . ASN B 1 116 ? -20.812 3.828 -7.773 1 96.81 116 ASN B N 1
ATOM 5849 C CA . ASN B 1 116 ? -21.188 4.598 -8.953 1 96.81 116 ASN B CA 1
ATOM 5850 C C . ASN B 1 116 ? -22 5.832 -8.586 1 96.81 116 ASN B C 1
ATOM 5852 O O . ASN B 1 116 ? -23.047 6.082 -9.18 1 96.81 116 ASN B O 1
ATOM 5856 N N . LEU B 1 117 ? -21.578 6.574 -7.605 1 97.62 117 LEU B N 1
ATOM 5857 C CA . LEU B 1 117 ? -22.203 7.812 -7.152 1 97.62 117 LEU B CA 1
ATOM 5858 C C . LEU B 1 117 ? -21.188 8.961 -7.141 1 97.62 117 LEU B C 1
ATOM 5860 O O . LEU B 1 117 ? -20.016 8.75 -6.852 1 97.62 117 LEU B O 1
ATOM 5864 N N . THR B 1 118 ? -21.703 10.086 -7.527 1 97.62 118 THR B N 1
ATOM 5865 C CA . THR B 1 118 ? -20.891 11.281 -7.297 1 97.62 118 THR B CA 1
ATOM 5866 C C . THR B 1 118 ? -20.906 11.656 -5.816 1 97.62 118 THR B C 1
ATOM 5868 O O . THR B 1 118 ? -21.781 11.227 -5.066 1 97.62 118 THR B O 1
ATOM 5871 N N . VAL B 1 119 ? -19.953 12.438 -5.43 1 97.81 119 VAL B N 1
ATOM 5872 C CA . VAL B 1 119 ? -19.844 12.812 -4.023 1 97.81 119 VAL B CA 1
ATOM 5873 C C . VAL B 1 119 ? -21.094 13.57 -3.596 1 97.81 119 VAL B C 1
ATOM 5875 O O . VAL B 1 119 ? -21.688 13.273 -2.549 1 97.81 119 VAL B O 1
ATOM 5878 N N . PRO B 1 120 ? -21.641 14.469 -4.398 1 98.31 120 PRO B N 1
ATOM 5879 C CA . PRO B 1 120 ? -22.891 15.125 -3.99 1 98.31 120 PRO B CA 1
ATOM 5880 C C . PRO B 1 120 ? -24.047 14.156 -3.84 1 98.31 120 PRO B C 1
ATOM 5882 O O . PRO B 1 120 ? -24.828 14.258 -2.889 1 98.31 120 PRO B O 1
ATOM 5885 N N . GLN B 1 121 ? -24.141 13.219 -4.762 1 97.81 121 GLN B N 1
ATOM 5886 C CA . GLN B 1 121 ? -25.203 12.219 -4.656 1 97.81 121 GLN B CA 1
ATOM 5887 C C . GLN B 1 121 ? -25.047 11.383 -3.385 1 97.81 121 GLN B C 1
ATOM 5889 O O . GLN B 1 121 ? -26.031 11.07 -2.715 1 97.81 121 GLN B O 1
ATOM 5894 N N . LEU B 1 122 ? -23.859 11.047 -3.117 1 97.88 122 LEU B N 1
ATOM 5895 C CA . LEU B 1 122 ? -23.531 10.258 -1.934 1 97.88 122 LEU B CA 1
ATOM 5896 C C . LEU B 1 122 ? -23.891 11.016 -0.659 1 97.88 122 LEU B C 1
ATOM 5898 O O . LEU B 1 122 ? -24.484 10.438 0.262 1 97.88 122 LEU B O 1
ATOM 5902 N N . LEU B 1 123 ? -23.547 12.289 -0.599 1 98.25 123 LEU B N 1
ATOM 5903 C CA . LEU B 1 123 ? -23.844 13.109 0.569 1 98.25 123 LEU B CA 1
ATOM 5904 C C . LEU B 1 123 ? -25.359 13.234 0.771 1 98.25 123 LEU B C 1
ATOM 5906 O O . LEU B 1 123 ? -25.844 13.125 1.898 1 98.25 123 LEU B O 1
ATOM 5910 N N . GLN B 1 124 ? -26.062 13.43 -0.276 1 97.88 124 GLN B N 1
ATOM 5911 C CA . GLN B 1 124 ? -27.531 13.523 -0.193 1 97.88 124 GLN B CA 1
ATOM 5912 C C . GLN B 1 124 ? -28.125 12.234 0.357 1 97.88 124 GLN B C 1
ATOM 5914 O O . GLN B 1 124 ? -29 12.266 1.231 1 97.88 124 GLN B O 1
ATOM 5919 N N . GLN B 1 125 ? -27.641 11.141 -0.193 1 96.44 125 GLN B N 1
ATOM 5920 C CA . GLN B 1 125 ? -28.109 9.844 0.276 1 96.44 125 GLN B CA 1
ATOM 5921 C C . GLN B 1 125 ? -27.797 9.648 1.755 1 96.44 125 GLN B C 1
ATOM 5923 O O . GLN B 1 125 ? -28.656 9.195 2.523 1 96.44 125 GLN B O 1
ATOM 5928 N N . LEU B 1 126 ? -26.641 9.992 2.156 1 96.44 126 LEU B N 1
ATOM 5929 C CA . LEU B 1 126 ? -26.172 9.828 3.531 1 96.44 126 LEU B CA 1
ATOM 5930 C C . LEU B 1 126 ? -27.031 10.664 4.488 1 96.44 126 LEU B C 1
ATOM 5932 O O . LEU B 1 126 ? -27.438 10.172 5.543 1 96.44 126 LEU B O 1
ATOM 5936 N N . PHE B 1 127 ? -27.297 11.93 4.125 1 97.62 127 PHE B N 1
ATOM 5937 C CA . PHE B 1 127 ? -28.062 12.828 4.977 1 97.62 127 PHE B CA 1
ATOM 5938 C C . PHE B 1 127 ? -29.516 12.398 5.055 1 97.62 127 PHE B C 1
ATOM 5940 O O . PHE B 1 127 ? -30.094 12.344 6.145 1 97.62 127 PHE B O 1
ATOM 5947 N N . GLN B 1 128 ? -30.078 11.984 3.953 1 96.38 128 GLN B N 1
ATOM 5948 C CA . GLN B 1 128 ? -31.484 11.609 3.896 1 96.38 128 GLN B CA 1
ATOM 5949 C C . GLN B 1 128 ? -31.75 10.328 4.676 1 96.38 128 GLN B C 1
ATOM 5951 O O . GLN B 1 128 ? -32.781 10.203 5.359 1 96.38 128 GLN B O 1
ATOM 5956 N N . GLU B 1 129 ? -30.859 9.414 4.562 1 93.88 129 GLU B N 1
ATOM 5957 C CA . GLU B 1 129 ? -31 8.156 5.297 1 93.88 129 GLU B CA 1
ATOM 5958 C C . GLU B 1 129 ? -31 8.398 6.805 1 93.88 129 GLU B C 1
ATOM 5960 O O . GLU B 1 129 ? -31.578 7.621 7.562 1 93.88 129 GLU B O 1
ATOM 5965 N N . GLN B 1 130 ? -30.344 9.406 7.191 1 93.12 130 GLN B N 1
ATOM 5966 C CA . GLN B 1 130 ? -30.266 9.711 8.617 1 93.12 130 GLN B CA 1
ATOM 5967 C C . GLN B 1 130 ? -31.406 10.648 9.031 1 93.12 130 GLN B C 1
ATOM 5969 O O . GLN B 1 130 ? -31.453 11.078 10.188 1 93.12 130 GLN B O 1
ATOM 5974 N N . GLY B 1 131 ? -32.219 11.086 8.07 1 93.81 131 GLY B N 1
ATOM 5975 C CA . GLY B 1 131 ? -33.438 11.836 8.383 1 93.81 131 GLY B CA 1
ATOM 5976 C C . GLY B 1 131 ? -33.25 13.336 8.281 1 93.81 131 GLY B C 1
ATOM 5977 O O . GLY B 1 131 ? -34.094 14.102 8.734 1 93.81 131 GLY B O 1
ATOM 5978 N N . PHE B 1 132 ? -32.219 13.727 7.738 1 95.81 132 PHE B N 1
ATOM 5979 C CA . PHE B 1 132 ? -31.969 15.164 7.637 1 95.81 132 PHE B CA 1
ATOM 5980 C C . PHE B 1 132 ? -32.25 15.656 6.223 1 95.81 132 PHE B C 1
ATOM 5982 O O . PHE B 1 132 ? -31.781 15.047 5.25 1 95.81 132 PHE B O 1
ATOM 5989 N N . THR B 1 133 ? -32.938 16.781 6.113 1 95.06 133 THR B N 1
ATOM 5990 C CA . THR B 1 133 ? -33.344 17.281 4.801 1 95.06 133 THR B CA 1
ATOM 5991 C C . THR B 1 133 ? -32.969 18.766 4.652 1 95.06 133 THR B C 1
ATOM 5993 O O . THR B 1 133 ? -33.062 19.328 3.561 1 95.06 133 THR B O 1
ATOM 5996 N N . ASP B 1 134 ? -32.562 19.359 5.695 1 96.62 134 ASP B N 1
ATOM 5997 C CA . ASP B 1 134 ? -32.312 20.797 5.66 1 96.62 134 ASP B CA 1
ATOM 5998 C C . ASP B 1 134 ? -30.906 21.078 5.117 1 96.62 134 ASP B C 1
ATOM 6000 O O . ASP B 1 134 ? -30.047 21.609 5.824 1 96.62 134 ASP B O 1
ATOM 6004 N N . PHE B 1 135 ? -30.672 20.688 3.91 1 97.69 135 PHE B N 1
ATOM 6005 C CA . PHE B 1 135 ? -29.453 20.984 3.193 1 97.69 135 PHE B CA 1
ATOM 6006 C C . PHE B 1 135 ? -29.75 21.422 1.759 1 97.69 135 PHE B C 1
ATOM 6008 O O . PHE B 1 135 ? -30.812 21.109 1.228 1 97.69 135 PHE B O 1
ATOM 6015 N N . ARG B 1 136 ? -28.875 22.219 1.245 1 96.69 136 ARG B N 1
ATOM 6016 C CA . ARG B 1 136 ? -29.016 22.703 -0.124 1 96.69 136 ARG B CA 1
ATOM 6017 C C . ARG B 1 136 ? -27.688 22.625 -0.863 1 96.69 136 ARG B C 1
ATOM 6019 O O . ARG B 1 136 ? -26.625 22.906 -0.29 1 96.69 136 ARG B O 1
ATOM 6026 N N . LEU B 1 137 ? -27.719 22.203 -2.143 1 96.25 137 LEU B N 1
ATOM 6027 C CA . LEU B 1 137 ? -26.531 22.109 -2.98 1 96.25 137 LEU B CA 1
ATOM 6028 C C . LEU B 1 137 ? -26.359 23.359 -3.838 1 96.25 137 LEU B C 1
ATOM 6030 O O . LEU B 1 137 ? -27.219 23.656 -4.664 1 96.25 137 LEU B O 1
ATOM 6034 N N . ALA B 1 138 ? -25.422 24.109 -3.6 1 96.56 138 ALA B N 1
ATOM 6035 C CA . ALA B 1 138 ? -25.016 25.234 -4.445 1 96.56 138 ALA B CA 1
ATOM 6036 C C . ALA B 1 138 ? -23.719 24.922 -5.191 1 96.56 138 ALA B C 1
ATOM 6038 O O . ALA B 1 138 ? -22.75 25.672 -5.098 1 96.56 138 ALA B O 1
ATOM 6039 N N . LEU B 1 139 ? -23.75 23.859 -5.914 1 96.81 139 LEU B N 1
ATOM 6040 C CA . LEU B 1 139 ? -22.578 23.344 -6.625 1 96.81 139 LEU B CA 1
ATOM 6041 C C . LEU B 1 139 ? -22.641 23.703 -8.109 1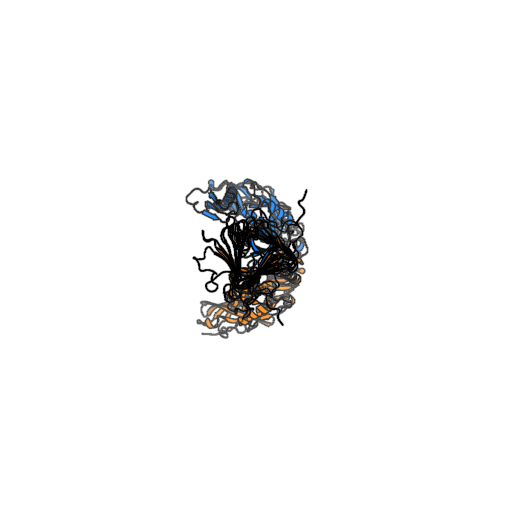 96.81 139 LEU B C 1
ATOM 6043 O O . LEU B 1 139 ? -23.719 23.609 -8.719 1 96.81 139 LEU B O 1
ATOM 6047 N N . ARG B 1 140 ? -21.578 24.125 -8.688 1 93.94 140 ARG B N 1
ATOM 6048 C CA . ARG B 1 140 ? -21.547 24.516 -10.086 1 93.94 140 ARG B CA 1
ATOM 6049 C C . ARG B 1 140 ? -20.656 23.578 -10.898 1 93.94 140 ARG B C 1
ATOM 6051 O O . ARG B 1 140 ? -20.781 23.484 -12.125 1 93.94 140 ARG B O 1
ATOM 6058 N N . ARG B 1 141 ? -19.781 22.859 -10.25 1 93.25 141 ARG B N 1
ATOM 6059 C CA . ARG B 1 141 ? -18.859 21.969 -10.945 1 93.25 141 ARG B CA 1
ATOM 6060 C C . ARG B 1 141 ? -19.5 20.625 -11.227 1 93.25 141 ARG B C 1
ATOM 6062 O O . ARG B 1 141 ? -20.531 20.281 -10.648 1 93.25 141 ARG B O 1
ATOM 6069 N N . THR B 1 142 ? -18.859 19.938 -12.203 1 93.56 142 THR B N 1
ATOM 6070 C CA . THR B 1 142 ? -19.25 18.578 -12.5 1 93.56 142 THR B CA 1
ATOM 6071 C C . THR B 1 142 ? -18.406 17.578 -11.719 1 93.56 142 THR B C 1
ATOM 6073 O O . THR B 1 142 ? -17.188 17.766 -11.586 1 93.56 142 THR B O 1
ATOM 6076 N N . TYR B 1 143 ? -19.047 16.609 -11.289 1 95.75 143 TYR B N 1
ATOM 6077 C CA . TYR B 1 143 ? -18.359 15.609 -10.469 1 95.75 143 TYR B CA 1
ATOM 6078 C C . TYR B 1 143 ? -18.375 14.242 -11.133 1 95.75 143 TYR B C 1
ATOM 6080 O O . TYR B 1 143 ? -19.391 13.844 -11.727 1 95.75 143 TYR B O 1
ATOM 6088 N N . THR B 1 144 ? -17.25 13.594 -11.117 1 94.06 144 THR B N 1
ATOM 6089 C CA . THR B 1 144 ? -17.141 12.25 -11.672 1 94.06 144 THR B CA 1
ATOM 6090 C C . THR B 1 144 ? -17.656 11.211 -10.68 1 94.06 144 THR B C 1
ATOM 6092 O O . THR B 1 144 ? -17.312 11.242 -9.5 1 94.06 144 THR B O 1
ATOM 6095 N N . PRO B 1 145 ? -18.562 10.344 -11.188 1 95.94 145 PRO B N 1
ATOM 6096 C CA . PRO B 1 145 ? -19.016 9.281 -10.297 1 95.94 145 PRO B CA 1
ATOM 6097 C C . PRO B 1 145 ? -17.859 8.367 -9.844 1 95.94 145 PRO B C 1
ATOM 6099 O O . PRO B 1 145 ? -16.969 8.062 -10.625 1 95.94 145 PRO B O 1
ATOM 6102 N N . ARG B 1 146 ? -17.875 8.086 -8.594 1 95.75 146 ARG B N 1
ATOM 6103 C CA . ARG B 1 146 ? -16.922 7.125 -8.055 1 95.75 146 ARG B CA 1
ATOM 6104 C C . ARG B 1 146 ? -17.438 5.699 -8.195 1 95.75 146 ARG B C 1
ATOM 6106 O O . ARG B 1 146 ? -18.516 5.371 -7.691 1 95.75 146 ARG B O 1
ATOM 6113 N N . GLU B 1 147 ? -16.719 4.879 -8.859 1 94.81 147 GLU B N 1
ATOM 6114 C CA . GLU B 1 147 ? -17.109 3.49 -9.078 1 94.81 147 GLU B CA 1
ATOM 6115 C C . GLU B 1 147 ? -17.297 2.754 -7.754 1 94.81 147 GLU B C 1
ATOM 6117 O O . GLU B 1 147 ? -18.203 1.931 -7.621 1 94.81 147 GLU B O 1
ATOM 6122 N N . TYR B 1 148 ? -16.516 2.992 -6.879 1 96.5 148 TYR B N 1
ATOM 6123 C CA . TYR B 1 148 ? -16.469 2.297 -5.598 1 96.5 148 TYR B CA 1
ATOM 6124 C C . TYR B 1 148 ? -15.953 3.213 -4.492 1 96.5 148 TYR B C 1
ATOM 6126 O O . TYR B 1 148 ? -14.891 3.824 -4.633 1 96.5 148 TYR B O 1
ATOM 6134 N N . CYS B 1 149 ? -16.703 3.42 -3.461 1 97.62 149 CYS B N 1
ATOM 6135 C CA . CYS B 1 149 ? -16.359 4.258 -2.32 1 97.62 149 CYS B CA 1
ATOM 6136 C C . CYS B 1 149 ? -16.828 3.629 -1.015 1 97.62 149 CYS B C 1
ATOM 6138 O O . CYS B 1 149 ? -18.016 3.348 -0.848 1 97.62 149 CYS B O 1
ATOM 6140 N N . VAL B 1 150 ? -15.883 3.455 -0.024 1 97.31 150 VAL B N 1
ATOM 6141 C CA . VAL B 1 150 ? -16.203 2.691 1.175 1 97.31 150 VAL B CA 1
ATOM 6142 C C . VAL B 1 150 ? -16.141 3.6 2.4 1 97.31 150 VAL B C 1
ATOM 6144 O O . VAL B 1 150 ? -15.156 4.32 2.59 1 97.31 150 VAL B O 1
ATOM 6147 N N . GLN B 1 151 ? -17.172 3.705 3.154 1 97.5 151 GLN B N 1
ATOM 6148 C CA . GLN B 1 151 ? -17.109 4.152 4.543 1 97.5 151 GLN B CA 1
ATOM 6149 C C . GLN B 1 151 ? -16.609 3.033 5.457 1 97.5 151 GLN B C 1
ATOM 6151 O O . GLN B 1 151 ? -17.281 2.01 5.613 1 97.5 151 GLN B O 1
ATOM 6156 N N . HIS B 1 152 ? -15.469 3.18 5.988 1 96.56 152 HIS B N 1
ATOM 6157 C CA . HIS B 1 152 ? -14.883 2.092 6.762 1 96.56 152 HIS B CA 1
ATOM 6158 C C . HIS B 1 152 ? -14.695 2.492 8.227 1 96.56 152 HIS B C 1
ATOM 6160 O O . HIS B 1 152 ? -13.695 3.119 8.578 1 96.56 152 HIS B O 1
ATOM 6166 N N . GLN B 1 153 ? -15.578 2.002 9.047 1 95.5 153 GLN B N 1
ATOM 6167 C CA . GLN B 1 153 ? -15.5 2.211 10.492 1 95.5 153 GLN B CA 1
ATOM 6168 C C . GLN B 1 153 ? -15.273 3.682 10.82 1 95.5 153 GLN B C 1
ATOM 6170 O O . GLN B 1 153 ? -14.359 4.016 11.586 1 95.5 153 GLN B O 1
ATOM 6175 N N . GLU B 1 154 ? -15.977 4.559 10.297 1 96.25 154 GLU B N 1
ATOM 6176 C CA . GLU B 1 154 ? -15.906 5.992 10.562 1 96.25 154 GLU B CA 1
ATOM 6177 C C . GLU B 1 154 ? -17.312 6.594 10.695 1 96.25 154 GLU B C 1
ATOM 6179 O O . GLU B 1 154 ? -18.297 5.984 10.281 1 96.25 154 GLU B O 1
ATOM 6184 N N . SER B 1 155 ? -17.375 7.695 11.312 1 97.56 155 SER B N 1
ATOM 6185 C CA . SER B 1 155 ? -18.656 8.383 11.469 1 97.56 155 SER B CA 1
ATOM 6186 C C . SER B 1 155 ? -19.125 8.969 10.148 1 97.56 155 SER B C 1
ATOM 6188 O O . SER B 1 155 ? -18.328 9.211 9.242 1 97.56 155 SER B O 1
ATOM 6190 N N . ALA B 1 156 ? -20.438 9.109 10.102 1 97.62 156 ALA B N 1
ATOM 6191 C CA . ALA B 1 156 ? -20.969 9.758 8.906 1 97.62 156 ALA B CA 1
ATOM 6192 C C . ALA B 1 156 ? -20.422 11.172 8.758 1 97.62 156 ALA B C 1
ATOM 6194 O O . ALA B 1 156 ? -20.203 11.648 7.641 1 97.62 156 ALA B O 1
ATOM 6195 N N . PHE B 1 157 ? -20.141 11.828 9.891 1 98.19 157 PHE B N 1
ATOM 6196 C CA . PHE B 1 157 ? -19.562 13.172 9.867 1 98.19 157 PHE B CA 1
ATOM 6197 C C . PHE B 1 157 ? -18.188 13.148 9.227 1 98.19 157 PHE B C 1
ATOM 6199 O O . PHE B 1 157 ? -17.891 13.945 8.336 1 98.19 157 PHE B O 1
ATOM 6206 N N . ASP B 1 158 ? -17.328 12.312 9.68 1 98.31 158 ASP B N 1
ATOM 6207 C CA . ASP B 1 158 ? -15.969 12.219 9.148 1 98.31 158 ASP B CA 1
ATOM 6208 C C . ASP B 1 158 ? -15.977 11.805 7.684 1 98.31 158 ASP B C 1
ATOM 6210 O O . ASP B 1 158 ? -15.203 12.32 6.879 1 98.31 158 ASP B O 1
ATOM 6214 N N . PHE B 1 159 ? -16.859 10.844 7.426 1 98.19 159 PHE B N 1
ATOM 6215 C CA . PHE B 1 159 ? -16.984 10.359 6.059 1 98.19 159 PHE B CA 1
ATOM 6216 C C . PHE B 1 159 ? -17.391 11.484 5.117 1 98.19 159 PHE B C 1
ATOM 6218 O O . PHE B 1 159 ? -16.766 11.688 4.074 1 98.19 159 PHE B O 1
ATOM 6225 N N . ALA B 1 160 ? -18.391 12.211 5.465 1 98.38 160 ALA B N 1
ATOM 6226 C CA . ALA B 1 160 ? -18.859 13.344 4.668 1 98.38 160 ALA B CA 1
ATOM 6227 C C . ALA B 1 160 ? -17.781 14.43 4.57 1 98.38 160 ALA B C 1
ATOM 6229 O O . ALA B 1 160 ? -17.562 15 3.5 1 98.38 160 ALA B O 1
ATOM 6230 N N . SER B 1 161 ? -17.156 14.719 5.656 1 98.44 161 SER B N 1
ATOM 6231 C CA . SER B 1 161 ? -16.156 15.773 5.707 1 98.44 161 SER B CA 1
ATOM 6232 C C . SER B 1 161 ? -14.969 15.453 4.797 1 98.44 161 SER B C 1
ATOM 6234 O O . SER B 1 161 ? -14.547 16.297 4 1 98.44 161 SER B O 1
ATOM 6236 N N . ARG B 1 162 ? -14.43 14.258 4.898 1 97.75 162 ARG B N 1
ATOM 6237 C CA . ARG B 1 162 ? -13.258 13.938 4.086 1 97.75 162 ARG B CA 1
ATOM 6238 C C . ARG B 1 162 ? -13.617 13.914 2.602 1 97.75 162 ARG B C 1
ATOM 6240 O O . ARG B 1 162 ? -12.789 14.273 1.757 1 97.75 162 ARG B O 1
ATOM 6247 N N . LEU B 1 163 ? -14.828 13.484 2.254 1 97.94 163 LEU B N 1
ATOM 6248 C CA . LEU B 1 163 ? -15.25 13.5 0.858 1 97.94 163 LEU B CA 1
ATOM 6249 C C . LEU B 1 163 ? -15.375 14.93 0.341 1 97.94 163 LEU B C 1
ATOM 6251 O O . LEU B 1 163 ? -14.953 15.219 -0.78 1 97.94 163 LEU B O 1
ATOM 6255 N N . MET B 1 164 ? -15.969 15.805 1.147 1 98.44 164 MET B N 1
ATOM 6256 C CA . MET B 1 164 ? -16.094 17.203 0.758 1 98.44 164 MET B CA 1
ATOM 6257 C C . MET B 1 164 ? -14.719 17.844 0.604 1 98.44 164 MET B C 1
ATOM 6259 O O . MET B 1 164 ? -14.477 18.578 -0.359 1 98.44 164 MET B O 1
ATOM 6263 N N . GLU B 1 165 ? -13.875 17.547 1.517 1 97.88 165 GLU B N 1
ATOM 6264 C CA . GLU B 1 165 ? -12.516 18.078 1.451 1 97.88 165 GLU B CA 1
ATOM 6265 C C . GLU B 1 165 ? -11.789 17.578 0.2 1 97.88 165 GLU B C 1
ATOM 6267 O O . GLU B 1 165 ? -11.086 18.344 -0.46 1 97.88 165 GLU B O 1
ATOM 6272 N N . ASP B 1 166 ? -12.016 16.344 -0.083 1 96.69 166 ASP B N 1
ATOM 6273 C CA . ASP B 1 166 ? -11.359 15.734 -1.231 1 96.69 166 ASP B CA 1
ATOM 6274 C C . ASP B 1 166 ? -11.812 16.391 -2.537 1 96.69 166 ASP B C 1
ATOM 6276 O O . ASP B 1 166 ? -11.008 16.594 -3.449 1 96.69 166 ASP B O 1
ATOM 6280 N N . GLU B 1 167 ? -13.07 16.719 -2.654 1 97.12 167 GLU B N 1
ATOM 6281 C CA . GLU B 1 167 ? -13.633 17.281 -3.877 1 97.12 167 GLU B CA 1
ATOM 6282 C C . GLU B 1 167 ? -13.578 18.797 -3.861 1 97.12 167 GLU B C 1
ATOM 6284 O O . GLU B 1 167 ? -13.93 19.453 -4.848 1 97.12 167 GLU B O 1
ATOM 6289 N N . GLY B 1 168 ? -13.148 19.359 -2.777 1 97.19 168 GLY B N 1
ATOM 6290 C CA . GLY B 1 168 ? -13.07 20.812 -2.68 1 97.19 168 GLY B CA 1
ATOM 6291 C C . GLY B 1 168 ? -14.422 21.453 -2.434 1 97.19 168 GLY B C 1
ATOM 6292 O O . GLY B 1 168 ? -14.648 22.594 -2.85 1 97.19 168 GLY B O 1
ATOM 6293 N N . ILE B 1 169 ? -15.312 20.75 -1.866 1 98.12 169 ILE B N 1
ATOM 6294 C CA . ILE B 1 169 ? -16.625 21.281 -1.494 1 98.12 169 ILE B CA 1
ATOM 6295 C C . ILE B 1 169 ? -16.547 21.875 -0.088 1 98.12 169 ILE B C 1
ATOM 6297 O O . ILE B 1 169 ? -16.141 21.203 0.858 1 98.12 169 ILE B O 1
ATOM 6301 N N . PHE B 1 170 ? -16.859 23.156 0.04 1 98.19 170 PHE B N 1
ATOM 6302 C CA . PHE B 1 170 ? -16.953 23.75 1.366 1 98.19 170 PHE B CA 1
ATOM 6303 C C . PHE B 1 170 ? -18.422 23.953 1.753 1 98.19 170 PHE B C 1
ATOM 6305 O O . PHE B 1 170 ? -19.312 23.859 0.908 1 98.19 170 PHE B O 1
ATOM 6312 N N . TYR B 1 171 ? -18.641 24.125 3.053 1 98.44 171 TYR B N 1
ATOM 6313 C CA . TYR B 1 171 ? -20.016 24.328 3.486 1 98.44 171 TYR B CA 1
ATOM 6314 C C . TYR B 1 171 ? -20.109 25.438 4.531 1 98.44 171 TYR B C 1
ATOM 6316 O O . TYR B 1 171 ? -19.094 25.812 5.129 1 98.44 171 TYR B O 1
ATOM 6324 N N . PHE B 1 172 ? -21.25 26 4.641 1 97.94 172 PHE B N 1
ATOM 6325 C CA . PHE B 1 172 ? -21.641 26.953 5.672 1 97.94 172 PHE B CA 1
ATOM 6326 C C . PHE B 1 172 ? -23.125 26.828 5.992 1 97.94 172 PHE B C 1
ATOM 6328 O O . PHE B 1 172 ? -23.812 25.953 5.465 1 97.94 172 PHE B O 1
ATOM 6335 N N . PHE B 1 173 ? -23.578 27.641 6.965 1 97.94 173 PHE B N 1
ATOM 6336 C CA . PHE B 1 173 ? -24.953 27.453 7.43 1 97.94 173 PHE B CA 1
ATOM 6337 C C . PHE B 1 173 ? -25.766 28.734 7.242 1 97.94 173 PHE B C 1
ATOM 6339 O O . PHE B 1 173 ? -25.266 29.828 7.469 1 97.94 173 PHE B O 1
ATOM 6346 N N . GLU B 1 174 ? -26.953 28.562 6.758 1 96.44 174 GLU B N 1
ATOM 6347 C CA . GLU B 1 174 ? -27.953 29.609 6.738 1 96.44 174 GLU B CA 1
ATOM 6348 C C . GLU B 1 174 ? -28.984 29.406 7.855 1 96.44 174 GLU B C 1
ATOM 6350 O O . GLU B 1 174 ? -29.5 28.312 8.031 1 96.44 174 GLU B O 1
ATOM 6355 N N . HIS B 1 175 ? -29.219 30.469 8.555 1 96.69 175 HIS B N 1
ATOM 6356 C CA . HIS B 1 175 ? -30.078 30.375 9.734 1 96.69 175 HIS B CA 1
ATOM 6357 C C . HIS B 1 175 ? -31.375 31.141 9.523 1 96.69 175 HIS B C 1
ATOM 6359 O O . HIS B 1 175 ? -31.391 32.219 8.938 1 96.69 175 HIS B O 1
ATOM 6365 N N . THR B 1 176 ? -32.469 30.562 9.93 1 94.62 176 THR B N 1
ATOM 6366 C CA . THR B 1 176 ? -33.75 31.203 10.102 1 94.62 176 THR B CA 1
ATOM 6367 C C . THR B 1 176 ? -34.281 31 11.523 1 94.62 176 THR B C 1
ATOM 6369 O O . THR B 1 176 ? -33.562 30.469 12.375 1 94.62 176 THR B O 1
ATOM 6372 N N . LYS B 1 177 ? -35.469 31.469 11.75 1 92.81 177 LYS B N 1
ATOM 6373 C CA . LYS B 1 177 ? -36.031 31.375 13.078 1 92.81 177 LYS B CA 1
ATOM 6374 C C . LYS B 1 177 ? -36.312 29.922 13.469 1 92.81 177 LYS B C 1
ATOM 6376 O O . LYS B 1 177 ? -36.219 29.562 14.633 1 92.81 177 LYS B O 1
ATOM 6381 N N . ASP B 1 178 ? -36.531 29.109 12.43 1 93.56 178 ASP B N 1
ATOM 6382 C CA . ASP B 1 178 ? -37.062 27.781 12.758 1 93.56 178 ASP B CA 1
ATOM 6383 C C . ASP B 1 178 ? -36.094 26.703 12.289 1 93.56 178 ASP B C 1
ATOM 6385 O O . ASP B 1 178 ? -36.281 25.516 12.625 1 93.56 178 ASP B O 1
ATOM 6389 N N . ARG B 1 179 ? -35.125 27.062 11.531 1 95.56 179 ARG B N 1
ATOM 6390 C CA . ARG B 1 179 ? -34.25 26 11.023 1 95.56 179 ARG B CA 1
ATOM 6391 C C . ARG B 1 179 ? -32.875 26.562 10.602 1 95.56 179 ARG B C 1
ATOM 6393 O O . ARG B 1 179 ? -32.719 27.781 10.477 1 95.56 179 ARG B O 1
ATOM 6400 N N . HIS B 1 180 ? -31.953 25.734 10.539 1 97.56 180 HIS B N 1
ATOM 6401 C CA . HIS B 1 180 ? -30.672 26.031 9.898 1 97.56 180 HIS B CA 1
ATOM 6402 C C . HIS B 1 180 ? -30.422 25.078 8.727 1 97.56 180 HIS B C 1
ATOM 6404 O O . HIS B 1 180 ? -30.719 23.891 8.82 1 97.56 180 HIS B O 1
ATOM 6410 N N . THR B 1 181 ? -29.969 25.625 7.625 1 97.88 181 THR B N 1
ATOM 6411 C CA . THR B 1 181 ? -29.766 24.875 6.391 1 97.88 181 THR B CA 1
ATOM 6412 C C . THR B 1 181 ? -28.266 24.781 6.066 1 97.88 181 THR B C 1
ATOM 6414 O O . THR B 1 181 ? -27.562 25.781 6.059 1 97.88 181 THR B O 1
ATOM 6417 N N . LEU B 1 182 ? -27.797 23.516 5.906 1 98.25 182 LEU B N 1
ATOM 6418 C CA . LEU B 1 182 ? -26.438 23.266 5.461 1 98.25 182 LEU B CA 1
ATOM 6419 C C . LEU B 1 182 ? -26.281 23.547 3.969 1 98.25 182 LEU B C 1
ATOM 6421 O O . LEU B 1 182 ? -26.938 22.891 3.148 1 98.25 182 LEU B O 1
ATOM 6425 N N . VAL B 1 183 ? -25.484 24.5 3.617 1 98.12 183 VAL B N 1
ATOM 6426 C CA . VAL B 1 183 ? -25.281 24.859 2.215 1 98.12 183 VAL B CA 1
ATOM 6427 C C . VAL B 1 183 ? -23.922 24.312 1.74 1 98.12 183 VAL B C 1
ATOM 6429 O O . VAL B 1 183 ? -22.891 24.656 2.297 1 98.12 183 VAL B O 1
ATOM 6432 N N . LEU B 1 184 ? -23.906 23.438 0.772 1 98.25 184 LEU B N 1
ATOM 6433 C CA . LEU B 1 184 ? -22.688 22.922 0.139 1 98.25 184 LEU B CA 1
ATOM 6434 C C . LEU B 1 184 ? -22.359 23.734 -1.113 1 98.25 184 LEU B C 1
ATOM 6436 O O . LEU B 1 184 ? -23.188 23.875 -2.006 1 98.25 184 LEU B O 1
ATOM 6440 N N . ALA B 1 185 ? -21.156 24.266 -1.151 1 97.94 185 ALA B N 1
ATOM 6441 C CA . ALA B 1 185 ? -20.766 25.125 -2.264 1 97.94 185 ALA B CA 1
ATOM 6442 C C . ALA B 1 185 ? -19.359 24.781 -2.75 1 97.94 185 ALA B C 1
ATOM 6444 O O . ALA B 1 185 ? -18.594 24.125 -2.037 1 97.94 185 ALA B O 1
ATOM 6445 N N . ASP B 1 186 ? -18.984 25.156 -4.055 1 96.25 186 ASP B N 1
ATOM 6446 C CA . ASP B 1 186 ? -17.672 24.844 -4.602 1 96.25 186 ASP B CA 1
ATOM 6447 C C . ASP B 1 186 ? -17.141 26 -5.457 1 96.25 186 ASP B C 1
ATOM 6449 O O . ASP B 1 186 ? -16.172 25.828 -6.211 1 96.25 186 ASP B O 1
ATOM 6453 N N . ASP B 1 187 ? -17.828 27.141 -5.375 1 93.44 187 ASP B N 1
ATOM 6454 C CA . ASP B 1 187 ? -17.438 28.25 -6.238 1 93.44 187 ASP B CA 1
ATOM 6455 C C . ASP B 1 187 ? -17.594 29.578 -5.516 1 93.44 187 ASP B C 1
ATOM 6457 O O . ASP B 1 187 ? -18.375 29.688 -4.566 1 93.44 187 ASP B O 1
ATOM 6461 N N . VAL B 1 188 ? -16.906 30.578 -6.078 1 91.69 188 VAL B N 1
ATOM 6462 C CA . VAL B 1 188 ? -16.906 31.922 -5.5 1 91.69 188 VAL B CA 1
ATOM 6463 C C . VAL B 1 188 ? -18.297 32.562 -5.641 1 91.69 188 VAL B C 1
ATOM 6465 O O . VAL B 1 188 ? -18.688 33.375 -4.824 1 91.69 188 VAL B O 1
ATOM 6468 N N . ALA B 1 189 ? -19.016 32.062 -6.555 1 90.81 189 ALA B N 1
ATOM 6469 C CA . ALA B 1 189 ? -20.328 32.625 -6.832 1 90.81 189 ALA B CA 1
ATOM 6470 C C . ALA B 1 189 ? -21.312 32.312 -5.711 1 90.81 189 ALA B C 1
ATOM 6472 O O . ALA B 1 189 ? -22.359 32.938 -5.59 1 90.81 189 ALA B O 1
ATOM 6473 N N . ALA B 1 190 ? -20.953 31.359 -4.953 1 92.44 190 ALA B N 1
ATOM 6474 C CA . ALA B 1 190 ? -21.844 30.953 -3.883 1 92.44 190 ALA B CA 1
ATOM 6475 C C . ALA B 1 190 ? -21.828 31.953 -2.73 1 92.44 190 ALA B C 1
ATOM 6477 O O . ALA B 1 190 ? -22.719 31.953 -1.883 1 92.44 190 ALA B O 1
ATOM 6478 N N . HIS B 1 191 ? -20.828 32.75 -2.684 1 95.25 191 HIS B N 1
ATOM 6479 C CA . HIS B 1 191 ? -20.703 33.719 -1.604 1 95.25 191 HIS B CA 1
ATOM 6480 C C . HIS B 1 191 ? -21.594 34.938 -1.854 1 95.25 191 HIS B C 1
ATOM 6482 O O . HIS B 1 191 ? -21.203 35.875 -2.576 1 95.25 191 HIS B O 1
ATOM 6488 N N . GLU B 1 192 ? -22.641 35 -1.215 1 94.06 192 GLU B N 1
ATOM 6489 C CA . GLU B 1 192 ? -23.547 36.125 -1.306 1 94.06 192 GLU B CA 1
ATOM 6490 C C . GLU B 1 192 ? -23.094 37.281 -0.401 1 94.06 192 GLU B C 1
ATOM 6492 O O . GLU B 1 192 ? -22.344 37.062 0.548 1 94.06 192 GLU B O 1
ATOM 6497 N N . PRO B 1 193 ? -23.453 38.469 -0.735 1 94.31 193 PRO B N 1
ATOM 6498 C CA . PRO B 1 193 ? -23.156 39.562 0.188 1 94.31 193 PRO B CA 1
ATOM 6499 C C . PRO B 1 193 ? -23.859 39.406 1.533 1 94.31 193 PRO B C 1
ATOM 6501 O O . PRO B 1 193 ? -25 38.969 1.587 1 94.31 193 PRO B O 1
ATOM 6504 N N . CYS B 1 194 ? -23.172 39.719 2.592 1 93.38 194 CYS B N 1
ATOM 6505 C CA . CYS B 1 194 ? -23.766 39.688 3.924 1 93.38 194 CYS B CA 1
ATOM 6506 C C . CYS B 1 194 ? -25.078 40.469 3.967 1 93.38 194 CYS B C 1
ATOM 6508 O O . CYS B 1 194 ? -25.172 41.531 3.354 1 93.38 194 CYS B O 1
ATOM 6510 N N . PRO B 1 195 ? -25.922 39.844 4.75 1 86.88 195 PRO B N 1
ATOM 6511 C CA . PRO B 1 195 ? -27.141 40.625 4.934 1 86.88 195 PRO B CA 1
ATOM 6512 C C . PRO B 1 195 ? -26.906 41.875 5.766 1 86.88 195 PRO B C 1
ATOM 6514 O O . PRO B 1 195 ? -26.094 41.875 6.684 1 86.88 195 PRO B O 1
ATOM 6517 N N . GLY B 1 196 ? -27.359 43.031 5.336 1 81.31 196 GLY B N 1
ATOM 6518 C CA . GLY B 1 196 ? -27.094 44.312 5.926 1 81.31 196 GLY B CA 1
ATOM 6519 C C . GLY B 1 196 ? -26.547 45.312 4.938 1 81.31 196 GLY B C 1
ATOM 6520 O O . GLY B 1 196 ? -26.906 45.312 3.756 1 81.31 196 GLY B O 1
ATOM 6521 N N . PRO B 1 197 ? -25.641 46.156 5.543 1 81.75 197 PRO B N 1
ATOM 6522 C CA . PRO B 1 197 ? -25.078 47.156 4.648 1 81.75 197 PRO B CA 1
ATOM 6523 C C . PRO B 1 197 ? -24.031 46.594 3.693 1 81.75 197 PRO B C 1
ATOM 6525 O O . PRO B 1 197 ? -23.766 47.188 2.643 1 81.75 197 PRO B O 1
ATOM 6528 N N . GLY B 1 198 ? -23.469 45.531 4.078 1 84.31 198 GLY B N 1
ATOM 6529 C CA . GLY B 1 198 ? -22.484 44.875 3.211 1 84.31 198 GLY B CA 1
ATOM 6530 C C . GLY B 1 198 ? -21.125 45.531 3.254 1 84.31 198 GLY B C 1
ATOM 6531 O O . GLY B 1 198 ? -20.141 44.969 2.781 1 84.31 198 GLY B O 1
ATOM 6532 N N . MET B 1 199 ? -21.062 46.719 3.742 1 90.44 199 MET B N 1
ATOM 6533 C CA . MET B 1 199 ? -19.812 47.438 3.855 1 90.44 199 MET B CA 1
ATOM 6534 C C . MET B 1 199 ? -19.453 47.688 5.316 1 90.44 199 MET B C 1
ATOM 6536 O O . MET B 1 199 ? -20.234 48.25 6.07 1 90.44 199 MET B O 1
ATOM 6540 N N . ALA B 1 200 ? -18.359 47.188 5.66 1 92 200 ALA B N 1
ATOM 6541 C CA . ALA B 1 200 ? -17.859 47.375 7.016 1 92 200 ALA B CA 1
ATOM 6542 C C . ALA B 1 200 ? -16.703 48.375 7.035 1 92 200 ALA B C 1
ATOM 6544 O O . ALA B 1 200 ? -15.719 48.219 6.316 1 92 200 ALA B O 1
ATOM 6545 N N . LYS B 1 201 ? -16.812 49.375 7.836 1 91.75 201 LYS B N 1
ATOM 6546 C CA . LYS B 1 201 ? -15.805 50.438 7.914 1 91.75 201 LYS B CA 1
ATOM 6547 C C . LYS B 1 201 ? -14.852 50.188 9.086 1 91.75 201 LYS B C 1
ATOM 6549 O O . LYS B 1 201 ? -15.273 49.719 10.148 1 91.75 201 LYS B O 1
ATOM 6554 N N . VAL B 1 202 ? -13.633 50.5 8.82 1 90.38 202 VAL B N 1
ATOM 6555 C CA . VAL B 1 202 ? -12.641 50.406 9.883 1 90.38 202 VAL B CA 1
ATOM 6556 C C . VAL B 1 202 ? -12.602 51.719 10.664 1 90.38 202 VAL B C 1
ATOM 6558 O O . VAL B 1 202 ? -12.328 52.781 10.102 1 90.38 202 VAL B O 1
ATOM 6561 N N . GLN B 1 203 ? -13.016 51.562 11.93 1 83.25 203 GLN B N 1
ATOM 6562 C CA . GLN B 1 203 ? -12.992 52.75 12.781 1 83.25 203 GLN B CA 1
ATOM 6563 C C . GLN B 1 203 ? -12.047 52.562 13.961 1 83.25 203 GLN B C 1
ATOM 6565 O O . GLN B 1 203 ? -12.148 51.562 14.695 1 83.25 203 GLN B O 1
ATOM 6570 N N . GLY B 1 204 ? -10.594 52.781 13.867 1 69.06 204 GLY B N 1
ATOM 6571 C CA . GLY B 1 204 ? -9.594 52.688 14.914 1 69.06 204 GLY B CA 1
ATOM 6572 C C . GLY B 1 204 ? -10.18 52.656 16.312 1 69.06 204 GLY B C 1
ATOM 6573 O O . GLY B 1 204 ? -11.398 52.719 16.484 1 69.06 204 GLY B O 1
ATOM 6574 N N . HIS B 1 205 ? -9.422 52.156 17.453 1 55.88 205 HIS B N 1
ATOM 6575 C CA . HIS B 1 205 ? -9.836 52.062 18.844 1 55.88 205 HIS B CA 1
ATOM 6576 C C . HIS B 1 205 ? -10.43 53.375 19.344 1 55.88 205 HIS B C 1
ATOM 6578 O O . HIS B 1 205 ? -10.836 53.469 20.516 1 55.88 205 HIS B O 1
ATOM 6584 N N . LEU B 1 206 ? -10.25 54.469 18.625 1 49.34 206 LEU B N 1
ATOM 6585 C CA . LEU B 1 206 ? -10.547 55.719 19.297 1 49.34 206 LEU B CA 1
ATOM 6586 C C . LEU B 1 206 ? -12 55.75 19.766 1 49.34 206 LEU B C 1
ATOM 6588 O O . LEU B 1 206 ? -12.844 55.031 19.219 1 49.34 206 LEU B O 1
ATOM 6592 N N . GLY B 1 207 ? -12.242 56.562 20.891 1 44.69 207 GLY B N 1
ATOM 6593 C CA . GLY B 1 207 ? -13.219 56.938 21.891 1 44.69 207 GLY B CA 1
ATOM 6594 C C . GLY B 1 207 ? -14.594 57.219 21.312 1 44.69 207 GLY B C 1
ATOM 6595 O O . GLY B 1 207 ? -15.516 57.625 22.031 1 44.69 207 GLY B O 1
ATOM 6596 N N . GLU B 1 208 ? -14.625 57.781 20.109 1 45.56 208 GLU B N 1
ATOM 6597 C CA . GLU B 1 208 ? -15.922 58.406 19.984 1 45.56 208 GLU B CA 1
ATOM 6598 C C . GLU B 1 208 ? -17.062 57.406 19.984 1 45.56 208 GLU B C 1
ATOM 6600 O O . GLU B 1 208 ? -16.828 56.219 19.766 1 45.56 208 GLU B O 1
ATOM 6605 N N . ALA B 1 209 ? -18.281 57.812 20.062 1 48.75 209 ALA B N 1
ATOM 6606 C CA . ALA B 1 209 ? -19.594 57.219 20.219 1 48.75 209 ALA B CA 1
ATOM 6607 C C . ALA B 1 209 ? -19.766 56.031 19.281 1 48.75 209 ALA B C 1
ATOM 6609 O O . ALA B 1 209 ? -19.656 56.188 18.062 1 48.75 209 ALA B O 1
ATOM 6610 N N . ARG B 1 210 ? -19.484 54.75 19.641 1 56.62 210 ARG B N 1
ATOM 6611 C CA . ARG B 1 210 ? -19.578 53.344 19.234 1 56.62 210 ARG B CA 1
ATOM 6612 C C . ARG B 1 210 ? -20.875 53.062 18.484 1 56.62 210 ARG B C 1
ATOM 6614 O O . ARG B 1 210 ? -21.656 52.188 18.844 1 56.62 210 ARG B O 1
ATOM 6621 N N . THR B 1 211 ? -21.562 54 17.891 1 56.41 211 THR B N 1
ATOM 6622 C CA . THR B 1 211 ? -22.953 53.875 17.469 1 56.41 211 THR B CA 1
ATOM 6623 C C . THR B 1 211 ? -23.062 52.938 16.266 1 56.41 211 THR B C 1
ATOM 6625 O O . THR B 1 211 ? -24.156 52.5 15.938 1 56.41 211 THR B O 1
ATOM 6628 N N . GLU B 1 212 ? -21.906 52.625 15.438 1 69.06 212 GLU B N 1
ATOM 6629 C CA . GLU B 1 212 ? -22.172 51.906 14.195 1 69.06 212 GLU B CA 1
ATOM 6630 C C . GLU B 1 212 ? -21.391 50.594 14.156 1 69.06 212 GLU B C 1
ATOM 6632 O O . GLU B 1 212 ? -20.438 50.406 14.914 1 69.06 212 GLU B O 1
ATOM 6637 N N . ASP B 1 213 ? -22.109 49.625 13.586 1 86.06 213 ASP B N 1
ATOM 6638 C CA . ASP B 1 213 ? -21.391 48.406 13.25 1 86.06 213 ASP B CA 1
ATOM 6639 C C . ASP B 1 213 ? -20.078 48.688 12.531 1 86.06 213 ASP B C 1
ATOM 6641 O O . ASP B 1 213 ? -2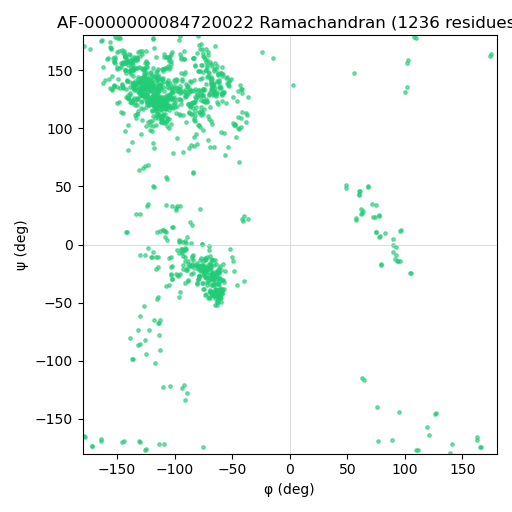0.078 49.188 11.406 1 86.06 213 ASP B O 1
ATOM 6645 N N . ALA B 1 214 ? -18.969 48.562 13.258 1 89.94 214 ALA B N 1
ATOM 6646 C CA . ALA B 1 214 ? -17.688 48.938 12.656 1 89.94 214 ALA B CA 1
ATOM 6647 C C . ALA B 1 214 ? -16.594 47.969 13.086 1 89.94 214 ALA B C 1
ATOM 6649 O O . ALA B 1 214 ? -16.719 47.281 14.102 1 89.94 214 ALA B O 1
ATOM 6650 N N . ILE B 1 215 ? -15.586 47.938 12.281 1 93 215 ILE B N 1
ATOM 6651 C CA . ILE B 1 215 ? -14.383 47.156 12.594 1 93 215 ILE B CA 1
ATOM 6652 C C . ILE B 1 215 ? -13.398 48.031 13.375 1 93 215 ILE B C 1
ATOM 6654 O O . ILE B 1 215 ? -13.117 49.156 12.977 1 93 215 ILE B O 1
ATOM 6658 N N . THR B 1 216 ? -12.984 47.531 14.461 1 89.81 216 THR B N 1
ATOM 6659 C CA . THR B 1 216 ? -12.109 48.312 15.336 1 89.81 216 THR B CA 1
ATOM 6660 C C . THR B 1 216 ? -10.648 48.094 14.953 1 89.81 216 THR B C 1
ATOM 6662 O O . THR B 1 216 ? -9.82 48.969 15.172 1 89.81 216 THR B O 1
ATOM 6665 N N . GLY B 1 217 ? -10.297 46.969 14.453 1 88.12 217 GLY B N 1
ATOM 6666 C CA . GLY B 1 217 ? -8.938 46.656 14.047 1 88.12 217 GLY B CA 1
ATOM 6667 C C . GLY B 1 217 ? -8.828 45.469 13.109 1 88.12 217 GLY B C 1
ATOM 6668 O O . GLY B 1 217 ? -9.578 44.5 13.242 1 88.12 217 GLY B O 1
ATOM 6669 N N . CYS B 1 218 ? -7.961 45.688 12.18 1 89.12 218 CYS B N 1
ATOM 6670 C CA . CYS B 1 218 ? -7.758 44.562 11.273 1 89.12 218 CYS B CA 1
ATOM 6671 C C . CYS B 1 218 ? -6.289 44.438 10.891 1 89.12 218 CYS B C 1
ATOM 6673 O O . CYS B 1 218 ? -5.555 45.438 10.875 1 89.12 218 CYS B O 1
ATOM 6675 N N . GLU B 1 219 ? -5.871 43.312 10.688 1 90.88 219 GLU B N 1
ATOM 6676 C CA . GLU B 1 219 ? -4.512 42.938 10.305 1 90.88 219 GLU B CA 1
ATOM 6677 C C . GLU B 1 219 ? -4.512 42.094 9.031 1 90.88 219 GLU B C 1
ATOM 6679 O O . GLU B 1 219 ? -5.387 41.219 8.852 1 90.88 219 GLU B O 1
ATOM 6684 N N . LEU B 1 220 ? -3.58 42.438 8.164 1 92.81 220 LEU B N 1
ATOM 6685 C CA . LEU B 1 220 ? -3.389 41.656 6.953 1 92.81 220 LEU B CA 1
ATOM 6686 C C . LEU B 1 220 ? -2.148 40.781 7.07 1 92.81 220 LEU B C 1
ATOM 6688 O O . LEU B 1 220 ? -1.071 41.25 7.426 1 92.81 220 LEU B O 1
ATOM 6692 N N . GLU B 1 221 ? -2.324 39.562 6.812 1 93.44 221 GLU B N 1
ATOM 6693 C CA . GLU B 1 221 ? -1.252 38.562 6.922 1 93.44 221 GLU B CA 1
ATOM 6694 C C . GLU B 1 221 ? -0.976 37.906 5.578 1 93.44 221 GLU B C 1
ATOM 6696 O O . GLU B 1 221 ? -1.904 37.594 4.828 1 93.44 221 GLU B O 1
ATOM 6701 N N . GLN B 1 222 ? 0.32 37.688 5.242 1 91.56 222 GLN B N 1
ATOM 6702 C CA . GLN B 1 222 ? 0.762 36.938 4.07 1 91.56 222 GLN B CA 1
ATOM 6703 C C . GLN B 1 222 ? 1.809 35.906 4.449 1 91.56 222 GLN B C 1
ATOM 6705 O O . GLN B 1 222 ? 2.68 36.156 5.281 1 91.56 222 GLN B O 1
ATOM 6710 N N . GLN B 1 223 ? 1.668 34.688 3.92 1 89.88 223 GLN B N 1
ATOM 6711 C CA . GLN B 1 223 ? 2.613 33.625 4.227 1 89.88 223 GLN B CA 1
ATOM 6712 C C . GLN B 1 223 ? 3.023 32.875 2.959 1 89.88 223 GLN B C 1
ATOM 6714 O O . GLN B 1 223 ? 2.324 32.938 1.946 1 89.88 223 GLN B O 1
ATOM 6719 N N . VAL B 1 224 ? 4.145 32.188 3.037 1 88.44 224 VAL B N 1
ATOM 6720 C CA . VAL B 1 224 ? 4.648 31.375 1.926 1 88.44 224 VAL B CA 1
ATOM 6721 C C . VAL B 1 224 ? 3.84 30.094 1.804 1 88.44 224 VAL B C 1
ATOM 6723 O O . VAL B 1 224 ? 3.521 29.453 2.811 1 88.44 224 VAL B O 1
ATOM 6726 N N . VAL B 1 225 ? 3.449 29.75 0.588 1 89 225 VAL B N 1
ATOM 6727 C CA . VAL B 1 225 ? 2.713 28.516 0.29 1 89 225 VAL B CA 1
ATOM 6728 C C . VAL B 1 225 ? 3.338 27.812 -0.914 1 89 225 VAL B C 1
ATOM 6730 O O . VAL B 1 225 ? 4.102 28.438 -1.668 1 89 225 VAL B O 1
ATOM 6733 N N . PRO B 1 226 ? 3.102 26.5 -1.091 1 90.12 226 PRO B N 1
ATOM 6734 C CA . PRO B 1 226 ? 3.619 25.812 -2.283 1 90.12 226 PRO B CA 1
ATOM 6735 C C . PRO B 1 226 ? 3.088 26.422 -3.582 1 90.12 226 PRO B C 1
ATOM 6737 O O . PRO B 1 226 ? 1.93 26.844 -3.645 1 90.12 226 PRO B O 1
ATOM 6740 N N . GLY B 1 227 ? 3.959 26.344 -4.578 1 90.5 227 GLY B N 1
ATOM 6741 C CA . GLY B 1 227 ? 3.574 26.984 -5.824 1 90.5 227 GLY B CA 1
ATOM 6742 C C . GLY B 1 227 ? 3.156 26 -6.898 1 90.5 227 GLY B C 1
ATOM 6743 O O . GLY B 1 227 ? 2.623 26.391 -7.938 1 90.5 227 GLY B O 1
ATOM 6744 N N . ARG B 1 228 ? 3.428 24.688 -6.633 1 92.69 228 ARG B N 1
ATOM 6745 C CA . ARG B 1 228 ? 3.096 23.656 -7.613 1 92.69 228 ARG B CA 1
ATOM 6746 C C . ARG B 1 228 ? 2.523 22.422 -6.93 1 92.69 228 ARG B C 1
ATOM 6748 O O . ARG B 1 228 ? 2.852 22.141 -5.777 1 92.69 228 ARG B O 1
ATOM 6755 N N . TYR B 1 229 ? 1.651 21.781 -7.664 1 94.38 229 TYR B N 1
ATOM 6756 C CA . TYR B 1 229 ? 1.082 20.531 -7.191 1 94.38 229 TYR B CA 1
ATOM 6757 C C . TYR B 1 229 ? 1.091 19.484 -8.289 1 94.38 229 TYR B C 1
ATOM 6759 O O . TYR B 1 229 ? 0.625 19.734 -9.406 1 94.38 229 TYR B O 1
ATOM 6767 N N . ALA B 1 230 ? 1.733 18.359 -8.023 1 95.5 230 ALA B N 1
ATOM 6768 C CA . ALA B 1 230 ? 1.796 17.25 -8.977 1 95.5 230 ALA B CA 1
ATOM 6769 C C . ALA B 1 230 ? 1.084 16.016 -8.43 1 95.5 230 ALA B C 1
ATOM 6771 O O . ALA B 1 230 ? 1.169 15.719 -7.234 1 95.5 230 ALA B O 1
ATOM 6772 N N . LEU B 1 231 ? 0.358 15.344 -9.297 1 96.12 231 LEU B N 1
ATOM 6773 C CA . LEU B 1 231 ? -0.32 14.094 -8.953 1 96.12 231 LEU B CA 1
ATOM 6774 C C . LEU B 1 231 ? 0.062 12.984 -9.922 1 96.12 231 LEU B C 1
ATOM 6776 O O . LEU B 1 231 ? 0.229 13.219 -11.117 1 96.12 231 LEU B O 1
ATOM 6780 N N . GLY B 1 232 ? 0.286 11.828 -9.43 1 95.31 232 GLY B N 1
ATOM 6781 C CA . GLY B 1 232 ? 0.491 10.633 -10.234 1 95.31 232 GLY B CA 1
ATOM 6782 C C . GLY B 1 232 ? -0.419 9.484 -9.836 1 95.31 232 GLY B C 1
ATOM 6783 O O . GLY B 1 232 ? -0.893 9.43 -8.695 1 95.31 232 GLY B O 1
ATOM 6784 N N . ASP B 1 233 ? -0.712 8.648 -10.836 1 95.56 233 ASP B N 1
ATOM 6785 C CA . ASP B 1 233 ? -1.476 7.438 -10.547 1 95.56 233 ASP B CA 1
ATOM 6786 C C . ASP B 1 233 ? -1.208 6.359 -11.602 1 95.56 233 ASP B C 1
ATOM 6788 O O . ASP B 1 233 ? -0.387 6.555 -12.5 1 95.56 233 ASP B O 1
ATOM 6792 N N . TYR B 1 234 ? -1.757 5.191 -11.359 1 95.5 234 TYR B N 1
ATOM 6793 C CA . TYR B 1 234 ? -1.656 4.051 -12.258 1 95.5 234 TYR B CA 1
ATOM 6794 C C . TYR B 1 234 ? -3.027 3.434 -12.516 1 95.5 234 TYR B C 1
ATOM 6796 O O . TYR B 1 234 ? -3.84 3.314 -11.594 1 95.5 234 TYR B O 1
ATOM 6804 N N . PHE B 1 235 ? -3.258 3.176 -13.812 1 94.81 235 PHE B N 1
ATOM 6805 C CA . PHE B 1 235 ? -4.5 2.531 -14.219 1 94.81 235 PHE B CA 1
ATOM 6806 C C . PHE B 1 235 ? -4.219 1.273 -15.031 1 94.81 235 PHE B C 1
ATOM 6808 O O . PHE B 1 235 ? -3.596 1.341 -16.094 1 94.81 235 PHE B O 1
ATOM 6815 N N . PHE B 1 236 ? -4.668 0.125 -14.492 1 95.62 236 PHE B N 1
ATOM 6816 C CA . PHE B 1 236 ? -4.273 -1.168 -15.039 1 95.62 236 PHE B CA 1
ATOM 6817 C C . PHE B 1 236 ? -4.871 -1.377 -16.422 1 95.62 236 PHE B C 1
ATOM 6819 O O . PHE B 1 236 ? -4.414 -2.234 -17.188 1 95.62 236 PHE B O 1
ATOM 6826 N N . GLU B 1 237 ? -5.934 -0.627 -16.797 1 95.19 237 GLU B N 1
ATOM 6827 C CA . GLU B 1 237 ? -6.535 -0.774 -18.125 1 95.19 237 GLU B CA 1
ATOM 6828 C C . GLU B 1 237 ? -5.723 -0.036 -19.188 1 95.19 237 GLU B C 1
ATOM 6830 O O . GLU B 1 237 ? -5.887 -0.277 -20.375 1 95.19 237 GLU B O 1
ATOM 6835 N N . THR B 1 238 ? -4.941 0.915 -18.766 1 94.62 238 THR B N 1
ATOM 6836 C CA . THR B 1 238 ? -3.994 1.613 -19.625 1 94.62 238 THR B CA 1
ATOM 6837 C C . THR B 1 238 ? -2.613 1.662 -18.969 1 94.62 238 THR B C 1
ATOM 6839 O O . THR B 1 238 ? -2.088 2.744 -18.703 1 94.62 238 THR B O 1
ATOM 6842 N N . PRO B 1 239 ? -2.014 0.53 -18.781 1 93.19 239 PRO B N 1
ATOM 6843 C CA . PRO B 1 239 ? -0.815 0.418 -17.938 1 93.19 239 PRO B CA 1
ATOM 6844 C C . PRO B 1 239 ? 0.367 1.208 -18.5 1 93.19 239 PRO B C 1
ATOM 6846 O O . PRO B 1 239 ? 1.25 1.62 -17.734 1 93.19 239 PRO B O 1
ATOM 6849 N N . SER B 1 240 ? 0.46 1.455 -19.781 1 91.38 240 SER B N 1
ATOM 6850 C CA . SER B 1 240 ? 1.605 2.139 -20.375 1 91.38 240 SER B CA 1
ATOM 6851 C C . SER B 1 240 ? 1.407 3.65 -20.375 1 91.38 240 SER B C 1
ATOM 6853 O O . SER B 1 240 ? 2.348 4.406 -20.625 1 91.38 240 SER B O 1
ATOM 6855 N N . THR B 1 241 ? 0.2 4.023 -20.141 1 90.5 241 THR B N 1
ATOM 6856 C CA . THR B 1 241 ? -0.081 5.453 -20.078 1 90.5 241 THR B CA 1
ATOM 6857 C C . THR B 1 241 ? 0.478 6.07 -18.797 1 90.5 241 THR B C 1
ATOM 6859 O O . THR B 1 241 ? 0.227 5.566 -17.703 1 90.5 241 THR B O 1
ATOM 6862 N N . ARG B 1 242 ? 1.294 7.102 -19.016 1 89.25 242 ARG B N 1
ATOM 6863 C CA . ARG B 1 242 ? 1.792 7.84 -17.859 1 89.25 242 ARG B CA 1
ATOM 6864 C C . ARG B 1 242 ? 0.731 8.797 -17.312 1 89.25 242 ARG B C 1
ATOM 6866 O O . ARG B 1 242 ? 0.545 9.891 -17.859 1 89.25 242 ARG B O 1
ATOM 6873 N N . LEU B 1 243 ? 0.102 8.352 -16.25 1 92.56 243 LEU B N 1
ATOM 6874 C CA . LEU B 1 243 ? -0.932 9.172 -15.617 1 92.56 243 LEU B CA 1
ATOM 6875 C C . LEU B 1 243 ? -0.317 10.195 -14.664 1 92.56 243 LEU B C 1
ATOM 6877 O O . LEU B 1 243 ? -0.097 9.891 -13.492 1 92.56 243 LEU B O 1
ATOM 6881 N N . GLN B 1 244 ? -0.052 11.352 -15.148 1 93.88 244 GLN B N 1
ATOM 6882 C CA . GLN B 1 244 ? 0.528 12.445 -14.375 1 93.88 244 GLN B CA 1
ATOM 6883 C C . GLN B 1 244 ? -0.19 13.766 -14.656 1 93.88 244 GLN B C 1
ATOM 6885 O O . GLN B 1 244 ? -0.578 14.031 -15.797 1 93.88 244 GLN B O 1
ATOM 6890 N N . ALA B 1 245 ? -0.433 14.469 -13.609 1 94.31 245 ALA B N 1
ATOM 6891 C CA . ALA B 1 245 ? -0.995 15.812 -13.703 1 94.31 245 ALA B CA 1
ATOM 6892 C C . ALA B 1 245 ? -0.171 16.812 -12.891 1 94.31 245 ALA B C 1
ATOM 6894 O O . ALA B 1 245 ? 0.31 16.484 -11.805 1 94.31 245 ALA B O 1
ATOM 6895 N N . GLN B 1 246 ? 0.075 17.938 -13.438 1 93.44 246 GLN B N 1
ATOM 6896 C CA . GLN B 1 246 ? 0.785 19.016 -12.758 1 93.44 246 GLN B CA 1
ATOM 6897 C C . GLN B 1 246 ? 0.058 20.344 -12.93 1 93.44 246 GLN B C 1
ATOM 6899 O O . GLN B 1 246 ? -0.388 20.688 -14.031 1 93.44 246 GLN B O 1
ATOM 6904 N N . VAL B 1 247 ? -0.099 21.016 -11.836 1 93.94 247 VAL B N 1
ATOM 6905 C CA . VAL B 1 247 ? -0.76 22.312 -11.852 1 93.94 247 VAL B CA 1
ATOM 6906 C C . VAL B 1 247 ? 0.147 23.359 -11.203 1 93.94 247 VAL B C 1
ATOM 6908 O O . VAL B 1 247 ? 0.827 23.078 -10.219 1 93.94 247 VAL B O 1
ATOM 6911 N N . LYS B 1 248 ? 0.189 24.516 -11.805 1 90.69 248 LYS B N 1
ATOM 6912 C CA . LYS B 1 248 ? 0.984 25.625 -11.297 1 90.69 248 LYS B CA 1
ATOM 6913 C C . LYS B 1 248 ? 0.094 26.703 -10.68 1 90.69 248 LYS B C 1
ATOM 6915 O O . LYS B 1 248 ? -1.012 26.953 -11.164 1 90.69 248 LYS B O 1
ATOM 6920 N N . GLY B 1 249 ? 0.61 27.203 -9.57 1 83.31 249 GLY B N 1
ATOM 6921 C CA . GLY B 1 249 ? -0.136 28.234 -8.867 1 83.31 249 GLY B CA 1
ATOM 6922 C C . GLY B 1 249 ? -0.023 29.609 -9.516 1 83.31 249 GLY B C 1
ATOM 6923 O O . GLY B 1 249 ? 0.67 29.766 -10.523 1 83.31 249 GLY B O 1
ATOM 6924 N N . ARG B 1 250 ? -0.809 30.531 -9 1 73 250 ARG B N 1
ATOM 6925 C CA . ARG B 1 250 ? -0.88 31.906 -9.492 1 73 250 ARG B CA 1
ATOM 6926 C C . ARG B 1 250 ? 0.29 32.719 -8.977 1 73 250 ARG B C 1
ATOM 6928 O O . ARG B 1 250 ? 0.665 33.719 -9.586 1 73 250 ARG B O 1
ATOM 6935 N N . VAL B 1 251 ? 0.778 32.281 -7.805 1 64.38 251 VAL B N 1
ATOM 6936 C CA . VAL B 1 251 ? 1.877 33.031 -7.199 1 64.38 251 VAL B CA 1
ATOM 6937 C C . VAL B 1 251 ? 3.143 32.875 -8.031 1 64.38 251 VAL B C 1
ATOM 6939 O O . VAL B 1 251 ? 3.562 31.734 -8.312 1 64.38 251 VAL B O 1
ATOM 6942 N N . LYS B 1 252 ? 3.555 33.906 -8.773 1 60 252 LYS B N 1
ATOM 6943 C CA . LYS B 1 252 ? 4.711 33.938 -9.664 1 60 252 LYS B CA 1
ATOM 6944 C C . LYS B 1 252 ? 5.992 34.219 -8.891 1 60 252 LYS B C 1
ATOM 6946 O O . LYS B 1 252 ? 5.953 34.844 -7.828 1 60 252 LYS B O 1
ATOM 6951 N N . GLY B 1 253 ? 7.164 33.375 -8.977 1 58.31 253 GLY B N 1
ATOM 6952 C CA . GLY B 1 253 ? 8.469 33.719 -8.438 1 58.31 253 GLY B CA 1
ATOM 6953 C C . GLY B 1 253 ? 9.172 32.562 -7.773 1 58.31 253 GLY B C 1
ATOM 6954 O O . GLY B 1 253 ? 8.742 31.406 -7.906 1 58.31 253 GLY B O 1
ATOM 6955 N N . LYS B 1 254 ? 10.344 32.812 -7.258 1 56.56 254 LYS B N 1
ATOM 6956 C CA . LYS B 1 254 ? 11.211 31.859 -6.578 1 56.56 254 LYS B CA 1
ATOM 6957 C C . LYS B 1 254 ? 10.492 31.203 -5.395 1 56.56 254 LYS B C 1
ATOM 6959 O O . LYS B 1 254 ? 10.812 30.078 -5.004 1 56.56 254 LYS B O 1
ATOM 6964 N N . GLU B 1 255 ? 9.461 31.984 -4.945 1 57.75 255 GLU B N 1
ATOM 6965 C CA . GLU B 1 255 ? 8.719 31.547 -3.768 1 57.75 255 GLU B CA 1
ATOM 6966 C C . GLU B 1 255 ? 7.836 30.344 -4.09 1 57.75 255 GLU B C 1
ATOM 6968 O O . GLU B 1 255 ? 7.512 29.562 -3.201 1 57.75 255 GLU B O 1
ATOM 6973 N N . GLY B 1 256 ? 7.633 30.281 -5.359 1 62.38 256 GLY B N 1
ATOM 6974 C CA . GLY B 1 256 ? 6.734 29.219 -5.809 1 62.38 256 GLY B CA 1
ATOM 6975 C C . GLY B 1 256 ? 7.461 27.984 -6.297 1 62.38 256 GLY B C 1
ATOM 6976 O O . GLY B 1 256 ? 6.941 27.234 -7.125 1 62.38 256 GLY B O 1
ATOM 6977 N N . ARG B 1 257 ? 8.562 27.719 -5.707 1 76.06 257 ARG B N 1
ATOM 6978 C CA . ARG B 1 257 ? 9.383 26.641 -6.277 1 76.06 257 ARG B CA 1
ATOM 6979 C C . ARG B 1 257 ? 9.07 25.312 -5.617 1 76.06 257 ARG B C 1
ATOM 6981 O O . ARG B 1 257 ? 9.281 24.25 -6.211 1 76.06 257 ARG B O 1
ATOM 6988 N N . GLN B 1 258 ? 8.406 25.453 -4.422 1 87.88 258 GLN B N 1
ATOM 6989 C CA . GLN B 1 258 ? 8.188 24.188 -3.723 1 87.88 258 GLN B CA 1
ATOM 6990 C C . GLN B 1 258 ? 7.008 23.422 -4.32 1 87.88 258 GLN B C 1
ATOM 6992 O O . GLN B 1 258 ? 5.949 24 -4.574 1 87.88 258 GLN B O 1
ATOM 6997 N N . GLU B 1 259 ? 7.246 22.125 -4.555 1 91.94 259 GLU B N 1
ATOM 6998 C CA . GLU B 1 259 ? 6.238 21.281 -5.18 1 91.94 259 GLU B CA 1
ATOM 6999 C C . GLU B 1 259 ? 5.738 20.203 -4.211 1 91.94 259 GLU B C 1
ATOM 7001 O O . GLU B 1 259 ? 6.527 19.609 -3.477 1 91.94 259 GLU B O 1
ATOM 7006 N N . GLN B 1 260 ? 4.438 20.094 -4.234 1 94.38 260 GLN B N 1
ATOM 7007 C CA . GLN B 1 260 ? 3.818 18.984 -3.535 1 94.38 260 GLN B CA 1
ATOM 7008 C C . GLN B 1 260 ? 3.441 17.859 -4.504 1 94.38 260 GLN B C 1
ATOM 7010 O O . GLN B 1 260 ? 2.688 18.094 -5.453 1 94.38 260 GLN B O 1
ATOM 7015 N N . TYR B 1 261 ? 4.027 16.672 -4.328 1 95.12 261 TYR B N 1
ATOM 7016 C CA . TYR B 1 261 ? 3.717 15.516 -5.16 1 95.12 261 TYR B CA 1
ATOM 7017 C C . TYR B 1 261 ? 2.883 14.5 -4.387 1 95.12 261 TYR B C 1
ATOM 7019 O O . TYR B 1 261 ? 3.266 14.078 -3.295 1 95.12 261 TYR B O 1
ATOM 7027 N N . GLU B 1 262 ? 1.739 14.195 -4.973 1 95.19 262 GLU B N 1
ATOM 7028 C CA . GLU B 1 262 ? 0.824 13.258 -4.324 1 95.19 262 GLU B CA 1
ATOM 7029 C C . GLU B 1 262 ? 0.631 12 -5.172 1 95.19 262 GLU B C 1
ATOM 7031 O O . GLU B 1 262 ? 0.417 12.086 -6.383 1 95.19 262 GLU B O 1
ATOM 7036 N N . TYR B 1 263 ? 0.804 10.844 -4.578 1 94.19 263 TYR B N 1
ATOM 7037 C CA . TYR B 1 263 ? 0.504 9.539 -5.141 1 94.19 263 TYR B CA 1
ATOM 7038 C C . TYR B 1 263 ? -0.152 8.633 -4.105 1 94.19 263 TYR B C 1
ATOM 7040 O O . TYR B 1 263 ? 0.325 8.531 -2.971 1 94.19 263 TYR B O 1
ATOM 7048 N N . PRO B 1 264 ? -1.178 7.914 -4.383 1 93.88 264 PRO B N 1
ATOM 7049 C CA . PRO B 1 264 ? -1.972 7.988 -5.613 1 93.88 264 PRO B CA 1
ATOM 7050 C C . PRO B 1 264 ? -2.881 9.211 -5.656 1 93.88 264 PRO B C 1
ATOM 7052 O O . PRO B 1 264 ? -3.379 9.656 -4.617 1 93.88 264 PRO B O 1
ATOM 7055 N N . GLY B 1 265 ? -3.1 9.688 -6.836 1 93.69 265 GLY B N 1
ATOM 7056 C CA . GLY B 1 265 ? -3.939 10.867 -6.996 1 93.69 265 GLY B CA 1
ATOM 7057 C C . GLY B 1 265 ? -5.406 10.523 -7.199 1 93.69 265 GLY B C 1
ATOM 7058 O O . GLY B 1 265 ? -6.258 11.422 -7.215 1 93.69 265 GLY B O 1
ATOM 7059 N N . ALA B 1 266 ? -5.742 9.242 -7.438 1 91.12 266 ALA B N 1
ATOM 7060 C CA . ALA B 1 266 ? -7.105 8.727 -7.555 1 91.12 266 ALA B CA 1
ATOM 7061 C C . ALA B 1 266 ? -7.785 9.258 -8.812 1 91.12 266 ALA B C 1
ATOM 7063 O O . ALA B 1 266 ? -8.891 9.797 -8.75 1 91.12 266 ALA B O 1
ATOM 7064 N N . PHE B 1 267 ? -7.156 9.164 -9.977 1 93 267 PHE B N 1
ATOM 7065 C CA . PHE B 1 267 ? -7.746 9.562 -11.25 1 93 267 PHE B CA 1
ATOM 7066 C C . PHE B 1 267 ? -7.324 8.609 -12.359 1 93 267 PHE B C 1
ATOM 7068 O O . PHE B 1 267 ? -6.262 7.992 -12.289 1 93 267 PHE B O 1
ATOM 7075 N N . THR B 1 268 ? -8.188 8.461 -13.336 1 92.06 268 THR B N 1
ATOM 7076 C CA . THR B 1 268 ? -7.926 7.57 -14.461 1 92.06 268 THR B CA 1
ATOM 7077 C C . THR B 1 268 ? -7.797 8.359 -15.758 1 92.06 268 THR B C 1
ATOM 7079 O O . THR B 1 268 ? -7.43 7.809 -16.797 1 92.06 268 THR B O 1
ATOM 7082 N N . ARG B 1 269 ? -8.172 9.711 -15.695 1 92.31 269 ARG B N 1
ATOM 7083 C CA . ARG B 1 269 ? -8.07 10.617 -16.828 1 92.31 269 ARG B CA 1
ATOM 7084 C C . ARG B 1 269 ? -7.293 11.875 -16.469 1 92.31 269 ARG B C 1
ATOM 7086 O O . ARG B 1 269 ? -7.449 12.406 -15.359 1 92.31 269 ARG B O 1
ATOM 7093 N N . ARG B 1 270 ? -6.586 12.336 -17.344 1 91.56 270 ARG B N 1
ATOM 7094 C CA . ARG B 1 270 ? -5.691 13.461 -17.094 1 91.56 270 ARG B CA 1
ATOM 7095 C C . ARG B 1 270 ? -6.48 14.703 -16.672 1 91.56 270 ARG B C 1
ATOM 7097 O O . ARG B 1 270 ? -6.035 15.469 -15.82 1 91.56 270 ARG B O 1
ATOM 7104 N N . ASP B 1 271 ? -7.578 14.938 -17.312 1 93.12 271 ASP B N 1
ATOM 7105 C CA . ASP B 1 271 ? -8.375 16.125 -17 1 93.12 271 ASP B CA 1
ATOM 7106 C C . ASP B 1 271 ? -8.875 16.094 -15.547 1 93.12 271 ASP B C 1
ATOM 7108 O O . ASP B 1 271 ? -8.898 17.109 -14.867 1 93.12 271 ASP B O 1
ATOM 7112 N N . VAL B 1 272 ? -9.258 14.914 -15.141 1 93.56 272 VAL B N 1
ATOM 7113 C CA . VAL B 1 272 ? -9.695 14.75 -13.758 1 93.56 272 VAL B CA 1
ATOM 7114 C C . VAL B 1 272 ? -8.523 15 -12.812 1 93.56 272 VAL B C 1
ATOM 7116 O O . VAL B 1 272 ? -8.688 15.617 -11.758 1 93.56 272 VAL B O 1
ATOM 7119 N N . GLY B 1 273 ? -7.379 14.516 -13.195 1 94.81 273 GLY B N 1
ATOM 7120 C CA . GLY B 1 273 ? -6.184 14.75 -12.406 1 94.81 273 GLY B CA 1
ATOM 7121 C C . GLY B 1 273 ? -5.844 16.219 -12.266 1 94.81 273 GLY B C 1
ATOM 7122 O O . GLY B 1 273 ? -5.473 16.672 -11.18 1 94.81 273 GLY B O 1
ATOM 7123 N N . GLU B 1 274 ? -5.957 16.953 -13.297 1 94.94 274 GLU B N 1
ATOM 7124 C CA . GLU B 1 274 ? -5.672 18.391 -13.273 1 94.94 274 GLU B CA 1
ATOM 7125 C C . GLU B 1 274 ? -6.668 19.125 -12.391 1 94.94 274 GLU B C 1
ATOM 7127 O O . GLU B 1 274 ? -6.293 20.047 -11.664 1 94.94 274 GLU B O 1
ATOM 7132 N N . GLN B 1 275 ? -7.871 18.703 -12.516 1 94.38 275 GLN B N 1
ATOM 7133 C CA . GLN B 1 275 ? -8.891 19.312 -11.664 1 94.38 275 GLN B CA 1
ATOM 7134 C C . GLN B 1 275 ? -8.594 19.078 -10.188 1 94.38 275 GLN B C 1
ATOM 7136 O O . GLN B 1 275 ? -8.711 19.984 -9.367 1 94.38 275 GLN B O 1
ATOM 7141 N N . ARG B 1 276 ? -8.25 17.906 -9.852 1 95.31 276 ARG B N 1
ATOM 7142 C CA . ARG B 1 276 ? -7.914 17.562 -8.469 1 95.31 276 ARG B CA 1
ATOM 7143 C C . ARG B 1 276 ? -6.684 18.328 -8 1 95.31 276 ARG B C 1
ATOM 7145 O O . ARG B 1 276 ? -6.648 18.812 -6.867 1 95.31 276 ARG B O 1
ATOM 7152 N N . GLY B 1 277 ? -5.695 18.391 -8.852 1 95.31 277 GLY B N 1
ATOM 7153 C CA . GLY B 1 277 ? -4.512 19.172 -8.523 1 95.31 277 GLY B CA 1
ATOM 7154 C C . GLY B 1 277 ? -4.809 20.641 -8.266 1 95.31 277 GLY B C 1
ATOM 7155 O O . GLY B 1 277 ? -4.23 21.25 -7.367 1 95.31 277 GLY B O 1
ATOM 7156 N N . ARG B 1 278 ? -5.699 21.172 -9.016 1 94.75 278 ARG B N 1
ATOM 7157 C CA . ARG B 1 278 ? -6.094 22.562 -8.836 1 94.75 278 ARG B CA 1
ATOM 7158 C C . ARG B 1 278 ? -6.758 22.781 -7.48 1 94.75 278 ARG B C 1
ATOM 7160 O O . ARG B 1 278 ? -6.453 23.75 -6.785 1 94.75 278 ARG B O 1
ATOM 7167 N N . ILE B 1 279 ? -7.586 21.875 -7.137 1 95.12 279 ILE B N 1
ATOM 7168 C CA . ILE B 1 279 ? -8.281 21.953 -5.852 1 95.12 279 ILE B CA 1
ATOM 7169 C C . ILE B 1 279 ? -7.262 21.906 -4.715 1 95.12 279 ILE B C 1
ATOM 7171 O O . ILE B 1 279 ? -7.352 22.688 -3.766 1 95.12 279 ILE B O 1
ATOM 7175 N N . ARG B 1 280 ? -6.293 21.078 -4.828 1 95.69 280 ARG B N 1
ATOM 7176 C CA . ARG B 1 280 ? -5.266 20.953 -3.801 1 95.69 280 ARG B CA 1
ATOM 7177 C C . ARG B 1 280 ? -4.449 22.234 -3.691 1 95.69 280 ARG B C 1
ATOM 7179 O O . ARG B 1 280 ? -4.172 22.703 -2.588 1 95.69 280 ARG B O 1
ATOM 7186 N N . LEU B 1 281 ? -4.082 22.719 -4.781 1 94 281 LEU B N 1
ATOM 7187 C CA . LEU B 1 281 ? -3.262 23.922 -4.797 1 94 281 LEU B CA 1
ATOM 7188 C C . LEU B 1 281 ? -4.047 25.109 -4.266 1 94 281 LEU B C 1
ATOM 7190 O O . LEU B 1 281 ? -3.51 25.922 -3.508 1 94 281 LEU B O 1
ATOM 7194 N N . GLU B 1 282 ? -5.297 25.219 -4.641 1 94.06 282 GLU B N 1
ATOM 7195 C CA . GLU B 1 282 ? -6.148 26.312 -4.188 1 94.06 282 GLU B CA 1
ATOM 7196 C C . GLU B 1 282 ? -6.332 26.281 -2.674 1 94.06 282 GLU B C 1
ATOM 7198 O O . GLU B 1 282 ? -6.461 27.328 -2.035 1 94.06 282 GLU B O 1
ATOM 7203 N N . ALA B 1 283 ? -6.367 25.141 -2.137 1 94.62 283 ALA B N 1
ATOM 7204 C CA . ALA B 1 283 ? -6.457 25.031 -0.684 1 94.62 283 ALA B CA 1
ATOM 7205 C C . ALA B 1 283 ? -5.258 25.688 -0.007 1 94.62 283 ALA B C 1
ATOM 7207 O O . ALA B 1 283 ? -5.398 26.328 1.04 1 94.62 283 ALA B O 1
ATOM 7208 N N . HIS B 1 284 ? -4.137 25.547 -0.582 1 91.88 284 HIS B N 1
ATOM 7209 C CA . HIS B 1 284 ? -2.939 26.203 -0.068 1 91.88 284 HIS B CA 1
ATOM 7210 C C . HIS B 1 284 ? -2.973 27.703 -0.337 1 91.88 284 HIS B C 1
ATOM 7212 O O . HIS B 1 284 ? -2.611 28.5 0.53 1 91.88 284 HIS B O 1
ATOM 7218 N N . GLU B 1 285 ? -3.371 28.094 -1.466 1 90.62 285 GLU B N 1
ATOM 7219 C CA . GLU B 1 285 ? -3.398 29.484 -1.875 1 90.62 285 GLU B CA 1
ATOM 7220 C C . GLU B 1 285 ? -4.371 30.297 -1.019 1 90.62 285 GLU B C 1
ATOM 7222 O O . GLU B 1 285 ? -4.152 31.484 -0.775 1 90.62 285 GLU B O 1
ATOM 7227 N N . ALA B 1 286 ? -5.402 29.594 -0.608 1 91.5 286 ALA B N 1
ATOM 7228 C CA . ALA B 1 286 ? -6.383 30.266 0.239 1 91.5 286 ALA B CA 1
ATOM 7229 C C . ALA B 1 286 ? -5.75 30.75 1.544 1 91.5 286 ALA B C 1
ATOM 7231 O O . ALA B 1 286 ? -6.234 31.703 2.166 1 91.5 286 ALA B O 1
ATOM 7232 N N . GLN B 1 287 ? -4.691 30.219 1.881 1 89.56 287 GLN B N 1
ATOM 7233 C CA . GLN B 1 287 ? -4.031 30.562 3.137 1 89.56 287 GLN B CA 1
ATOM 7234 C C . GLN B 1 287 ? -2.918 31.578 2.914 1 89.56 287 GLN B C 1
ATOM 7236 O O . GLN B 1 287 ? -2.326 32.062 3.873 1 89.56 287 GLN B O 1
ATOM 7241 N N . ALA B 1 288 ? -2.654 31.906 1.732 1 89.81 288 ALA B N 1
ATOM 7242 C CA . ALA B 1 288 ? -1.526 32.781 1.406 1 89.81 288 ALA B CA 1
ATOM 7243 C C . ALA B 1 288 ? -1.744 34.188 1.949 1 89.81 288 ALA B C 1
ATOM 7245 O O . ALA B 1 288 ? -0.822 34.812 2.496 1 89.81 288 ALA B O 1
ATOM 7246 N N . ARG B 1 289 ? -2.959 34.75 1.815 1 92 289 ARG B N 1
ATOM 7247 C CA . ARG B 1 289 ? -3.324 36.094 2.291 1 92 289 ARG B CA 1
ATOM 7248 C C . ARG B 1 289 ? -4.594 36.031 3.133 1 92 289 ARG B C 1
ATOM 7250 O O . ARG B 1 289 ? -5.633 35.562 2.67 1 92 289 ARG B O 1
ATOM 7257 N N . THR B 1 290 ? -4.516 36.5 4.328 1 95 290 THR B N 1
ATOM 7258 C CA . THR B 1 290 ? -5.645 36.438 5.246 1 95 290 THR B CA 1
ATOM 7259 C C . THR B 1 290 ? -5.812 37.781 5.992 1 95 290 THR B C 1
ATOM 7261 O O . THR B 1 290 ? -4.824 38.406 6.387 1 95 290 THR B O 1
ATOM 7264 N N . LEU B 1 291 ? -7.051 38.219 6.078 1 96 291 LEU B N 1
ATOM 7265 C CA . LEU B 1 291 ? -7.414 39.406 6.871 1 96 291 LEU B CA 1
ATOM 7266 C C . LEU B 1 291 ? -8.008 38.969 8.211 1 96 291 LEU B C 1
ATOM 7268 O O . LEU B 1 291 ? -8.953 38.188 8.258 1 96 291 LEU B O 1
ATOM 7272 N N . ARG B 1 292 ? -7.406 39.406 9.25 1 95.94 292 ARG B N 1
ATOM 7273 C CA . ARG B 1 292 ? -7.93 39.156 10.594 1 95.94 292 ARG B CA 1
ATOM 7274 C C . ARG B 1 292 ? -8.32 40.469 11.273 1 95.94 292 ARG B C 1
ATOM 7276 O O . ARG B 1 292 ? -7.633 41.5 11.117 1 95.94 292 ARG B O 1
ATOM 7283 N N . GLY B 1 293 ? -9.438 40.375 12.047 1 94.62 293 GLY B N 1
ATOM 7284 C CA . GLY B 1 293 ? -9.852 41.625 12.703 1 94.62 293 GLY B CA 1
ATOM 7285 C C . GLY B 1 293 ? -10.844 41.375 13.82 1 94.62 293 GLY B C 1
ATOM 7286 O O . GLY B 1 293 ? -11.18 40.25 14.141 1 94.62 293 GLY B O 1
ATOM 7287 N N . GLN B 1 294 ? -11.117 42.469 14.438 1 94.38 294 GLN B N 1
ATOM 7288 C CA . GLN B 1 294 ? -12.125 42.531 15.484 1 94.38 294 GLN B CA 1
ATOM 7289 C C . GLN B 1 294 ? -13.062 43.719 15.289 1 94.38 294 GLN B C 1
ATOM 7291 O O . GLN B 1 294 ? -12.695 44.688 14.656 1 94.38 294 GLN B O 1
ATOM 7296 N N . GLY B 1 295 ? -14.305 43.5 15.812 1 93.31 295 GLY B N 1
ATOM 7297 C CA . GLY B 1 295 ? -15.266 44.594 15.688 1 93.31 295 GLY B CA 1
ATOM 7298 C C . GLY B 1 295 ? -16.594 44.281 16.344 1 93.31 295 GLY B C 1
ATOM 7299 O O . GLY B 1 295 ? -16.672 43.469 17.25 1 93.31 295 GLY B O 1
ATOM 7300 N N . HIS B 1 296 ? -17.594 45.188 15.945 1 92.75 296 HIS B N 1
ATOM 7301 C CA . HIS B 1 296 ? -18.938 45.062 16.469 1 92.75 296 HIS B CA 1
ATOM 7302 C C . HIS B 1 296 ? -19.953 44.906 15.344 1 92.75 296 HIS B C 1
ATOM 7304 O O . HIS B 1 296 ? -21.047 45.469 15.406 1 92.75 296 HIS B O 1
ATOM 7310 N N . VAL B 1 297 ? -19.531 44.25 14.344 1 93.19 297 VAL B N 1
ATOM 7311 C CA . VAL B 1 297 ? -20.406 44.062 13.195 1 93.19 297 VAL B CA 1
ATOM 7312 C C . VAL B 1 297 ? -21.297 42.844 13.422 1 93.19 297 VAL B C 1
ATOM 7314 O O . VAL B 1 297 ? -20.859 41.719 13.25 1 93.19 297 VAL B O 1
ATOM 7317 N N . ARG B 1 298 ? -22.562 43.062 13.57 1 92.75 298 ARG B N 1
ATOM 7318 C CA . ARG B 1 298 ? -23.5 42 13.961 1 92.75 298 ARG B CA 1
ATOM 7319 C C . ARG B 1 298 ? -23.906 41.156 12.766 1 92.75 298 ARG B C 1
ATOM 7321 O O . ARG B 1 298 ? -24.391 40.031 12.922 1 92.75 298 ARG B O 1
ATOM 7328 N N . TRP B 1 299 ? -23.719 41.594 11.539 1 93 299 TRP B N 1
ATOM 7329 C CA . TRP B 1 299 ? -24.25 40.906 10.367 1 93 299 TRP B CA 1
ATOM 7330 C C . TRP B 1 299 ? -23.156 40.094 9.672 1 93 299 TRP B C 1
ATOM 7332 O O . TRP B 1 299 ? -23.328 39.688 8.531 1 93 299 TRP B O 1
ATOM 7342 N N . PHE B 1 300 ? -22.031 39.844 10.281 1 95.38 300 PHE B N 1
ATOM 7343 C CA . PHE B 1 300 ? -20.969 39 9.75 1 95.38 300 PHE B CA 1
ATOM 7344 C C . PHE B 1 300 ? -21.391 37.531 9.789 1 95.38 300 PHE B C 1
ATOM 7346 O O . PHE B 1 300 ? -21.766 37.031 10.844 1 95.38 300 PHE B O 1
ATOM 7353 N N . ILE B 1 301 ? -21.375 36.906 8.664 1 95.81 301 ILE B N 1
ATOM 7354 C CA . ILE B 1 301 ? -21.734 35.5 8.508 1 95.81 301 ILE B CA 1
ATOM 7355 C C . ILE B 1 301 ? -20.672 34.781 7.656 1 95.81 301 ILE B C 1
ATOM 7357 O O . ILE B 1 301 ? -20.469 35.125 6.492 1 95.81 301 ILE B O 1
ATOM 7361 N N . PRO B 1 302 ? -20.031 33.75 8.266 1 97.19 302 PRO B N 1
ATOM 7362 C CA . PRO B 1 302 ? -19.109 33.031 7.41 1 97.19 302 PRO B CA 1
ATOM 7363 C C . PRO B 1 302 ? -19.766 32.5 6.141 1 97.19 302 PRO B C 1
ATOM 7365 O O . PRO B 1 302 ? -20.891 32 6.184 1 97.19 302 PRO B O 1
ATOM 7368 N N . GLY B 1 303 ? -19.031 32.531 5.059 1 96.06 303 GLY B N 1
ATOM 7369 C CA . GLY B 1 303 ? -19.562 32.094 3.777 1 96.06 303 GLY B CA 1
ATOM 7370 C C . GLY B 1 303 ? -20.094 33.25 2.943 1 96.06 303 GLY B C 1
ATOM 7371 O O . GLY B 1 303 ? -20.312 33.125 1.738 1 96.06 303 GLY B O 1
ATOM 7372 N N . TYR B 1 304 ? -20.281 34.375 3.521 1 96.44 304 TYR B N 1
ATOM 7373 C CA . TYR B 1 304 ? -20.766 35.562 2.838 1 96.44 304 TYR B CA 1
ATOM 7374 C C . TYR B 1 304 ? -19.625 36.562 2.602 1 96.44 304 TYR B C 1
ATOM 7376 O O . TYR B 1 304 ? -18.562 36.438 3.223 1 96.44 304 TYR B O 1
ATOM 7384 N N . ARG B 1 305 ? -19.844 37.438 1.652 1 96.12 305 ARG B N 1
ATOM 7385 C CA . ARG B 1 305 ? -18.812 38.406 1.33 1 96.12 305 ARG B CA 1
ATOM 7386 C C . ARG B 1 305 ? -19.188 39.781 1.863 1 96.12 305 ARG B C 1
ATOM 7388 O O . ARG B 1 305 ? -20.375 40.094 2.066 1 96.12 305 ARG B O 1
ATOM 7395 N N . PHE B 1 306 ? -18.234 40.562 2.117 1 96.12 306 PHE B N 1
ATOM 7396 C CA . PHE B 1 306 ? -18.391 41.969 2.531 1 96.12 306 PHE B CA 1
ATOM 7397 C C . PHE B 1 306 ? -17.297 42.844 1.936 1 96.12 306 PHE B C 1
ATOM 7399 O O . PHE B 1 306 ? -16.312 42.312 1.391 1 96.12 306 PHE B O 1
ATOM 7406 N N . THR B 1 307 ? -17.547 44.125 1.945 1 96.38 307 THR B N 1
ATOM 7407 C CA . THR B 1 307 ? -16.547 45.062 1.465 1 96.38 307 THR B CA 1
ATOM 7408 C C . THR B 1 307 ? -15.953 45.844 2.627 1 96.38 307 THR B C 1
ATOM 7410 O O . THR B 1 307 ? -16.672 46.406 3.451 1 96.38 307 THR B O 1
ATOM 7413 N N . LEU B 1 308 ? -14.68 45.75 2.74 1 95.56 308 LEU B N 1
ATOM 7414 C CA . LEU B 1 308 ? -13.961 46.531 3.734 1 95.56 308 LEU B CA 1
ATOM 7415 C C . LEU B 1 308 ? -13.688 47.938 3.217 1 95.56 308 LEU B C 1
ATOM 7417 O O . LEU B 1 308 ? -13.242 48.125 2.078 1 95.56 308 LEU B O 1
ATOM 7421 N N . ALA B 1 309 ? -13.984 48.938 4.055 1 93.56 309 ALA B N 1
ATOM 7422 C CA . ALA B 1 309 ? -13.766 50.344 3.658 1 93.56 309 ALA B CA 1
ATOM 7423 C C . ALA B 1 309 ? -13.109 51.125 4.785 1 93.56 309 ALA B C 1
ATOM 7425 O O . ALA B 1 309 ? -13.188 50.75 5.953 1 93.56 309 ALA B O 1
ATOM 7426 N N . GLU B 1 310 ? -12.352 52.125 4.422 1 90.88 310 GLU B N 1
ATOM 7427 C CA . GLU B 1 310 ? -11.773 53.125 5.293 1 90.88 310 GLU B CA 1
ATOM 7428 C C . GLU B 1 310 ? -10.609 52.562 6.098 1 90.88 310 GLU B C 1
ATOM 7430 O O . GLU B 1 310 ? -10.414 52.938 7.258 1 90.88 310 GLU B O 1
ATOM 7435 N N . HIS B 1 311 ? -10.078 51.625 5.625 1 88.94 311 HIS B N 1
ATOM 7436 C CA . HIS B 1 311 ? -8.773 51.25 6.164 1 88.94 311 HIS B CA 1
ATOM 7437 C C . HIS B 1 311 ? -7.707 52.25 5.77 1 88.94 311 HIS B C 1
ATOM 7439 O O . HIS B 1 311 ? -7.742 52.812 4.664 1 88.94 311 HIS B O 1
ATOM 7445 N N . GLU B 1 312 ? -6.785 52.5 6.59 1 84.06 312 GLU B N 1
ATOM 7446 C CA . GLU B 1 312 ? -5.746 53.5 6.332 1 84.06 312 GLU B CA 1
ATOM 7447 C C . GLU B 1 312 ? -4.941 53.125 5.082 1 84.06 312 GLU B C 1
ATOM 7449 O O . GLU B 1 312 ? -4.59 54.031 4.301 1 84.06 312 GLU B O 1
ATOM 7454 N N . ARG B 1 313 ? -4.699 51.969 4.934 1 87.5 313 ARG B N 1
ATOM 7455 C CA . ARG B 1 313 ? -4.02 51.5 3.729 1 87.5 313 ARG B CA 1
ATOM 7456 C C . ARG B 1 313 ? -5.023 51.219 2.615 1 87.5 313 ARG B C 1
ATOM 7458 O O . ARG B 1 313 ? -5.793 50.25 2.695 1 87.5 313 ARG B O 1
ATOM 7465 N N . GLN B 1 314 ? -4.938 51.812 1.539 1 86.88 314 GLN B N 1
ATOM 7466 C CA . GLN B 1 314 ? -5.953 51.812 0.492 1 86.88 314 GLN B CA 1
ATOM 7467 C C . GLN B 1 314 ? -6.023 50.438 -0.198 1 86.88 314 GLN B C 1
ATOM 7469 O O . GLN B 1 314 ? -7.098 50.031 -0.625 1 86.88 314 GLN B O 1
ATOM 7474 N N . ASP B 1 315 ? -4.945 49.719 -0.308 1 87.69 315 ASP B N 1
ATOM 7475 C CA . ASP B 1 315 ? -4.934 48.469 -1.046 1 87.69 315 ASP B CA 1
ATOM 7476 C C . ASP B 1 315 ? -5.578 47.344 -0.231 1 87.69 315 ASP B C 1
ATOM 7478 O O . ASP B 1 315 ? -5.859 46.281 -0.76 1 87.69 315 ASP B O 1
ATOM 7482 N N . ILE B 1 316 ? -5.82 47.562 1.025 1 91 316 ILE B N 1
ATOM 7483 C CA . ILE B 1 316 ? -6.465 46.562 1.878 1 91 316 ILE B CA 1
ATOM 7484 C C . ILE B 1 316 ? -7.98 46.688 1.741 1 91 316 ILE B C 1
ATOM 7486 O O . ILE B 1 316 ? -8.703 45.719 1.994 1 91 316 ILE B O 1
ATOM 7490 N N . ASN B 1 317 ? -8.422 47.844 1.384 1 93.44 317 ASN B N 1
ATOM 7491 C CA . ASN B 1 317 ? -9.852 48.031 1.139 1 93.44 317 ASN B CA 1
ATOM 7492 C C . ASN B 1 317 ? -10.305 47.219 -0.071 1 93.44 317 ASN B C 1
ATOM 7494 O O . ASN B 1 317 ? -9.609 47.156 -1.089 1 93.44 317 ASN B O 1
ATOM 7498 N N . GLY B 1 318 ? -11.352 46.531 0.091 1 94.5 318 GLY B N 1
ATOM 7499 C CA . GLY B 1 318 ? -11.875 45.688 -0.988 1 94.5 318 GLY B CA 1
ATOM 7500 C C . GLY B 1 318 ? -12.852 44.656 -0.513 1 94.5 318 GLY B C 1
ATOM 7501 O O . GLY B 1 318 ? -13.383 44.719 0.595 1 94.5 318 GLY B O 1
ATOM 7502 N N . ALA B 1 319 ? -13.117 43.688 -1.412 1 96.12 319 ALA B N 1
ATOM 7503 C CA . ALA B 1 319 ? -14.102 42.656 -1.123 1 96.12 319 ALA B CA 1
ATOM 7504 C C . ALA B 1 319 ? -13.43 41.438 -0.494 1 96.12 319 ALA B C 1
ATOM 7506 O O . ALA B 1 319 ? -12.367 41 -0.945 1 96.12 319 ALA B O 1
ATOM 7507 N N . TYR B 1 320 ? -14.008 40.969 0.574 1 97.25 320 TYR B N 1
ATOM 7508 C CA . TYR B 1 320 ? -13.5 39.812 1.3 1 97.25 320 TYR B CA 1
ATOM 7509 C C . TYR B 1 320 ? -14.609 38.812 1.56 1 97.25 320 TYR B C 1
ATOM 7511 O O . TYR B 1 320 ? -15.789 39.156 1.549 1 97.25 320 TYR B O 1
ATOM 7519 N N . VAL B 1 321 ? -14.227 37.562 1.683 1 97.31 321 VAL B N 1
ATOM 7520 C CA . VAL B 1 321 ? -15.125 36.5 2.104 1 97.31 321 VAL B CA 1
ATOM 7521 C C . VAL B 1 321 ? -14.805 36.062 3.539 1 97.31 321 VAL B C 1
ATOM 7523 O O . VAL B 1 321 ? -13.641 35.844 3.883 1 97.31 321 VAL B O 1
ATOM 7526 N N . LEU B 1 322 ? -15.836 36.031 4.387 1 97.69 322 LEU B N 1
ATOM 7527 C CA . LEU B 1 322 ? -15.656 35.656 5.781 1 97.69 322 LEU B CA 1
ATOM 7528 C C . LEU B 1 322 ? -15.469 34.156 5.91 1 97.69 322 LEU B C 1
ATOM 7530 O O . LEU B 1 322 ? -16.328 33.375 5.492 1 97.69 322 LEU B O 1
ATOM 7534 N N . CYS B 1 323 ? -14.344 33.719 6.523 1 97.75 323 CYS B N 1
ATOM 7535 C CA . CYS B 1 323 ? -14.055 32.281 6.699 1 97.75 323 CYS B CA 1
ATOM 7536 C C . CYS B 1 323 ? -14.359 31.844 8.125 1 97.75 323 CYS B C 1
ATOM 7538 O O . CYS B 1 323 ? -14.68 30.672 8.359 1 97.75 323 CYS B O 1
ATOM 7540 N N . TRP B 1 324 ? -14.219 32.719 9.008 1 97.81 324 TRP B N 1
ATOM 7541 C CA . TRP B 1 324 ? -14.398 32.406 10.422 1 97.81 324 TRP B CA 1
ATOM 7542 C C . TRP B 1 324 ? -14.852 33.656 11.188 1 97.81 324 TRP B C 1
ATOM 7544 O O . TRP B 1 324 ? -14.359 34.75 10.945 1 97.81 324 TRP B O 1
ATOM 7554 N N . VAL B 1 325 ? -15.844 33.531 12.086 1 98.25 325 VAL B N 1
ATOM 7555 C CA . VAL B 1 325 ? -16.328 34.594 12.953 1 98.25 325 VAL B CA 1
ATOM 7556 C C . VAL B 1 325 ? -16.531 34.062 14.367 1 98.25 325 VAL B C 1
ATOM 7558 O O . VAL B 1 325 ? -17.188 33.031 14.555 1 98.25 325 VAL B O 1
ATOM 7561 N N . SER B 1 326 ? -15.945 34.656 15.273 1 98.38 326 SER B N 1
ATOM 7562 C CA . SER B 1 326 ? -16.203 34.375 16.688 1 98.38 326 SER B CA 1
ATOM 7563 C C . SER B 1 326 ? -17.094 35.469 17.297 1 98.38 326 SER B C 1
ATOM 7565 O O . SER B 1 326 ? -16.75 36.656 17.281 1 98.38 326 SER B O 1
ATOM 7567 N N . HIS B 1 327 ? -18.188 35.062 17.906 1 97.56 327 HIS B N 1
ATOM 7568 C CA . HIS B 1 327 ? -19.188 35.969 18.453 1 97.56 327 HIS B CA 1
ATOM 7569 C C . HIS B 1 327 ? -19.125 36 19.969 1 97.56 327 HIS B C 1
ATOM 7571 O O . HIS B 1 327 ? -18.922 34.969 20.609 1 97.56 327 HIS B O 1
ATOM 7577 N N . LEU B 1 328 ? -19.25 37.125 20.469 1 97.06 328 LEU B N 1
ATOM 7578 C CA . LEU B 1 328 ? -19.469 37.375 21.891 1 97.06 328 LEU B CA 1
ATOM 7579 C C . LEU B 1 328 ? -20.578 38.406 22.125 1 97.06 328 LEU B C 1
ATOM 7581 O O . LEU B 1 328 ? -20.422 39.562 21.797 1 97.06 328 LEU B O 1
ATOM 7585 N N . ALA B 1 329 ? -21.672 37.938 22.656 1 95 329 ALA B N 1
ATOM 7586 C CA . ALA B 1 329 ? -22.812 38.812 22.906 1 95 329 ALA B CA 1
ATOM 7587 C C . ALA B 1 329 ? -23.266 38.719 24.359 1 95 329 ALA B C 1
ATOM 7589 O O . ALA B 1 329 ? -23.406 37.625 24.906 1 95 329 ALA B O 1
ATOM 7590 N N . THR B 1 330 ? -23.375 39.812 24.938 1 92 330 THR B N 1
ATOM 7591 C CA . THR B 1 330 ? -23.984 39.969 26.266 1 92 330 THR B CA 1
ATOM 7592 C C . THR B 1 330 ? -25.203 40.875 26.203 1 92 330 THR B C 1
ATOM 7594 O O . THR B 1 330 ? -25.562 41.375 25.141 1 92 330 THR B O 1
ATOM 7597 N N . VAL B 1 331 ? -25.828 41.031 27.312 1 86.75 331 VAL B N 1
ATOM 7598 C CA . VAL B 1 331 ? -27 41.875 27.359 1 86.75 331 VAL B CA 1
ATOM 7599 C C . VAL B 1 331 ? -26.594 43.312 27.078 1 86.75 331 VAL B C 1
ATOM 7601 O O . VAL B 1 331 ? -27.406 44.125 26.578 1 86.75 331 VAL B O 1
ATOM 7604 N N . GLU B 1 332 ? -25.344 43.594 27.203 1 85.19 332 GLU B N 1
ATOM 7605 C CA . GLU B 1 332 ? -24.891 44.969 27.109 1 85.19 332 GLU B CA 1
ATOM 7606 C C . GLU B 1 332 ? -24.203 45.25 25.781 1 85.19 332 GLU B C 1
ATOM 7608 O O . GLU B 1 332 ? -24.312 46.344 25.234 1 85.19 332 GLU B O 1
ATOM 7613 N N . ALA B 1 333 ? -23.562 44.312 25.359 1 89.44 333 ALA B N 1
ATOM 7614 C CA . ALA B 1 333 ? -22.719 44.625 24.203 1 89.44 333 ALA B CA 1
ATOM 7615 C C . ALA B 1 333 ? -22.484 43.406 23.344 1 89.44 333 ALA B C 1
ATOM 7617 O O . ALA B 1 333 ? -22.641 42.25 23.797 1 89.44 333 ALA B O 1
ATOM 7618 N N . TYR B 1 334 ? -22.156 43.656 22.062 1 93.12 334 TYR B N 1
ATOM 7619 C CA . TYR B 1 334 ? -21.781 42.625 21.094 1 93.12 334 TYR B CA 1
ATOM 7620 C C . TYR B 1 334 ? -20.406 42.906 20.516 1 93.12 334 TYR B C 1
ATOM 7622 O O . TYR B 1 334 ? -20.062 44.062 20.234 1 93.12 334 TYR B O 1
ATOM 7630 N N . SER B 1 335 ? -19.578 41.938 20.406 1 94.5 335 SER B N 1
ATOM 7631 C CA . SER B 1 335 ? -18.281 42 19.734 1 94.5 335 SER B CA 1
ATOM 7632 C C . SER B 1 335 ? -17.984 40.75 18.953 1 94.5 335 SER B C 1
ATOM 7634 O O . SER B 1 335 ? -18.578 39.688 19.219 1 94.5 335 SER B O 1
ATOM 7636 N N . ASN B 1 336 ? -17.172 40.875 17.969 1 96.25 336 ASN B N 1
ATOM 7637 C CA . ASN B 1 336 ? -16.766 39.688 17.219 1 96.25 336 ASN B CA 1
ATOM 7638 C C . ASN B 1 336 ? -15.336 39.781 16.719 1 96.25 336 ASN B C 1
ATOM 7640 O O . ASN B 1 336 ? -14.734 40.875 16.75 1 96.25 336 ASN B O 1
ATOM 7644 N N . SER B 1 337 ? -14.695 38.688 16.484 1 97.38 337 SER B N 1
ATOM 7645 C CA . SER B 1 337 ? -13.438 38.531 15.766 1 97.38 337 SER B CA 1
ATOM 7646 C C . SER B 1 337 ? -13.633 37.719 14.492 1 97.38 337 SER B C 1
ATOM 7648 O O . SER B 1 337 ? -14.492 36.844 14.438 1 97.38 337 SER B O 1
ATOM 7650 N N . PHE B 1 338 ? -12.867 38.094 13.453 1 97.44 338 PHE B N 1
ATOM 7651 C CA . PHE B 1 338 ? -13.148 37.406 12.203 1 97.44 338 PHE B CA 1
ATOM 7652 C C . PHE B 1 338 ? -11.867 37.188 11.414 1 97.44 338 PHE B C 1
ATOM 7654 O O . PHE B 1 338 ? -10.836 37.781 11.695 1 97.44 338 PHE B O 1
ATOM 7661 N N . GLU B 1 339 ? -11.883 36.219 10.57 1 97.69 339 GLU B N 1
ATOM 7662 C CA . GLU B 1 339 ? -10.898 35.906 9.539 1 97.69 339 GLU B CA 1
ATOM 7663 C C . GLU B 1 339 ? -11.531 35.906 8.148 1 97.69 339 GLU B C 1
ATOM 7665 O O . GLU B 1 339 ? -12.641 35.406 7.969 1 97.69 339 GLU B O 1
ATOM 7670 N N . ALA B 1 340 ? -10.898 36.562 7.227 1 97.75 340 ALA B N 1
ATOM 7671 C CA . ALA B 1 340 ? -11.438 36.688 5.875 1 97.75 340 ALA B CA 1
ATOM 7672 C C . ALA B 1 340 ? -10.336 36.531 4.828 1 97.75 340 ALA B C 1
ATOM 7674 O O . ALA B 1 340 ? -9.156 36.75 5.137 1 97.75 340 ALA B O 1
ATOM 7675 N N . ILE B 1 341 ? -10.695 36.156 3.662 1 96.56 341 ILE B N 1
ATOM 7676 C CA . ILE B 1 341 ? -9.781 36.062 2.529 1 96.56 341 ILE B CA 1
ATOM 7677 C C . ILE B 1 341 ? -10.297 36.906 1.377 1 96.56 341 ILE B C 1
ATOM 7679 O O . ILE B 1 341 ? -11.492 37.219 1.309 1 96.56 341 ILE B O 1
ATOM 7683 N N . PRO B 1 342 ? -9.375 37.375 0.525 1 95 342 PRO B N 1
ATOM 7684 C CA . PRO B 1 342 ? -9.852 38.156 -0.616 1 95 342 PRO B CA 1
ATOM 7685 C C . PRO B 1 342 ? -10.93 37.438 -1.424 1 95 342 PRO B C 1
ATOM 7687 O O . PRO B 1 342 ? -10.828 36.25 -1.645 1 95 342 PRO B O 1
ATOM 7690 N N . ALA B 1 343 ? -11.914 38.156 -1.855 1 94.56 343 ALA B N 1
ATOM 7691 C CA . ALA B 1 343 ? -13.086 37.562 -2.514 1 94.56 343 ALA B CA 1
ATOM 7692 C C . ALA B 1 343 ? -12.695 36.875 -3.814 1 94.56 343 ALA B C 1
ATOM 7694 O O . ALA B 1 343 ? -13.375 35.938 -4.266 1 94.56 343 ALA B O 1
ATOM 7695 N N . ALA B 1 344 ? -11.602 37.25 -4.398 1 90.31 344 ALA B N 1
ATOM 7696 C CA . ALA B 1 344 ? -11.164 36.688 -5.676 1 90.31 344 ALA B CA 1
ATOM 7697 C C . ALA B 1 344 ? -10.508 35.344 -5.492 1 90.31 344 ALA B C 1
ATOM 7699 O O . ALA B 1 344 ? -10.391 34.562 -6.445 1 90.31 344 ALA B O 1
ATOM 7700 N N . THR B 1 345 ? -10.109 35.062 -4.312 1 91.69 345 THR B N 1
ATOM 7701 C CA . THR B 1 345 ? -9.445 33.781 -4.023 1 91.69 345 THR B CA 1
ATOM 7702 C C . THR B 1 345 ? -10.477 32.719 -3.713 1 91.69 345 THR B C 1
ATOM 7704 O O . THR B 1 345 ? -11.242 32.812 -2.754 1 91.69 345 THR B O 1
ATOM 7707 N N . PRO B 1 346 ? -10.516 31.656 -4.539 1 93.12 346 PRO B N 1
ATOM 7708 C CA . PRO B 1 346 ? -11.445 30.578 -4.219 1 93.12 346 PRO B CA 1
ATOM 7709 C C . PRO B 1 346 ? -11.07 29.844 -2.93 1 93.12 346 PRO B C 1
ATOM 7711 O O . PRO B 1 346 ? -9.906 29.5 -2.73 1 93.12 346 PRO B O 1
ATOM 7714 N N . TYR B 1 347 ? -12.031 29.641 -2.104 1 95.69 347 TYR B N 1
ATOM 7715 C CA . TYR B 1 347 ? -11.805 28.891 -0.878 1 95.69 347 TYR B CA 1
ATOM 7716 C C . TYR B 1 347 ? -11.961 27.391 -1.125 1 95.69 347 TYR B C 1
ATOM 7718 O O . TYR B 1 347 ? -12.875 26.969 -1.824 1 95.69 347 TYR B O 1
ATOM 7726 N N . ARG B 1 348 ? -10.984 26.672 -0.637 1 96.12 348 ARG B N 1
ATOM 7727 C CA . ARG B 1 348 ? -11.023 25.219 -0.578 1 96.12 348 ARG B CA 1
ATOM 7728 C C . ARG B 1 348 ? -10.695 24.719 0.824 1 96.12 348 ARG B C 1
ATOM 7730 O O . ARG B 1 348 ? -9.727 25.172 1.439 1 96.12 348 ARG B O 1
ATOM 7737 N N . PRO B 1 349 ? -11.57 23.859 1.311 1 96.69 349 PRO B N 1
ATOM 7738 C CA . PRO B 1 349 ? -11.242 23.328 2.637 1 96.69 349 PRO B CA 1
ATOM 7739 C C . PRO B 1 349 ? -9.969 22.484 2.641 1 96.69 349 PRO B C 1
ATOM 7741 O O . PRO B 1 349 ? -9.742 21.688 1.726 1 96.69 349 PRO B O 1
ATOM 7744 N N . PRO B 1 350 ? -9.125 22.703 3.611 1 94.75 350 PRO B N 1
ATOM 7745 C CA . PRO B 1 350 ? -7.984 21.797 3.756 1 94.75 350 PRO B CA 1
ATOM 7746 C C . PRO B 1 350 ? -8.406 20.359 4.078 1 94.75 350 PRO B C 1
ATOM 7748 O O . PRO B 1 350 ? -9.484 20.141 4.633 1 94.75 350 PRO B O 1
ATOM 7751 N N . ARG B 1 351 ? -7.562 19.375 3.697 1 95.38 351 ARG B N 1
ATOM 7752 C CA . ARG B 1 351 ? -7.844 17.969 3.984 1 95.38 351 ARG B CA 1
ATOM 7753 C C . ARG B 1 351 ? -7.355 17.594 5.379 1 95.38 351 ARG B C 1
ATOM 7755 O O . ARG B 1 351 ? -6.277 17.016 5.523 1 95.38 351 ARG B O 1
ATOM 7762 N N . VAL B 1 352 ? -8.195 17.844 6.352 1 94.56 352 VAL B N 1
ATOM 7763 C CA . VAL B 1 352 ? -7.785 17.656 7.738 1 94.56 352 VAL B CA 1
ATOM 7764 C C . VAL B 1 352 ? -8.391 16.359 8.281 1 94.56 352 VAL B C 1
ATOM 7766 O O . VAL B 1 352 ? -7.883 15.789 9.25 1 94.56 352 VAL B O 1
ATOM 7769 N N . THR B 1 353 ? -9.5 15.945 7.699 1 96.31 353 THR B N 1
ATOM 7770 C CA . THR B 1 353 ? -10.148 14.727 8.172 1 96.31 353 THR B CA 1
ATOM 7771 C C . THR B 1 353 ? -9.367 13.492 7.73 1 96.31 353 THR B C 1
ATOM 7773 O O . THR B 1 353 ? -9.156 13.289 6.531 1 96.31 353 THR B O 1
ATOM 7776 N N . PRO B 1 354 ? -8.977 12.695 8.641 1 93.31 354 PRO B N 1
ATOM 7777 C CA . PRO B 1 354 ? -8.164 11.531 8.289 1 93.31 354 PRO B CA 1
ATOM 7778 C C . PRO B 1 354 ? -8.938 10.492 7.484 1 93.31 354 PRO B C 1
ATOM 7780 O O . PRO B 1 354 ? -10.125 10.266 7.738 1 93.31 354 PRO B O 1
ATOM 7783 N N . ARG B 1 355 ? -8.258 9.953 6.566 1 93.19 355 ARG B N 1
ATOM 7784 C CA . ARG B 1 355 ? -8.82 8.828 5.82 1 93.19 355 ARG B CA 1
ATOM 7785 C C . ARG B 1 355 ? -8.555 7.508 6.535 1 93.19 355 ARG B C 1
ATOM 7787 O O . ARG B 1 355 ? -7.438 7.262 6.996 1 93.19 355 ARG B O 1
ATOM 7794 N N . PRO B 1 356 ? -9.633 6.703 6.648 1 94 356 PRO B N 1
ATOM 7795 C CA . PRO B 1 356 ? -9.391 5.395 7.262 1 94 356 PRO B CA 1
ATOM 7796 C C . PRO B 1 356 ? -8.398 4.547 6.469 1 94 356 PRO B C 1
ATOM 7798 O O . PRO B 1 356 ? -8.406 4.578 5.234 1 94 356 PRO B O 1
ATOM 7801 N N . VAL B 1 357 ? -7.531 3.857 7.168 1 93.69 357 VAL B N 1
ATOM 7802 C CA . VAL B 1 357 ? -6.523 2.992 6.562 1 93.69 357 VAL B CA 1
ATOM 7803 C C . VAL B 1 357 ? -6.75 1.548 7.004 1 93.69 357 VAL B C 1
ATOM 7805 O O . VAL B 1 357 ? -6.953 1.279 8.195 1 93.69 357 VAL B O 1
ATOM 7808 N N . VAL B 1 358 ? -6.828 0.628 6.098 1 92.69 358 VAL B N 1
ATOM 7809 C CA . VAL B 1 358 ? -6.941 -0.79 6.43 1 92.69 358 VAL B CA 1
ATOM 7810 C C . VAL B 1 358 ? -5.551 -1.382 6.645 1 92.69 358 VAL B C 1
ATOM 7812 O O . VAL B 1 358 ? -4.711 -1.353 5.746 1 92.69 358 VAL B O 1
ATOM 7815 N N . HIS B 1 359 ? -5.457 -1.872 7.914 1 88.31 359 HIS B N 1
ATOM 7816 C CA . HIS B 1 359 ? -4.176 -2.465 8.273 1 88.31 359 HIS B CA 1
ATOM 7817 C C . HIS B 1 359 ? -4.148 -3.955 7.949 1 88.31 359 HIS B C 1
ATOM 7819 O O . HIS B 1 359 ? -4.957 -4.723 8.477 1 88.31 359 HIS B O 1
ATOM 7825 N N . GLY B 1 360 ? -3.506 -4.363 6.961 1 89.62 360 GLY B N 1
ATOM 7826 C CA . GLY B 1 360 ? -3.387 -5.789 6.691 1 89.62 360 GLY B CA 1
ATOM 7827 C C . GLY B 1 360 ? -4.426 -6.301 5.715 1 89.62 360 GLY B C 1
ATOM 7828 O O . GLY B 1 360 ? -4.785 -5.605 4.758 1 89.62 360 GLY B O 1
ATOM 7829 N N . VAL B 1 361 ? -4.914 -7.609 5.984 1 94.75 361 VAL B N 1
ATOM 7830 C CA . VAL B 1 361 ? -5.812 -8.273 5.043 1 94.75 361 VAL B CA 1
ATOM 7831 C C . VAL B 1 361 ? -7.172 -8.5 5.699 1 94.75 361 VAL B C 1
ATOM 7833 O O . VAL B 1 361 ? -7.273 -8.555 6.93 1 94.75 361 VAL B O 1
ATOM 7836 N N . GLN B 1 362 ? -8.219 -8.484 4.824 1 96.56 362 GLN B N 1
ATOM 7837 C CA . GLN B 1 362 ? -9.562 -8.859 5.246 1 96.56 362 GLN B CA 1
ATOM 7838 C C . GLN B 1 362 ? -10.07 -10.062 4.453 1 96.56 362 GLN B C 1
ATOM 7840 O O . GLN B 1 362 ? -9.703 -10.242 3.291 1 96.56 362 GLN B O 1
ATOM 7845 N N . SER B 1 363 ? -10.828 -10.883 5.094 1 97.44 363 SER B N 1
ATOM 7846 C CA . SER B 1 363 ? -11.461 -11.992 4.383 1 97.44 363 SER B CA 1
ATOM 7847 C C . SER B 1 363 ? -12.844 -11.609 3.875 1 97.44 363 SER B C 1
ATOM 7849 O O . SER B 1 363 ? -13.5 -10.734 4.445 1 97.44 363 SER B O 1
ATOM 7851 N N . ALA B 1 364 ? -13.211 -12.141 2.768 1 98.25 364 ALA B N 1
ATOM 7852 C CA . ALA B 1 364 ? -14.516 -11.898 2.15 1 98.25 364 ALA B CA 1
ATOM 7853 C C . ALA B 1 364 ? -14.984 -13.125 1.372 1 98.25 364 ALA B C 1
ATOM 7855 O O . ALA B 1 364 ? -14.219 -14.07 1.172 1 98.25 364 ALA B O 1
ATOM 7856 N N . ARG B 1 365 ? -16.219 -13.125 1.011 1 98.25 365 ARG B N 1
ATOM 7857 C CA . ARG B 1 365 ? -16.812 -14.211 0.235 1 98.25 365 ARG B CA 1
ATOM 7858 C C . ARG B 1 365 ? -17.016 -13.805 -1.219 1 98.25 365 ARG B C 1
ATOM 7860 O O . ARG B 1 365 ? -17.578 -12.75 -1.495 1 98.25 365 ARG B O 1
ATOM 7867 N N . VAL B 1 366 ? -16.531 -14.648 -2.156 1 98.5 366 VAL B N 1
ATOM 7868 C CA . VAL B 1 366 ? -16.766 -14.367 -3.57 1 98.5 366 VAL B CA 1
ATOM 7869 C C . VAL B 1 366 ? -18.25 -14.5 -3.887 1 98.5 366 VAL B C 1
ATOM 7871 O O . VAL B 1 366 ? -18.891 -15.461 -3.467 1 98.5 366 VAL B O 1
ATOM 7874 N N . VAL B 1 367 ? -18.766 -13.516 -4.656 1 98.19 367 VAL B N 1
ATOM 7875 C CA . VAL B 1 367 ? -20.188 -13.508 -4.996 1 98.19 367 VAL B CA 1
ATOM 7876 C C . VAL B 1 367 ? -20.344 -13.32 -6.504 1 98.19 367 VAL B C 1
ATOM 7878 O O . VAL B 1 367 ? -19.391 -13.008 -7.207 1 98.19 367 VAL B O 1
ATOM 7881 N N . GLY B 1 368 ? -21.531 -13.562 -6.992 1 96.69 368 GLY B N 1
ATOM 7882 C CA . GLY B 1 368 ? -21.875 -13.453 -8.398 1 96.69 368 GLY B CA 1
ATOM 7883 C C . GLY B 1 368 ? -23.359 -13.602 -8.664 1 96.69 368 GLY B C 1
ATOM 7884 O O . GLY B 1 368 ? -24.172 -13.562 -7.738 1 96.69 368 GLY B O 1
ATOM 7885 N N . LYS B 1 369 ? -23.625 -13.633 -9.898 1 95.06 369 LYS B N 1
ATOM 7886 C CA . LYS B 1 369 ? -25 -13.805 -10.312 1 95.06 369 LYS B CA 1
ATOM 7887 C C . LYS B 1 369 ? -25.562 -15.141 -9.844 1 95.06 369 LYS B C 1
ATOM 7889 O O . LYS B 1 369 ? -24.859 -16.156 -9.852 1 95.06 369 LYS B O 1
ATOM 7894 N N . ALA B 1 370 ? -26.891 -15.125 -9.531 1 92.56 370 ALA B N 1
ATOM 7895 C CA . ALA B 1 370 ? -27.547 -16.344 -9.047 1 92.56 370 ALA B CA 1
ATOM 7896 C C . ALA B 1 370 ? -27.438 -17.469 -10.078 1 92.56 370 ALA B C 1
ATOM 7898 O O . ALA B 1 370 ? -27.688 -17.25 -11.266 1 92.56 370 ALA B O 1
ATOM 7899 N N . GLY B 1 371 ? -27.016 -18.625 -9.648 1 89.75 371 GLY B N 1
ATOM 7900 C CA . GLY B 1 371 ? -26.938 -19.781 -10.516 1 89.75 371 GLY B CA 1
ATOM 7901 C C . GLY B 1 371 ? -25.594 -19.969 -11.172 1 89.75 371 GLY B C 1
ATOM 7902 O O . GLY B 1 371 ? -25.297 -21.016 -11.734 1 89.75 371 GLY B O 1
ATOM 7903 N N . GLU B 1 372 ? -24.797 -18.922 -11.109 1 90.94 372 GLU B N 1
ATOM 7904 C CA . GLU B 1 372 ? -23.484 -19.016 -11.727 1 90.94 372 GLU B CA 1
ATOM 7905 C C . GLU B 1 372 ? -22.422 -19.438 -10.719 1 90.94 372 GLU B C 1
ATOM 7907 O O . GLU B 1 372 ? -22.359 -18.891 -9.609 1 90.94 372 GLU B O 1
ATOM 7912 N N . GLU B 1 373 ? -21.625 -20.453 -11.141 1 91.5 373 GLU B N 1
ATOM 7913 C CA . GLU B 1 373 ? -20.547 -20.922 -10.273 1 91.5 373 GLU B CA 1
ATOM 7914 C C . GLU B 1 373 ? -19.328 -20 -10.367 1 91.5 373 GLU B C 1
ATOM 7916 O O . GLU B 1 373 ? -18.562 -19.891 -9.414 1 91.5 373 GLU B O 1
ATOM 7921 N N . ILE B 1 374 ? -19.188 -19.516 -11.5 1 94.25 374 ILE B N 1
ATOM 7922 C CA . ILE B 1 374 ? -18.094 -18.578 -11.734 1 94.25 374 ILE B CA 1
ATOM 7923 C C . ILE B 1 374 ? -18.656 -17.281 -12.312 1 94.25 374 ILE B C 1
ATOM 7925 O O . ILE B 1 374 ? -19.5 -17.312 -13.203 1 94.25 374 ILE B O 1
ATOM 7929 N N . TRP B 1 375 ? -18.219 -16.203 -11.781 1 95.38 375 TRP B N 1
ATOM 7930 C CA . TRP B 1 375 ? -18.609 -14.875 -12.242 1 95.38 375 TRP B CA 1
ATOM 7931 C C . TRP B 1 375 ? -17.391 -13.977 -12.391 1 95.38 375 TRP B C 1
ATOM 7933 O O . TRP B 1 375 ? -16.766 -13.578 -11.398 1 95.38 375 TRP B O 1
ATOM 7943 N N . THR B 1 376 ? -17 -13.664 -13.633 1 97.12 376 THR B N 1
ATOM 7944 C CA . THR B 1 376 ? -15.789 -12.891 -13.867 1 97.12 376 THR B CA 1
ATOM 7945 C C . THR B 1 376 ? -15.969 -11.961 -15.07 1 97.12 376 THR B C 1
ATOM 7947 O O . THR B 1 376 ? -17 -12.008 -15.742 1 97.12 376 THR B O 1
ATOM 7950 N N . ASP B 1 377 ? -15.109 -11 -15.234 1 96.44 377 ASP B N 1
ATOM 7951 C CA . ASP B 1 377 ? -15.117 -10.086 -16.375 1 96.44 377 ASP B CA 1
ATOM 7952 C C . ASP B 1 377 ? -13.93 -10.359 -17.312 1 96.44 377 ASP B C 1
ATOM 7954 O O . ASP B 1 377 ? -13.25 -11.383 -17.172 1 96.44 377 ASP B O 1
ATOM 7958 N N . ARG B 1 378 ? -13.711 -9.508 -18.281 1 95.88 378 ARG B N 1
ATOM 7959 C CA . ARG B 1 378 ? -12.711 -9.711 -19.328 1 95.88 378 ARG B CA 1
ATOM 7960 C C . ARG B 1 378 ? -11.305 -9.68 -18.75 1 95.88 378 ARG B C 1
ATOM 7962 O O . ARG B 1 378 ? -10.352 -10.141 -19.406 1 95.88 378 ARG B O 1
ATOM 7969 N N . PHE B 1 379 ? -11.117 -9.227 -17.516 1 96.25 379 PHE B N 1
ATOM 7970 C CA . PHE B 1 379 ? -9.797 -9.117 -16.922 1 96.25 379 PHE B CA 1
ATOM 7971 C C . PHE B 1 379 ? -9.586 -10.195 -15.867 1 96.25 379 PHE B C 1
ATOM 7973 O O . PHE B 1 379 ? -8.539 -10.234 -15.219 1 96.25 379 PHE B O 1
ATOM 7980 N N . GLY B 1 380 ? -10.578 -11.086 -15.719 1 96.81 380 GLY B N 1
ATOM 7981 C CA . GLY B 1 380 ? -10.445 -12.125 -14.719 1 96.81 380 GLY B CA 1
ATOM 7982 C C . GLY B 1 380 ? -10.648 -11.617 -13.297 1 96.81 380 GLY B C 1
ATOM 7983 O O . GLY B 1 380 ? -9.977 -12.07 -12.367 1 96.81 380 GLY B O 1
ATOM 7984 N N . ARG B 1 381 ? -11.547 -10.625 -13.141 1 98.19 381 ARG B N 1
ATOM 7985 C CA . ARG B 1 381 ? -11.828 -10.07 -11.82 1 98.19 381 ARG B CA 1
ATOM 7986 C C . ARG B 1 381 ? -13.031 -10.758 -11.188 1 98.19 381 ARG B C 1
ATOM 7988 O O . ARG B 1 381 ? -13.789 -11.453 -11.875 1 98.19 381 ARG B O 1
ATOM 7995 N N . VAL B 1 382 ? -13.102 -10.586 -9.844 1 98.12 382 VAL B N 1
ATOM 7996 C CA . VAL B 1 382 ? -14.234 -11.18 -9.133 1 98.12 382 VAL B CA 1
ATOM 7997 C C . VAL B 1 382 ? -14.883 -10.133 -8.234 1 98.12 382 VAL B C 1
ATOM 7999 O O . VAL B 1 382 ? -14.336 -9.047 -8.039 1 98.12 382 VAL B O 1
ATOM 8002 N N . LYS B 1 383 ? -16.062 -10.406 -7.848 1 98.19 383 LYS B N 1
ATOM 8003 C CA . LYS B 1 383 ? -16.75 -9.586 -6.859 1 98.19 383 LYS B CA 1
ATOM 8004 C C . LYS B 1 383 ? -16.875 -10.32 -5.523 1 98.19 383 LYS B C 1
ATOM 8006 O O . LYS B 1 383 ? -16.891 -11.547 -5.488 1 98.19 383 LYS B O 1
ATOM 8011 N N . VAL B 1 384 ? -16.938 -9.57 -4.414 1 98.31 384 VAL B N 1
ATOM 8012 C CA . VAL B 1 384 ? -16.953 -10.203 -3.098 1 98.31 384 VAL B CA 1
ATOM 8013 C C . VAL B 1 384 ? -17.969 -9.484 -2.201 1 98.31 384 VAL B C 1
ATOM 8015 O O . VAL B 1 384 ? -18.438 -8.391 -2.533 1 98.31 384 VAL B O 1
ATOM 8018 N N . GLN B 1 385 ? -18.328 -10.078 -1.202 1 98.06 385 GLN B N 1
ATOM 8019 C CA . GLN B 1 385 ? -19.047 -9.453 -0.096 1 98.06 385 GLN B CA 1
ATOM 8020 C C . GLN B 1 385 ? -18.266 -9.555 1.205 1 98.06 385 GLN B C 1
ATOM 8022 O O . GLN B 1 385 ? -17.984 -10.664 1.679 1 98.06 385 GLN B O 1
ATOM 8027 N N . PHE B 1 386 ? -17.891 -8.398 1.7 1 97.62 386 PHE B N 1
ATOM 8028 C CA . PHE B 1 386 ? -17.219 -8.375 2.99 1 97.62 386 PHE B CA 1
ATOM 8029 C C . PHE B 1 386 ? -18.172 -8.773 4.109 1 97.62 386 PHE B C 1
ATOM 8031 O O . PHE B 1 386 ? -19.375 -8.531 4.023 1 97.62 386 PHE B O 1
ATOM 8038 N N . HIS B 1 387 ? -17.578 -9.289 5.227 1 96.19 387 HIS B N 1
ATOM 8039 C CA . HIS B 1 387 ? -18.406 -9.812 6.309 1 96.19 387 HIS B CA 1
ATOM 8040 C C . HIS B 1 387 ? -19.047 -8.68 7.113 1 96.19 387 HIS B C 1
ATOM 8042 O O . HIS B 1 387 ? -20.094 -8.867 7.734 1 96.19 387 HIS B O 1
ATOM 8048 N N . TRP B 1 388 ? -18.453 -7.539 7.113 1 95.5 388 TRP B N 1
ATOM 8049 C CA . TRP B 1 388 ? -18.984 -6.398 7.859 1 95.5 388 TRP B CA 1
ATOM 8050 C C . TRP B 1 388 ? -20.094 -5.711 7.086 1 95.5 388 TRP B C 1
ATOM 8052 O O . TRP B 1 388 ? -20.828 -4.875 7.637 1 95.5 388 TRP B O 1
ATOM 8062 N N . ASP B 1 389 ? -20.188 -6.004 5.809 1 96 389 ASP B N 1
ATOM 8063 C CA . ASP B 1 389 ? -21.219 -5.379 4.984 1 96 389 ASP B CA 1
ATOM 8064 C C . ASP B 1 389 ? -22.609 -5.91 5.34 1 96 389 ASP B C 1
ATOM 8066 O O . ASP B 1 389 ? -22.984 -7.016 4.934 1 96 389 ASP B O 1
ATOM 8070 N N . ARG B 1 390 ? -23.422 -5.102 5.922 1 93.88 390 ARG B N 1
ATOM 8071 C CA . ARG B 1 390 ? -24.734 -5.504 6.383 1 93.88 390 ARG B CA 1
ATOM 8072 C C . ARG B 1 390 ? -25.781 -5.328 5.281 1 93.88 390 ARG B C 1
ATOM 8074 O O . ARG B 1 390 ? -26.859 -5.934 5.332 1 93.88 390 ARG B O 1
ATOM 8081 N N . GLU B 1 391 ? -25.484 -4.535 4.336 1 92.31 391 GLU B N 1
ATOM 8082 C CA . GLU B 1 391 ? -26.469 -4.184 3.316 1 92.31 391 GLU B CA 1
ATOM 8083 C C . GLU B 1 391 ? -26.328 -5.078 2.088 1 92.31 391 GLU B C 1
ATOM 8085 O O . GLU B 1 391 ? -27.281 -5.238 1.323 1 92.31 391 GLU B O 1
ATOM 8090 N N . GLY B 1 392 ? -25.188 -5.609 1.863 1 92.69 392 GLY B N 1
ATOM 8091 C CA . GLY B 1 392 ? -24.969 -6.461 0.707 1 92.69 392 GLY B CA 1
ATOM 8092 C C . GLY B 1 392 ? -25.859 -7.68 0.678 1 92.69 392 GLY B C 1
ATOM 8093 O O . GLY B 1 392 ? -26.172 -8.258 1.723 1 92.69 392 GLY B O 1
ATOM 8094 N N . GLN B 1 393 ? -26.266 -8.18 -0.47 1 94 393 GLN B N 1
ATOM 8095 C CA . GLN B 1 393 ? -27.203 -9.281 -0.656 1 94 393 GLN B CA 1
ATOM 8096 C C . GLN B 1 393 ? -26.484 -10.523 -1.188 1 94 393 GLN B C 1
ATOM 8098 O O . GLN B 1 393 ? -27.109 -11.43 -1.732 1 94 393 GLN B O 1
ATOM 8103 N N . LYS B 1 394 ? -25.172 -10.5 -1.155 1 94.56 394 LYS B N 1
ATOM 8104 C CA . LYS B 1 394 ? -24.359 -11.617 -1.614 1 94.56 394 LYS B CA 1
ATOM 8105 C C . LYS B 1 394 ? -24.609 -11.922 -3.088 1 94.56 394 LYS B C 1
ATOM 8107 O O . LYS B 1 394 ? -24.812 -13.078 -3.463 1 94.56 394 LYS B O 1
ATOM 8112 N N . ASP B 1 395 ? -24.688 -10.883 -3.859 1 95.56 395 ASP B N 1
ATOM 8113 C CA . ASP B 1 395 ? -24.906 -11.016 -5.297 1 95.56 395 ASP B CA 1
ATOM 8114 C C . ASP B 1 395 ? -23.906 -10.172 -6.086 1 95.56 395 ASP B C 1
ATOM 8116 O O . ASP B 1 395 ? -22.859 -9.766 -5.551 1 95.56 395 ASP B O 1
ATOM 8120 N N . GLU B 1 396 ? -24.156 -10.039 -7.445 1 94.38 396 GLU B N 1
ATOM 8121 C CA . GLU B 1 396 ? -23.203 -9.414 -8.352 1 94.38 396 GLU B CA 1
ATOM 8122 C C . GLU B 1 396 ? -23.109 -7.91 -8.109 1 94.38 396 GLU B C 1
ATOM 8124 O O . GLU B 1 396 ? -22.281 -7.23 -8.711 1 94.38 396 GLU B O 1
ATOM 8129 N N . ARG B 1 397 ? -23.922 -7.355 -7.137 1 93.69 397 ARG B N 1
ATOM 8130 C CA . ARG B 1 397 ? -23.891 -5.918 -6.883 1 93.69 397 ARG B CA 1
ATOM 8131 C C . ARG B 1 397 ? -23.25 -5.609 -5.531 1 93.69 397 ARG B C 1
ATOM 8133 O O . ARG B 1 397 ? -23.203 -4.449 -5.113 1 93.69 397 ARG B O 1
ATOM 8140 N N . SER B 1 398 ? -22.625 -6.559 -4.922 1 95.88 398 SER B N 1
ATOM 8141 C CA . SER B 1 398 ? -22.172 -6.41 -3.545 1 95.88 398 SER B CA 1
ATOM 8142 C C . SER B 1 398 ? -20.875 -5.617 -3.479 1 95.88 398 SER B C 1
ATOM 8144 O O . SER B 1 398 ? -20.578 -4.984 -2.463 1 95.88 398 SER B O 1
ATOM 8146 N N . SER B 1 399 ? -20.094 -5.68 -4.453 1 96.12 399 SER B N 1
ATOM 8147 C CA . SER B 1 399 ? -18.844 -4.938 -4.48 1 96.12 399 SER B CA 1
ATOM 8148 C C . SER B 1 399 ? -18.453 -4.559 -5.906 1 96.12 399 SER B C 1
ATOM 8150 O O . SER B 1 399 ? -19.188 -4.844 -6.852 1 96.12 399 SER B O 1
ATOM 8152 N N . CYS B 1 400 ? -17.328 -3.824 -5.984 1 96.69 400 CYS B N 1
ATOM 8153 C CA . CYS B 1 400 ? -16.719 -3.604 -7.285 1 96.69 400 CYS B CA 1
ATOM 8154 C C . CYS B 1 400 ? -15.977 -4.848 -7.754 1 96.69 400 CYS B C 1
ATOM 8156 O O . CYS B 1 400 ? -15.891 -5.836 -7.023 1 96.69 400 CYS B O 1
ATOM 8158 N N . TRP B 1 401 ? -15.586 -4.848 -9.047 1 97.75 401 TRP B N 1
ATOM 8159 C CA . TRP B 1 401 ? -14.703 -5.883 -9.578 1 97.75 401 TRP B CA 1
ATOM 8160 C C . TRP B 1 401 ? -13.32 -5.793 -8.953 1 97.75 401 TRP B C 1
ATOM 8162 O O . TRP B 1 401 ? -12.727 -4.715 -8.883 1 97.75 401 TRP B O 1
ATOM 8172 N N . MET B 1 402 ? -12.828 -6.867 -8.461 1 98.19 402 MET B N 1
ATOM 8173 C CA . MET B 1 402 ? -11.508 -6.902 -7.844 1 98.19 402 MET B CA 1
ATOM 8174 C C . MET B 1 402 ? -10.562 -7.805 -8.633 1 98.19 402 MET B C 1
ATOM 8176 O O . MET B 1 402 ? -10.938 -8.914 -9.023 1 98.19 402 MET B O 1
ATOM 8180 N N . ARG B 1 403 ? -9.398 -7.277 -8.938 1 98.12 403 ARG B N 1
ATOM 8181 C CA . ARG B 1 403 ? -8.375 -8.102 -9.586 1 98.12 403 ARG B CA 1
ATOM 8182 C C . ARG B 1 403 ? -7.895 -9.203 -8.648 1 98.12 403 ARG B C 1
ATOM 8184 O O . ARG B 1 403 ? -7.953 -9.062 -7.426 1 98.12 403 ARG B O 1
ATOM 8191 N N . VAL B 1 404 ? -7.473 -10.32 -9.203 1 98.12 404 VAL B N 1
ATOM 8192 C CA . VAL B 1 404 ? -7.043 -11.484 -8.43 1 98.12 404 VAL B CA 1
ATOM 8193 C C . VAL B 1 404 ? -5.559 -11.742 -8.672 1 98.12 404 VAL B C 1
ATOM 8195 O O . VAL B 1 404 ? -5.125 -11.898 -9.812 1 98.12 404 VAL B O 1
ATOM 8198 N N . ALA B 1 405 ? -4.84 -11.758 -7.574 1 97.62 405 ALA B N 1
ATOM 8199 C CA . ALA B 1 405 ? -3.406 -12.031 -7.656 1 97.62 405 ALA B CA 1
ATOM 8200 C C . ALA B 1 405 ? -3.143 -13.477 -8.07 1 97.62 405 ALA B C 1
ATOM 8202 O O . ALA B 1 405 ? -3.842 -14.391 -7.629 1 97.62 405 ALA B O 1
ATOM 8203 N N . GLN B 1 406 ? -2.176 -13.625 -8.969 1 96.69 406 GLN B N 1
ATOM 8204 C CA . GLN B 1 406 ? -1.706 -14.922 -9.453 1 96.69 406 GLN B CA 1
ATOM 8205 C C . GLN B 1 406 ? -0.235 -15.133 -9.109 1 96.69 406 GLN B C 1
ATOM 8207 O O . GLN B 1 406 ? 0.44 -14.219 -8.641 1 96.69 406 GLN B O 1
ATOM 8212 N N . GLY B 1 407 ? 0.252 -16.422 -9.32 1 93 407 GLY B N 1
ATOM 8213 C CA . GLY B 1 407 ? 1.678 -16.656 -9.164 1 93 407 GLY B CA 1
ATOM 8214 C C . GLY B 1 407 ? 2.516 -15.961 -10.219 1 93 407 GLY B C 1
ATOM 8215 O O . GLY B 1 407 ? 3.59 -15.438 -9.914 1 93 407 GLY B O 1
ATOM 8216 N N . GLN B 1 408 ? 2.086 -16.016 -11.367 1 93.94 408 GLN B N 1
ATOM 8217 C CA . GLN B 1 408 ? 2.674 -15.352 -12.523 1 93.94 408 GLN B CA 1
ATOM 8218 C C . GLN B 1 408 ? 1.592 -14.805 -13.453 1 93.94 408 GLN B C 1
ATOM 8220 O O . GLN B 1 408 ? 0.566 -15.453 -13.664 1 93.94 408 GLN B O 1
ATOM 8225 N N . ALA B 1 409 ? 1.867 -13.602 -13.984 1 96.38 409 ALA B N 1
ATOM 8226 C CA . ALA B 1 409 ? 0.873 -12.984 -14.859 1 96.38 409 ALA B CA 1
ATOM 8227 C C . ALA B 1 409 ? 1.539 -12.289 -16.047 1 96.38 409 ALA B C 1
ATOM 8229 O O . ALA B 1 409 ? 1.719 -11.07 -16.031 1 96.38 409 ALA B O 1
ATOM 8230 N N . GLY B 1 410 ? 1.871 -13.062 -17.016 1 94.31 410 GLY B N 1
ATOM 8231 C CA . GLY B 1 410 ? 2.473 -12.539 -18.234 1 94.31 410 GLY B CA 1
ATOM 8232 C C . GLY B 1 410 ? 1.465 -12.297 -19.344 1 94.31 410 GLY B C 1
ATOM 8233 O O . GLY B 1 410 ? 0.267 -12.523 -19.156 1 94.31 410 GLY B O 1
ATOM 8234 N N . LYS B 1 411 ? 1.947 -11.805 -20.5 1 93.62 411 LYS B N 1
ATOM 8235 C CA . LYS B 1 411 ? 1.088 -11.477 -21.625 1 93.62 411 LYS B CA 1
ATOM 8236 C C . LYS B 1 411 ? 0.529 -12.742 -22.281 1 93.62 411 LYS B C 1
ATOM 8238 O O . LYS B 1 411 ? 1.106 -13.258 -23.234 1 93.62 411 LYS B O 1
ATOM 8243 N N . GLY B 1 412 ? -0.573 -13.164 -21.812 1 92.94 412 GLY B N 1
ATOM 8244 C CA . GLY B 1 412 ? -1.218 -14.352 -22.359 1 92.94 412 GLY B CA 1
ATOM 8245 C C . GLY B 1 412 ? -0.656 -15.641 -21.797 1 92.94 412 GLY B C 1
ATOM 8246 O O . GLY B 1 412 ? -0.836 -16.703 -22.375 1 92.94 412 GLY B O 1
ATOM 8247 N N . TRP B 1 413 ? 0.121 -15.57 -20.844 1 93.94 413 TRP B N 1
ATOM 8248 C CA . TRP B 1 413 ? 0.705 -16.75 -20.219 1 93.94 413 TRP B CA 1
ATOM 8249 C C . TRP B 1 413 ? 0.888 -16.562 -18.719 1 93.94 413 TRP B C 1
ATOM 8251 O O . TRP B 1 413 ? 0.705 -15.453 -18.203 1 93.94 413 TRP B O 1
ATOM 8261 N N . GLY B 1 414 ? 1.171 -17.594 -17.969 1 95.06 414 GLY B N 1
ATOM 8262 C CA . GLY B 1 414 ? 1.282 -17.594 -16.516 1 95.06 414 GLY B CA 1
ATOM 8263 C C . GLY B 1 414 ? 0.284 -18.516 -15.836 1 95.06 414 GLY B C 1
ATOM 8264 O O . GLY B 1 414 ? -0.069 -19.562 -16.375 1 95.06 414 GLY B O 1
ATOM 8265 N N . HIS B 1 415 ? 0.042 -18.172 -14.562 1 95.62 415 HIS B N 1
ATOM 8266 C CA . HIS B 1 415 ? -0.957 -18.906 -13.789 1 95.62 415 HIS B CA 1
ATOM 8267 C C . HIS B 1 415 ? -2.336 -18.266 -13.938 1 95.62 415 HIS B C 1
ATOM 8269 O O . HIS B 1 415 ? -2.455 -17.047 -14 1 95.62 415 HIS B O 1
ATOM 8275 N N . PHE B 1 416 ? -3.314 -19.062 -14.078 1 96.25 416 PHE B N 1
ATOM 8276 C CA . PHE B 1 416 ? -4.672 -18.516 -14.055 1 96.25 416 PHE B CA 1
ATOM 8277 C C . PHE B 1 416 ? -5.602 -19.453 -13.281 1 96.25 416 PHE B C 1
ATOM 8279 O O . PHE B 1 416 ? -6.016 -20.484 -13.789 1 96.25 416 PHE B O 1
ATOM 8286 N N . PHE B 1 417 ? -5.918 -19.109 -12.078 1 95.88 417 PHE B N 1
ATOM 8287 C CA . PHE B 1 417 ? -6.836 -19.781 -11.172 1 95.88 417 PHE B CA 1
ATOM 8288 C C . PHE B 1 417 ? -7.801 -18.781 -10.539 1 95.88 417 PHE B C 1
ATOM 8290 O O . PHE B 1 417 ? -7.398 -17.969 -9.711 1 95.88 417 PHE B O 1
ATOM 8297 N N . LEU B 1 418 ? -9.039 -18.859 -10.875 1 95.44 418 LEU B N 1
ATOM 8298 C CA . LEU B 1 418 ? -10.023 -17.906 -10.391 1 95.44 418 LEU B CA 1
ATOM 8299 C C . LEU B 1 418 ? -10.836 -18.5 -9.242 1 95.44 418 LEU B C 1
ATOM 8301 O O . LEU B 1 418 ? -11.328 -19.625 -9.336 1 95.44 418 LEU B O 1
ATOM 8305 N N . PRO B 1 419 ? -10.977 -17.734 -8.242 1 96.56 419 PRO B N 1
ATOM 8306 C CA . PRO B 1 419 ? -11.891 -18.203 -7.207 1 96.56 419 PRO B CA 1
ATOM 8307 C C . PRO B 1 419 ? -13.352 -18.219 -7.664 1 96.56 419 PRO B C 1
ATOM 8309 O O . PRO B 1 419 ? -13.773 -17.312 -8.398 1 96.56 419 PRO B O 1
ATOM 8312 N N . HIS B 1 420 ? -14.047 -19.203 -7.199 1 96.06 420 HIS B N 1
ATOM 8313 C CA . HIS B 1 420 ? -15.445 -19.359 -7.586 1 96.06 420 HIS B CA 1
ATOM 8314 C C . HIS B 1 420 ? -16.375 -18.719 -6.562 1 96.06 420 HIS B C 1
ATOM 8316 O O . HIS B 1 420 ? -15.969 -18.438 -5.438 1 96.06 420 HIS B O 1
ATOM 8322 N N . VAL B 1 421 ? -17.641 -18.547 -7.066 1 96.5 421 VAL B N 1
ATOM 8323 C CA . VAL B 1 421 ? -18.672 -18 -6.188 1 96.5 421 VAL B CA 1
ATOM 8324 C C . VAL B 1 421 ? -18.828 -18.891 -4.957 1 96.5 421 VAL B C 1
ATOM 8326 O O . VAL B 1 421 ? -18.891 -20.109 -5.07 1 96.5 421 VAL B O 1
ATOM 8329 N N . GLY B 1 422 ? -18.812 -18.281 -3.77 1 96.06 422 GLY B N 1
ATOM 8330 C CA . GLY B 1 422 ? -18.953 -19.016 -2.527 1 96.06 422 GLY B CA 1
ATOM 8331 C C . GLY B 1 422 ? -17.656 -19.172 -1.777 1 96.06 422 GLY B C 1
ATOM 8332 O O . GLY B 1 422 ? -17.641 -19.375 -0.56 1 96.06 422 GLY B O 1
ATOM 8333 N N . GLN B 1 423 ? -16.547 -19.125 -2.412 1 96.94 423 GLN B N 1
ATOM 8334 C CA . GLN B 1 423 ? -15.25 -19.312 -1.791 1 96.94 423 GLN B CA 1
ATOM 8335 C C . GLN B 1 423 ? -14.859 -18.109 -0.945 1 96.94 423 GLN B C 1
ATOM 8337 O O . GLN B 1 423 ? -15.32 -16.984 -1.204 1 96.94 423 GLN B O 1
ATOM 8342 N N . GLU B 1 424 ? -14.086 -18.406 0.095 1 98.38 424 GLU B N 1
ATOM 8343 C CA . GLU B 1 424 ? -13.531 -17.344 0.94 1 98.38 424 GLU B CA 1
ATOM 8344 C C . GLU B 1 424 ? -12.164 -16.891 0.431 1 98.38 424 GLU B C 1
ATOM 8346 O O . GLU B 1 424 ? -11.289 -17.719 0.175 1 98.38 424 GLU B O 1
ATOM 8351 N N . VAL B 1 425 ? -12.039 -15.562 0.275 1 98.44 425 VAL B N 1
ATOM 8352 C CA . VAL B 1 425 ? -10.797 -15.023 -0.276 1 98.44 425 VAL B CA 1
ATOM 8353 C C . VAL B 1 425 ? -10.211 -14 0.692 1 98.44 425 VAL B C 1
ATOM 8355 O O . VAL B 1 425 ? -10.898 -13.523 1.6 1 98.44 425 VAL B O 1
ATOM 8358 N N . LEU B 1 426 ? -8.906 -13.789 0.612 1 98.19 426 LEU B N 1
ATOM 8359 C CA . LEU B 1 426 ? -8.195 -12.734 1.324 1 98.19 426 LEU B CA 1
ATOM 8360 C C . LEU B 1 426 ? -8.039 -11.492 0.451 1 98.19 426 LEU B C 1
ATOM 8362 O O . LEU B 1 426 ? -7.504 -11.57 -0.656 1 98.19 426 LEU B O 1
ATOM 8366 N N . VAL B 1 427 ? -8.594 -10.367 0.974 1 97.88 427 VAL B N 1
ATOM 8367 C CA . VAL B 1 427 ? -8.57 -9.102 0.251 1 97.88 427 VAL B CA 1
ATOM 8368 C C . VAL B 1 427 ? -7.574 -8.148 0.915 1 97.88 427 VAL B C 1
ATOM 8370 O O . VAL B 1 427 ? -7.664 -7.891 2.117 1 97.88 427 VAL B O 1
ATOM 8373 N N . THR B 1 428 ? -6.586 -7.727 0.129 1 97 428 THR B N 1
ATOM 8374 C CA . THR B 1 428 ? -5.672 -6.664 0.53 1 97 428 THR B CA 1
ATOM 8375 C C . THR B 1 428 ? -6.047 -5.348 -0.148 1 97 428 THR B C 1
ATOM 8377 O O . THR B 1 428 ? -6.918 -5.316 -1.019 1 97 428 THR B O 1
ATOM 8380 N N . PHE B 1 429 ? -5.504 -4.266 0.34 1 96.69 429 PHE B N 1
ATOM 8381 C CA . PHE B 1 429 ? -5.891 -2.949 -0.155 1 96.69 429 PHE B CA 1
ATOM 8382 C C . PHE B 1 429 ? -4.676 -2.172 -0.642 1 96.69 429 PHE B C 1
ATOM 8384 O O . PHE B 1 429 ? -3.682 -2.053 0.077 1 96.69 429 PHE B O 1
ATOM 8391 N N . LEU B 1 430 ? -4.754 -1.641 -1.867 1 95.75 430 LEU B N 1
ATOM 8392 C CA . LEU B 1 430 ? -3.668 -0.834 -2.418 1 95.75 430 LEU B CA 1
ATOM 8393 C C . LEU B 1 430 ? -3.451 0.426 -1.586 1 95.75 430 LEU B C 1
ATOM 8395 O O . LEU B 1 430 ? -4.375 1.224 -1.407 1 95.75 430 LEU B O 1
ATOM 8399 N N . ASP B 1 431 ? -2.27 0.586 -1.054 1 93.75 431 ASP B N 1
ATOM 8400 C CA . ASP B 1 431 ? -1.887 1.719 -0.216 1 93.75 431 ASP B CA 1
ATOM 8401 C C . ASP B 1 431 ? -2.797 1.832 1.004 1 93.75 431 ASP B C 1
ATOM 8403 O O . ASP B 1 431 ? -3.053 2.934 1.495 1 93.75 431 ASP B O 1
ATOM 8407 N N . GLY B 1 432 ? -3.418 0.729 1.36 1 94.25 432 GLY B N 1
ATOM 8408 C CA . GLY B 1 432 ? -4.289 0.709 2.523 1 94.25 432 GLY B CA 1
ATOM 8409 C C . GLY B 1 432 ? -5.621 1.395 2.285 1 94.25 432 GLY B C 1
ATOM 8410 O O . GLY B 1 432 ? -6.379 1.636 3.227 1 94.25 432 GLY B O 1
ATOM 8411 N N . ASP B 1 433 ? -5.895 1.704 1.104 1 96.12 433 ASP B N 1
ATOM 8412 C CA . ASP B 1 433 ? -7.113 2.416 0.733 1 96.12 433 ASP B CA 1
ATOM 8413 C C . ASP B 1 433 ? -8.297 1.459 0.627 1 96.12 433 ASP B C 1
ATOM 8415 O O . ASP B 1 433 ? -8.336 0.609 -0.265 1 96.12 433 ASP B O 1
ATOM 8419 N N . PRO B 1 434 ? -9.312 1.652 1.449 1 96.56 434 PRO B N 1
ATOM 8420 C CA . PRO B 1 434 ? -10.469 0.752 1.411 1 96.56 434 PRO B CA 1
ATOM 8421 C C . PRO B 1 434 ? -11.172 0.754 0.057 1 96.56 434 PRO B C 1
ATOM 8423 O O . PRO B 1 434 ? -11.922 -0.175 -0.255 1 96.56 434 PRO B O 1
ATOM 8426 N N . ASP B 1 435 ? -10.93 1.755 -0.733 1 96.94 435 ASP B N 1
ATOM 8427 C CA . ASP B 1 435 ? -11.602 1.88 -2.021 1 96.94 435 ASP B CA 1
ATOM 8428 C C . ASP B 1 435 ? -10.883 1.073 -3.1 1 96.94 435 ASP B C 1
ATOM 8430 O O . ASP B 1 435 ? -11.383 0.925 -4.215 1 96.94 435 ASP B O 1
ATOM 8434 N N . ARG B 1 436 ? -9.719 0.55 -2.809 1 96.75 436 ARG B N 1
ATOM 8435 C CA . ARG B 1 436 ? -8.922 -0.123 -3.828 1 96.75 436 ARG B CA 1
ATOM 8436 C C . ARG B 1 436 ? -8.555 -1.538 -3.393 1 96.75 436 ARG B C 1
ATOM 8438 O O . ARG B 1 436 ? -7.375 -1.864 -3.25 1 96.75 436 ARG B O 1
ATOM 8445 N N . PRO B 1 437 ? -9.508 -2.373 -3.311 1 97.38 437 PRO B N 1
ATOM 8446 C CA . PRO B 1 437 ? -9.297 -3.756 -2.881 1 97.38 437 PRO B CA 1
ATOM 8447 C C . PRO B 1 437 ? -8.711 -4.637 -3.986 1 97.38 437 PRO B C 1
ATOM 8449 O O . PRO B 1 437 ? -8.977 -4.395 -5.168 1 97.38 437 PRO B O 1
ATOM 8452 N N . ILE B 1 438 ? -7.953 -5.602 -3.631 1 97.94 438 ILE B N 1
ATOM 8453 C CA . ILE B 1 438 ? -7.375 -6.598 -4.527 1 97.94 438 ILE B CA 1
ATOM 8454 C C . ILE B 1 438 ? -7.309 -7.949 -3.822 1 97.94 438 ILE B C 1
ATOM 8456 O O . ILE B 1 438 ? -6.98 -8.023 -2.637 1 97.94 438 ILE B O 1
ATOM 8460 N N . VAL B 1 439 ? -7.711 -8.992 -4.508 1 98.38 439 VAL B N 1
ATOM 8461 C CA . VAL B 1 439 ? -7.68 -10.328 -3.924 1 98.38 439 VAL B CA 1
ATOM 8462 C C . VAL B 1 439 ? -6.266 -10.898 -4.016 1 98.38 439 VAL B C 1
ATOM 8464 O O . VAL B 1 439 ? -5.691 -10.984 -5.102 1 98.38 439 VAL B O 1
ATOM 8467 N N . THR B 1 440 ? -5.699 -11.359 -2.873 1 97.12 440 THR B N 1
ATOM 8468 C CA . THR B 1 440 ? -4.312 -11.82 -2.879 1 97.12 440 THR B CA 1
ATOM 8469 C C . THR B 1 440 ? -4.223 -13.289 -2.477 1 97.12 440 THR B C 1
ATOM 8471 O O . THR B 1 440 ? -3.145 -13.883 -2.523 1 97.12 440 THR B O 1
ATOM 8474 N N . GLY B 1 441 ? -5.34 -13.867 -2.068 1 96.19 441 GLY B N 1
ATOM 8475 C CA . GLY B 1 441 ? -5.316 -15.273 -1.713 1 96.19 441 GLY B CA 1
ATOM 8476 C C . GLY B 1 441 ? -6.695 -15.836 -1.414 1 96.19 441 GLY B C 1
ATOM 8477 O O . GLY B 1 441 ? -7.684 -15.102 -1.395 1 96.19 441 GLY B O 1
ATOM 8478 N N . SER B 1 442 ? -6.742 -17.125 -1.328 1 96.88 442 SER B N 1
ATOM 8479 C CA . SER B 1 442 ? -7.938 -17.859 -0.922 1 96.88 442 SER B CA 1
ATOM 8480 C C . SER B 1 442 ? -7.656 -18.781 0.263 1 96.88 442 SER B C 1
ATOM 8482 O O . SER B 1 442 ? -6.523 -19.219 0.45 1 96.88 442 SER B O 1
ATOM 8484 N N . VAL B 1 443 ? -8.711 -19.062 1.087 1 97.06 443 VAL B N 1
ATOM 8485 C CA . VAL B 1 443 ? -8.5 -19.906 2.266 1 97.06 443 VAL B CA 1
ATOM 8486 C C . VAL B 1 443 ? -9.664 -20.891 2.414 1 97.06 443 VAL B C 1
ATOM 8488 O O . VAL B 1 443 ? -10.789 -20.578 2.02 1 97.06 443 VAL B O 1
ATOM 8491 N N . TYR B 1 444 ? -9.336 -22.047 2.912 1 97 444 TYR B N 1
ATOM 8492 C CA . TYR B 1 444 ? -10.344 -23.047 3.234 1 97 444 TYR B CA 1
ATOM 8493 C C . TYR B 1 444 ? -11.07 -22.688 4.531 1 97 444 TYR B C 1
ATOM 8495 O O . TYR B 1 444 ? -10.562 -21.906 5.336 1 97 444 TYR B O 1
ATOM 8503 N N . ASN B 1 445 ? -12.266 -23.172 4.648 1 96.88 445 ASN B N 1
ATOM 8504 C CA . ASN B 1 445 ? -13.039 -23.062 5.883 1 96.88 445 ASN B CA 1
ATOM 8505 C C . ASN B 1 445 ? -13.914 -24.297 6.105 1 96.88 445 ASN B C 1
ATOM 8507 O O . ASN B 1 445 ? -13.711 -25.328 5.461 1 96.88 445 ASN B O 1
ATOM 8511 N N . ALA B 1 446 ? -14.844 -24.234 7.117 1 96.38 446 ALA B N 1
ATOM 8512 C CA . ALA B 1 446 ? -15.633 -25.422 7.492 1 96.38 446 ALA B CA 1
ATOM 8513 C C . ALA B 1 446 ? -16.562 -25.844 6.355 1 96.38 446 ALA B C 1
ATOM 8515 O O . ALA B 1 446 ? -16.938 -27.016 6.254 1 96.38 446 ALA B O 1
ATOM 8516 N N . GLU B 1 447 ? -16.969 -24.891 5.426 1 94.56 447 GLU B N 1
ATOM 8517 C CA . GLU B 1 447 ? -17.828 -25.188 4.273 1 94.56 447 GLU B CA 1
ATOM 8518 C C . GLU B 1 447 ? -16.984 -25.453 3.023 1 94.56 447 GLU B C 1
ATOM 8520 O O . GLU B 1 447 ? -17.328 -26.312 2.217 1 94.56 447 GLU B O 1
ATOM 8525 N N . GLN B 1 448 ? -15.992 -24.703 2.859 1 94.5 448 GLN B N 1
ATOM 8526 C CA . GLN B 1 448 ? -14.992 -24.922 1.816 1 94.5 448 GLN B CA 1
ATOM 8527 C C . GLN B 1 448 ? -13.828 -25.75 2.338 1 94.5 448 GLN B C 1
ATOM 8529 O O . GLN B 1 448 ? -12.742 -25.219 2.584 1 94.5 448 GLN B O 1
ATOM 8534 N N . VAL B 1 449 ? -14.047 -27.078 2.406 1 94.19 449 VAL B N 1
ATOM 8535 C CA . VAL B 1 449 ? -13.156 -27.969 3.139 1 94.19 449 VAL B CA 1
ATOM 8536 C C . VAL B 1 449 ? -11.93 -28.297 2.291 1 94.19 449 VAL B C 1
ATOM 8538 O O . VAL B 1 449 ? -11.945 -28.125 1.071 1 94.19 449 VAL B O 1
ATOM 8541 N N . VAL B 1 450 ? -10.906 -28.812 2.852 1 94.88 450 VAL B N 1
ATOM 8542 C CA . VAL B 1 450 ? -9.656 -29.219 2.215 1 94.88 450 VAL B CA 1
ATOM 8543 C C . VAL B 1 450 ? -9.898 -30.438 1.327 1 94.88 450 VAL B C 1
ATOM 8545 O O . VAL B 1 450 ? -10.875 -31.172 1.516 1 94.88 450 VAL B O 1
ATOM 8548 N N . PRO B 1 451 ? -9.055 -30.672 0.352 1 92.75 451 PRO B N 1
ATOM 8549 C CA . PRO B 1 451 ? -9.281 -31.719 -0.651 1 92.75 451 PRO B CA 1
ATOM 8550 C C . PRO B 1 451 ? -9.148 -33.125 -0.078 1 92.75 451 PRO B C 1
ATOM 8552 O O . PRO B 1 451 ? -9.703 -34.094 -0.631 1 92.75 451 PRO B O 1
ATOM 8555 N N . TYR B 1 452 ? -8.312 -33.281 0.962 1 93.44 452 TYR B N 1
ATOM 8556 C CA . TYR B 1 452 ? -8.117 -34.562 1.597 1 93.44 452 TYR B CA 1
ATOM 8557 C C . TYR B 1 452 ? -8.336 -34.5 3.104 1 93.44 452 TYR B C 1
ATOM 8559 O O . TYR B 1 452 ? -8.07 -33.438 3.711 1 93.44 452 TYR B O 1
ATOM 8567 N N . PRO B 1 453 ? -8.781 -35.656 3.676 1 94.44 453 PRO B N 1
ATOM 8568 C CA . PRO B 1 453 ? -8.844 -35.656 5.141 1 94.44 453 PRO B CA 1
ATOM 8569 C C . PRO B 1 453 ? -7.473 -35.5 5.789 1 94.44 453 PRO B C 1
ATOM 8571 O O . PRO B 1 453 ? -6.527 -36.219 5.441 1 94.44 453 PRO B O 1
ATOM 8574 N N . LEU B 1 454 ? -7.34 -34.562 6.727 1 93.88 454 LEU B N 1
ATOM 8575 C CA . LEU B 1 454 ? -6.098 -34.281 7.441 1 93.88 454 LEU B CA 1
ATOM 8576 C C . LEU B 1 454 ? -6.219 -34.688 8.906 1 93.88 454 LEU B C 1
ATOM 8578 O O . LEU B 1 454 ? -7.285 -34.531 9.508 1 93.88 454 LEU B O 1
ATOM 8582 N N . PRO B 1 455 ? -5.195 -35.281 9.477 1 93.75 455 PRO B N 1
ATOM 8583 C CA . PRO B 1 455 ? -3.803 -35.25 9.031 1 93.75 455 PRO B CA 1
ATOM 8584 C C . PRO B 1 455 ? -3.42 -36.438 8.188 1 93.75 455 PRO B C 1
ATOM 8586 O O . PRO B 1 455 ? -2.277 -36.562 7.73 1 93.75 455 PRO B O 1
ATOM 8589 N N . ALA B 1 456 ? -4.344 -37.375 7.867 1 93.38 456 ALA B N 1
ATOM 8590 C CA . ALA B 1 456 ? -4.039 -38.594 7.125 1 93.38 456 ALA B CA 1
ATOM 8591 C C . ALA B 1 456 ? -3.455 -38.281 5.754 1 93.38 456 ALA B C 1
ATOM 8593 O O . ALA B 1 456 ? -2.559 -38.969 5.27 1 93.38 456 ALA B O 1
ATOM 8594 N N . GLY B 1 457 ? -3.986 -37.281 5.16 1 94.5 457 GLY B N 1
ATOM 8595 C CA . GLY B 1 457 ? -3.539 -36.906 3.828 1 94.5 457 GLY B CA 1
ATOM 8596 C C . GLY B 1 457 ? -2.529 -35.75 3.832 1 94.5 457 GLY B C 1
ATOM 8597 O O . GLY B 1 457 ? -2.426 -35.031 2.859 1 94.5 457 GLY B O 1
ATOM 8598 N N . GLN B 1 458 ? -1.68 -35.594 4.867 1 94.75 458 GLN B N 1
ATOM 8599 C CA . GLN B 1 458 ? -0.839 -34.438 5.055 1 94.75 458 GLN B CA 1
ATOM 8600 C C . GLN B 1 458 ? 0.369 -34.469 4.125 1 94.75 458 GLN B C 1
ATOM 8602 O O . GLN B 1 458 ? 0.992 -33.438 3.871 1 94.75 458 GLN B O 1
ATOM 8607 N N . THR B 1 459 ? 0.756 -35.625 3.637 1 95.81 459 THR B N 1
ATOM 8608 C CA . THR B 1 459 ? 1.919 -35.719 2.764 1 95.81 459 THR B CA 1
ATOM 8609 C C . THR B 1 459 ? 1.521 -35.531 1.304 1 95.81 459 THR B C 1
ATOM 8611 O O . THR B 1 459 ? 2.342 -35.688 0.401 1 95.81 459 THR B O 1
ATOM 8614 N N . ARG B 1 460 ? 0.269 -35.188 1.084 1 95.5 460 ARG B N 1
ATOM 8615 C CA . ARG B 1 460 ? -0.232 -35 -0.27 1 95.5 460 ARG B CA 1
ATOM 8616 C C . ARG B 1 460 ? -0.25 -33.5 -0.621 1 95.5 460 ARG B C 1
ATOM 8618 O O . ARG B 1 460 ? -0.559 -32.656 0.227 1 95.5 460 ARG B O 1
ATOM 8625 N N . SER B 1 461 ? 0.209 -33.219 -1.789 1 95.62 461 SER B N 1
ATOM 8626 C CA . SER B 1 461 ? 0.027 -31.922 -2.445 1 95.62 461 SER B CA 1
ATOM 8627 C C . SER B 1 461 ? -0.723 -32.062 -3.766 1 95.62 461 SER B C 1
ATOM 8629 O O . SER B 1 461 ? -0.546 -33.062 -4.473 1 95.62 461 SER B O 1
ATOM 8631 N N . THR B 1 462 ? -1.639 -31.062 -4.02 1 95.88 462 THR B N 1
ATOM 8632 C CA . THR B 1 462 ? -2.463 -31.344 -5.191 1 95.88 462 THR B CA 1
ATOM 8633 C C . THR B 1 462 ? -2.885 -30.047 -5.879 1 95.88 462 THR B C 1
ATOM 8635 O O . THR B 1 462 ? -2.77 -28.969 -5.305 1 95.88 462 THR B O 1
ATOM 8638 N N . VAL B 1 463 ? -3.143 -30.062 -7.16 1 95.38 463 VAL B N 1
ATOM 8639 C CA . VAL B 1 463 ? -3.982 -29.172 -7.949 1 95.38 463 VAL B CA 1
ATOM 8640 C C . VAL B 1 463 ? -5.211 -29.922 -8.453 1 95.38 463 VAL B C 1
ATOM 8642 O O . VAL B 1 463 ? -5.086 -30.859 -9.242 1 95.38 463 VAL B O 1
ATOM 8645 N N . ARG B 1 464 ? -6.312 -29.516 -7.883 1 94.5 464 ARG B N 1
ATOM 8646 C CA . ARG B 1 464 ? -7.539 -30.266 -8.125 1 94.5 464 ARG B CA 1
ATOM 8647 C C . ARG B 1 464 ? -8.648 -29.359 -8.641 1 94.5 464 ARG B C 1
ATOM 8649 O O . ARG B 1 464 ? -8.828 -28.234 -8.141 1 94.5 464 ARG B O 1
ATOM 8656 N N . GLY B 1 465 ? -9.297 -29.812 -9.703 1 90.38 465 GLY B N 1
ATOM 8657 C CA . GLY B 1 465 ? -10.383 -29.031 -10.289 1 90.38 465 GLY B CA 1
ATOM 8658 C C . GLY B 1 465 ? -11.664 -29.094 -9.484 1 90.38 465 GLY B C 1
ATOM 8659 O O . GLY B 1 465 ? -11.695 -29.672 -8.398 1 90.38 465 GLY B O 1
ATOM 8660 N N . ASP B 1 466 ? -12.703 -28.453 -10.109 1 85.81 466 ASP B N 1
ATOM 8661 C CA . ASP B 1 466 ? -14.016 -28.328 -9.492 1 85.81 466 ASP B CA 1
ATOM 8662 C C . ASP B 1 466 ? -14.75 -29.672 -9.484 1 85.81 466 ASP B C 1
ATOM 8664 O O . ASP B 1 466 ? -14.758 -30.391 -10.492 1 85.81 466 ASP B O 1
ATOM 8668 N N . ALA B 1 467 ? -15.398 -29.938 -8.352 1 73.81 467 ALA B N 1
ATOM 8669 C CA . ALA B 1 467 ? -16.047 -31.234 -8.18 1 73.81 467 ALA B CA 1
ATOM 8670 C C . ALA B 1 467 ? -17.484 -31.203 -8.68 1 73.81 467 ALA B C 1
ATOM 8672 O O . ALA B 1 467 ? -18.203 -32.219 -8.617 1 73.81 467 ALA B O 1
ATOM 8673 N N . SER B 1 468 ? -17.844 -30.109 -9.172 1 69.88 468 SER B N 1
ATOM 8674 C CA . SER B 1 468 ? -19.25 -29.953 -9.5 1 69.88 468 SER B CA 1
ATOM 8675 C C . SER B 1 468 ? -19.672 -30.922 -10.609 1 69.88 468 SER B C 1
ATOM 8677 O O . SER B 1 468 ? -20.844 -31.25 -10.734 1 69.88 468 SER B O 1
ATOM 8679 N N . GLY B 1 469 ? -18.734 -31.281 -11.406 1 66.88 469 GLY B N 1
ATOM 8680 C CA . GLY B 1 469 ? -19.047 -32.25 -12.445 1 66.88 469 GLY B CA 1
ATOM 8681 C C . GLY B 1 469 ? -19.062 -33.688 -11.953 1 66.88 469 GLY B C 1
ATOM 8682 O O . GLY B 1 469 ? -18.391 -34 -10.969 1 66.88 469 GLY B O 1
ATOM 8683 N N . GLY B 1 470 ? -20.172 -34.219 -11.414 1 73.5 470 GLY B N 1
ATOM 8684 C CA . GLY B 1 470 ? -20.281 -35.594 -10.977 1 73.5 470 GLY B CA 1
ATOM 8685 C C . GLY B 1 470 ? -18.984 -36.375 -11.125 1 73.5 470 GLY B C 1
ATOM 8686 O O . GLY B 1 470 ? -18.172 -36.094 -12.008 1 73.5 470 GLY B O 1
ATOM 8687 N N . GLY B 1 471 ? -18.5 -37.25 -10.164 1 81.06 471 GLY B N 1
ATOM 8688 C CA . GLY B 1 471 ? -17.312 -38.094 -10.203 1 81.06 471 GLY B CA 1
ATOM 8689 C C . GLY B 1 471 ? -16.078 -37.406 -9.688 1 81.06 471 GLY B C 1
ATOM 8690 O O . GLY B 1 471 ? -16.156 -36.344 -9.062 1 81.06 471 GLY B O 1
ATOM 8691 N N . GLN B 1 472 ? -14.859 -38.031 -9.922 1 89.19 472 GLN B N 1
ATOM 8692 C CA . GLN B 1 472 ? -13.586 -37.469 -9.492 1 89.19 472 GLN B CA 1
ATOM 8693 C C . GLN B 1 472 ? -13.141 -36.344 -10.422 1 89.19 472 GLN B C 1
ATOM 8695 O O . GLN B 1 472 ? -13.156 -36.5 -11.641 1 89.19 472 GLN B O 1
ATOM 8700 N N . PRO B 1 473 ? -12.828 -35.25 -9.914 1 93.25 473 PRO B N 1
ATOM 8701 C CA . PRO B 1 473 ? -12.422 -34.125 -10.742 1 93.25 473 PRO B CA 1
ATOM 8702 C C . PRO B 1 473 ? -11.047 -34.312 -11.375 1 93.25 473 PRO B C 1
ATOM 8704 O O . PRO B 1 473 ? -10.336 -35.281 -11.031 1 93.25 473 PRO B O 1
ATOM 8707 N N . ASN B 1 474 ? -10.758 -33.375 -12.453 1 95.44 474 ASN B N 1
ATOM 8708 C CA . ASN B 1 474 ? -9.375 -33.312 -12.906 1 95.44 474 ASN B CA 1
ATOM 8709 C C . ASN B 1 474 ? -8.414 -33.062 -11.75 1 95.44 474 ASN B C 1
ATOM 8711 O O . ASN B 1 474 ? -8.727 -32.281 -10.836 1 95.44 474 ASN B O 1
ATOM 8715 N N . GLU B 1 475 ? -7.246 -33.812 -11.766 1 96.38 475 GLU B N 1
ATOM 8716 C CA . GLU B 1 475 ? -6.387 -33.656 -10.594 1 96.38 475 GLU B CA 1
ATOM 8717 C C . GLU B 1 475 ? -4.938 -34 -10.93 1 96.38 475 GLU B C 1
ATOM 8719 O O . GLU B 1 475 ? -4.668 -34.906 -11.719 1 96.38 475 GLU B O 1
ATOM 8724 N N . LEU B 1 476 ? -4.059 -33.25 -10.531 1 96.75 476 LEU B N 1
ATOM 8725 C CA . LEU B 1 476 ? -2.635 -33.531 -10.383 1 96.75 476 LEU B CA 1
ATOM 8726 C C . LEU B 1 476 ? -2.256 -33.656 -8.906 1 96.75 476 LEU B C 1
ATOM 8728 O O . LEU B 1 476 ? -2.406 -32.688 -8.156 1 96.75 476 LEU B O 1
ATOM 8732 N N . ARG B 1 477 ? -1.73 -34.844 -8.438 1 97 477 ARG B N 1
ATOM 8733 C CA . ARG B 1 477 ? -1.462 -35.031 -7.02 1 97 477 ARG B CA 1
ATOM 8734 C C . ARG B 1 477 ? -0.071 -35.625 -6.801 1 97 477 ARG B C 1
ATOM 8736 O O . ARG B 1 477 ? 0.354 -36.5 -7.543 1 97 477 ARG B O 1
ATOM 8743 N N . PHE B 1 478 ? 0.624 -35.125 -5.789 1 97 478 PHE B N 1
ATOM 8744 C CA . PHE B 1 478 ? 1.896 -35.656 -5.301 1 97 478 PHE B CA 1
ATOM 8745 C C . PHE B 1 478 ? 1.717 -36.344 -3.951 1 97 478 PHE B C 1
ATOM 8747 O O . PHE B 1 478 ? 1.205 -35.719 -3.006 1 97 478 PHE B O 1
ATOM 8754 N N . GLU B 1 479 ? 2.109 -37.562 -3.895 1 97 479 GLU B N 1
ATOM 8755 C CA . GLU B 1 479 ? 2.227 -38.281 -2.627 1 97 479 GLU B CA 1
ATOM 8756 C C . GLU B 1 479 ? 3.689 -38.5 -2.248 1 97 479 GLU B C 1
ATOM 8758 O O . GLU B 1 479 ? 4.426 -39.188 -2.963 1 97 479 GLU B O 1
ATOM 8763 N N . ASP B 1 480 ? 4.07 -37.906 -1.137 1 95.06 480 ASP B N 1
ATOM 8764 C CA . ASP B 1 480 ? 5.484 -37.938 -0.781 1 95.06 480 ASP B CA 1
ATOM 8765 C C . ASP B 1 480 ? 5.719 -38.781 0.481 1 95.06 480 ASP B C 1
ATOM 8767 O O . ASP B 1 480 ? 6.785 -38.688 1.095 1 95.06 480 ASP B O 1
ATOM 8771 N N . LYS B 1 481 ? 4.715 -39.5 0.881 1 95.69 481 LYS B N 1
ATOM 8772 C CA . LYS B 1 481 ? 4.934 -40.438 1.991 1 95.69 481 LYS B CA 1
ATOM 8773 C C . LYS B 1 481 ? 6.027 -41.438 1.659 1 95.69 481 LYS B C 1
ATOM 8775 O O . LYS B 1 481 ? 5.992 -42.062 0.604 1 95.69 481 LYS B O 1
ATOM 8780 N N . LYS B 1 482 ? 7.027 -41.562 2.598 1 95.94 482 LYS B N 1
ATOM 8781 C CA . LYS B 1 482 ? 8.164 -42.469 2.379 1 95.94 482 LYS B CA 1
ATOM 8782 C C . LYS B 1 482 ? 7.691 -43.875 2.094 1 95.94 482 LYS B C 1
ATOM 8784 O O . LYS B 1 482 ? 6.941 -44.469 2.879 1 95.94 482 LYS B O 1
ATOM 8789 N N . GLY B 1 483 ? 8.023 -44.438 1.01 1 95.75 483 GLY B N 1
ATOM 8790 C CA . GLY B 1 483 ? 7.68 -45.781 0.621 1 95.75 483 GLY B CA 1
ATOM 8791 C C . GLY B 1 483 ? 6.402 -45.875 -0.195 1 95.75 483 GLY B C 1
ATOM 8792 O O . GLY B 1 483 ? 6.059 -46.938 -0.714 1 95.75 483 GLY B O 1
ATOM 8793 N N . ALA B 1 484 ? 5.68 -44.812 -0.3 1 96.19 484 ALA B N 1
ATOM 8794 C CA . ALA B 1 484 ? 4.422 -44.781 -1.045 1 96.19 484 ALA B CA 1
ATOM 8795 C C . ALA B 1 484 ? 4.379 -43.625 -2.01 1 96.19 484 ALA B C 1
ATOM 8797 O O . ALA B 1 484 ? 3.307 -43.094 -2.316 1 96.19 484 ALA B O 1
ATOM 8798 N N . GLU B 1 485 ? 5.516 -43.156 -2.471 1 97.12 485 GLU B N 1
ATOM 8799 C CA . GLU B 1 485 ? 5.609 -42 -3.354 1 97.12 485 GLU B CA 1
ATOM 8800 C C . GLU B 1 485 ? 4.848 -42.219 -4.656 1 97.12 485 GLU B C 1
ATOM 8802 O O . GLU B 1 485 ? 4.906 -43.312 -5.227 1 97.12 485 GLU B O 1
ATOM 8807 N N . GLU B 1 486 ? 4.09 -41.219 -5.055 1 97.44 486 GLU B N 1
ATOM 8808 C CA . GLU B 1 486 ? 3.256 -41.375 -6.242 1 97.44 486 GLU B CA 1
ATOM 8809 C C . GLU B 1 486 ? 2.992 -40.031 -6.922 1 97.44 486 GLU B C 1
ATOM 8811 O O . GLU B 1 486 ? 2.781 -39.031 -6.25 1 97.44 486 GLU B O 1
ATOM 8816 N N . LEU B 1 487 ? 3.08 -40.031 -8.219 1 97.5 487 LEU B N 1
ATOM 8817 C CA . LEU B 1 487 ? 2.537 -38.969 -9.039 1 97.5 487 LEU B CA 1
ATOM 8818 C C . LEU B 1 487 ? 1.248 -39.406 -9.727 1 97.5 487 LEU B C 1
ATOM 8820 O O . LEU B 1 487 ? 1.242 -40.375 -10.492 1 97.5 487 LEU B O 1
ATOM 8824 N N . TYR B 1 488 ? 0.241 -38.719 -9.422 1 97.19 488 TYR B N 1
ATOM 8825 C CA . TYR B 1 488 ? -1.084 -39.125 -9.867 1 97.19 488 TYR B CA 1
ATOM 8826 C C . TYR B 1 488 ? -1.705 -38.094 -10.781 1 97.19 488 TYR B C 1
ATOM 8828 O O . TYR B 1 488 ? -1.771 -36.906 -10.438 1 97.19 488 TYR B O 1
ATOM 8836 N N . LEU B 1 489 ? -2.133 -38.469 -12.016 1 97.31 489 LEU B N 1
ATOM 8837 C CA . LEU B 1 489 ? -2.873 -37.625 -12.961 1 97.31 489 LEU B CA 1
ATOM 8838 C C . LEU B 1 489 ? -4.242 -38.25 -13.258 1 97.31 489 LEU B C 1
ATOM 8840 O O . LEU B 1 489 ? -4.352 -39.406 -13.594 1 97.31 489 LEU B O 1
ATOM 8844 N N . HIS B 1 490 ? -5.23 -37.438 -13.102 1 97.12 490 HIS B N 1
ATOM 8845 C CA . HIS B 1 490 ? -6.582 -37.938 -13.352 1 97.12 490 HIS B CA 1
ATOM 8846 C C . HIS B 1 490 ? -7.359 -36.969 -14.234 1 97.12 490 HIS B C 1
ATOM 8848 O O . HIS B 1 490 ? -7.453 -35.781 -13.922 1 97.12 490 HIS B O 1
ATOM 8854 N N . ALA B 1 491 ? -7.926 -37.406 -15.336 1 96.94 491 ALA B N 1
ATOM 8855 C CA . ALA B 1 491 ? -8.852 -36.656 -16.188 1 96.94 491 ALA B CA 1
ATOM 8856 C C . ALA B 1 491 ? -10.281 -37.188 -16 1 96.94 491 ALA B C 1
ATOM 8858 O O . ALA B 1 491 ? -10.562 -38.375 -16.219 1 96.94 491 ALA B O 1
ATOM 8859 N N . ARG B 1 492 ? -11.148 -36.344 -15.664 1 94.5 492 ARG B N 1
ATOM 8860 C CA . ARG B 1 492 ? -12.531 -36.719 -15.422 1 94.5 492 ARG B CA 1
ATOM 8861 C C . ARG B 1 492 ? -13.195 -37.219 -16.703 1 94.5 492 ARG B C 1
ATOM 8863 O O . ARG B 1 492 ? -14.062 -38.094 -16.656 1 94.5 492 ARG B O 1
ATOM 8870 N N . ARG B 1 493 ? -12.805 -36.656 -17.828 1 94.94 493 ARG B N 1
ATOM 8871 C CA . ARG B 1 493 ? -13.422 -37.031 -19.094 1 94.94 493 ARG B CA 1
ATOM 8872 C C . ARG B 1 493 ? -12.359 -37.312 -20.141 1 94.94 493 ARG B C 1
ATOM 8874 O O . ARG B 1 493 ? -11.984 -38.469 -20.359 1 94.94 493 ARG B O 1
ATOM 8881 N N . ASP B 1 494 ? -11.711 -36.25 -20.656 1 96.94 494 ASP B N 1
ATOM 8882 C CA . ASP B 1 494 ? -10.727 -36.438 -21.703 1 96.94 494 ASP B CA 1
ATOM 8883 C C . ASP B 1 494 ? -9.328 -36.031 -21.25 1 96.94 494 ASP B C 1
ATOM 8885 O O . ASP B 1 494 ? -9.195 -35.125 -20.422 1 96.94 494 ASP B O 1
ATOM 8889 N N . MET B 1 495 ? -8.312 -36.719 -21.672 1 97.81 495 MET B N 1
ATOM 8890 C CA . MET B 1 495 ? -6.914 -36.344 -21.516 1 97.81 495 MET B CA 1
ATOM 8891 C C . MET B 1 495 ? -6.262 -36.125 -22.875 1 97.81 495 MET B C 1
ATOM 8893 O O . MET B 1 495 ? -6.305 -37.031 -23.734 1 97.81 495 MET B O 1
ATOM 8897 N N . ASP B 1 496 ? -5.789 -35 -23.094 1 97.94 496 ASP B N 1
ATOM 8898 C CA . ASP B 1 496 ? -5.121 -34.688 -24.359 1 97.94 496 ASP B CA 1
ATOM 8899 C C . ASP B 1 496 ? -3.652 -34.344 -24.125 1 97.94 496 ASP B C 1
ATOM 8901 O O . ASP B 1 496 ? -3.338 -33.406 -23.375 1 97.94 496 ASP B O 1
ATOM 8905 N N . VAL B 1 497 ? -2.768 -35.062 -24.703 1 97.69 497 VAL B N 1
ATOM 8906 C CA . VAL B 1 497 ? -1.33 -34.812 -24.609 1 97.69 497 VAL B CA 1
ATOM 8907 C C . VAL B 1 497 ? -0.77 -34.5 -26 1 97.69 497 VAL B C 1
ATOM 8909 O O . VAL B 1 497 ? -0.912 -35.281 -26.938 1 97.69 497 VAL B O 1
ATOM 8912 N N . SER B 1 498 ? -0.154 -33.375 -26.141 1 97.31 498 SER B N 1
ATOM 8913 C CA . SER B 1 498 ? 0.44 -32.938 -27.406 1 97.31 498 SER B CA 1
ATOM 8914 C C . SER B 1 498 ? 1.925 -32.625 -27.234 1 97.31 498 SER B C 1
ATOM 8916 O O . SER B 1 498 ? 2.305 -31.812 -26.391 1 97.31 498 SER B O 1
ATOM 8918 N N . VAL B 1 499 ? 2.811 -33.281 -28.031 1 97.56 499 VAL B N 1
ATOM 8919 C CA . VAL B 1 499 ? 4.254 -33.062 -28.016 1 97.56 499 VAL B CA 1
ATOM 8920 C C . VAL B 1 499 ? 4.734 -32.688 -29.406 1 97.56 499 VAL B C 1
ATOM 8922 O O . VAL B 1 499 ? 4.531 -33.406 -30.375 1 97.56 499 VAL B O 1
ATOM 8925 N N . GLU B 1 500 ? 5.484 -31.594 -29.547 1 95.81 500 GLU B N 1
ATOM 8926 C CA . GLU B 1 500 ? 5.758 -31.062 -30.875 1 95.81 500 GLU B CA 1
ATOM 8927 C C . GLU B 1 500 ? 7.004 -31.703 -31.469 1 95.81 500 GLU B C 1
ATOM 8929 O O . GLU B 1 500 ? 7.227 -31.625 -32.688 1 95.81 500 GLU B O 1
ATOM 8934 N N . ARG B 1 501 ? 7.828 -32.344 -30.656 1 96.38 501 ARG B N 1
ATOM 8935 C CA . ARG B 1 501 ? 9.008 -33 -31.219 1 96.38 501 ARG B CA 1
ATOM 8936 C C . ARG B 1 501 ? 9.141 -34.438 -30.734 1 96.38 501 ARG B C 1
ATOM 8938 O O . ARG B 1 501 ? 8.656 -35.344 -31.391 1 96.38 501 ARG B O 1
ATOM 8945 N N . ASP B 1 502 ? 9.781 -34.688 -29.531 1 97.56 502 ASP B N 1
ATOM 8946 C CA . ASP B 1 502 ? 9.992 -36.094 -29.094 1 97.56 502 ASP B CA 1
ATOM 8947 C C . ASP B 1 502 ? 9.453 -36.312 -27.688 1 97.56 502 ASP B C 1
ATOM 8949 O O . ASP B 1 502 ? 9.422 -35.375 -26.875 1 97.56 502 ASP B O 1
ATOM 8953 N N . SER B 1 503 ? 8.953 -37.531 -27.453 1 97.75 503 SER B N 1
ATOM 8954 C CA . SER B 1 503 ? 8.531 -38 -26.141 1 97.75 503 SER B CA 1
ATOM 8955 C C . SER B 1 503 ? 9.32 -39.219 -25.688 1 97.75 503 SER B C 1
ATOM 8957 O O . SER B 1 503 ? 9.469 -40.188 -26.438 1 97.75 503 SER B O 1
ATOM 8959 N N . VAL B 1 504 ? 9.906 -39.156 -24.609 1 97.94 504 VAL B N 1
ATOM 8960 C CA . VAL B 1 504 ? 10.617 -40.281 -24.031 1 97.94 504 VAL B CA 1
ATOM 8961 C C . VAL B 1 504 ? 10.016 -40.625 -22.672 1 97.94 504 VAL B C 1
ATOM 8963 O O . VAL B 1 504 ? 9.867 -39.75 -21.812 1 97.94 504 VAL B O 1
ATOM 8966 N N . THR B 1 505 ? 9.586 -41.812 -22.453 1 97.38 505 THR B N 1
ATOM 8967 C CA . THR B 1 505 ? 9.117 -42.344 -21.172 1 97.38 505 THR B CA 1
ATOM 8968 C C . THR B 1 505 ? 10.023 -43.469 -20.688 1 97.38 505 THR B C 1
ATOM 8970 O O . THR B 1 505 ? 10.227 -44.469 -21.391 1 97.38 505 THR B O 1
ATOM 8973 N N . GLU B 1 506 ? 10.602 -43.312 -19.562 1 98.06 506 GLU B N 1
ATOM 8974 C CA . GLU B 1 506 ? 11.453 -44.344 -18.938 1 98.06 506 GLU B CA 1
ATOM 8975 C C . GLU B 1 506 ? 10.852 -44.812 -17.625 1 98.06 506 GLU B C 1
ATOM 8977 O O . GLU B 1 506 ? 10.633 -44.031 -16.703 1 98.06 506 GLU B O 1
ATOM 8982 N N . ILE B 1 507 ? 10.625 -46.125 -17.547 1 98.19 507 ILE B N 1
ATOM 8983 C CA . ILE B 1 507 ? 10.047 -46.75 -16.375 1 98.19 507 ILE B CA 1
ATOM 8984 C C . ILE B 1 507 ? 10.992 -47.812 -15.836 1 98.19 507 ILE B C 1
ATOM 8986 O O . ILE B 1 507 ? 11.367 -48.75 -16.562 1 98.19 507 ILE B O 1
ATOM 8990 N N . GLN B 1 508 ? 11.383 -47.812 -14.531 1 97.75 508 GLN B N 1
ATOM 8991 C CA . GLN B 1 508 ? 12.352 -48.75 -13.969 1 97.75 508 GLN B CA 1
ATOM 8992 C C . GLN B 1 508 ? 11.68 -50.031 -13.516 1 97.75 508 GLN B C 1
ATOM 8994 O O . GLN B 1 508 ? 12.344 -51.062 -13.367 1 97.75 508 GLN B O 1
ATOM 8999 N N . GLY B 1 509 ? 10.398 -50.031 -13.344 1 97.75 509 GLY B N 1
ATOM 9000 C CA . GLY B 1 509 ? 9.641 -51.219 -12.977 1 97.75 509 GLY B CA 1
ATOM 9001 C C . GLY B 1 509 ? 8.758 -51.719 -14.094 1 97.75 509 GLY B C 1
ATOM 9002 O O . GLY B 1 509 ? 9.242 -52 -15.195 1 97.75 509 GLY B O 1
ATOM 9003 N N . ASN B 1 510 ? 7.379 -51.812 -13.781 1 97.94 510 ASN B N 1
ATOM 9004 C CA . ASN B 1 510 ? 6.438 -52.344 -14.773 1 97.94 510 ASN B CA 1
ATOM 9005 C C . ASN B 1 510 ? 5.535 -51.219 -15.32 1 97.94 510 ASN B C 1
ATOM 9007 O O . ASN B 1 510 ? 5.297 -50.219 -14.641 1 97.94 510 ASN B O 1
ATOM 9011 N N . CYS B 1 511 ? 5.102 -51.406 -16.562 1 97.94 511 CYS B N 1
ATOM 9012 C CA . CYS B 1 511 ? 4.117 -50.531 -17.203 1 97.94 511 CYS B CA 1
ATOM 9013 C C . CYS B 1 511 ? 2.836 -51.281 -17.516 1 97.94 511 CYS B C 1
ATOM 9015 O O . CYS B 1 511 ? 2.871 -52.312 -18.188 1 97.94 511 CYS B O 1
ATOM 9017 N N . THR B 1 512 ? 1.778 -50.875 -16.938 1 98.12 512 THR B N 1
ATOM 9018 C CA . THR B 1 512 ? 0.473 -51.438 -17.234 1 98.12 512 THR B CA 1
ATOM 9019 C C . THR B 1 512 ? -0.464 -50.406 -17.828 1 98.12 512 THR B C 1
ATOM 9021 O O . THR B 1 512 ? -0.687 -49.344 -17.234 1 98.12 512 THR B O 1
ATOM 9024 N N . ILE B 1 513 ? -1.005 -50.656 -19 1 97.44 513 ILE B N 1
ATOM 9025 C CA . ILE B 1 513 ? -2.012 -49.812 -19.641 1 97.44 513 ILE B CA 1
ATOM 9026 C C . ILE B 1 513 ? -3.305 -50.594 -19.828 1 97.44 513 ILE B C 1
ATOM 9028 O O . ILE B 1 513 ? -3.312 -51.656 -20.469 1 97.44 513 ILE B O 1
ATOM 9032 N N . ARG B 1 514 ? -4.367 -50.156 -19.25 1 98.06 514 ARG B N 1
ATOM 9033 C CA . ARG B 1 514 ? -5.684 -50.781 -19.375 1 98.06 514 ARG B CA 1
ATOM 9034 C C . ARG B 1 514 ? -6.664 -49.812 -20.078 1 98.06 514 ARG B C 1
ATOM 9036 O O . ARG B 1 514 ? -6.914 -48.719 -19.594 1 98.06 514 ARG B O 1
ATOM 9043 N N . VAL B 1 515 ? -7.215 -50.281 -21.188 1 98.06 515 VAL B N 1
ATOM 9044 C CA . VAL B 1 515 ? -8.172 -49.5 -21.969 1 98.06 515 VAL B CA 1
ATOM 9045 C C . VAL B 1 515 ? -9.5 -50.25 -22.062 1 98.06 515 VAL B C 1
ATOM 9047 O O . VAL B 1 515 ? -9.539 -51.406 -22.547 1 98.06 515 VAL B O 1
ATOM 9050 N N . ARG B 1 516 ? -10.594 -49.688 -21.641 1 97.31 516 ARG B N 1
ATOM 9051 C CA . ARG B 1 516 ? -11.883 -50.344 -21.688 1 97.31 516 ARG B CA 1
ATOM 9052 C C . ARG B 1 516 ? -12.445 -50.344 -23.109 1 97.31 516 ARG B C 1
ATOM 9054 O O . ARG B 1 516 ? -13.211 -51.219 -23.5 1 97.31 516 ARG B O 1
ATOM 9061 N N . GLY B 1 517 ? -12.18 -49.344 -23.875 1 97.56 517 GLY B N 1
ATOM 9062 C CA . GLY B 1 517 ? -12.609 -49.281 -25.25 1 97.56 517 GLY B CA 1
ATOM 9063 C C . GLY B 1 517 ? -11.586 -49.844 -26.234 1 97.56 517 GLY B C 1
ATOM 9064 O O . GLY B 1 517 ? -11.195 -51 -26.125 1 97.56 517 GLY B O 1
ATOM 9065 N N . ASN B 1 518 ? -11.156 -48.875 -27.219 1 97.81 518 ASN B N 1
ATOM 9066 C CA . ASN B 1 518 ? -10.195 -49.281 -28.234 1 97.81 518 ASN B CA 1
ATOM 9067 C C . ASN B 1 518 ? -8.875 -48.562 -28.094 1 97.81 518 ASN B C 1
ATOM 9069 O O . ASN B 1 518 ? -8.828 -47.438 -27.578 1 97.81 518 ASN B O 1
ATOM 9073 N N . LEU B 1 519 ? -7.758 -49.25 -28.422 1 97.5 519 LEU B N 1
ATOM 9074 C CA . LEU B 1 519 ? -6.434 -48.656 -28.547 1 97.5 519 LEU B CA 1
ATOM 9075 C C . LEU B 1 519 ? -6.031 -48.5 -30 1 97.5 519 LEU B C 1
ATOM 9077 O O . LEU B 1 519 ? -6.062 -49.469 -30.766 1 97.5 519 LEU B O 1
ATOM 9081 N N . THR B 1 520 ? -5.863 -47.344 -30.438 1 97.69 520 THR B N 1
ATOM 9082 C CA . THR B 1 520 ? -5.348 -47.094 -31.781 1 97.69 520 THR B CA 1
ATOM 9083 C C . THR B 1 520 ? -3.951 -46.469 -31.703 1 97.69 520 THR B C 1
ATOM 9085 O O . THR B 1 520 ? -3.754 -45.406 -31.094 1 97.69 520 THR B O 1
ATOM 9088 N N . LEU B 1 521 ? -2.941 -47.125 -32.25 1 97 521 LEU B N 1
ATOM 9089 C CA . LEU B 1 521 ? -1.589 -46.625 -32.438 1 97 521 LEU B CA 1
ATOM 9090 C C . LEU B 1 521 ? -1.326 -46.312 -33.906 1 97 521 LEU B C 1
ATOM 9092 O O . LEU B 1 521 ? -1.201 -47.219 -34.719 1 97 521 LEU B O 1
ATOM 9096 N N . ASP B 1 522 ? -1.273 -45.094 -34.281 1 97.5 522 ASP B N 1
ATOM 9097 C CA . ASP B 1 522 ? -1.022 -44.656 -35.656 1 97.5 522 ASP B CA 1
ATOM 9098 C C . ASP B 1 522 ? 0.346 -44 -35.75 1 97.5 522 ASP B C 1
ATOM 9100 O O . ASP B 1 522 ? 0.517 -42.844 -35.344 1 97.5 522 ASP B O 1
ATOM 9104 N N . VAL B 1 523 ? 1.325 -44.656 -36.375 1 97.81 523 VAL B N 1
ATOM 9105 C CA . VAL B 1 523 ? 2.701 -44.188 -36.469 1 97.81 523 VAL B CA 1
ATOM 9106 C C . VAL B 1 523 ? 3.061 -43.969 -37.938 1 97.81 523 VAL B C 1
ATOM 9108 O O . VAL B 1 523 ? 2.965 -44.906 -38.75 1 97.81 523 VAL B O 1
ATOM 9111 N N . ARG B 1 524 ? 3.504 -42.75 -38.344 1 97.12 524 ARG B N 1
ATOM 9112 C CA . ARG B 1 524 ? 3.84 -42.469 -39.719 1 97.12 524 ARG B CA 1
ATOM 9113 C C . ARG B 1 524 ? 5.137 -43.156 -40.125 1 97.12 524 ARG B C 1
ATOM 9115 O O . ARG B 1 524 ? 5.293 -43.594 -41.281 1 97.12 524 ARG B O 1
ATOM 9122 N N . GLY B 1 525 ? 6.027 -43.25 -39.25 1 97.19 525 GLY B N 1
ATOM 9123 C CA . GLY B 1 525 ? 7.289 -43.906 -39.5 1 97.19 525 GLY B CA 1
ATOM 9124 C C . GLY B 1 525 ? 7.266 -45.406 -39.188 1 97.19 525 GLY B C 1
ATOM 9125 O O . GLY B 1 525 ? 6.379 -46.125 -39.625 1 97.19 525 GLY B O 1
ATOM 9126 N N . SER B 1 526 ? 8.289 -45.875 -38.344 1 97.5 526 SER B N 1
ATOM 9127 C CA . SER B 1 526 ? 8.414 -47.281 -38 1 97.5 526 SER B CA 1
ATOM 9128 C C . SER B 1 526 ? 8.086 -47.531 -36.531 1 97.5 526 SER B C 1
ATOM 9130 O O . SER B 1 526 ? 8.18 -46.625 -35.719 1 97.5 526 SER B O 1
ATOM 9132 N N . ILE B 1 527 ? 7.582 -48.75 -36.281 1 97.19 527 ILE B N 1
ATOM 9133 C CA . ILE B 1 527 ? 7.387 -49.25 -34.938 1 97.19 527 ILE B CA 1
ATOM 9134 C C . ILE B 1 527 ? 8.398 -50.344 -34.625 1 97.19 527 ILE B C 1
ATOM 9136 O O . ILE B 1 527 ? 8.508 -51.344 -35.375 1 97.19 527 ILE B O 1
ATOM 9140 N N . ASP B 1 528 ? 9.18 -50.156 -33.688 1 97.62 528 ASP B N 1
ATOM 9141 C CA . ASP B 1 528 ? 10.109 -51.156 -33.219 1 97.62 528 ASP B CA 1
ATOM 9142 C C . ASP B 1 528 ? 9.75 -51.594 -31.797 1 97.62 528 ASP B C 1
ATOM 9144 O O . ASP B 1 528 ? 9.828 -50.812 -30.844 1 97.62 528 ASP B O 1
ATOM 9148 N N . VAL B 1 529 ? 9.359 -52.906 -31.672 1 97.25 529 VAL B N 1
ATOM 9149 C CA . VAL B 1 529 ? 9.008 -53.469 -30.375 1 97.25 529 VAL B CA 1
ATOM 9150 C C . VAL B 1 529 ? 10.023 -54.531 -30 1 97.25 529 VAL B C 1
ATOM 9152 O O . VAL B 1 529 ? 10.188 -55.531 -30.703 1 97.25 529 VAL B O 1
ATOM 9155 N N . LYS B 1 530 ? 10.672 -54.344 -28.922 1 97.31 530 LYS B N 1
ATOM 9156 C CA . LYS B 1 530 ? 11.664 -55.281 -28.406 1 97.31 530 LYS B CA 1
ATOM 9157 C C . LYS B 1 530 ? 11.312 -55.75 -27 1 97.31 530 LYS B C 1
ATOM 9159 O O . LYS B 1 530 ? 11.125 -54.906 -26.094 1 97.31 530 LYS B O 1
ATOM 9164 N N . ALA B 1 531 ? 11.211 -57.094 -26.812 1 97.69 531 ALA B N 1
ATOM 9165 C CA . ALA B 1 531 ? 11.039 -57.688 -25.484 1 97.69 531 ALA B CA 1
ATOM 9166 C C . ALA B 1 531 ? 12.273 -58.5 -25.094 1 97.69 531 ALA B C 1
ATOM 9168 O O . ALA B 1 531 ? 12.773 -59.312 -25.875 1 97.69 531 ALA B O 1
ATOM 9169 N N . GLY B 1 532 ? 12.727 -58.344 -23.859 1 96.56 532 GLY B N 1
ATOM 9170 C CA . GLY B 1 532 ? 13.891 -59.094 -23.391 1 96.56 532 GLY B CA 1
ATOM 9171 C C . GLY B 1 532 ? 13.586 -60.531 -23.094 1 96.56 532 GLY B C 1
ATOM 9172 O O . GLY B 1 532 ? 14.492 -61.375 -23.062 1 96.56 532 GLY B O 1
ATOM 9173 N N . ARG B 1 533 ? 12.352 -60.844 -22.844 1 97.19 533 ARG B N 1
ATOM 9174 C CA . ARG B 1 533 ? 11.969 -62.219 -22.562 1 97.19 533 ARG B CA 1
ATOM 9175 C C . ARG B 1 533 ? 10.859 -62.688 -23.5 1 97.19 533 ARG B C 1
ATOM 9177 O O . ARG B 1 533 ? 11.133 -63.094 -24.625 1 97.19 533 ARG B O 1
ATOM 9184 N N . ASN B 1 534 ? 9.555 -62.562 -23.062 1 97.12 534 ASN B N 1
ATOM 9185 C CA . ASN B 1 534 ? 8.461 -63.062 -23.875 1 97.12 534 ASN B CA 1
ATOM 9186 C C . ASN B 1 534 ? 7.578 -61.938 -24.391 1 97.12 534 ASN B C 1
ATOM 9188 O O . ASN B 1 534 ? 7.457 -60.875 -23.75 1 97.12 534 ASN B O 1
ATOM 9192 N N . LEU B 1 535 ? 7.098 -62.094 -25.672 1 97.25 535 LEU B N 1
ATOM 9193 C CA . LEU B 1 535 ? 6.051 -61.25 -26.234 1 97.25 535 LEU B CA 1
ATOM 9194 C C . LEU B 1 535 ? 4.801 -62.062 -26.547 1 97.25 535 LEU B C 1
ATOM 9196 O O . LEU B 1 535 ? 4.84 -62.969 -27.359 1 97.25 535 LEU B O 1
ATOM 9200 N N . THR B 1 536 ? 3.838 -61.781 -25.797 1 97.31 536 THR B N 1
ATOM 9201 C CA . THR B 1 536 ? 2.572 -62.5 -26.016 1 97.31 536 THR B CA 1
ATOM 9202 C C . THR B 1 536 ? 1.517 -61.531 -26.562 1 97.31 536 THR B C 1
ATOM 9204 O O . THR B 1 536 ? 1.304 -60.438 -26 1 97.31 536 THR B O 1
ATOM 9207 N N . GLN B 1 537 ? 0.886 -61.875 -27.719 1 96.44 537 GLN B N 1
ATOM 9208 C CA . GLN B 1 537 ? -0.264 -61.188 -28.266 1 96.44 537 GLN B CA 1
ATOM 9209 C C . GLN B 1 537 ? -1.488 -62.094 -28.328 1 96.44 537 GLN B C 1
ATOM 9211 O O . GLN B 1 537 ? -1.459 -63.125 -28.984 1 96.44 537 GLN B O 1
ATOM 9216 N N . GLU B 1 538 ? -2.443 -61.688 -27.625 1 96.94 538 GLU B N 1
ATOM 9217 C CA . GLU B 1 538 ? -3.666 -62.469 -27.594 1 96.94 538 GLU B CA 1
ATOM 9218 C C . GLU B 1 538 ? -4.883 -61.656 -27.969 1 96.94 538 GLU B C 1
ATOM 9220 O O . GLU B 1 538 ? -5.078 -60.562 -27.422 1 96.94 538 GLU B O 1
ATOM 9225 N N . ALA B 1 539 ? -5.715 -62.094 -28.984 1 97.06 539 ALA B N 1
ATOM 9226 C CA . ALA B 1 539 ? -7.008 -61.5 -29.328 1 97.06 539 ALA B CA 1
ATOM 9227 C C . ALA B 1 539 ? -8.141 -62.5 -29.109 1 97.06 539 ALA B C 1
ATOM 9229 O O . ALA B 1 539 ? -8.023 -63.688 -29.484 1 97.06 539 ALA B O 1
ATOM 9230 N N . LYS B 1 540 ? -9.234 -62.094 -28.5 1 96.31 540 LYS B N 1
ATOM 9231 C CA . LYS B 1 540 ? -10.336 -63.031 -28.25 1 96.31 540 LYS B CA 1
ATOM 9232 C C . LYS B 1 540 ? -11.07 -63.375 -29.531 1 96.31 540 LYS B C 1
ATOM 9234 O O . LYS B 1 540 ? -11.734 -64.438 -29.625 1 96.31 540 LYS B O 1
ATOM 9239 N N . MET B 1 541 ? -10.914 -62.469 -30.453 1 96.44 541 MET B N 1
ATOM 9240 C CA . MET B 1 541 ? -11.586 -62.719 -31.719 1 96.44 541 MET B CA 1
ATOM 9241 C C . MET B 1 541 ? -10.57 -62.969 -32.812 1 96.44 541 MET B C 1
ATOM 9243 O O . MET B 1 541 ? -10.078 -64.062 -33 1 96.44 541 MET B O 1
ATOM 9247 N N . SER B 1 542 ? -10.133 -61.875 -33.531 1 96.25 542 SER B N 1
ATOM 9248 C CA . SER B 1 542 ? -9.242 -62.062 -34.656 1 96.25 542 SER B CA 1
ATOM 9249 C C . SER B 1 542 ? -7.949 -61.281 -34.5 1 96.25 542 SER B C 1
ATOM 9251 O O . SER B 1 542 ? -7.941 -60.188 -33.906 1 96.25 542 SER B O 1
ATOM 9253 N N . LEU B 1 543 ? -6.824 -61.906 -34.906 1 96.06 543 LEU B N 1
ATOM 9254 C CA . LEU B 1 543 ? -5.531 -61.25 -35.031 1 96.06 543 LEU B CA 1
ATOM 9255 C C . LEU B 1 543 ? -5.133 -61.156 -36.5 1 96.06 543 LEU B C 1
ATOM 9257 O O . LEU B 1 543 ? -5.098 -62.156 -37.219 1 96.06 543 LEU B O 1
ATOM 9261 N N . LYS B 1 544 ? -5.031 -59.969 -36.969 1 95.31 544 LYS B N 1
ATOM 9262 C CA . LYS B 1 544 ? -4.652 -59.75 -38.375 1 95.31 544 LYS B CA 1
ATOM 9263 C C . LYS B 1 544 ? -3.312 -59.031 -38.438 1 95.31 544 LYS B C 1
ATOM 9265 O O . LYS B 1 544 ? -3.113 -58 -37.812 1 95.31 544 LYS B O 1
ATOM 9270 N N . SER B 1 545 ? -2.338 -59.625 -39.188 1 95.69 545 SER B N 1
ATOM 9271 C CA . SER B 1 545 ? -1.066 -59 -39.5 1 95.69 545 SER B CA 1
ATOM 9272 C C . SER B 1 545 ? -0.916 -58.781 -41.031 1 95.69 545 SER B C 1
ATOM 9274 O O . SER B 1 545 ? -0.879 -59.781 -41.781 1 95.69 545 SER B O 1
ATOM 9276 N N . ILE B 1 546 ? -0.855 -57.594 -41.406 1 96 546 ILE B N 1
ATOM 9277 C CA . ILE B 1 546 ? -0.789 -57.25 -42.812 1 96 546 ILE B CA 1
ATOM 9278 C C . ILE B 1 546 ? 0.465 -56.438 -43.094 1 96 546 ILE B C 1
ATOM 9280 O O . ILE B 1 546 ? 0.713 -55.406 -42.438 1 96 546 ILE B O 1
ATOM 9284 N N . ALA B 1 547 ? 1.322 -56.875 -44.062 1 96.44 547 ALA B N 1
ATOM 9285 C CA . ALA B 1 547 ? 2.492 -56.156 -44.531 1 96.44 547 ALA B CA 1
ATOM 9286 C C . ALA B 1 547 ? 2.338 -55.719 -45.969 1 96.44 547 ALA B C 1
ATOM 9288 O O . ALA B 1 547 ? 1.902 -56.531 -46.812 1 96.44 547 ALA B O 1
ATOM 9289 N N . GLY B 1 548 ? 2.705 -54.5 -46.312 1 94.12 548 GLY B N 1
ATOM 9290 C CA . GLY B 1 548 ? 2.637 -54.031 -47.688 1 94.12 548 GLY B CA 1
ATOM 9291 C C . GLY B 1 548 ? 3.703 -54.625 -48.594 1 94.12 548 GLY B C 1
ATOM 9292 O O . GLY B 1 548 ? 3.551 -54.656 -49.812 1 94.12 548 GLY B O 1
ATOM 9293 N N . MET B 1 549 ? 4.734 -55.062 -47.969 1 95.81 549 MET B N 1
ATOM 9294 C CA . MET B 1 549 ? 5.809 -55.656 -48.75 1 95.81 549 MET B CA 1
ATOM 9295 C C . MET B 1 549 ? 6.148 -57.062 -48.25 1 95.81 549 MET B C 1
ATOM 9297 O O . MET B 1 549 ? 5.594 -58.031 -48.719 1 95.81 549 MET B O 1
ATOM 9301 N N . ASN B 1 550 ? 6.961 -57.062 -47.188 1 94.62 550 ASN B N 1
ATOM 9302 C CA . ASN B 1 550 ? 7.391 -58.375 -46.719 1 94.62 550 ASN B CA 1
ATOM 9303 C C . ASN B 1 550 ? 6.93 -58.625 -45.281 1 94.62 550 ASN B C 1
ATOM 9305 O O . ASN B 1 550 ? 6.91 -57.688 -44.469 1 94.62 550 ASN B O 1
ATOM 9309 N N . LEU B 1 551 ? 6.426 -59.875 -45.031 1 95.62 551 LEU B N 1
ATOM 9310 C CA . LEU B 1 551 ? 6.195 -60.375 -43.656 1 95.62 551 LEU B CA 1
ATOM 9311 C C . LEU B 1 551 ? 7.176 -61.469 -43.312 1 95.62 551 LEU B C 1
ATOM 9313 O O . LEU B 1 551 ? 7.211 -62.5 -44 1 95.62 551 LEU B O 1
ATOM 9317 N N . THR B 1 552 ? 8.023 -61.188 -42.438 1 95.31 552 THR B N 1
ATOM 9318 C CA . THR B 1 552 ? 9.039 -62.188 -42.062 1 95.31 552 THR B CA 1
ATOM 9319 C C . THR B 1 552 ? 8.82 -62.656 -40.625 1 95.31 552 THR B C 1
ATOM 9321 O O . THR B 1 552 ? 8.656 -61.875 -39.719 1 95.31 552 THR B O 1
ATOM 9324 N N . GLN B 1 553 ? 8.727 -63.969 -40.438 1 95.06 553 GLN B N 1
ATOM 9325 C CA . GLN B 1 553 ? 8.703 -64.625 -39.125 1 95.06 553 GLN B CA 1
ATOM 9326 C C . GLN B 1 553 ? 9.906 -65.562 -38.938 1 95.06 553 GLN B C 1
ATOM 9328 O O . GLN B 1 553 ? 10.133 -66.438 -39.75 1 95.06 553 GLN B O 1
ATOM 9333 N N . LYS B 1 554 ? 10.625 -65.25 -38 1 94.94 554 LYS B N 1
ATOM 9334 C CA . LYS B 1 554 ? 11.828 -66.062 -37.719 1 94.94 554 LYS B CA 1
ATOM 9335 C C . LYS B 1 554 ? 11.906 -66.438 -36.281 1 94.94 554 LYS B C 1
ATOM 9337 O O . LYS B 1 554 ? 11.711 -65.625 -35.375 1 94.94 554 LYS B O 1
ATOM 9342 N N . ALA B 1 555 ? 12.133 -67.75 -35.938 1 96 555 ALA B N 1
ATOM 9343 C CA . ALA B 1 555 ? 12.398 -68.312 -34.594 1 96 555 ALA B CA 1
ATOM 9344 C C . ALA B 1 555 ? 13.719 -69.062 -34.562 1 96 555 ALA B C 1
ATOM 9346 O O . ALA B 1 555 ? 14.062 -69.75 -35.531 1 96 555 ALA B O 1
ATOM 9347 N N . LYS B 1 556 ? 14.461 -69 -33.531 1 94.31 556 LYS B N 1
ATOM 9348 C CA . LYS B 1 556 ? 15.734 -69.688 -33.438 1 94.31 556 LYS B CA 1
ATOM 9349 C C . LYS B 1 556 ? 15.516 -71.188 -33.219 1 94.31 556 LYS B C 1
ATOM 9351 O O . LYS B 1 556 ? 16.312 -72 -33.688 1 94.31 556 LYS B O 1
ATOM 9356 N N . LEU B 1 557 ? 14.484 -71.438 -32.531 1 95.06 557 LEU B N 1
ATOM 9357 C CA . LEU B 1 557 ? 14.297 -72.875 -32.219 1 95.06 557 LEU B CA 1
ATOM 9358 C C . LEU B 1 557 ? 13.07 -73.438 -32.906 1 95.06 557 LEU B C 1
ATOM 9360 O O . LEU B 1 557 ? 13.195 -74.312 -33.781 1 95.06 557 LEU B O 1
ATOM 9364 N N . ALA B 1 558 ? 11.961 -73 -32.5 1 95.12 558 ALA B N 1
ATOM 9365 C CA . ALA B 1 558 ? 10.766 -73.625 -33.094 1 95.12 558 ALA B CA 1
ATOM 9366 C C . ALA B 1 558 ? 9.75 -72.5 -33.5 1 95.12 558 ALA B C 1
ATOM 9368 O O . ALA B 1 558 ? 9.57 -71.562 -32.781 1 95.12 558 ALA B O 1
ATOM 9369 N N . LEU B 1 559 ? 9.156 -72.688 -34.719 1 95.12 559 LEU B N 1
ATOM 9370 C CA . LEU B 1 559 ? 7.98 -71.938 -35.156 1 95.12 559 LEU B CA 1
ATOM 9371 C C . LEU B 1 559 ? 6.773 -72.875 -35.281 1 95.12 559 LEU B C 1
ATOM 9373 O O . LEU B 1 559 ? 6.766 -73.812 -36.094 1 95.12 559 LEU B O 1
ATOM 9377 N N . GLU B 1 560 ? 5.871 -72.688 -34.406 1 94.44 560 GLU B N 1
ATOM 9378 C CA . GLU B 1 560 ? 4.691 -73.562 -34.375 1 94.44 560 GLU B CA 1
ATOM 9379 C C . GLU B 1 560 ? 3.43 -72.75 -34.75 1 94.44 560 GLU B C 1
ATOM 9381 O O . GLU B 1 560 ? 3.141 -71.75 -34.125 1 94.44 560 GLU B O 1
ATOM 9386 N N . SER B 1 561 ? 2.701 -73.188 -35.781 1 94.44 561 SER B N 1
ATOM 9387 C CA . SER B 1 561 ? 1.4 -72.625 -36.156 1 94.44 561 SER B CA 1
ATOM 9388 C C . SER B 1 561 ? 0.304 -73.688 -36.031 1 94.44 561 SER B C 1
ATOM 9390 O O . SER B 1 561 ? 0.419 -74.812 -36.594 1 94.44 561 SER B O 1
ATOM 9392 N N . SER B 1 562 ? -0.658 -73.375 -35.281 1 94.44 562 SER B N 1
ATOM 9393 C CA . SER B 1 562 ? -1.738 -74.312 -35.094 1 94.44 562 SER B CA 1
ATOM 9394 C C . SER B 1 562 ? -3.104 -73.688 -35.219 1 94.44 562 SER B C 1
ATOM 9396 O O . SER B 1 562 ? -3.291 -72.562 -34.75 1 94.44 562 SER B O 1
ATOM 9398 N N . ALA B 1 563 ? -4.07 -74.312 -35.938 1 94.81 563 ALA B N 1
ATOM 9399 C CA . ALA B 1 563 ? -5.449 -73.875 -36.094 1 94.81 563 ALA B CA 1
ATOM 9400 C C . ALA B 1 563 ? -6.434 -75 -35.75 1 94.81 563 ALA B C 1
ATOM 9402 O O . ALA B 1 563 ? -6.168 -76.188 -36.031 1 94.81 563 ALA B O 1
ATOM 9403 N N . GLY B 1 564 ? -7.574 -74.625 -35.281 1 91.5 564 GLY B N 1
ATOM 9404 C CA . GLY B 1 564 ? -8.578 -75.625 -34.906 1 91.5 564 GLY B CA 1
ATOM 9405 C C . GLY B 1 564 ? -9.328 -76.188 -36.094 1 91.5 564 GLY B C 1
ATOM 9406 O O . GLY B 1 564 ? -9.742 -77.312 -36.094 1 91.5 564 GLY B O 1
ATOM 9407 N N . THR B 1 565 ? -9.414 -75.375 -37.062 1 92.44 565 THR B N 1
ATOM 9408 C CA . THR B 1 565 ? -10.25 -75.812 -38.156 1 92.44 565 THR B CA 1
ATOM 9409 C C . THR B 1 565 ? -9.477 -75.75 -39.469 1 92.44 565 THR B C 1
ATOM 9411 O O . THR B 1 565 ? -9.484 -76.688 -40.25 1 92.44 565 THR B O 1
ATOM 9414 N N . LEU B 1 566 ? -8.953 -74.625 -39.688 1 92.94 566 LEU B N 1
ATOM 9415 C CA . LEU B 1 566 ? -8.367 -74.438 -41 1 92.94 566 LEU B CA 1
ATOM 9416 C C . LEU B 1 566 ? -7.031 -73.688 -40.906 1 92.94 566 LEU B C 1
ATOM 9418 O O . LEU B 1 566 ? -6.93 -72.688 -40.25 1 92.94 566 LEU B O 1
ATOM 9422 N N . LEU B 1 567 ? -5.922 -74.312 -41.438 1 93.75 567 LEU B N 1
ATOM 9423 C CA . LEU B 1 567 ? -4.66 -73.625 -41.719 1 93.75 567 LEU B CA 1
ATOM 9424 C C . LEU B 1 567 ? -4.438 -73.5 -43.219 1 93.75 567 LEU B C 1
ATOM 9426 O O . LEU B 1 567 ? -4.289 -74.5 -43.938 1 93.75 567 LEU B O 1
ATOM 9430 N N . ARG B 1 568 ? -4.52 -72.312 -43.719 1 92 568 ARG B N 1
ATOM 9431 C CA . ARG B 1 568 ? -4.434 -72.062 -45.156 1 92 568 ARG B CA 1
ATOM 9432 C C . ARG B 1 568 ? -3.223 -71.25 -45.5 1 92 568 ARG B C 1
ATOM 9434 O O . ARG B 1 568 ? -3.045 -70.125 -44.938 1 92 568 ARG B O 1
ATOM 9441 N N . HIS B 1 569 ? -2.326 -71.688 -46.375 1 92.62 569 HIS B N 1
ATOM 9442 C CA . HIS B 1 569 ? -1.24 -70.938 -46.969 1 92.62 569 HIS B CA 1
ATOM 9443 C C . HIS B 1 569 ? -1.467 -70.75 -48.438 1 92.62 569 HIS B C 1
ATOM 9445 O O . HIS B 1 569 ? -1.707 -71.688 -49.188 1 92.62 569 HIS B O 1
ATOM 9451 N N . SER B 1 570 ? -1.504 -69.5 -48.875 1 92.12 570 SER B N 1
ATOM 9452 C CA . SER B 1 570 ? -1.729 -69.25 -50.281 1 92.12 570 SER B CA 1
ATOM 9453 C C . SER B 1 570 ? -0.741 -68.188 -50.812 1 92.12 570 SER B C 1
ATOM 9455 O O . SER B 1 570 ? -0.403 -67.25 -50.125 1 92.12 570 SER B O 1
ATOM 9457 N N . SER B 1 571 ? -0.107 -68.438 -52 1 92.5 571 SER B N 1
ATOM 9458 C CA . SER B 1 571 ? 0.724 -67.5 -52.719 1 92.5 571 SER B CA 1
ATOM 9459 C C . SER B 1 571 ? 0.304 -67.375 -54.188 1 92.5 571 SER B C 1
ATOM 9461 O O . SER B 1 571 ? -0.086 -68.375 -54.781 1 92.5 571 SER B O 1
ATOM 9463 N N . LYS B 1 572 ? 0.358 -66.25 -54.781 1 88.75 572 LYS B N 1
ATOM 9464 C CA . LYS B 1 572 ? -0.043 -66.062 -56.156 1 88.75 572 LYS B CA 1
ATOM 9465 C C . LYS B 1 572 ? 1.023 -66.625 -57.125 1 88.75 572 LYS B C 1
ATOM 9467 O O . LYS B 1 572 ? 0.711 -67.062 -58.219 1 88.75 572 LYS B O 1
ATOM 9472 N N . LEU B 1 573 ? 2.209 -66.625 -56.562 1 88.88 573 LEU B N 1
ATOM 9473 C CA . LEU B 1 573 ? 3.264 -67 -57.5 1 88.88 573 LEU B CA 1
ATOM 9474 C C . LEU B 1 573 ? 3.982 -68.312 -57.031 1 88.88 573 LEU B C 1
ATOM 9476 O O . LEU B 1 573 ? 4.012 -69.312 -57.75 1 88.88 573 LEU B O 1
ATOM 9480 N N . MET B 1 574 ? 4.617 -68.125 -55.906 1 89.56 574 MET B N 1
ATOM 9481 C CA . MET B 1 574 ? 5.477 -69.25 -55.531 1 89.56 574 MET B CA 1
ATOM 9482 C C . MET B 1 574 ? 5.398 -69.562 -54.031 1 89.56 574 MET B C 1
ATOM 9484 O O . MET B 1 574 ? 5.34 -68.625 -53.219 1 89.56 574 MET B O 1
ATOM 9488 N N . MET B 1 575 ? 5.383 -70.938 -53.594 1 90.75 575 MET B N 1
ATOM 9489 C CA . MET B 1 575 ? 5.574 -71.438 -52.219 1 90.75 575 MET B CA 1
ATOM 9490 C C . MET B 1 575 ? 6.785 -72.375 -52.125 1 90.75 575 MET B C 1
ATOM 9492 O O . MET B 1 575 ? 6.941 -73.25 -52.969 1 90.75 575 MET B O 1
ATOM 9496 N N . MET B 1 576 ? 7.609 -72.062 -51.281 1 88.38 576 MET B N 1
ATOM 9497 C CA . MET B 1 576 ? 8.789 -72.875 -51.094 1 88.38 576 MET B CA 1
ATOM 9498 C C . MET B 1 576 ? 8.898 -73.375 -49.656 1 88.38 576 MET B C 1
ATOM 9500 O O . MET B 1 576 ? 8.641 -72.625 -48.719 1 88.38 576 MET B O 1
ATOM 9504 N N . ALA B 1 577 ? 9.18 -74.75 -49.469 1 89.75 577 ALA B N 1
ATOM 9505 C CA . ALA B 1 577 ? 9.484 -75.375 -48.188 1 89.75 577 ALA B CA 1
ATOM 9506 C C . ALA B 1 577 ? 10.859 -76 -48.188 1 89.75 577 ALA B C 1
ATOM 9508 O O . ALA B 1 577 ? 11.102 -76.938 -48.969 1 89.75 577 ALA B O 1
ATOM 9509 N N . ASP B 1 578 ? 11.719 -75.5 -47.406 1 87.56 578 ASP B N 1
ATOM 9510 C CA . ASP B 1 578 ? 13.07 -76.062 -47.312 1 87.56 578 ASP B CA 1
ATOM 9511 C C . ASP B 1 578 ? 13.383 -76.562 -45.938 1 87.56 578 ASP B C 1
ATOM 9513 O O . ASP B 1 578 ? 13.312 -75.812 -44.938 1 87.56 578 ASP B O 1
ATOM 9517 N N . ALA B 1 579 ? 13.711 -77.938 -45.781 1 89.06 579 ALA B N 1
ATOM 9518 C CA . ALA B 1 579 ? 14.086 -78.562 -44.5 1 89.06 579 ALA B CA 1
ATOM 9519 C C . ALA B 1 579 ? 14.984 -79.75 -44.688 1 89.06 579 ALA B C 1
ATOM 9521 O O . ALA B 1 579 ? 15.047 -80.312 -45.781 1 89.06 579 ALA B O 1
ATOM 9522 N N . GLN B 1 580 ? 15.734 -80.062 -43.688 1 85.25 580 GLN B N 1
ATOM 9523 C CA . GLN B 1 580 ? 16.469 -81.312 -43.75 1 85.25 580 GLN B CA 1
ATOM 9524 C C . GLN B 1 580 ? 15.508 -82.5 -43.688 1 85.25 580 GLN B C 1
ATOM 9526 O O . GLN B 1 580 ? 15.727 -83.562 -44.344 1 85.25 580 GLN B O 1
ATOM 9531 N N . THR B 1 581 ? 14.57 -82.312 -42.781 1 85.62 581 THR B N 1
ATOM 9532 C CA . THR B 1 581 ? 13.531 -83.375 -42.688 1 85.62 581 THR B CA 1
ATOM 9533 C C . THR B 1 581 ? 12.148 -82.688 -42.719 1 85.62 581 THR B C 1
ATOM 9535 O O . THR B 1 581 ? 11.883 -81.75 -41.969 1 85.62 581 THR B O 1
ATOM 9538 N N . LEU B 1 582 ? 11.242 -83.125 -43.625 1 88.12 582 LEU B N 1
ATOM 9539 C CA . LEU B 1 582 ? 9.852 -82.75 -43.688 1 88.12 582 LEU B CA 1
ATOM 9540 C C . LEU B 1 582 ? 8.914 -83.938 -43.469 1 88.12 582 LEU B C 1
ATOM 9542 O O . LEU B 1 582 ? 8.992 -84.938 -44.188 1 88.12 582 LEU B O 1
ATOM 9546 N N . ILE B 1 583 ? 8.156 -83.75 -42.438 1 83.69 583 ILE B N 1
ATOM 9547 C CA . ILE B 1 583 ? 7.199 -84.812 -42.125 1 83.69 583 ILE B CA 1
ATOM 9548 C C . ILE B 1 583 ? 5.777 -84.25 -42.25 1 83.69 583 ILE B C 1
ATOM 9550 O O . ILE B 1 583 ? 5.445 -83.25 -41.656 1 83.69 583 ILE B O 1
ATOM 9554 N N . SER B 1 584 ? 4.918 -84.875 -43.094 1 87.12 584 SER B N 1
ATOM 9555 C CA . SER B 1 584 ? 3.492 -84.562 -43.156 1 87.12 584 SER B CA 1
ATOM 9556 C C . SER B 1 584 ? 2.658 -85.75 -42.688 1 87.12 584 SER B C 1
ATOM 9558 O O . SER B 1 584 ? 2.604 -86.812 -43.312 1 87.12 584 SER B O 1
ATOM 9560 N N . ASN B 1 585 ? 2.021 -85.562 -41.531 1 84.06 585 ASN B N 1
ATOM 9561 C CA . ASN B 1 585 ? 1.15 -86.562 -40.969 1 84.06 585 ASN B CA 1
ATOM 9562 C C . ASN B 1 585 ? -0.323 -86.25 -41.156 1 84.06 585 ASN B C 1
ATOM 9564 O O . ASN B 1 585 ? -0.874 -85.375 -40.469 1 84.06 585 ASN B O 1
ATOM 9568 N N . VAL B 1 586 ? -1.021 -86.938 -42.125 1 85.06 586 VAL B N 1
ATOM 9569 C CA . VAL B 1 586 ? -2.408 -86.625 -42.5 1 85.06 586 VAL B CA 1
ATOM 9570 C C . VAL B 1 586 ? -3.281 -87.875 -42.188 1 85.06 586 VAL B C 1
ATOM 9572 O O . VAL B 1 586 ? -2.986 -89 -42.625 1 85.06 586 VAL B O 1
ATOM 9575 N N . LYS B 1 587 ? -4.379 -87.688 -41.5 1 80.5 587 LYS B N 1
ATOM 9576 C CA . LYS B 1 587 ? -5.18 -88.812 -41 1 80.5 587 LYS B CA 1
ATOM 9577 C C . LYS B 1 587 ? -6.23 -89.188 -42.031 1 80.5 587 LYS B C 1
ATOM 9579 O O . LYS B 1 587 ? -6.535 -90.375 -42.188 1 80.5 587 LYS B O 1
ATOM 9584 N N . LEU B 1 588 ? -6.699 -88.312 -42.719 1 77.94 588 LEU B N 1
ATOM 9585 C CA . LEU B 1 588 ? -7.836 -88.625 -43.562 1 77.94 588 LEU B CA 1
ATOM 9586 C C . LEU B 1 588 ? -7.457 -88.562 -45.031 1 77.94 588 LEU B C 1
ATOM 9588 O O . LEU B 1 588 ? -7.602 -89.5 -45.781 1 77.94 588 LEU B O 1
ATOM 9592 N N . MET B 1 589 ? -7.121 -87.25 -45.375 1 76.81 589 MET B N 1
ATOM 9593 C CA . MET B 1 589 ? -6.871 -87.125 -46.812 1 76.81 589 MET B CA 1
ATOM 9594 C C . MET B 1 589 ? -5.691 -86.188 -47.062 1 76.81 589 MET B C 1
ATOM 9596 O O . MET B 1 589 ? -5.629 -85.062 -46.5 1 76.81 589 MET B O 1
ATOM 9600 N N . HIS B 1 590 ? -4.602 -86.688 -47.875 1 81.38 590 HIS B N 1
ATOM 9601 C CA . HIS B 1 590 ? -3.516 -85.875 -48.406 1 81.38 590 HIS B CA 1
ATOM 9602 C C . HIS B 1 590 ? -3.619 -85.688 -49.906 1 81.38 590 HIS B C 1
ATOM 9604 O O . HIS B 1 590 ? -3.387 -86.688 -50.656 1 81.38 590 HIS B O 1
ATOM 9610 N N . MET B 1 591 ? -4.027 -84.562 -50.344 1 76.81 591 MET B N 1
ATOM 9611 C CA . MET B 1 591 ? -4.234 -84.375 -51.781 1 76.81 591 MET B CA 1
ATOM 9612 C C . MET B 1 591 ? -3.219 -83.375 -52.344 1 76.81 591 MET B C 1
ATOM 9614 O O . MET B 1 591 ? -3.074 -82.25 -51.844 1 76.81 591 MET B O 1
ATOM 9618 N N . LEU B 1 592 ? -2.373 -83.75 -53.344 1 81.75 592 LEU B N 1
ATOM 9619 C CA . LEU B 1 592 ? -1.476 -82.938 -54.125 1 81.75 592 LEU B CA 1
ATOM 9620 C C . LEU B 1 592 ? -1.992 -82.688 -55.531 1 81.75 592 LEU B C 1
ATOM 9622 O O . LEU B 1 592 ? -1.919 -83.625 -56.344 1 81.75 592 LEU B O 1
ATOM 9626 N N . LYS B 1 593 ? -2.52 -81.625 -55.781 1 74.88 593 LYS B N 1
ATOM 9627 C CA . LYS B 1 593 ? -3.049 -81.312 -57.094 1 74.88 593 LYS B CA 1
ATOM 9628 C C . LYS B 1 593 ? -2.16 -80.312 -57.844 1 74.88 593 LYS B C 1
ATOM 9630 O O . LYS B 1 593 ? -2.027 -79.188 -57.438 1 74.88 593 LYS B O 1
ATOM 9635 N N . ALA B 1 594 ? -1.45 -80.875 -58.938 1 74.69 594 ALA B N 1
ATOM 9636 C CA . ALA B 1 594 ? -0.635 -80 -59.812 1 74.69 594 ALA B CA 1
ATOM 9637 C C . ALA B 1 594 ? -0.493 -80.625 -61.188 1 74.69 594 ALA B C 1
ATOM 9639 O O . ALA B 1 594 ? -0.509 -81.812 -61.344 1 74.69 594 ALA B O 1
ATOM 9640 N N . THR B 1 595 ? -0.464 -79.75 -62.344 1 68.25 595 THR B N 1
ATOM 9641 C CA . THR B 1 595 ? -0.084 -80.188 -63.656 1 68.25 595 THR B CA 1
ATOM 9642 C C . THR B 1 595 ? 1.059 -79.312 -64.188 1 68.25 595 THR B C 1
ATOM 9644 O O . THR B 1 595 ? 0.844 -78.188 -64.625 1 68.25 595 THR B O 1
ATOM 9647 N N . PRO B 1 596 ? 2.307 -79.875 -64.125 1 66 596 PRO B N 1
ATOM 9648 C CA . PRO B 1 596 ? 2.895 -81.188 -63.812 1 66 596 PRO B CA 1
ATOM 9649 C C . PRO B 1 596 ? 3.221 -81.25 -62.312 1 66 596 PRO B C 1
ATOM 9651 O O . PRO B 1 596 ? 3.498 -80.25 -61.656 1 66 596 PRO B O 1
ATOM 9654 N N . LEU B 1 597 ? 3.186 -82.375 -61.562 1 76.81 597 LEU B N 1
ATOM 9655 C CA . LEU B 1 597 ? 3.725 -82.812 -60.281 1 76.81 597 LEU B CA 1
ATOM 9656 C C . LEU B 1 597 ? 5.062 -83.5 -60.438 1 76.81 597 LEU B C 1
ATOM 9658 O O . LEU B 1 597 ? 5.141 -84.562 -61.125 1 76.81 597 LEU B O 1
ATOM 9662 N N . MET B 1 598 ? 6.051 -82.875 -59.969 1 72 598 MET B N 1
ATOM 9663 C CA . MET B 1 598 ? 7.367 -83.5 -60.094 1 72 598 MET B CA 1
ATOM 9664 C C . MET B 1 598 ? 7.855 -84 -58.75 1 72 598 MET B C 1
ATOM 9666 O O . MET B 1 598 ? 7.961 -83.25 -57.781 1 72 598 MET B O 1
ATOM 9670 N N . ILE B 1 599 ? 8.078 -85.375 -58.594 1 73.56 599 ILE B N 1
ATOM 9671 C CA . ILE B 1 599 ? 8.617 -86 -57.406 1 73.56 599 ILE B CA 1
ATOM 9672 C C . ILE B 1 599 ? 10.031 -86.5 -57.688 1 73.56 599 ILE B C 1
ATOM 9674 O O . ILE B 1 599 ? 10.219 -87.438 -58.469 1 73.56 599 ILE B O 1
ATOM 9678 N N . LEU B 1 600 ? 10.945 -85.875 -57.219 1 62.94 600 LEU B N 1
ATOM 9679 C CA . LEU B 1 600 ? 12.336 -86.188 -57.5 1 62.94 600 LEU B CA 1
ATOM 9680 C C . LEU B 1 600 ? 13.031 -86.75 -56.25 1 62.94 600 LEU B C 1
ATOM 9682 O O . LEU B 1 600 ? 12.977 -86.125 -55.188 1 62.94 600 LEU B O 1
ATOM 9686 N N . GLY B 1 601 ? 13.422 -88.188 -56.031 1 56.47 601 GLY B N 1
ATOM 9687 C CA . GLY B 1 601 ? 14.227 -88.812 -55 1 56.47 601 GLY B CA 1
ATOM 9688 C C . GLY B 1 601 ? 14.82 -90.125 -55.406 1 56.47 601 GLY B C 1
ATOM 9689 O O . GLY B 1 601 ? 14.281 -90.812 -56.25 1 56.47 601 GLY B O 1
ATOM 9690 N N . PRO B 1 602 ? 15.992 -90.5 -55.062 1 53.03 602 PRO B N 1
ATOM 9691 C CA . PRO B 1 602 ? 16.547 -91.75 -55.531 1 53.03 602 PRO B CA 1
ATOM 9692 C C . PRO B 1 602 ? 15.758 -93 -55.031 1 53.03 602 PRO B C 1
ATOM 9694 O O . PRO B 1 602 ? 15.734 -94 -55.688 1 53.03 602 PRO B O 1
ATOM 9697 N N . MET B 1 603 ? 15.305 -92.875 -53.719 1 50.59 603 MET B N 1
ATOM 9698 C CA . MET B 1 603 ? 14.562 -94 -53.188 1 50.59 603 MET B CA 1
ATOM 9699 C C . MET B 1 603 ? 13.164 -93.562 -52.75 1 50.59 603 MET B C 1
ATOM 9701 O O . MET B 1 603 ? 13.008 -92.688 -51.906 1 50.59 603 MET B O 1
ATOM 9705 N N . ILE B 1 604 ? 12.109 -93.812 -53.469 1 54.44 604 ILE B N 1
ATOM 9706 C CA . ILE B 1 604 ? 10.719 -93.562 -53.094 1 54.44 604 ILE B CA 1
ATOM 9707 C C . ILE B 1 604 ? 10.086 -94.875 -52.656 1 54.44 604 ILE B C 1
ATOM 9709 O O . ILE B 1 604 ? 9.688 -95.75 -53.469 1 54.44 604 ILE B O 1
ATOM 9713 N N . PRO B 1 605 ? 10.281 -95.312 -51.594 1 49.59 605 PRO B N 1
ATOM 9714 C CA . PRO B 1 605 ? 9.523 -96.5 -51.25 1 49.59 605 PRO B CA 1
ATOM 9715 C C . PRO B 1 605 ? 8.016 -96.312 -51.281 1 49.59 605 PRO B C 1
ATOM 9717 O O . PRO B 1 605 ? 7.512 -95.312 -50.719 1 49.59 605 PRO B O 1
ATOM 9720 N N . LEU B 1 606 ? 7.258 -96.625 -52.281 1 48.19 606 LEU B N 1
ATOM 9721 C CA . LEU B 1 606 ? 5.797 -96.625 -52.281 1 48.19 606 LEU B CA 1
ATOM 9722 C C . LEU B 1 606 ? 5.254 -97.938 -51.656 1 48.19 606 LEU B C 1
ATOM 9724 O O . LEU B 1 606 ? 5.809 -99 -51.875 1 48.19 606 LEU B O 1
ATOM 9728 N N . PRO B 1 607 ? 4.566 -98 -50.781 1 41.44 607 PRO B N 1
ATOM 9729 C CA . PRO B 1 607 ? 3.977 -99.312 -50.469 1 41.44 607 PRO B CA 1
ATOM 9730 C C . PRO B 1 607 ? 3.195 -99.875 -51.656 1 41.44 607 PRO B C 1
ATOM 9732 O O . PRO B 1 607 ? 2.379 -99.188 -52.25 1 41.44 607 PRO B O 1
ATOM 9735 N N . MET B 1 608 ? 3.709 -100.688 -52.469 1 37.81 608 MET B N 1
ATOM 9736 C CA . MET B 1 608 ? 3.061 -101.375 -53.594 1 37.81 608 MET B CA 1
ATOM 9737 C C . MET B 1 608 ? 1.753 -102 -53.156 1 37.81 608 MET B C 1
ATOM 9739 O O . MET B 1 608 ? 1.116 -102.75 -53.938 1 37.81 608 MET B O 1
ATOM 9743 N N . GLY B 1 609 ? 1.493 -102.312 -51.875 1 36.94 609 GLY B N 1
ATOM 9744 C CA . GLY B 1 609 ? 0.643 -103.5 -51.781 1 36.94 609 GLY B CA 1
ATOM 9745 C C . GLY B 1 609 ? -0.795 -103.25 -52.188 1 36.94 609 GLY B C 1
ATOM 9746 O O . GLY B 1 609 ? -1.675 -104.062 -51.938 1 36.94 609 GLY B O 1
ATOM 9747 N N . GLY B 1 610 ? -1.394 -102 -52.062 1 37.28 610 GLY B N 1
ATOM 9748 C CA . GLY B 1 610 ? -2.816 -102.25 -52.156 1 37.28 610 GLY B CA 1
ATOM 9749 C C . GLY B 1 610 ? -3.244 -102.688 -53.531 1 37.28 610 GLY B C 1
ATOM 9750 O O . GLY B 1 610 ? -2.482 -102.562 -54.5 1 37.28 610 GLY B O 1
ATOM 9751 N N . PRO B 1 611 ? -4.184 -103.688 -53.781 1 39.25 611 PRO B N 1
ATOM 9752 C CA . PRO B 1 611 ? -4.668 -104.125 -55.094 1 39.25 611 PRO B CA 1
ATOM 9753 C C . PRO B 1 611 ? -4.93 -103 -56.031 1 39.25 611 PRO B C 1
ATOM 9755 O O . PRO B 1 611 ? -5.172 -101.875 -55.594 1 39.25 611 PRO B O 1
ATOM 9758 N N . PRO B 1 612 ? -4.496 -103.062 -57.281 1 38.06 612 PRO B N 1
ATOM 9759 C CA . PRO B 1 612 ? -4.777 -102.062 -58.312 1 38.06 612 PRO B CA 1
ATOM 9760 C C . PRO B 1 612 ? -6.191 -101.5 -58.219 1 38.06 612 PRO B C 1
ATOM 9762 O O . PRO B 1 612 ? -7.137 -102.25 -57.906 1 38.06 612 PRO B O 1
ATOM 9765 N N . LEU B 1 613 ? -6.375 -100.312 -57.75 1 37.56 613 LEU B N 1
ATOM 9766 C CA . LEU B 1 613 ? -7.723 -99.75 -57.781 1 37.56 613 LEU B CA 1
ATOM 9767 C C . LEU B 1 613 ? -8.461 -100.125 -59.062 1 37.56 613 LEU B C 1
ATOM 9769 O O . LEU B 1 613 ? -7.859 -100.25 -60.125 1 37.56 613 LEU B O 1
ATOM 9773 N N . PRO B 1 614 ? -9.539 -100.938 -58.969 1 37.03 614 PRO B N 1
ATOM 9774 C CA . PRO B 1 614 ? -10.273 -101.312 -60.188 1 37.03 614 PRO B CA 1
ATOM 9775 C C . PRO B 1 614 ? -10.453 -100.125 -61.156 1 37.03 614 PRO B C 1
ATOM 9777 O O . PRO B 1 614 ? -10.422 -99 -60.719 1 37.03 614 PRO B O 1
ATOM 9780 N N . PRO B 1 615 ? -10.203 -100.312 -62.406 1 35.62 615 PRO B N 1
ATOM 9781 C CA . PRO B 1 615 ? -10.352 -99.25 -63.438 1 35.62 615 PRO B CA 1
ATOM 9782 C C . PRO B 1 615 ? -11.625 -98.438 -63.25 1 35.62 615 PRO B C 1
ATOM 9784 O O . PRO B 1 615 ? -12.656 -98.938 -62.812 1 35.62 615 PRO B O 1
ATOM 9787 N N . ILE B 1 616 ? -11.57 -97.25 -62.844 1 34.25 616 ILE B N 1
ATOM 9788 C CA . ILE B 1 616 ? -12.75 -96.375 -62.781 1 34.25 616 ILE B CA 1
ATOM 9789 C C . ILE B 1 616 ? -13.586 -96.562 -64.062 1 34.25 616 ILE B C 1
ATOM 9791 O O . ILE B 1 616 ? -13.07 -96.438 -65.188 1 34.25 616 ILE B O 1
ATOM 9795 N N . PRO B 1 617 ? -14.625 -97.312 -63.938 1 36.03 617 PRO B N 1
ATOM 9796 C CA . PRO B 1 617 ? -15.445 -97.562 -65.125 1 36.03 617 PRO B CA 1
ATOM 9797 C C . PRO B 1 617 ? -15.727 -96.25 -65.938 1 36.03 617 PRO B C 1
ATOM 9799 O O . PRO B 1 617 ? -15.758 -95.188 -65.312 1 36.03 617 PRO B O 1
ATOM 9802 N N . PRO B 1 618 ? -15.383 -96.188 -67.25 1 34.03 618 PRO B N 1
ATOM 9803 C CA . PRO B 1 618 ? -15.727 -95 -68 1 34.03 618 PRO B CA 1
ATOM 9804 C C . PRO B 1 618 ? -17.156 -94.5 -67.75 1 34.03 618 PRO B C 1
ATOM 9806 O O . PRO B 1 618 ? -18.047 -95.312 -67.562 1 34.03 618 PRO B O 1
ATOM 9809 N N . THR B 1 619 ? -17.359 -93.5 -66.938 1 29.44 619 THR B N 1
ATOM 9810 C CA . THR B 1 619 ? -18.734 -93 -66.938 1 29.44 619 THR B CA 1
ATOM 9811 C C . THR B 1 619 ? -19.344 -93.062 -68.375 1 29.44 619 THR B C 1
ATOM 9813 O O . THR B 1 619 ? -18.703 -92.625 -69.312 1 29.44 619 THR B O 1
ATOM 9816 N N . PRO B 1 620 ? -20.594 -93.75 -68.5 1 33.81 620 PRO B N 1
ATOM 9817 C CA . PRO B 1 620 ? -21.234 -93.688 -69.812 1 33.81 620 PRO B CA 1
ATOM 9818 C C . PRO B 1 620 ? -21.344 -92.25 -70.375 1 33.81 620 PRO B C 1
ATOM 9820 O O . PRO B 1 620 ? -21.484 -91.312 -69.562 1 33.81 620 PRO B O 1
#

pLDDT: mean 90.54, std 12.66, range [29.44, 98.5]

Nearest PDB structures (foldseek):
  6h3n-assembly1_B  TM=8.755E-01  e=1.618E-65  Pseudomonas aeruginosa PAO1
  7q5p-assembly1_C  TM=8.852E-01  e=2.301E-64  Pseudomonas protegens Pf-5
  4uhv-assembly2_A  TM=8.354E-01  e=5.920E-50  Pseudomonas aeruginosa PAO1
  7b5h-assembly1_AJ  TM=4.679E-01  e=6.448E-32  Nostoc sp. PCC 7120 = FACHB-418
  7aef-assembly1_q  TM=4.856E-01  e=1.082E-30  Algoriphagus machipongonensis

Organism: Cystobacter fuscus (strain ATCC 25194 / DSM 2262 / NBRC 100088 / M29) (NCBI:txid1242864)

InterPro domains:
  IPR006531 Gp5/Type VI secretion system Vgr protein, OB-fold domain [PF04717] (377-444)
  IPR006533 Type VI secretion system, RhsGE-associated Vgr protein [TIGR01646] (26-493)
  IPR017847 Type VI secretion system, RhsGE-associated Vgr family subset [TIGR03361] (13-510)
  IPR037026 Vgr protein, OB-fold domain superfamily [G3DSA:2.40.50.230] (346-448)
  IPR050708 Type VI secretion system VgrG/RHS [PTHR32305] (28-507)
  IPR054030 Gp5/Type VI secretion system Vgr, C-terminal trimerisation domain [PF22178] (462-564)

Sequence (1240 aa):
MRSGYTQDNVYLSVTTPLGKDVLLLHGFQGEEALSRPFHFTLELHSERLDVDFSRVVGKGAAISLAQRTGGERFFHGIITRFVQAGTFGDFTRYIAELRPWFWLLTLNRDSRIFQNLTVPQLLQQLFQEQGFTDFRLALRRTYTPREYCVQHQESAFDFASRLMEDEGIFYFFEHTKDRHTLVLADDVAAHEPCPGPGMAKVQGHLGEARTEDAITGCELEQQVVPGRYALGDYFFETPSTRLQAQVKGRVKGKEGRQEQYEYPGAFTRRDVGEQRGRIRLEAHEAQARTLRGQGHVRWFIPGYRFTLAEHERQDINGAYVLCWVSHLATVEAYSNSFEAIPAATPYRPPRVTPRPVVHGVQSARVVGKAGEEIWTDRFGRVKVQFHWDREGQKDERSSCWMRVAQGQAGKGWGHFFLPHVGQEVLVTFLDGDPDRPIVTGSVYNAEQVVPYPLPAGQTRSTVRGDASGGGQPNELRFEDKKGAEELYLHARRDMDVSVERDSVTEIQGNCTIRVRGNLTLDVRGSIDVKAGRNLTQEAKMSLKSIAGMNLTQKAKLALESSAGTLLRHSSKLMMMADAQTLISNVKLMHMLKATPLMILGPMIPLPMGGPPLPPIPPTPMRSGYTQDNVYLSVTTPLGKDVLLLHGFQGEEALSRPFHFTLELHSERLDVDFSRVVGKGAAISLAQRTGGERFFHGIITRFVQAGTFGDFTRYIAELRPWFWLLTLNRDSRIFQNLTVPQLLQQLFQEQGFTDFRLALRRTYTPREYCVQHQESAFDFASRLMEDEGIFYFFEHTKDRHTLVLADDVAAHEPCPGPGMAKVQGHLGEARTEDAITGCELEQQVVPGRYALGDYFFETPSTRLQAQVKGRVKGKEGRQEQYEYPGAFTRRDVGEQRGRIRLEAHEAQARTLRGQGHVRWFIPGYRFTLAEHERQDINGAYVLCWVSHLATVEAYSNSFEAIPAATPYRPPRVTPRPVVHGVQSARVVGKAGEEIWTDRFGRVKVQFHWDREGQKDERSSCWMRVAQGQAGKGWGHFFLPHVGQEVLVTFLDGDPDRPIVTGSVYNAEQVVPYPLPAGQTRSTVRGDASGGGQPNELRFEDKKGAEELYLHARRDMDVSVERDSVTEIQGNCTIRVRGNLTLDVRGSIDVKAGRNLTQEAKMSLKSIAGMNLTQKAKLALESSAGTLLRHSSKLMMMADAQTLISNVKLMHMLKATPLMILGPMIPLPMGGPPLPPIPPTP

Foldseek 3Di:
DCLPDFPPPFQKAKDFPVDGSQKGWFWKWWKFFKLDKTKMKTKIKGLDPCPDVVRQAQDKMKMWGADPVGDTDIDIFGWHDKDFDQDDVRITIMMTMGIHPLVVLQVDWAKAKDAFAFLVRVLCVLCVVVPHDQEEEAEDDDTGTDGIDIRDGGGSSLVNSLSCQQLQWMWGWDDDRHHIHIYIYRDLVQAAQFPDPLEAEADEPDDDDLSDFHFHDKDKDFDQFAFKEKEFEADPVCRPDTAIEMDGHPDDDPSNPDYDYDPHQPDDDHVVSNSSRVLQRLQRVQPGMKMKTKTQHPRDGASHKGFYDDDPDPVVTGIWGWRMKIWIDGSVGIMIITMIGHSPRGHGHHNPRDDDFAPDKAKWFWAEAPPFFADADPQLWTDTAGPSHPPAPRYRPRGDTAAEDFPDDDDVDGDDDHHTGGFMFIWDADVRHPRRIHTYGTDADPVRHDPDDPPVCVQKDKDFDDCPPPDGTFIFMFRDPVPDTDTDTDHPDDDDDDDPDDDDDDDPDDDDDDDPDDDDDDDPDDDDDDDPDDDDDDDPDDDDDDDPPDDDDDDPPDDDDDDPPDDDDDDPPDDDDDDPDDDDDDDPDDDDDDVVDDDDDDDDPDVPPDDPDPDPPPDD/DCLPDFPPPFQKAKDFPVDGQQKGWFWKWWKFFKLDKTKMKTKIKGLDDCDDPVRQAQDKMKMWGADPVGDTDIDIFGFHDKDFDDDDPRITIMMTMGIHPLVVQQVDWAKAKDAFAFLVRVLCVLQVVVPHDQEDEAEDDDTGTDGIDIRDGGTPSLVNSLSCQQLQWMWGWDDDRHHIHIYIYRDLVQAAQFPDPLEAEADAPDDDDLSDFHFHDKDKDFDQFAFKEKAFEADPVCRPDGQIEMDGHPDDDPSHPDYHYDPHQPDDDHVVSNSSRVLQRLQRVQPRMKMKTKTQHPRDGASHKGFYDHDPDPVVTGIWGWRMKIWIDGSVGIMIITMIGHSPRGHGHHNPRDDDFADAKFKWFWAEAPPFFADADPQLWTDTAGPSHPPAPRYPPRGDTAAEDFPDDDDVDHDDDHHTGGFMFIWDADVRHPRRIHTYGTDADPVRHDPDDPPVCVQKDKDFDDPPPPDGTFIWMFHDPVPDTDTDTDHPPDDDDDDDPDDDDDDPDDDDDDDPDDDDDDDPDDDDDDDPDDDDDDDPPDDDDDDPDDDDDDDPPDDDDDDDPDDDDDDPPDDDDDDPDDDDDDDPDDDDDDVVDDDDDPDDDDPPPDPDPPDPPPDD

Secondary structure (DSSP, 8-state):
-------TT-SEEEE-TT-TTTSEEEEEEEEEETTEEEEEEEEEEES-S---GGGTTTSEEEEEEE-TTSSEEEEEEEEEEEEEEEEETTEEEEEEEEE-HHHHGGG-BEEEEE-SB-HHHHHHHHHHHTT---EEEE--S--PPBS-EEEEEE-HHHHHHHHHHHHT-EEEEEE-SS-EEEEEE-SGGG-PBPSS--EEEE--S--S---S-EEEEEEEEE-----EEEEEE--TTSTTS-EEEEEE-S--SGGGG-EEEES----SSHHHHHHHHHHHHHHHHTTTEEEEEEE--TT--TT-EEEEE--SSGGG-EEEEEEEEEEEEESS-EEEEEEEEETTSPP-----SPPP---SEEEEEEE-STT-S----TT--BEEEETT-SS--SSTTSS--B-B--S-B-SS-B---PPPTT-EEEEEEGGG-TTSEEEEEEE--SSS--SS-TTTTTTEEEEE--GGGSSSPPEEEEE--TT--EEEEEESS-EEEEESS-EEEEESS-EEEEESS-EEEEESS-EEEEESS-EEEEESS-EEEEESSEEEEEESSEEEEEESSEEEEE-SSEEEEEEEEEEEEESS-EEEE-SS-----S-----TTS----------/-------TT-SEEEE-TT-TTTSEEEEEEEEEETTEEEEEEEEEEES-S---GGGTTTSEEEEEEE-TTSSEEEEEEEEEEEEEEEEETTEEEEEEEEE-GGGGGGG--EEEEE-SB-HHHHHHHHHHHTT---EEEE--S--PPBS-EEEEEE-HHHHHHHHHHHHT-EEEEEE-SS-EEEEEE-SGGG-PBPSS--EEEE--S--S---S-EEEEEEEEEE----EEEEEE--TTSTTS-EEEEEE-S--SGGGG-EEEES----SSHHHHHHHHHHHHHHHHTTTEEEEEEE--TT--TT-EEEEE--SSGGG-EEEEEEEEEEEEESS-EEEEEEEEETTSPP-----SPPP---S-EEEEEE-STT-S----TT--BEEEETT-SS--SSTTSS--B-B-BS-EETTEEEE-PPPTT-EEEEEEBTT-TTSEEEEEEE--SSS--SS-TTTTTTEEEEE--TTSSSSPPEEEEE--TT--EEEEE-SSEEEEEESS-EEEEESS-EEEEESS-EEEEESS-EEEEESS-EEEEESS-EEEEESS-EEEEESSEEEEEESSEEEEEESSEEEEE-SEEEEEEEEEEEEEESSEEEE-S-------S----------